Protein AF-0000000085094006 (afdb_homodimer)

InterPro domains:
  IPR029526 PiggyBac transposable element-derived protein [PF13843] (76-489)
  IPR032718 PiggyBac transposable element-derived protein 4, C-terminal zinc-finger domain [PF13842] (549-612)

Solvent-accessible surface area (backbone atoms only — not comparable to full-atom values): 69438 Å² total; per-residue (Å²): 134,83,81,78,77,84,68,84,74,77,77,80,78,77,74,79,72,78,76,68,81,87,69,84,68,73,72,72,79,58,68,68,73,46,31,51,38,53,55,52,52,70,72,44,59,55,32,68,71,47,83,68,84,45,57,88,60,54,80,78,46,70,62,46,78,52,67,67,84,86,56,50,73,87,37,49,49,57,48,34,38,62,45,60,33,72,67,54,35,37,46,31,25,42,20,16,38,40,37,40,52,33,53,47,68,71,51,76,53,87,83,57,76,81,85,68,82,62,40,42,39,40,50,36,18,51,51,13,50,39,48,46,49,16,49,46,39,58,87,44,81,67,51,49,59,42,58,76,71,58,93,63,43,62,58,50,41,44,64,50,59,82,43,48,48,68,68,57,52,52,49,48,63,71,33,59,33,65,36,78,50,90,60,64,45,89,84,72,71,72,82,53,84,69,76,69,78,59,88,86,58,77,78,71,57,47,71,69,53,35,66,69,38,93,56,47,62,53,38,68,61,51,50,46,38,37,52,33,34,49,62,36,40,44,69,33,11,55,26,12,47,44,79,44,77,41,64,43,88,59,92,56,75,37,42,42,79,37,75,90,41,96,65,31,37,14,38,42,29,41,32,38,12,40,78,26,31,60,37,40,71,46,74,44,27,62,73,73,36,66,74,85,56,85,74,61,92,81,48,51,74,60,31,44,52,52,54,54,58,57,65,70,52,81,59,86,94,50,40,38,36,39,22,37,47,46,86,53,51,47,66,58,43,52,33,55,34,46,75,73,56,31,32,35,36,29,35,39,61,87,49,90,82,50,59,64,75,61,50,56,44,58,81,34,38,89,58,50,60,77,63,42,58,41,55,51,76,51,80,86,27,39,37,34,37,35,28,58,78,53,54,44,38,32,41,29,30,55,55,61,64,41,50,76,83,26,42,42,78,40,83,41,70,60,74,53,80,84,41,94,41,22,72,71,54,42,65,75,40,63,90,41,60,61,45,74,42,76,39,51,39,67,57,55,52,44,72,70,41,47,49,6,45,55,47,31,49,50,64,35,62,73,45,39,50,77,66,96,68,97,48,79,61,51,50,55,52,42,49,51,53,39,48,42,49,46,37,30,51,46,52,34,45,54,51,22,58,75,69,71,46,87,59,73,51,72,68,54,39,51,26,30,25,18,37,57,27,30,67,42,24,57,82,70,71,72,77,67,65,82,65,78,80,74,80,74,75,83,68,80,71,68,69,70,62,62,62,71,74,50,90,49,67,83,38,84,35,70,38,91,53,90,52,70,34,60,10,55,44,37,37,66,75,31,40,68,82,72,75,80,53,70,49,51,70,16,45,26,17,26,68,41,67,67,45,34,24,38,49,66,85,80,73,40,60,30,48,61,52,41,67,69,80,133,86,79,82,77,83,68,84,74,79,78,81,80,76,73,79,71,78,74,68,84,86,69,84,68,73,73,73,79,59,67,68,73,46,31,51,38,53,54,50,53,72,73,43,59,54,33,69,69,47,84,69,84,44,56,89,59,53,80,78,46,71,61,45,78,51,66,67,83,84,57,50,73,88,37,49,48,58,49,34,36,62,44,59,32,72,66,54,35,36,47,31,25,41,19,16,38,40,36,40,52,32,51,47,70,71,52,77,53,87,82,56,76,82,84,70,82,63,41,42,39,41,50,36,18,53,50,13,49,38,49,46,48,16,48,46,39,58,86,44,80,65,51,49,59,41,58,70,69,60,94,63,41,62,56,49,41,45,64,50,59,81,43,46,49,68,68,56,51,52,49,47,65,71,33,59,32,66,37,77,51,90,61,64,44,90,84,72,71,73,83,53,84,69,77,69,78,58,89,86,56,78,79,72,56,48,73,68,53,35,66,69,39,92,56,46,62,50,39,68,61,51,51,45,38,38,52,33,33,48,62,36,41,44,71,33,12,56,26,12,48,43,80,44,76,40,65,46,88,62,93,55,75,38,43,44,81,39,76,91,40,96,66,32,36,14,38,41,29,40,31,38,12,39,76,26,30,64,36,38,71,46,75,42,28,63,74,72,37,65,74,86,58,86,75,60,91,84,46,52,75,59,30,44,50,53,53,53,60,58,66,71,51,81,61,85,92,51,40,34,36,38,23,37,46,46,88,53,51,46,67,58,44,50,33,55,35,47,76,73,56,30,32,37,36,31,35,39,62,87,49,90,82,50,60,63,73,60,49,56,43,60,82,33,40,88,60,49,62,78,62,42,58,40,52,49,76,51,82,85,26,40,36,34,38,34,28,58,79,51,52,42,40,30,41,30,29,55,54,60,63,39,50,77,82,27,41,41,78,40,82,41,67,59,74,55,81,84,42,93,41,23,70,70,52,42,66,77,40,60,90,41,58,62,46,76,42,74,38,51,39,66,57,55,53,44,70,70,40,46,49,7,46,56,47,31,50,50,64,35,61,73,46,40,50,77,67,96,68,97,47,81,62,51,50,56,52,41,50,51,51,40,49,42,48,46,36,29,51,45,52,33,43,53,51,22,58,75,71,69,46,86,59,73,51,71,68,54,39,51,26,29,26,19,37,57,27,32,66,41,25,58,81,69,71,73,77,66,66,80,64,77,80,75,76,72,75,80,67,82,72,66,66,70,62,63,63,70,75,50,90,48,67,84,38,84,35,70,36,91,53,91,53,70,34,58,10,55,44,38,37,67,76,30,40,65,82,72,73,80,53,71,49,52,72,16,45,25,17,27,68,41,66,69,45,34,24,38,49,66,85,79,74,39,61,30,49,59,51,42,66,68,79

Nearest PDB structures (foldseek):
  6x68-assembly1_C  TM=7.308E-01  e=1.660E-22  Trichoplusia ni
  4dm0-assembly1_A-2  TM=4.270E-01  e=2.468E-04  Escherichia coli
  1muh-assembl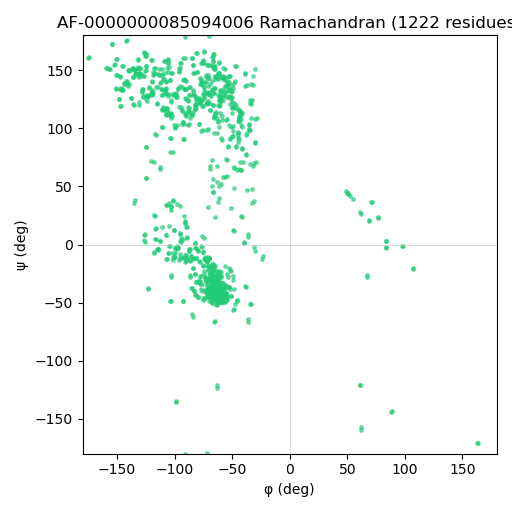y1_A-2  TM=4.757E-01  e=9.919E-04  Escherichia coli
  3ecp-assembly1_A-2  TM=4.090E-01  e=4.947E-04  Escherichia coli
  6x68-assembly1_C  TM=7.348E-01  e=2.768E-22  Trichoplusia ni

Organism: Talaromyces marneffei (strain ATCC 18224 / CBS 334.59 / QM 7333) (NCBI:txid441960)

Foldseek 3Di:
DPPDPPPPPPDDPCPPPPCPDPDDPPPPPLDDLLVVLVVLVVVFDAQQPDDADFFDADDWFAKDFDDDPVADLQFLQSLLCLLVPLLQLLLQLLQLQQQLCQVCVVPVPVPDPDDDRDDSLAVLLLVLVLLVCLQPPDPDLCLLVDDPPDPPDDGDHHCSVQQDNSVRSVSCVVSGFRDHDPDGPPPRDRPDDNPDQPPPDDDPPDVVRLVLPPLSRCVVSQVSNLVSLQNGMAAGQFKEKDKDFQADPADDQFKDACCVDPRRIGWIKIFIFHQQAGNHIDTAGPVCGGPPDPDDPPDDSLLVVVVVVVVSHDDDPHEHEYEYEQVRDDPVSQLVCVVSRHWYKYWHADDDQADPSQNSVQVSLLNDAAQRKGWDDDNSKIWIWGRHLGIITMITSHAGSNDPVQKDKDKDAQDDCPRPNRVNRCVVQPPHRIDIDIHGVSVVSNVVRHCRNVNNSVLCNSRQSDDDDNDRSRSVVSVSSSSSSSNSLVSSVSVCVVVVHDGDDSVRSSNSNSVVSSVSRDRPPPPPPPDPPPPPDLPDPPQPEQPPPDPPPQDKDFAPPQDWDFAPQQCSVCPPPDDVDDGDTARIAGPRRRGDHHDVVVVDCSSVVRNVD/DPPDPPPPPPDDPCPPPVPPDPPDPPPPPLPDLLVVLVVLVVVFDAQQPDDADFFDADDWFAKDFDDDPVADLQFLQSLLCLLVPLLQLLLQLQQLQQQVCQVCVVVVPVPDDDDDRDDSLAVLLLVLVLLVCLQPPDPDLCLLVDDPPDPPDDGDHHCSVQQDNSVVSVSCVVSGFRDHDPDGPPPRDRPDDNPDQPPPDDPPPPVVRLVLPPLSRCVVSQVSNLVSLQNGMAAGQFKEKDKDFQADPADDQFKDACCVDPRRIGWIKIFIFHQQAGNHIDTAGPVSGGPDDPDDDPDDSLLVVVVVVVVSHDDDPHEHEYEYEQVRDDPVSQLVCVVSSHWYKYWHQDDDQADPSQNSVQVSLLNDAAQRKGWDDGNSKIWIWGRHLGIITMITSHAGRNDPVQKDKDKDAQDDCPRPNRVNRCVVQPPHRIDIDIHGVSVVSNVVRHCRNVNNSVLCNNRQSDDDDNDRSSSVVSVSSSSSSSNSLVSSVSVCVVVVHDGDDSVRSSNSNSVVSSVSRDRPPPPPPPDPPPCPPLPDPPQPEQPPPDPDPQDKDFAPPQDWDFAPQQCSVCPCPDDVDDGDTARIAGPRRRGDHHDVVVVDCSSVVRHVD

pLDDT: mean 78.87, std 22.0, range [18.34, 98.56]

Sequence (1226 aa):
MPFRDISMALAPSNIVTEMYPPGSDPQPILTGKRAEAVAILKQIPEANEVRFEPIQTDKKRAPKLQIPPYIDIMEPYQIFSLFFTEDLFKVLADNTNMYAYAKLSKNMNPHHRNWRSTTPGELKAFVGAQIYMGFTKEPQLKDYWDEEKHNKSVHANHPLSNYITCFRFEQLKRFFHISEPSEVPGGFISTYYRPEPAEEEELQLSEEQLSGIWWHKVHTVFDILRKASKNLYIPSSNISIDEAMVCSHGRSSHTYKMPNKPISQGFKIFVLADHGYCYYFYPASRTKGVVEVGMAKELTKTGQMVYELVQTLPKDNKTYDLYLDNYFTSVNLFKALREIQVGACGTTRPHKEFPNLLKKLKDLGSYIPYHKVCAIPVNDVLCVAWQDNNIVLALTTIHTVDQTDDYIERTRRRPQKTSTNGPLVHKEFGEQAVKNMPIPRFIDDYNSHMGGVDIANQHRAVYDTHIKAFRSWWPLWNWCLDVGIVNAYKIHSVRCKELGIASLTHSQFRRQLSKSLLLFAPPMARYMQPTSTKKRKTEDLQPPKPQNNTSLPHLVVKSYLKVQKRCIWCLYKNPKRQTGQSPSFTTFICQACDVPLCRPETGRTCFRNFHMCMPFRDISMALAPSNIVTEMYPPGSDPQPILTGKRAEAVAILKQIPEANEVRFEPIQTDKKRAPKLQIPPYIDIMEPYQIFSLFFTEDLFKVLADNTNMYAYAKLSKNMNPHHRNWRSTTPGELKAFVGAQIYMGFTKEPQLKDYWDEEKHNKSVHANHPLSNYITCFRFEQLKRFFHISEPSEVPGGFISTYYRPEPAEEEELQLSEEQLSGIWWHKVHTVFDILRKASKNLYIPSSNISIDEAMVCSHGRSSHTYKMPNKPISQGFKIFVLADHGYCYYFYPASRTKGVVEVGMAKELTKTGQMVYELVQTLPKDNKTYDLYLDNYFTSVNLFKALREIQVGACGTTRPHKEFPNLLKKLKDLGSYIPYHKVCAIPVNDVLCVAWQDNNIVLALTTIHTVDQTDDYIERTRRRPQKTSTNGPLVHKEFGEQAVKNMPIPRFIDDYNSHMGGVDIANQHRAVYDTHIKAFRSWWPLWNWCLDVGIVNAYKIHSVRCKELGIASLTHSQFRRQLSKSLLLFAPPMARYMQPTSTKKRKTEDLQPPKPQNNTSLPHLVVKSYLKVQKRCIWCLYKNPKRQTGQSPSFTTFICQACDVPLCRPETGRTCFRNFHMC

Structure (mmCIF, N/CA/C/O backbone):
data_AF-0000000085094006-model_v1
#
loop_
_entity.id
_entity.type
_entity.pdbx_description
1 polymer 'PiggyBac transposable element-derived protein domain-containing protein'
#
loop_
_atom_site.group_PDB
_atom_site.id
_atom_site.type_symbol
_atom_site.label_atom_id
_atom_site.label_alt_id
_atom_site.label_comp_id
_atom_site.label_asym_id
_atom_site.label_entity_id
_atom_site.label_seq_id
_atom_site.pdbx_PDB_ins_code
_atom_site.Cartn_x
_atom_site.Cartn_y
_atom_site.Cartn_z
_atom_site.occupancy
_atom_site.B_iso_or_equiv
_atom_site.auth_seq_id
_atom_site.auth_comp_id
_atom_site.auth_asym_id
_atom_site.auth_atom_id
_atom_site.pdbx_PDB_model_num
ATOM 1 N N . MET A 1 1 ? -36.812 -37.094 10.359 1 18.34 1 MET A N 1
ATOM 2 C CA . MET A 1 1 ? -36.875 -37.781 11.648 1 18.34 1 MET A CA 1
ATOM 3 C C . MET A 1 1 ? -36 -37.031 12.68 1 18.34 1 MET A C 1
ATOM 5 O O . MET A 1 1 ? -35.031 -36.375 12.328 1 18.34 1 MET A O 1
ATOM 9 N N . PRO A 1 2 ? -36.594 -36.812 13.938 1 20.44 2 PRO A N 1
ATOM 10 C CA . PRO A 1 2 ? -36.406 -36.125 15.219 1 20.44 2 PRO A CA 1
ATOM 11 C C . PRO A 1 2 ? -35.188 -36.625 15.977 1 20.44 2 PRO A C 1
ATOM 13 O O . PRO A 1 2 ? -35.062 -37.812 16.266 1 20.44 2 PRO A O 1
ATOM 16 N N . PHE A 1 3 ? -34.031 -36.281 15.312 1 20.69 3 PHE A N 1
ATOM 17 C CA . PHE A 1 3 ? -32.812 -36.875 15.859 1 20.69 3 PHE A CA 1
ATOM 18 C C . PHE A 1 3 ? -32.75 -36.719 17.375 1 20.69 3 PHE A C 1
ATOM 20 O O . PHE A 1 3 ? -33.125 -35.656 17.891 1 20.69 3 PHE A O 1
ATOM 27 N N . ARG A 1 4 ? -32.75 -37.781 18.109 1 18.38 4 ARG A N 1
ATOM 28 C CA . ARG A 1 4 ? -32.781 -38.312 19.469 1 18.38 4 ARG A CA 1
ATOM 29 C C . ARG A 1 4 ? -31.719 -37.625 20.328 1 18.38 4 ARG A C 1
ATOM 31 O O . ARG A 1 4 ? -30.578 -37.438 19.875 1 18.38 4 ARG A O 1
ATOM 38 N N . ASP A 1 5 ? -32.062 -36.969 21.469 1 18.94 5 ASP A N 1
ATOM 39 C CA . ASP A 1 5 ? -31.734 -36.062 22.562 1 18.94 5 ASP A CA 1
ATOM 40 C C . ASP A 1 5 ? -30.734 -36.719 23.516 1 18.94 5 ASP A C 1
ATOM 42 O O . ASP A 1 5 ? -30.531 -36.219 24.641 1 18.94 5 ASP A O 1
ATOM 46 N N . ILE A 1 6 ? -29.781 -37.625 23.016 1 19.17 6 ILE A N 1
ATOM 47 C CA . ILE A 1 6 ? -29.266 -38.531 24.047 1 19.17 6 ILE A CA 1
ATOM 48 C C . ILE A 1 6 ? -28.531 -37.75 25.125 1 19.17 6 ILE A C 1
ATOM 50 O O . ILE A 1 6 ? -27.594 -37 24.828 1 19.17 6 ILE A O 1
ATOM 54 N N . SER A 1 7 ? -29.094 -37.625 26.375 1 18.89 7 SER A N 1
ATOM 55 C CA . SER A 1 7 ? -29.078 -37.031 27.703 1 18.89 7 SER A CA 1
ATOM 56 C C . SER A 1 7 ? -27.844 -37.469 28.5 1 18.89 7 SER A C 1
ATOM 58 O O . SER A 1 7 ? -27.781 -37.281 29.703 1 18.89 7 SER A O 1
ATOM 60 N N . MET A 1 8 ? -26.688 -37.906 27.922 1 19.45 8 MET A N 1
ATOM 61 C CA . MET A 1 8 ? -25.922 -38.719 28.875 1 19.45 8 MET A CA 1
ATOM 62 C C . MET A 1 8 ? -25.562 -37.906 30.109 1 19.45 8 MET A C 1
ATOM 64 O O . MET A 1 8 ? -25.047 -36.781 29.984 1 19.45 8 MET A O 1
ATOM 68 N N . ALA A 1 9 ? -26.078 -38.188 31.359 1 18.39 9 ALA A N 1
ATOM 69 C CA . ALA A 1 9 ? -26.188 -37.812 32.75 1 18.39 9 ALA A CA 1
ATOM 70 C C . ALA A 1 9 ? -24.828 -37.844 33.438 1 18.39 9 ALA A C 1
ATOM 72 O O . ALA A 1 9 ? -24.266 -38.938 33.688 1 18.39 9 ALA A O 1
ATOM 73 N N . LEU A 1 10 ? -23.797 -37.188 32.969 1 19.05 10 LEU A N 1
ATOM 74 C CA . LEU A 1 10 ? -22.531 -37.312 33.688 1 19.05 10 LEU A CA 1
ATOM 75 C C . LEU A 1 10 ? -22.719 -37.062 35.188 1 19.05 10 LEU A C 1
ATOM 77 O O . LEU A 1 10 ? -23.469 -36.156 35.562 1 19.05 10 LEU A O 1
ATOM 81 N N . ALA A 1 11 ? -22.547 -38.062 36.062 1 20.05 11 ALA A N 1
ATOM 82 C CA . ALA A 1 11 ? -22.719 -38.188 37.5 1 20.05 11 ALA A CA 1
ATOM 83 C C . ALA A 1 11 ? -22.062 -37.031 38.25 1 20.05 11 ALA A C 1
ATOM 85 O O . ALA A 1 11 ? -21.062 -36.5 37.812 1 20.05 11 ALA A O 1
ATOM 86 N N . PRO A 1 12 ? -22.781 -36.5 39.344 1 20.73 12 PRO A N 1
ATOM 87 C CA . PRO A 1 12 ? -22.672 -35.312 40.219 1 20.73 12 PRO A CA 1
ATOM 88 C C . PRO A 1 12 ? -21.453 -35.344 41.125 1 20.73 12 PRO A C 1
ATOM 90 O O . PRO A 1 12 ? -21.344 -36.219 42 1 20.73 12 PRO A O 1
ATOM 93 N N . SER A 1 13 ? -20.156 -35.594 40.625 1 21.69 13 SER A N 1
ATOM 94 C CA . SER A 1 13 ? -19.125 -35.781 41.656 1 21.69 13 SER A CA 1
ATOM 95 C C . SER A 1 13 ? -19.266 -34.75 42.75 1 21.69 13 SER A C 1
ATOM 97 O O . SER A 1 13 ? -19.469 -33.562 42.469 1 21.69 13 SER A O 1
ATOM 99 N N . ASN A 1 14 ? -19.75 -35.156 43.906 1 20.77 14 ASN A N 1
ATOM 100 C CA . ASN A 1 14 ? -20.016 -34.531 45.188 1 20.77 14 ASN A CA 1
ATOM 101 C C . ASN A 1 14 ? -18.828 -33.719 45.688 1 20.77 14 ASN A C 1
ATOM 103 O O . ASN A 1 14 ? -17.875 -34.281 46.25 1 20.77 14 ASN A O 1
ATOM 107 N N . ILE A 1 15 ? -18.203 -32.875 44.969 1 22.42 15 ILE A N 1
ATOM 108 C CA . ILE A 1 15 ? -17.109 -32.094 45.562 1 22.42 15 ILE A CA 1
ATOM 109 C C . ILE A 1 15 ? -17.594 -31.422 46.844 1 22.42 15 ILE A C 1
ATOM 111 O O . ILE A 1 15 ? -18.531 -30.625 46.812 1 22.42 15 ILE A O 1
ATOM 115 N N . VAL A 1 16 ? -17.406 -32.094 47.969 1 21.38 16 VAL A N 1
ATOM 116 C CA . VAL A 1 16 ? -17.641 -31.656 49.344 1 21.38 16 VAL A CA 1
ATOM 117 C C . VAL A 1 16 ? -17.094 -30.25 49.531 1 21.38 16 VAL A C 1
ATOM 119 O O . VAL A 1 16 ? -15.922 -29.984 49.281 1 21.38 16 VAL A O 1
ATOM 122 N N . THR A 1 17 ? -17.938 -29.266 49.406 1 23.5 17 THR A N 1
ATOM 123 C CA . THR A 1 17 ? -17.828 -27.844 49.656 1 23.5 17 THR A CA 1
ATOM 124 C C . THR A 1 17 ? -17.484 -27.578 51.125 1 23.5 17 THR A C 1
ATOM 126 O O . THR A 1 17 ? -18.359 -27.672 52 1 23.5 17 THR A O 1
ATOM 129 N N . GLU A 1 18 ? -16.391 -28.25 51.656 1 24.84 18 GLU A N 1
ATOM 130 C CA . GLU A 1 18 ? -16.203 -27.953 53.062 1 24.84 18 GLU A CA 1
ATOM 131 C C . GLU A 1 18 ? -16.344 -26.469 53.344 1 24.84 18 GLU A C 1
ATOM 133 O O . GLU A 1 18 ? -15.703 -25.641 52.688 1 24.84 18 GLU A O 1
ATOM 138 N N . MET A 1 19 ? -17.422 -26.047 53.938 1 26.33 19 MET A N 1
ATOM 139 C CA . MET A 1 19 ? -17.953 -24.781 54.438 1 26.33 19 MET A CA 1
ATOM 140 C C . MET A 1 19 ? -16.984 -24.156 55.438 1 26.33 19 MET A C 1
ATOM 142 O O . MET A 1 19 ? -16.891 -24.609 56.594 1 26.33 19 MET A O 1
ATOM 146 N N . TYR A 1 20 ? -15.719 -23.844 55.156 1 26.75 20 TYR A N 1
ATOM 147 C CA . TYR A 1 20 ? -14.953 -23.266 56.25 1 26.75 20 TYR A CA 1
ATOM 148 C C . TYR A 1 20 ? -15.68 -22.078 56.844 1 26.75 20 TYR A C 1
ATOM 150 O O . TYR A 1 20 ? -16.484 -21.422 56.156 1 26.75 20 TYR A O 1
ATOM 158 N N . PRO A 1 21 ? -15.68 -21.906 58.156 1 28.45 21 PRO A N 1
ATOM 159 C CA . PRO A 1 21 ? -16.453 -20.906 58.906 1 28.45 21 PRO A CA 1
ATOM 160 C C . PRO A 1 21 ? -16.344 -19.5 58.312 1 28.45 21 PRO A C 1
ATOM 162 O O . PRO A 1 21 ? -15.367 -19.203 57.594 1 28.45 21 PRO A O 1
ATOM 165 N N . PRO A 1 22 ? -17.391 -18.656 58.25 1 31.33 22 PRO A N 1
ATOM 166 C CA . PRO A 1 22 ? -17.688 -17.375 57.594 1 31.33 22 PRO A CA 1
ATOM 167 C C . PRO A 1 22 ? -16.594 -16.328 57.812 1 31.33 22 PRO A C 1
ATOM 169 O O . PRO A 1 22 ? -16.719 -15.203 57.312 1 31.33 22 PRO A O 1
ATOM 172 N N . GLY A 1 23 ? -15.906 -16.406 58.969 1 31.69 23 GLY A N 1
ATOM 173 C CA . GLY A 1 23 ? -15.344 -15.203 59.562 1 31.69 23 GLY A CA 1
ATOM 174 C C . GLY A 1 23 ? -14.289 -14.539 58.688 1 31.69 23 GLY A C 1
ATOM 175 O O . GLY A 1 23 ? -14.617 -13.727 57.844 1 31.69 23 GLY A O 1
ATOM 176 N N . SER A 1 24 ? -12.945 -14.359 59.344 1 31.94 24 SER A N 1
ATOM 177 C CA . SER A 1 24 ? -11.875 -13.445 58.969 1 31.94 24 SER A CA 1
ATOM 178 C C . SER A 1 24 ? -11.242 -13.844 57.656 1 31.94 24 SER A C 1
ATOM 180 O O . SER A 1 24 ? -10.555 -14.867 57.562 1 31.94 24 SER A O 1
ATOM 182 N N . ASP A 1 25 ? -11.859 -13.773 56.625 1 33.38 25 ASP A N 1
ATOM 183 C CA . ASP A 1 25 ? -11.406 -14.312 55.375 1 33.38 25 ASP A CA 1
ATOM 184 C C . ASP A 1 25 ? -9.938 -13.984 55.125 1 33.38 25 ASP A C 1
ATOM 186 O O . ASP A 1 25 ? -9.547 -12.812 55.156 1 33.38 25 ASP A O 1
ATOM 190 N N . PRO A 1 26 ? -9.016 -14.922 55.5 1 35.28 26 PRO A N 1
ATOM 191 C CA . PRO A 1 26 ? -7.625 -14.539 55.25 1 35.28 26 PRO A CA 1
ATOM 192 C C . PRO A 1 26 ? -7.414 -13.875 53.906 1 35.28 26 PRO A C 1
ATOM 194 O O . PRO A 1 26 ? -8.07 -14.25 52.906 1 35.28 26 PRO A O 1
ATOM 197 N N . GLN A 1 27 ? -7.156 -12.547 53.906 1 37.44 27 GLN A N 1
ATOM 198 C CA . GLN A 1 27 ? -6.746 -11.891 52.656 1 37.44 27 GLN A CA 1
ATOM 199 C C . GLN A 1 27 ? -5.84 -12.797 51.844 1 37.44 27 GLN A C 1
ATOM 201 O O . GLN A 1 27 ? -4.891 -13.383 52.375 1 37.44 27 GLN A O 1
ATOM 206 N N . PRO A 1 28 ? -6.348 -13.547 50.875 1 40.97 28 PRO A N 1
ATOM 207 C CA . PRO A 1 28 ? -5.469 -14.43 50.094 1 40.97 28 PRO A CA 1
ATOM 208 C C . PRO A 1 28 ? -4.047 -13.891 49.969 1 40.97 28 PRO A C 1
ATOM 210 O O . PRO A 1 28 ? -3.854 -12.672 49.875 1 40.97 28 PRO A O 1
ATOM 213 N N . ILE A 1 29 ? -3.127 -14.43 50.594 1 44 29 ILE A N 1
ATOM 214 C CA . ILE A 1 29 ? -1.706 -14.164 50.406 1 44 29 ILE A CA 1
ATOM 215 C C . ILE A 1 29 ? -1.418 -13.953 48.906 1 44 29 ILE A C 1
ATOM 217 O O . ILE A 1 29 ? -1.601 -14.867 48.094 1 44 29 ILE A O 1
ATOM 221 N N . LEU A 1 30 ? -1.715 -12.797 48.312 1 50.56 30 LEU A N 1
ATOM 222 C CA . LEU A 1 30 ? -1.334 -12.43 46.969 1 50.56 30 LEU A CA 1
ATOM 223 C C . LEU A 1 30 ? 0.1 -12.859 46.656 1 50.56 30 LEU A C 1
ATOM 225 O O . LEU A 1 30 ? 1.025 -12.477 47.375 1 50.56 30 LEU A O 1
ATOM 229 N N . THR A 1 31 ? 0.417 -14.055 46.281 1 58.69 31 THR A N 1
ATOM 230 C CA . THR A 1 31 ? 1.766 -14.492 45.938 1 58.69 31 THR A CA 1
ATOM 231 C C . THR A 1 31 ? 2.143 -14.023 44.531 1 58.69 31 THR A C 1
ATOM 233 O O . THR A 1 31 ? 1.271 -13.844 43.688 1 58.69 31 THR A O 1
ATOM 236 N N . GLY A 1 32 ? 3.426 -13.609 44.219 1 74.38 32 GLY A N 1
ATOM 237 C CA . GLY A 1 32 ? 4.086 -13.398 42.938 1 74.38 32 GLY A CA 1
ATOM 238 C C . GLY A 1 32 ? 3.871 -12 42.406 1 74.38 32 GLY A C 1
ATOM 239 O O . GLY A 1 32 ? 4.008 -11.016 43.125 1 74.38 32 GLY A O 1
ATOM 240 N N . LYS A 1 33 ? 3.734 -11.844 41.094 1 79.31 33 LYS A N 1
ATOM 241 C CA . LYS A 1 33 ? 3.559 -10.609 40.344 1 79.31 33 LYS A CA 1
ATOM 242 C C . LYS A 1 33 ? 2.312 -9.859 40.781 1 79.31 33 LYS A C 1
ATOM 244 O O . LYS A 1 33 ? 2.297 -8.625 40.812 1 79.31 33 LYS A O 1
ATOM 249 N N . ARG A 1 34 ? 1.273 -10.484 41.375 1 82.75 34 ARG A N 1
ATOM 250 C CA . ARG A 1 34 ? 0.054 -9.852 41.875 1 82.75 34 ARG A CA 1
ATOM 251 C C . ARG A 1 34 ? 0.306 -9.125 43.188 1 82.75 34 ARG A C 1
ATOM 253 O O . ARG A 1 34 ? -0.196 -8.023 43.406 1 82.75 34 ARG A O 1
ATOM 260 N N . ALA A 1 35 ? 0.995 -9.812 44.062 1 85.5 35 ALA A N 1
ATOM 261 C CA . ALA A 1 35 ? 1.349 -9.195 45.344 1 85.5 35 ALA A CA 1
ATOM 262 C C . ALA A 1 35 ? 2.174 -7.93 45.125 1 85.5 35 ALA A C 1
ATOM 264 O O . ALA A 1 35 ? 1.986 -6.934 45.844 1 85.5 35 ALA A O 1
ATOM 265 N N . GLU A 1 36 ? 3.043 -8.023 44.188 1 87.5 36 GLU A N 1
ATOM 266 C CA . GLU A 1 36 ? 3.861 -6.855 43.875 1 87.5 36 GLU A CA 1
ATOM 267 C C . GLU A 1 36 ? 3.002 -5.703 43.375 1 87.5 36 GLU A C 1
ATOM 269 O O . GLU A 1 36 ? 3.207 -4.551 43.75 1 87.5 36 GLU A O 1
ATOM 274 N N . ALA A 1 37 ? 2.092 -5.992 42.5 1 88.62 37 ALA A N 1
ATOM 275 C CA . ALA A 1 37 ? 1.199 -4.969 41.969 1 88.62 37 ALA A CA 1
ATOM 276 C C . ALA A 1 37 ? 0.403 -4.297 43.094 1 88.62 37 ALA A C 1
ATOM 278 O O . ALA A 1 37 ? 0.301 -3.066 43.125 1 88.62 37 ALA A O 1
ATOM 279 N N . VAL A 1 38 ? -0.149 -5.094 44 1 88.56 38 VAL A N 1
ATOM 280 C CA . VAL A 1 38 ? -0.938 -4.562 45.125 1 88.56 38 VAL A CA 1
ATOM 281 C C . VAL A 1 38 ? -0.053 -3.709 46.031 1 88.56 38 VAL A C 1
ATOM 283 O O . VAL A 1 38 ? -0.477 -2.654 46.5 1 88.56 38 VAL A O 1
ATOM 286 N N . ALA A 1 39 ? 1.146 -4.172 46.219 1 89.69 39 ALA A N 1
ATOM 287 C CA . ALA A 1 39 ? 2.082 -3.432 47.062 1 89.69 39 ALA A CA 1
ATOM 288 C C . ALA A 1 39 ? 2.404 -2.068 46.469 1 89.69 39 ALA A C 1
ATOM 290 O O . ALA A 1 39 ? 2.48 -1.066 47.188 1 89.69 39 ALA A O 1
ATOM 291 N N . ILE A 1 40 ? 2.607 -2.031 45.25 1 90.75 40 ILE A N 1
ATOM 292 C CA . ILE A 1 40 ? 2.938 -0.792 44.531 1 90.75 40 ILE A CA 1
ATOM 293 C C . ILE A 1 40 ? 1.731 0.145 44.562 1 90.75 40 ILE A C 1
ATOM 295 O O . ILE A 1 40 ? 1.873 1.347 44.781 1 90.75 40 ILE A O 1
ATOM 299 N N . LEU A 1 41 ? 0.583 -0.391 44.344 1 92.31 41 LEU A N 1
ATOM 300 C CA . LEU A 1 41 ? -0.636 0.41 44.344 1 92.31 41 LEU A CA 1
ATOM 301 C C . LEU A 1 41 ? -0.903 1.034 45.688 1 92.31 41 LEU A C 1
ATOM 303 O O . LEU A 1 41 ? -1.433 2.145 45.781 1 92.31 41 LEU A O 1
ATOM 307 N N . LYS A 1 42 ? -0.514 0.343 46.75 1 91.19 42 LYS A N 1
ATOM 308 C CA . LYS A 1 42 ? -0.716 0.854 48.094 1 91.19 42 LYS A CA 1
ATOM 309 C C . LYS A 1 42 ? 0.206 2.035 48.375 1 91.19 42 LYS A C 1
ATOM 311 O O . LYS A 1 42 ? -0.099 2.877 49.219 1 91.19 42 LYS A O 1
ATOM 316 N N . GLN A 1 43 ? 1.269 2.104 47.625 1 92.88 43 GLN A N 1
ATOM 317 C CA . GLN A 1 43 ? 2.236 3.176 47.844 1 92.88 43 GLN A CA 1
ATOM 318 C C . GLN A 1 43 ? 1.853 4.426 47.062 1 92.88 43 GLN A C 1
ATOM 320 O O . GLN A 1 43 ? 2.4 5.504 47.281 1 92.88 43 GLN A O 1
ATOM 325 N N . ILE A 1 44 ? 0.966 4.305 46.156 1 93.12 44 ILE A N 1
ATOM 326 C CA . ILE A 1 44 ? 0.514 5.426 45.344 1 93.12 44 ILE A CA 1
ATOM 327 C C . ILE A 1 44 ? -0.792 5.98 45.906 1 93.12 44 ILE A C 1
ATOM 329 O O . ILE A 1 44 ? -1.727 5.227 46.188 1 93.12 44 ILE A O 1
ATOM 333 N N . PRO A 1 45 ? -0.828 7.238 46.156 1 91.69 45 PRO A N 1
ATOM 334 C CA . PRO A 1 45 ? -2.086 7.816 46.625 1 91.69 45 PRO A CA 1
ATOM 335 C C . PRO A 1 45 ? -3.252 7.562 45.656 1 91.69 45 PRO A C 1
ATOM 337 O O . PRO A 1 45 ? -3.051 7.453 44.469 1 91.69 45 PRO A O 1
ATOM 340 N N . GLU A 1 46 ? -4.418 7.496 46.25 1 91.69 46 GLU A N 1
ATOM 341 C CA . GLU A 1 46 ? -5.613 7.367 45.406 1 91.69 46 GLU A CA 1
ATOM 342 C C . GLU A 1 46 ? -5.832 8.617 44.562 1 91.69 46 GLU A C 1
ATOM 344 O O . GLU A 1 46 ? -5.422 9.711 44.938 1 91.69 46 GLU A O 1
ATOM 349 N N . ALA A 1 47 ? -6.418 8.43 43.469 1 91.94 47 ALA A N 1
ATOM 350 C CA . ALA A 1 47 ? -6.609 9.508 42.5 1 91.94 47 ALA A CA 1
ATOM 351 C C . ALA A 1 47 ? -7.273 10.719 43.156 1 91.94 47 ALA A C 1
ATOM 353 O O . ALA A 1 47 ? -6.91 11.859 42.875 1 91.94 47 ALA A O 1
ATOM 354 N N . ASN A 1 48 ? -8.195 10.484 44.094 1 91.38 48 ASN A N 1
ATOM 355 C CA . ASN A 1 48 ? -8.945 11.562 44.75 1 91.38 48 ASN A CA 1
ATOM 356 C C . ASN A 1 48 ? -8.078 12.328 45.719 1 91.38 48 ASN A C 1
ATOM 358 O O . ASN A 1 48 ? -8.445 13.43 46.156 1 91.38 48 ASN A O 1
ATOM 362 N N . GLU A 1 49 ? -6.945 11.781 46.031 1 92.94 49 GLU A N 1
ATOM 363 C CA . GLU A 1 49 ? -6.059 12.398 47 1 92.94 49 GLU A CA 1
ATOM 364 C C . GLU A 1 49 ? -4.934 13.172 46.312 1 92.94 49 GLU A C 1
ATOM 366 O O . GLU A 1 49 ? -4.168 13.875 47 1 92.94 49 GLU A O 1
ATOM 371 N N . VAL A 1 50 ? -4.883 13.023 45.062 1 94.25 50 VAL A N 1
ATOM 372 C CA . VAL A 1 50 ? -3.805 13.672 44.312 1 94.25 50 VAL A CA 1
ATOM 373 C C . VAL A 1 50 ? -4.172 15.125 44.031 1 94.25 50 VAL A C 1
ATOM 375 O O . VAL A 1 50 ? -5.211 15.406 43.438 1 94.25 50 VAL A O 1
ATOM 378 N N . ARG A 1 51 ? -3.344 16.031 44.531 1 93.12 51 ARG A N 1
ATOM 379 C CA . ARG A 1 51 ? -3.557 17.453 44.281 1 93.12 51 ARG A CA 1
ATOM 380 C C . ARG A 1 51 ? -2.592 17.969 43.219 1 93.12 51 ARG A C 1
ATOM 382 O O . ARG A 1 51 ? -1.379 17.781 43.312 1 93.12 51 ARG A O 1
ATOM 389 N N . PHE A 1 52 ? -3.15 18.5 42.188 1 95.94 52 PHE A N 1
ATOM 390 C CA . PHE A 1 52 ? -2.377 19.062 41.094 1 95.94 52 PHE A CA 1
ATOM 391 C C . PHE A 1 52 ? -3.059 20.297 40.5 1 95.94 52 PHE A C 1
ATOM 393 O O . PHE A 1 52 ? -4.285 20.328 40.375 1 95.94 52 PHE A O 1
ATOM 400 N N . GLU A 1 53 ? -2.289 21.312 40.312 1 95.31 53 GLU A N 1
ATOM 401 C CA . GLU A 1 53 ? -2.816 22.547 39.719 1 95.31 53 GLU A CA 1
ATOM 402 C C . GLU A 1 53 ? -2.527 22.625 38.219 1 95.31 53 GLU A C 1
ATOM 404 O O . GLU A 1 53 ? -1.416 22.969 37.812 1 95.31 53 GLU A O 1
ATOM 409 N N . PRO A 1 54 ? -3.484 22.375 37.438 1 95.56 54 PRO A N 1
ATOM 410 C CA . PRO A 1 54 ? -3.273 22.453 36 1 95.56 54 PRO A CA 1
ATOM 411 C C . PRO A 1 54 ? -3.115 23.891 35.5 1 95.56 54 PRO A C 1
ATOM 413 O O . PRO A 1 54 ? -3.594 24.828 36.156 1 95.56 54 PRO A O 1
ATOM 416 N N . ILE A 1 55 ? -2.43 24.047 34.375 1 94.06 55 ILE A N 1
ATOM 417 C CA . ILE A 1 55 ? -2.334 25.375 33.781 1 94.06 55 ILE A CA 1
ATOM 418 C C . ILE A 1 55 ? -3.678 25.75 33.156 1 94.06 55 ILE A C 1
ATOM 420 O O . ILE A 1 55 ? -4.398 24.891 32.656 1 94.06 55 ILE A O 1
ATOM 424 N N . GLN A 1 56 ? -3.977 26.969 33.25 1 91 56 GLN A N 1
ATOM 425 C CA . GLN A 1 56 ? -5.238 27.453 32.688 1 91 56 GLN A CA 1
ATOM 426 C C . GLN A 1 56 ? -5.066 27.906 31.25 1 91 56 GLN A C 1
ATOM 428 O O . GLN A 1 56 ? -4.293 28.828 30.969 1 91 56 GLN A O 1
ATOM 433 N N . THR A 1 57 ? -5.656 27.219 30.375 1 90.69 57 THR A N 1
ATOM 434 C CA . THR A 1 57 ? -5.617 27.562 28.953 1 90.69 57 THR A CA 1
ATOM 435 C C . THR A 1 57 ? -7.031 27.688 28.391 1 90.69 57 THR A C 1
ATOM 437 O O . THR A 1 57 ? -7.992 27.203 29 1 90.69 57 THR A O 1
ATOM 440 N N . ASP A 1 58 ? -7.152 28.5 27.328 1 88 58 ASP A N 1
ATOM 441 C CA . ASP A 1 58 ? -8.406 28.531 26.578 1 88 58 ASP A CA 1
ATOM 442 C C . ASP A 1 58 ? -8.625 27.219 25.812 1 88 58 ASP A C 1
ATOM 444 O O . ASP A 1 58 ? -7.887 26.922 24.875 1 88 58 ASP A O 1
ATOM 448 N N . LYS A 1 59 ? -9.633 26.531 26.172 1 82.44 59 LYS A N 1
ATOM 449 C CA . LYS A 1 59 ? -9.766 25.172 25.672 1 82.44 59 LYS A CA 1
ATOM 450 C C . LYS A 1 59 ? -10.555 25.141 24.359 1 82.44 59 LYS A C 1
ATOM 452 O O . LYS A 1 59 ? -10.469 24.172 23.594 1 82.44 59 LYS A O 1
ATOM 457 N N . LYS A 1 60 ? -11.25 26.203 23.984 1 88.06 60 LYS A N 1
ATOM 458 C CA . LYS A 1 60 ? -12.164 26.062 22.859 1 88.06 60 LYS A CA 1
ATOM 459 C C . LYS A 1 60 ? -12.023 27.25 21.891 1 88.06 60 LYS A C 1
ATOM 461 O O . LYS A 1 60 ? -13.008 27.672 21.281 1 88.06 60 LYS A O 1
ATOM 466 N N . ARG A 1 61 ? -10.891 27.75 21.703 1 92.81 61 ARG A N 1
ATOM 467 C CA . ARG A 1 61 ? -10.727 28.812 20.719 1 92.81 61 ARG A CA 1
ATOM 468 C C . ARG A 1 61 ? -10.672 28.234 19.312 1 92.81 61 ARG A C 1
ATOM 470 O O . ARG A 1 61 ? -9.914 27.297 19.047 1 92.81 61 ARG A O 1
ATOM 477 N N . ALA A 1 62 ? -11.539 28.75 18.422 1 93.69 62 ALA A N 1
ATOM 478 C CA . ALA A 1 62 ? -11.555 28.328 17.016 1 93.69 62 ALA A CA 1
ATOM 479 C C . ALA A 1 62 ? -10.398 28.953 16.234 1 93.69 62 ALA A C 1
ATOM 481 O O . ALA A 1 62 ? -9.836 29.969 16.672 1 93.69 62 ALA A O 1
ATOM 482 N N . PRO A 1 63 ? -10.047 28.312 15.188 1 95.56 63 PRO A N 1
ATOM 483 C CA . PRO A 1 63 ? -9.016 28.922 14.352 1 95.56 63 PRO A CA 1
ATOM 484 C C . PRO A 1 63 ? -9.484 30.219 13.688 1 95.56 63 PRO A C 1
ATOM 486 O O . PRO A 1 63 ? -10.68 30.406 13.477 1 95.56 63 PRO A O 1
ATOM 489 N N . LYS A 1 64 ? -8.539 31.094 13.406 1 95.06 64 LYS A N 1
ATOM 490 C CA . LYS A 1 64 ? -8.828 32.344 12.719 1 95.06 64 LYS A CA 1
ATOM 491 C C . LYS A 1 64 ? -8.047 32.469 11.414 1 95.06 64 LYS A C 1
ATOM 493 O O . LYS A 1 64 ? -6.836 32.25 11.383 1 95.06 64 LYS A O 1
ATOM 498 N N . LEU A 1 65 ? -8.797 32.781 10.375 1 96.38 65 LEU A N 1
ATOM 499 C CA . LEU A 1 65 ? -8.172 32.875 9.062 1 96.38 65 LEU A CA 1
ATOM 500 C C . LEU A 1 65 ? -7.711 34.312 8.789 1 96.38 65 LEU A C 1
ATOM 502 O O . LEU A 1 65 ? -8.398 35.25 9.141 1 96.38 65 LEU A O 1
ATOM 506 N N . GLN A 1 66 ? -6.461 34.406 8.289 1 95.75 66 GLN A N 1
ATOM 507 C CA . GLN A 1 66 ? -5.902 35.688 7.859 1 95.75 66 GLN A CA 1
ATOM 508 C C . GLN A 1 66 ? -5.703 35.719 6.348 1 95.75 66 GLN A C 1
ATOM 510 O O . GLN A 1 66 ? -4.57 35.812 5.867 1 95.75 66 GLN A O 1
ATOM 515 N N . ILE A 1 67 ? -6.793 35.656 5.66 1 95.31 67 ILE A N 1
ATOM 516 C CA . ILE A 1 67 ? -6.73 35.656 4.203 1 95.31 67 ILE A CA 1
ATOM 517 C C . ILE A 1 67 ? -7.18 37 3.65 1 95.31 67 ILE A C 1
ATOM 519 O O . ILE A 1 67 ? -8.023 37.688 4.25 1 95.31 67 ILE A O 1
ATOM 523 N N . PRO A 1 68 ? -6.609 37.406 2.516 1 93.94 68 PRO A N 1
ATOM 524 C CA . PRO A 1 68 ? -7.059 38.656 1.891 1 93.94 68 PRO A CA 1
ATOM 525 C C . PRO A 1 68 ? -8.547 38.656 1.536 1 93.94 68 PRO A C 1
ATOM 527 O O . PRO A 1 68 ? -9.07 37.625 1.112 1 93.94 68 PRO A O 1
ATOM 530 N N . PRO A 1 69 ? -9.148 39.75 1.678 1 91.62 69 PRO A N 1
ATOM 531 C CA . PRO A 1 69 ? -10.594 39.812 1.467 1 91.62 69 PRO A CA 1
ATOM 532 C C . PRO A 1 69 ? -10.992 39.531 0.015 1 91.62 69 PRO A C 1
ATOM 534 O O . PRO A 1 69 ? -12.133 39.156 -0.258 1 91.62 69 PRO A O 1
ATOM 537 N N . TYR A 1 70 ? -10.055 39.719 -0.925 1 92 70 TYR A N 1
ATOM 538 C CA . TYR A 1 70 ? -10.406 39.594 -2.336 1 92 70 TYR A CA 1
ATOM 539 C C . TYR A 1 70 ? -10.461 38.125 -2.762 1 92 70 TYR A C 1
ATOM 541 O O . TYR A 1 70 ? -10.922 37.812 -3.859 1 92 70 TYR A O 1
ATOM 549 N N . ILE A 1 71 ? -10.125 37.281 -1.905 1 93.81 71 ILE A N 1
ATOM 550 C CA . ILE A 1 71 ? -10.07 35.844 -2.244 1 93.81 71 ILE A CA 1
ATOM 551 C C . ILE A 1 71 ? -11.477 35.281 -2.238 1 93.81 71 ILE A C 1
ATOM 553 O O . ILE A 1 71 ? -12.219 35.438 -1.265 1 93.81 71 ILE A O 1
ATOM 557 N N . ASP A 1 72 ? -11.844 34.656 -3.371 1 93.88 72 ASP A N 1
ATOM 558 C CA . ASP A 1 72 ? -13.07 33.875 -3.426 1 93.88 72 ASP A CA 1
ATOM 559 C C . ASP A 1 72 ? -12.859 32.469 -2.855 1 93.88 72 ASP A C 1
ATOM 561 O O . ASP A 1 72 ? -12.172 31.641 -3.465 1 93.88 72 ASP A O 1
ATOM 565 N N . ILE A 1 73 ? -13.562 32.188 -1.779 1 94.5 73 ILE A N 1
ATOM 566 C CA . ILE A 1 73 ? -13.352 30.953 -1.025 1 94.5 73 ILE A CA 1
ATOM 567 C C . ILE A 1 73 ? -13.898 29.766 -1.816 1 94.5 73 ILE A C 1
ATOM 569 O O . ILE A 1 73 ? -13.562 28.609 -1.529 1 94.5 73 ILE A O 1
ATOM 573 N N . MET A 1 74 ? -14.68 30.031 -2.812 1 94.69 74 MET A N 1
ATOM 574 C CA . MET A 1 74 ? -15.25 28.938 -3.611 1 94.69 74 MET A CA 1
ATOM 575 C C . MET A 1 74 ? -14.398 28.672 -4.844 1 94.69 74 MET A C 1
ATOM 577 O O . MET A 1 74 ? -14.703 27.766 -5.625 1 94.69 74 MET A O 1
ATOM 581 N N . GLU A 1 75 ? -13.281 29.406 -4.961 1 95.62 75 GLU A N 1
ATOM 582 C CA . GLU A 1 75 ? -12.336 29.203 -6.047 1 95.62 75 GLU A CA 1
ATOM 583 C C . GLU A 1 75 ? -11.023 28.609 -5.527 1 95.62 75 GLU A C 1
ATOM 585 O O . GLU A 1 75 ? -10.125 29.344 -5.121 1 95.62 75 GLU A O 1
ATOM 590 N N . PRO A 1 76 ? -10.852 27.328 -5.699 1 97.31 76 PRO A N 1
ATOM 591 C CA . PRO A 1 76 ? -9.695 26.641 -5.129 1 97.31 76 PRO A CA 1
ATOM 592 C C . PRO A 1 76 ? -8.367 27.25 -5.57 1 97.31 76 PRO A C 1
ATOM 594 O O . PRO A 1 76 ? -7.426 27.328 -4.777 1 97.31 76 PRO A O 1
ATOM 597 N N . TYR A 1 77 ? -8.289 27.688 -6.789 1 97.44 77 TYR A N 1
ATOM 598 C CA . TYR A 1 77 ? -7.027 28.234 -7.289 1 97.44 77 TYR A CA 1
ATOM 599 C C . TYR A 1 77 ? -6.645 29.5 -6.543 1 97.44 77 TYR A C 1
ATOM 601 O O . TYR A 1 77 ? -5.465 29.734 -6.27 1 97.44 77 TYR A O 1
ATOM 609 N N . GLN A 1 78 ? -7.586 30.344 -6.266 1 97.31 78 GLN A N 1
ATOM 610 C CA . GLN A 1 78 ? -7.285 31.594 -5.562 1 97.31 78 GLN A CA 1
ATOM 611 C C . GLN A 1 78 ? -6.703 31.312 -4.18 1 97.31 78 GLN A C 1
ATOM 613 O O . GLN A 1 78 ? -5.785 32 -3.736 1 97.31 78 GLN A O 1
ATOM 618 N N . ILE A 1 79 ? -7.238 30.328 -3.525 1 98.19 79 ILE A N 1
ATOM 619 C CA . ILE A 1 79 ? -6.711 29.984 -2.213 1 98.19 79 ILE A CA 1
ATOM 620 C C . ILE A 1 79 ? -5.336 29.328 -2.365 1 98.19 79 ILE A C 1
ATOM 622 O O . ILE A 1 79 ? -4.398 29.672 -1.642 1 98.19 79 ILE A O 1
ATOM 626 N N . PHE A 1 80 ? -5.242 28.422 -3.371 1 98.31 80 PHE A N 1
ATOM 627 C CA . PHE A 1 80 ? -3.99 27.719 -3.645 1 98.31 80 PHE A CA 1
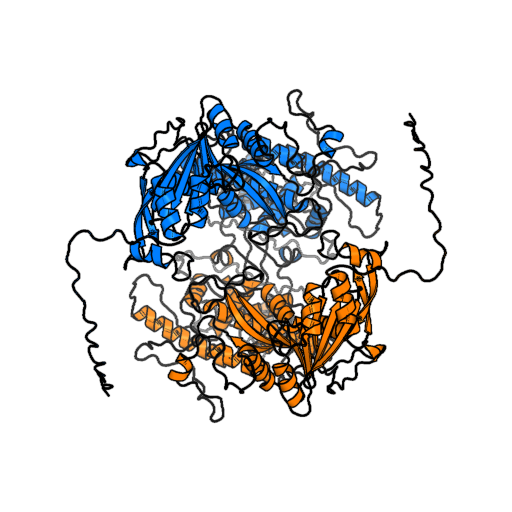ATOM 628 C C . PHE A 1 80 ? -2.879 28.719 -3.969 1 98.31 80 PHE A C 1
ATOM 630 O O . PHE A 1 80 ? -1.727 28.516 -3.58 1 98.31 80 PHE A O 1
ATOM 637 N N . SER A 1 81 ? -3.191 29.781 -4.578 1 97.5 81 SER A N 1
ATOM 638 C CA . SER A 1 81 ? -2.221 30.766 -5.039 1 97.5 81 SER A CA 1
ATOM 639 C C . SER A 1 81 ? -1.62 31.531 -3.873 1 97.5 81 SER A C 1
ATOM 641 O O . SER A 1 81 ? -0.616 32.25 -4.035 1 97.5 81 SER A O 1
ATOM 643 N N . LEU A 1 82 ? -2.234 31.422 -2.738 1 97.19 82 LEU A N 1
ATOM 644 C CA . LEU A 1 82 ? -1.661 32.031 -1.547 1 97.19 82 LEU A CA 1
ATOM 645 C C . LEU A 1 82 ? -0.437 31.266 -1.07 1 97.19 82 LEU A C 1
ATOM 647 O O . LEU A 1 82 ? 0.44 31.828 -0.409 1 97.19 82 LEU A O 1
ATOM 651 N N . PHE A 1 83 ? -0.388 29.984 -1.308 1 97.81 83 PHE A N 1
ATOM 652 C CA . PHE A 1 83 ? 0.724 29.125 -0.928 1 97.81 83 PHE A CA 1
ATOM 653 C C . PHE A 1 83 ? 1.735 29.016 -2.062 1 97.81 83 PHE A C 1
ATOM 655 O O . PHE A 1 83 ? 2.945 29.078 -1.832 1 97.81 83 PHE A O 1
ATOM 662 N N . PHE A 1 84 ? 1.225 28.75 -3.217 1 97.56 84 PHE A N 1
ATOM 663 C CA . PHE A 1 84 ? 2.037 28.719 -4.426 1 97.56 84 PHE A CA 1
ATOM 664 C C . PHE A 1 84 ? 1.826 29.984 -5.25 1 97.56 84 PHE A C 1
ATOM 666 O O . PHE A 1 84 ? 1.028 30 -6.191 1 97.56 84 PHE A O 1
ATOM 673 N N . THR A 1 85 ? 2.672 30.922 -4.965 1 94.75 85 THR A N 1
ATOM 674 C CA . THR A 1 85 ? 2.486 32.281 -5.473 1 94.75 85 THR A CA 1
ATOM 675 C C . THR A 1 85 ? 2.994 32.406 -6.906 1 94.75 85 THR A C 1
ATOM 677 O O . THR A 1 85 ? 3.738 31.531 -7.379 1 94.75 85 THR A O 1
ATOM 680 N N . GLU A 1 86 ? 2.578 33.469 -7.496 1 92.94 86 GLU A N 1
ATOM 681 C CA . GLU A 1 86 ? 3.068 33.75 -8.836 1 92.94 86 GLU A CA 1
ATOM 682 C C . GLU A 1 86 ? 4.586 33.906 -8.852 1 92.94 86 GLU A C 1
ATOM 684 O O . GLU A 1 86 ? 5.254 33.469 -9.789 1 92.94 86 GLU A O 1
ATOM 689 N N . ASP A 1 87 ? 5.07 34.5 -7.848 1 90.94 87 ASP A N 1
ATOM 690 C CA . ASP A 1 87 ? 6.512 34.719 -7.738 1 90.94 87 ASP A CA 1
ATOM 691 C C . ASP A 1 87 ? 7.25 33.375 -7.645 1 90.94 87 ASP A C 1
ATOM 693 O O . ASP A 1 87 ? 8.344 33.219 -8.188 1 90.94 87 ASP A O 1
ATOM 697 N N . LEU A 1 88 ? 6.684 32.5 -6.918 1 94.06 88 LEU A N 1
ATOM 698 C CA . LEU A 1 88 ? 7.301 31.188 -6.832 1 94.06 88 LEU A CA 1
ATOM 699 C C . LEU A 1 88 ? 7.391 30.531 -8.211 1 94.06 88 LEU A C 1
ATOM 701 O O . LEU A 1 88 ? 8.438 30 -8.578 1 94.06 88 LEU A O 1
ATOM 705 N N . PHE A 1 89 ? 6.328 30.609 -9.008 1 95.94 89 PHE A N 1
ATOM 706 C CA . PHE A 1 89 ? 6.324 29.984 -10.328 1 95.94 89 PHE A CA 1
ATOM 707 C C . PHE A 1 89 ? 7.332 30.672 -11.242 1 95.94 89 PHE A C 1
ATOM 709 O O . PHE A 1 89 ? 7.93 30.031 -12.109 1 95.94 89 PHE A O 1
ATOM 716 N N . LYS A 1 90 ? 7.531 31.953 -11.047 1 93.19 90 LYS A N 1
ATOM 717 C CA . LYS A 1 90 ? 8.562 32.656 -11.812 1 93.19 90 LYS A CA 1
ATOM 718 C C . LYS A 1 90 ? 9.953 32.125 -11.492 1 93.19 90 LYS A C 1
ATOM 720 O O . LYS A 1 90 ? 10.75 31.859 -12.391 1 93.19 90 LYS A O 1
ATOM 725 N N . VAL A 1 91 ? 10.148 31.922 -10.227 1 91.56 91 VAL A N 1
ATOM 726 C CA . VAL A 1 91 ? 11.438 31.391 -9.789 1 91.56 91 VAL A CA 1
ATOM 727 C C . VAL A 1 91 ? 11.625 29.984 -10.336 1 91.56 91 VAL A C 1
ATOM 729 O O . VAL A 1 91 ? 12.703 29.641 -10.828 1 91.56 91 VAL A O 1
ATOM 732 N N . LEU A 1 92 ? 10.633 29.188 -10.266 1 95.38 92 LEU A N 1
ATOM 733 C CA . LEU A 1 92 ? 10.695 27.812 -10.758 1 95.38 92 LEU A CA 1
ATOM 734 C C . LEU A 1 92 ? 10.969 27.781 -12.258 1 95.38 92 LEU A C 1
ATOM 736 O O . LEU A 1 92 ? 11.758 26.969 -12.734 1 95.38 92 LEU A O 1
ATOM 740 N N . ALA A 1 93 ? 10.281 28.672 -12.961 1 95 93 ALA A N 1
ATOM 741 C CA . ALA A 1 93 ? 10.477 28.734 -14.406 1 95 93 ALA A CA 1
ATOM 742 C C . ALA A 1 93 ? 11.922 29.109 -14.75 1 95 93 ALA A C 1
ATOM 744 O O . ALA A 1 93 ? 12.547 28.469 -15.594 1 95 93 ALA A O 1
ATOM 745 N N . ASP A 1 94 ? 12.414 30.062 -14.062 1 91.94 94 ASP A N 1
ATOM 746 C CA . ASP A 1 94 ? 13.781 30.516 -14.297 1 91.94 94 ASP A CA 1
ATOM 747 C C . ASP A 1 94 ? 14.789 29.422 -14 1 91.94 94 ASP A C 1
ATOM 749 O O . ASP A 1 94 ? 15.68 29.141 -14.812 1 91.94 94 ASP A O 1
ATOM 753 N N . ASN A 1 95 ? 14.688 28.828 -12.844 1 92.62 95 ASN A N 1
ATOM 754 C CA . ASN A 1 95 ? 15.609 27.781 -12.445 1 92.62 95 ASN A CA 1
ATOM 755 C C . ASN A 1 95 ? 15.523 26.578 -13.383 1 92.62 95 ASN A C 1
ATOM 757 O O . ASN A 1 95 ? 16.531 25.953 -13.695 1 92.62 95 ASN A O 1
ATOM 761 N N . THR A 1 96 ? 14.352 26.219 -13.836 1 94.19 96 THR A N 1
ATOM 762 C CA . THR A 1 96 ? 14.141 25.094 -14.75 1 94.19 96 THR A CA 1
ATOM 763 C C . THR A 1 96 ? 14.805 25.375 -16.094 1 94.19 96 THR A C 1
ATOM 765 O O . THR A 1 96 ? 15.469 24.516 -16.672 1 94.19 96 THR A O 1
ATOM 768 N N . ASN A 1 97 ? 14.57 26.594 -16.562 1 92 97 ASN A N 1
ATOM 769 C CA . ASN A 1 97 ? 15.203 26.984 -17.812 1 92 97 ASN A CA 1
ATOM 770 C C . ASN A 1 97 ? 16.719 26.984 -17.703 1 92 97 ASN A C 1
ATOM 772 O O . ASN A 1 97 ? 17.406 26.469 -18.578 1 92 97 ASN A O 1
ATOM 776 N N . MET A 1 98 ? 17.203 27.531 -16.641 1 89.31 98 MET A N 1
ATOM 777 C CA . MET A 1 98 ? 18.656 27.562 -16.422 1 89.31 98 MET A CA 1
ATOM 778 C C . MET A 1 98 ? 19.234 26.156 -16.406 1 89.31 98 MET A C 1
ATOM 780 O O . MET A 1 98 ? 20.25 25.891 -17.031 1 89.31 98 MET A O 1
ATOM 784 N N . TYR A 1 99 ? 18.625 25.344 -15.734 1 90.19 99 TYR A N 1
ATOM 785 C CA . TYR A 1 99 ? 19.078 23.953 -15.625 1 90.19 99 TYR A CA 1
ATOM 786 C C . TYR A 1 99 ? 19.031 23.25 -16.969 1 90.19 99 TYR A C 1
ATOM 788 O O . TYR A 1 99 ? 19.953 22.531 -17.344 1 90.19 99 TYR A O 1
ATOM 796 N N . ALA A 1 100 ? 17.891 23.391 -17.672 1 90.12 100 ALA A N 1
ATOM 797 C CA . ALA A 1 100 ? 17.734 22.781 -18.984 1 90.12 100 ALA A CA 1
ATOM 798 C C . ALA A 1 100 ? 18.859 23.219 -19.938 1 90.12 100 ALA A C 1
ATOM 800 O O . ALA A 1 100 ? 19.5 22.375 -20.578 1 90.12 100 ALA A O 1
ATOM 801 N N . TYR A 1 101 ? 19.094 24.453 -19.938 1 86 101 TYR A N 1
ATOM 802 C CA . TYR A 1 101 ? 20.125 24.984 -20.828 1 86 101 TYR A CA 1
ATOM 803 C C . TYR A 1 101 ? 21.516 24.516 -20.406 1 86 101 TYR A C 1
ATOM 805 O O . TYR A 1 101 ? 22.359 24.203 -21.25 1 86 101 TYR A O 1
ATOM 813 N N . ALA A 1 102 ? 21.75 24.469 -19.172 1 84.19 102 ALA A N 1
ATOM 814 C CA . ALA A 1 102 ? 23.031 23.984 -18.672 1 84.19 102 ALA A CA 1
ATOM 815 C C . ALA A 1 102 ? 23.266 22.531 -19.062 1 84.19 102 ALA A C 1
ATOM 817 O O . ALA A 1 102 ? 24.375 22.156 -19.469 1 84.19 102 ALA A O 1
ATOM 818 N N . LYS A 1 103 ? 22.297 21.688 -18.938 1 84.62 103 LYS A N 1
ATOM 819 C CA . LYS A 1 103 ? 22.422 20.266 -19.234 1 84.62 103 LYS A CA 1
ATOM 820 C C . LYS A 1 103 ? 22.516 20.031 -20.75 1 84.62 103 LYS A C 1
ATOM 822 O O . LYS A 1 103 ? 23.234 19.141 -21.188 1 84.62 103 LYS A O 1
ATOM 827 N N . LEU A 1 104 ? 21.734 20.734 -21.453 1 81.88 104 LEU A N 1
ATOM 828 C CA . LEU A 1 104 ? 21.688 20.531 -22.891 1 81.88 104 LEU A CA 1
ATOM 829 C C . LEU A 1 104 ? 22.953 21.062 -23.547 1 81.88 104 LEU A C 1
ATOM 831 O O . LEU A 1 104 ? 23.375 20.578 -24.609 1 81.88 104 LEU A O 1
ATOM 835 N N . SER A 1 105 ? 23.5 22.047 -23.016 1 75.38 105 SER A N 1
ATOM 836 C CA . SER A 1 105 ? 24.75 22.562 -23.547 1 75.38 105 SER A CA 1
ATOM 837 C C . SER A 1 105 ? 25.875 21.531 -23.422 1 75.38 105 SER A C 1
ATOM 839 O O . SER A 1 105 ? 26.766 21.484 -24.266 1 75.38 105 SER A O 1
ATOM 841 N N . LYS A 1 106 ? 25.781 20.734 -22.422 1 70.62 106 LYS A N 1
ATOM 842 C CA . LYS A 1 106 ? 26.812 19.734 -22.172 1 70.62 106 LYS A CA 1
ATOM 843 C C . LYS A 1 106 ? 26.594 18.5 -23.062 1 70.62 106 LYS A C 1
ATOM 845 O O . LYS A 1 106 ? 27.562 17.844 -23.453 1 70.62 106 LYS A O 1
ATOM 850 N N . ASN A 1 107 ? 25.344 18.094 -23.156 1 63.72 107 ASN A N 1
ATOM 851 C CA . ASN A 1 107 ? 25.047 16.875 -23.906 1 63.72 107 ASN A CA 1
ATOM 852 C C . ASN A 1 107 ? 24.438 17.172 -25.266 1 63.72 107 ASN A C 1
ATOM 854 O O . ASN A 1 107 ? 23.234 17.406 -25.359 1 63.72 107 ASN A O 1
ATOM 858 N N . MET A 1 108 ? 25.266 17.531 -26.25 1 56.16 108 MET A N 1
ATOM 859 C CA . MET A 1 108 ? 24.812 17.828 -27.609 1 56.16 108 MET A CA 1
ATOM 860 C C . MET A 1 108 ? 24.266 16.578 -28.281 1 56.16 108 MET A C 1
ATOM 862 O O . MET A 1 108 ? 25 15.867 -28.969 1 56.16 108 MET A O 1
ATOM 866 N N . ASN A 1 109 ? 23.453 15.852 -27.531 1 56.62 109 ASN A N 1
ATOM 867 C CA . ASN A 1 109 ? 22.859 14.797 -28.359 1 56.62 109 ASN A CA 1
ATOM 868 C C . ASN A 1 109 ? 21.953 15.375 -29.438 1 56.62 109 ASN A C 1
ATOM 870 O O . ASN A 1 109 ? 20.984 16.078 -29.141 1 56.62 109 ASN A O 1
ATOM 874 N N . PRO A 1 110 ? 22.359 15.289 -30.656 1 53.75 110 PRO A N 1
ATOM 875 C CA . PRO A 1 110 ? 21.641 15.867 -31.797 1 53.75 110 PRO A CA 1
ATOM 876 C C . PRO A 1 110 ? 20.156 15.453 -31.812 1 53.75 110 PRO A C 1
ATOM 878 O O . PRO A 1 110 ? 19.344 16.125 -32.438 1 53.75 110 PRO A O 1
ATOM 881 N N . HIS A 1 111 ? 19.797 14.328 -31.156 1 54.41 111 HIS A N 1
ATOM 882 C CA . HIS A 1 111 ? 18.438 13.805 -31.266 1 54.41 111 HIS A CA 1
ATOM 883 C C . HIS A 1 111 ? 17.547 14.344 -30.141 1 54.41 111 HIS A C 1
ATOM 885 O O . HIS A 1 111 ? 16.375 13.984 -30.062 1 54.41 111 HIS A O 1
ATOM 891 N N . HIS A 1 112 ? 18.141 15.211 -29.391 1 61.91 112 HIS A N 1
ATOM 892 C CA . HIS A 1 112 ? 17.297 15.742 -28.328 1 61.91 112 HIS A CA 1
ATOM 893 C C . HIS A 1 112 ? 16.328 16.797 -28.875 1 61.91 112 HIS A C 1
ATOM 895 O O . HIS A 1 112 ? 16.703 17.594 -29.734 1 61.91 112 HIS A O 1
ATOM 901 N N . ARG A 1 113 ? 15.133 16.516 -28.656 1 65.5 113 ARG A N 1
ATOM 902 C CA . ARG A 1 113 ? 14.164 17.547 -29.031 1 65.5 113 ARG A CA 1
ATOM 903 C C . ARG A 1 113 ? 14.484 18.875 -28.375 1 65.5 113 ARG A C 1
ATOM 905 O O . ARG A 1 113 ? 14.992 18.922 -27.25 1 65.5 113 ARG A O 1
ATOM 912 N N . ASN A 1 114 ? 14.297 19.875 -29.141 1 79 114 ASN A N 1
ATOM 913 C CA . ASN A 1 114 ? 14.664 21.25 -28.781 1 79 114 ASN A CA 1
ATOM 914 C C . ASN A 1 114 ? 13.906 21.734 -27.547 1 79 114 ASN A C 1
ATOM 916 O O . ASN A 1 114 ? 12.703 21.484 -27.422 1 79 114 ASN A O 1
ATOM 920 N N . TRP A 1 115 ? 14.656 22.219 -26.609 1 88.38 115 TRP A N 1
ATOM 921 C CA . TRP A 1 115 ? 14.07 22.844 -25.422 1 88.38 115 TRP A CA 1
ATOM 922 C C . TRP A 1 115 ? 13.547 24.234 -25.734 1 88.38 115 TRP A C 1
ATOM 924 O O . TRP A 1 115 ? 14.234 25.031 -26.359 1 88.38 115 TRP A O 1
ATOM 934 N N . ARG A 1 116 ? 12.281 24.406 -25.438 1 88.69 116 ARG A N 1
ATOM 935 C CA . ARG A 1 116 ? 11.672 25.734 -25.422 1 88.69 116 ARG A CA 1
ATOM 936 C C . ARG A 1 116 ? 11.531 26.234 -23.984 1 88.69 116 ARG A C 1
ATOM 938 O O . ARG A 1 116 ? 11.031 25.531 -23.109 1 88.69 116 ARG A O 1
ATOM 945 N N . SER A 1 117 ? 12.031 27.469 -23.797 1 91.19 117 SER A N 1
ATOM 946 C CA . SER A 1 117 ? 11.945 28.016 -22.438 1 91.19 117 SER A CA 1
ATOM 947 C C . SER A 1 117 ? 10.523 27.938 -21.891 1 91.19 117 SER A C 1
ATOM 949 O O . SER A 1 117 ? 9.562 28.234 -22.609 1 91.19 117 SER A O 1
ATOM 951 N N . THR A 1 118 ? 10.453 27.469 -20.703 1 94.56 118 THR A N 1
ATOM 952 C CA . THR A 1 118 ? 9.148 27.359 -20.062 1 94.56 118 THR A CA 1
ATOM 953 C C . THR A 1 118 ? 8.75 28.672 -19.406 1 94.56 118 THR A C 1
ATOM 955 O O . THR A 1 118 ? 9.578 29.562 -19.234 1 94.56 118 THR A O 1
ATOM 958 N N . THR A 1 119 ? 7.461 28.828 -19.156 1 94.81 119 THR A N 1
ATOM 959 C CA . THR A 1 119 ? 6.871 30 -18.516 1 94.81 119 THR A CA 1
ATOM 960 C C . THR A 1 119 ? 6.148 29.609 -17.234 1 94.81 119 THR A C 1
ATOM 962 O O . THR A 1 119 ? 5.879 28.438 -17 1 94.81 119 THR A O 1
ATOM 965 N N . PRO A 1 120 ? 5.965 30.609 -16.375 1 95.31 120 PRO A N 1
ATOM 966 C CA . PRO A 1 120 ? 5.172 30.312 -15.172 1 95.31 120 PRO A CA 1
ATOM 967 C C . PRO A 1 120 ? 3.82 29.672 -15.508 1 95.31 120 PRO A C 1
ATOM 969 O O . PRO A 1 120 ? 3.373 28.766 -14.805 1 95.31 120 PRO A O 1
ATOM 972 N N . GLY A 1 121 ? 3.229 30.156 -16.578 1 95.31 121 GLY A N 1
ATOM 973 C CA . GLY A 1 121 ? 1.956 29.578 -17 1 95.31 121 GLY A CA 1
ATOM 974 C C . GLY A 1 121 ? 2.051 28.125 -17.391 1 95.31 121 GLY A C 1
ATOM 975 O O . GLY A 1 121 ? 1.206 27.312 -16.984 1 95.31 121 GLY A O 1
ATOM 976 N N . GLU A 1 122 ? 3.033 27.797 -18.094 1 96 122 GLU A N 1
ATOM 977 C CA . GLU A 1 122 ? 3.229 26.406 -18.5 1 96 122 GLU A CA 1
ATOM 978 C C . GLU A 1 122 ? 3.521 25.516 -17.297 1 96 122 GLU A C 1
ATOM 980 O O . GLU A 1 122 ? 3.08 24.359 -17.266 1 96 122 GLU A O 1
ATOM 985 N N . LEU A 1 123 ? 4.281 26.016 -16.359 1 97.38 123 LEU A N 1
ATOM 986 C CA . LEU A 1 123 ? 4.582 25.234 -15.164 1 97.38 123 LEU A CA 1
ATOM 987 C C . LEU A 1 123 ? 3.33 25.031 -14.32 1 97.38 123 LEU A C 1
ATOM 989 O O . LEU A 1 123 ? 3.172 24 -13.672 1 97.38 123 LEU A O 1
ATOM 993 N N . LYS A 1 124 ? 2.484 26.062 -14.328 1 97.62 124 LYS A N 1
ATOM 994 C CA . LYS A 1 124 ? 1.194 25.875 -13.664 1 97.62 124 LYS A CA 1
ATOM 995 C C . LYS A 1 124 ? 0.408 24.734 -14.305 1 97.62 124 LYS A C 1
ATOM 997 O O . LYS A 1 124 ? -0.186 23.906 -13.609 1 97.62 124 LYS A O 1
ATOM 1002 N N . ALA A 1 125 ? 0.421 24.656 -15.562 1 97 125 ALA A N 1
ATOM 1003 C CA . ALA A 1 125 ? -0.241 23.562 -16.281 1 97 125 ALA A CA 1
ATOM 1004 C C . ALA A 1 125 ? 0.407 22.219 -15.953 1 97 125 ALA A C 1
ATOM 1006 O O . ALA A 1 125 ? -0.283 21.203 -15.805 1 97 125 ALA A O 1
ATOM 1007 N N . PHE A 1 126 ? 1.729 22.297 -15.898 1 97.12 126 PHE A N 1
ATOM 1008 C CA . PHE A 1 126 ? 2.473 21.094 -15.508 1 97.12 126 PHE A CA 1
ATOM 1009 C C . PHE A 1 126 ? 2.014 20.594 -14.148 1 97.12 126 PHE A C 1
ATOM 1011 O O . PHE A 1 126 ? 1.756 19.406 -13.969 1 97.12 126 PHE A O 1
ATOM 1018 N N . VAL A 1 127 ? 1.871 21.469 -13.188 1 97.75 127 VAL A N 1
ATOM 1019 C CA . VAL A 1 127 ? 1.414 21.156 -11.836 1 97.75 127 VAL A CA 1
ATOM 1020 C C . VAL A 1 127 ? -0.041 20.688 -11.883 1 97.75 127 VAL A C 1
ATOM 1022 O O . VAL A 1 127 ? -0.421 19.75 -11.18 1 97.75 127 VAL A O 1
ATOM 1025 N N . GLY A 1 128 ? -0.823 21.391 -12.68 1 97.12 128 GLY A N 1
ATOM 1026 C CA . GLY A 1 128 ? -2.203 20.969 -12.852 1 97.12 128 GLY A CA 1
ATOM 1027 C C . GLY A 1 128 ? -2.332 19.547 -13.336 1 97.12 128 GLY A C 1
ATOM 1028 O O . GLY A 1 128 ? -3.193 18.797 -12.867 1 97.12 128 GLY A O 1
ATOM 1029 N N . ALA A 1 129 ? -1.503 19.172 -14.289 1 96.38 129 ALA A N 1
ATOM 1030 C CA . ALA A 1 129 ? -1.479 17.797 -14.797 1 96.38 129 ALA A CA 1
ATOM 1031 C C . ALA A 1 129 ? -1.082 16.828 -13.695 1 96.38 129 ALA A C 1
ATOM 1033 O O . ALA A 1 129 ? -1.658 15.734 -13.586 1 96.38 129 ALA A O 1
ATOM 1034 N N . GLN A 1 130 ? -0.116 17.203 -12.93 1 96.12 130 GLN A N 1
ATOM 1035 C CA . GLN A 1 130 ? 0.327 16.359 -11.82 1 96.12 130 GLN A CA 1
ATOM 1036 C C . GLN A 1 130 ? -0.806 16.109 -10.828 1 96.12 130 GLN A C 1
ATOM 1038 O O . GLN A 1 130 ? -0.997 14.992 -10.367 1 96.12 130 GLN A O 1
ATOM 1043 N N . ILE A 1 131 ? -1.522 17.141 -10.484 1 96.62 131 ILE A N 1
ATOM 1044 C CA . ILE A 1 131 ? -2.656 17.016 -9.578 1 96.62 131 ILE A CA 1
ATOM 1045 C C . ILE A 1 131 ? -3.717 16.109 -10.188 1 96.62 131 ILE A C 1
ATOM 1047 O O . ILE A 1 131 ? -4.285 15.25 -9.5 1 96.62 131 ILE A O 1
ATOM 1051 N N . TYR A 1 132 ? -3.932 16.266 -11.508 1 94.62 132 TYR A N 1
ATOM 1052 C CA . TYR A 1 132 ? -4.887 15.422 -12.219 1 94.62 132 TYR A CA 1
ATOM 1053 C C . TYR A 1 132 ? -4.52 13.953 -12.102 1 94.62 132 TYR A C 1
ATOM 1055 O O . TYR A 1 132 ? -5.383 13.102 -11.852 1 94.62 132 TYR A O 1
ATOM 1063 N N . MET A 1 133 ? -3.314 13.68 -12.211 1 93.94 133 MET A N 1
ATOM 1064 C CA . MET A 1 133 ? -2.824 12.305 -12.172 1 93.94 133 MET A CA 1
ATOM 1065 C C . MET A 1 133 ? -2.943 11.719 -10.766 1 93.94 133 MET A C 1
ATOM 1067 O O . MET A 1 133 ? -2.816 10.508 -10.578 1 93.94 133 MET A O 1
ATOM 1071 N N . GLY A 1 134 ? -3.207 12.508 -9.797 1 91.5 134 GLY A N 1
ATOM 1072 C CA . GLY A 1 134 ? -3.375 12.055 -8.422 1 91.5 134 GLY A CA 1
ATOM 1073 C C . GLY A 1 134 ? -4.73 11.43 -8.156 1 91.5 134 GLY A C 1
ATOM 1074 O O . GLY A 1 134 ? -4.863 10.57 -7.281 1 91.5 134 GLY A O 1
ATOM 1075 N N . PHE A 1 135 ? -5.715 11.898 -8.836 1 88.25 135 PHE A N 1
ATOM 1076 C CA . PHE A 1 135 ? -7.027 11.336 -8.547 1 88.25 135 PHE A CA 1
ATOM 1077 C C . PHE A 1 135 ? -7.453 10.352 -9.633 1 88.25 135 PHE A C 1
ATOM 1079 O O . PHE A 1 135 ? -8.281 9.477 -9.398 1 88.25 135 PHE A O 1
ATOM 1086 N N . THR A 1 136 ? -6.988 10.453 -10.859 1 88.94 136 THR A N 1
ATOM 1087 C CA . THR A 1 136 ? -7.152 9.453 -11.906 1 88.94 136 THR A CA 1
ATOM 1088 C C . THR A 1 136 ? -5.828 8.766 -12.211 1 88.94 136 THR A C 1
ATOM 1090 O O . THR A 1 136 ? -4.918 9.375 -12.781 1 88.94 136 THR A O 1
ATOM 1093 N N . LYS A 1 137 ? -5.742 7.551 -11.977 1 90.25 137 LYS A N 1
ATOM 1094 C CA . LYS A 1 137 ? -4.438 6.898 -12.078 1 90.25 137 LYS A CA 1
ATOM 1095 C C . LYS A 1 137 ? -4.395 5.938 -13.258 1 90.25 137 LYS A C 1
ATOM 1097 O O . LYS A 1 137 ? -5.348 5.191 -13.492 1 90.25 137 LYS A O 1
ATOM 1102 N N . GLU A 1 138 ? -3.359 6.066 -13.945 1 89.81 138 GLU A N 1
ATOM 1103 C CA . GLU A 1 138 ? -3.029 5.164 -15.047 1 89.81 138 GLU A CA 1
ATOM 1104 C C . GLU A 1 138 ? -1.726 4.418 -14.781 1 89.81 138 GLU A C 1
ATOM 1106 O O . GLU A 1 138 ? -0.865 4.906 -14.039 1 89.81 138 GLU A O 1
ATOM 1111 N N . PRO A 1 139 ? -1.564 3.256 -15.312 1 86.12 139 PRO A N 1
ATOM 1112 C CA . PRO A 1 139 ? -0.346 2.48 -15.062 1 86.12 139 PRO A CA 1
ATOM 1113 C C . PRO A 1 139 ? 0.903 3.148 -15.633 1 86.12 139 PRO A C 1
ATOM 1115 O O . PRO A 1 139 ? 1.974 3.086 -15.023 1 86.12 139 PRO A O 1
ATOM 1118 N N . GLN A 1 140 ? 0.733 3.75 -16.766 1 87.69 140 GLN A N 1
ATOM 1119 C CA . GLN A 1 140 ? 1.86 4.418 -17.406 1 87.69 140 GLN A CA 1
ATOM 1120 C C . GLN A 1 140 ? 1.529 5.875 -17.719 1 87.69 140 GLN A C 1
ATOM 1122 O O . GLN A 1 140 ? 0.376 6.207 -18 1 87.69 140 GLN A O 1
ATOM 1127 N N . LEU A 1 141 ? 2.615 6.621 -17.672 1 89.56 141 LEU A N 1
ATOM 1128 C CA . LEU A 1 141 ? 2.451 8.047 -17.922 1 89.56 141 LEU A CA 1
ATOM 1129 C C . LEU A 1 141 ? 1.87 8.297 -19.312 1 89.56 141 LEU A C 1
ATOM 1131 O O . LEU A 1 141 ? 0.994 9.148 -19.484 1 89.56 141 LEU A O 1
ATOM 1135 N N . LYS A 1 142 ? 2.25 7.562 -20.328 1 88.44 142 LYS A N 1
ATOM 1136 C CA . LYS A 1 142 ? 1.834 7.77 -21.703 1 88.44 142 LYS A CA 1
ATOM 1137 C C . LYS A 1 142 ? 0.347 7.477 -21.891 1 88.44 142 LYS A C 1
ATOM 1139 O O . LYS A 1 142 ? -0.276 7.957 -22.844 1 88.44 142 LYS A O 1
ATOM 1144 N N . ASP A 1 143 ? -0.22 6.734 -20.969 1 88.88 143 ASP A N 1
ATOM 1145 C CA . ASP A 1 143 ? -1.621 6.336 -21.062 1 88.88 143 ASP A CA 1
ATOM 1146 C C . ASP A 1 143 ? -2.545 7.543 -20.906 1 88.88 143 ASP A C 1
ATOM 1148 O O . ASP A 1 143 ? -3.676 7.531 -21.406 1 88.88 143 ASP A O 1
ATOM 1152 N N . TYR A 1 144 ? -2.035 8.57 -20.281 1 91.31 144 TYR A N 1
ATOM 1153 C CA . TYR A 1 144 ? -2.84 9.773 -20.094 1 91.31 144 TYR A CA 1
ATOM 1154 C C . TYR A 1 144 ? -3.043 10.508 -21.406 1 91.31 144 TYR A C 1
ATOM 1156 O O . TYR A 1 144 ? -3.916 11.375 -21.516 1 91.31 144 TYR A O 1
ATOM 1164 N N . TRP A 1 145 ? -2.24 10.25 -22.406 1 90.06 145 TRP A N 1
ATOM 1165 C CA . TRP A 1 145 ? -2.318 10.938 -23.688 1 90.06 145 TRP A CA 1
ATOM 1166 C C . TRP A 1 145 ? -2.707 9.969 -24.797 1 90.06 145 TRP A C 1
ATOM 1168 O O . TRP A 1 145 ? -2.779 10.352 -25.969 1 90.06 145 TRP A O 1
ATOM 1178 N N . ASP A 1 146 ? -2.799 8.711 -24.297 1 77.62 146 ASP A N 1
ATOM 1179 C CA . ASP A 1 146 ? -3.154 7.715 -25.312 1 77.62 146 ASP A CA 1
ATOM 1180 C C . ASP A 1 146 ? -4.609 7.879 -25.75 1 77.62 146 ASP A C 1
ATOM 1182 O O . ASP A 1 146 ? -5.508 8 -24.922 1 77.62 146 ASP A O 1
ATOM 1186 N N . GLU A 1 147 ? -4.836 8.508 -26.859 1 61.53 147 GLU A N 1
ATOM 1187 C CA . GLU A 1 147 ? -6.188 8.625 -27.391 1 61.53 147 GLU A CA 1
ATOM 1188 C C . GLU A 1 147 ? -6.664 7.309 -28 1 61.53 147 GLU A C 1
ATOM 1190 O O . GLU A 1 147 ? -5.852 6.477 -28.406 1 61.53 147 GLU A O 1
ATOM 1195 N N . GLU A 1 148 ? -7.891 6.879 -27.672 1 56.25 148 GLU A N 1
ATOM 1196 C CA . GLU A 1 148 ? -8.516 5.648 -28.156 1 56.25 148 GLU A CA 1
ATOM 1197 C C . GLU A 1 148 ? -8.031 5.297 -29.562 1 56.25 148 GLU A C 1
ATOM 1199 O O . GLU A 1 148 ? -8.594 5.766 -30.562 1 56.25 148 GLU A O 1
ATOM 1204 N N . LYS A 1 149 ? -6.734 5.559 -29.797 1 49.59 149 LYS A N 1
ATOM 1205 C CA . LYS A 1 149 ? -6.477 5.34 -31.219 1 49.59 149 LYS A CA 1
ATOM 1206 C C . LYS A 1 149 ? -7.027 3.996 -31.672 1 49.59 149 LYS A C 1
ATOM 1208 O O . LYS A 1 149 ? -7.48 3.861 -32.812 1 49.59 149 LYS A O 1
ATOM 1213 N N . HIS A 1 150 ? -6.59 2.781 -30.984 1 49.91 150 HIS A N 1
ATOM 1214 C CA . HIS A 1 150 ? -6.773 1.521 -31.703 1 49.91 150 HIS A CA 1
ATOM 1215 C C . HIS A 1 150 ? -7.977 0.753 -31.156 1 49.91 150 HIS A C 1
ATOM 1217 O O . HIS A 1 150 ? -8.211 0.729 -29.953 1 49.91 150 HIS A O 1
ATOM 1223 N N . ASN A 1 151 ? -9.086 0.669 -31.906 1 57.41 151 ASN A N 1
ATOM 1224 C CA . ASN A 1 151 ? -10.391 0.017 -31.859 1 57.41 151 ASN A CA 1
ATOM 1225 C C . ASN A 1 151 ? -10.328 -1.306 -31.094 1 57.41 151 ASN A C 1
ATOM 1227 O O . ASN A 1 151 ? -11.359 -1.858 -30.719 1 57.41 151 ASN A O 1
ATOM 1231 N N . LYS A 1 152 ? -9.133 -1.742 -30.688 1 68.38 152 LYS A N 1
ATOM 1232 C CA . LYS A 1 152 ? -9.141 -3.09 -30.125 1 68.38 152 LYS A CA 1
ATOM 1233 C C . LYS A 1 152 ? -9.023 -3.051 -28.594 1 68.38 152 LYS A C 1
ATOM 1235 O O . LYS A 1 152 ? -9.227 -4.062 -27.922 1 68.38 152 LYS A O 1
ATOM 1240 N N . SER A 1 153 ? -8.766 -1.78 -28.031 1 78.44 153 SER A N 1
ATOM 1241 C CA . SER A 1 153 ? -8.57 -1.713 -26.594 1 78.44 153 SER A CA 1
ATOM 1242 C C . SER A 1 153 ? -9.383 -0.576 -25.969 1 78.44 153 SER A C 1
ATOM 1244 O O . SER A 1 153 ? -9.766 0.362 -26.672 1 78.44 153 SER A O 1
ATOM 1246 N N . VAL A 1 154 ? -9.828 -0.799 -24.781 1 79.12 154 VAL A N 1
ATOM 1247 C CA . VAL A 1 154 ? -10.578 0.226 -24.062 1 79.12 154 VAL A CA 1
ATOM 1248 C C . VAL A 1 154 ? -9.609 1.127 -23.297 1 79.12 154 VAL A C 1
ATOM 1250 O O . VAL A 1 154 ? -8.672 0.642 -22.672 1 79.12 154 VAL A O 1
ATOM 1253 N N . HIS A 1 155 ? -9.75 2.42 -23.484 1 82.25 155 HIS A N 1
ATOM 1254 C CA . HIS A 1 155 ? -8.945 3.404 -22.766 1 82.25 155 HIS A CA 1
ATOM 1255 C C . HIS A 1 155 ? -9.805 4.559 -22.266 1 82.25 155 HIS A C 1
ATOM 1257 O O . HIS A 1 155 ? -10.875 4.828 -22.812 1 82.25 155 HIS A O 1
ATOM 1263 N N . ALA A 1 156 ? -9.352 5.168 -21.172 1 86.06 156 ALA A N 1
ATOM 1264 C CA . ALA A 1 156 ? -9.961 6.414 -20.719 1 86.06 156 ALA A CA 1
ATOM 1265 C C . ALA A 1 156 ? -9.477 7.594 -21.562 1 86.06 156 ALA A C 1
ATOM 1267 O O . ALA A 1 156 ? -8.312 7.648 -21.953 1 86.06 156 ALA A O 1
ATOM 1268 N N . ASN A 1 157 ? -10.406 8.406 -21.859 1 85.56 157 ASN A N 1
ATOM 1269 C CA . ASN A 1 157 ? -10.023 9.656 -22.516 1 85.56 157 ASN A CA 1
ATOM 1270 C C . ASN A 1 157 ? -9.75 10.758 -21.5 1 85.56 157 ASN A C 1
ATOM 1272 O O . ASN A 1 157 ? -10.672 11.258 -20.859 1 85.56 157 ASN A O 1
ATOM 1276 N N . HIS A 1 158 ? -8.469 11.109 -21.438 1 89.81 158 HIS A N 1
ATOM 1277 C CA . HIS A 1 158 ? -8.055 12.148 -20.484 1 89.81 158 HIS A CA 1
ATOM 1278 C C . HIS A 1 158 ? -7.977 13.508 -21.172 1 89.81 158 HIS A C 1
ATOM 1280 O O . HIS A 1 158 ? -7.648 13.602 -22.359 1 89.81 158 HIS A O 1
ATOM 1286 N N . PRO A 1 159 ? -8.234 14.594 -20.453 1 88.44 159 PRO A N 1
ATOM 1287 C CA . PRO A 1 159 ? -8.242 15.938 -21.047 1 88.44 159 PRO A CA 1
ATOM 1288 C C . PRO A 1 159 ? -6.848 16.531 -21.172 1 88.44 159 PRO A C 1
ATOM 1290 O O . PRO A 1 159 ? -6.684 17.609 -21.766 1 88.44 159 PRO A O 1
ATOM 1293 N N . LEU A 1 160 ? -5.793 15.945 -20.75 1 91.56 160 LEU A N 1
ATOM 1294 C CA . LEU A 1 160 ? -4.465 16.531 -20.609 1 91.56 160 LEU A CA 1
ATOM 1295 C C . LEU A 1 160 ? -3.908 16.938 -21.969 1 91.56 160 LEU A C 1
ATOM 1297 O O . LEU A 1 160 ? -3.18 17.922 -22.078 1 91.56 160 LEU A O 1
ATOM 1301 N N . SER A 1 161 ? -4.281 16.203 -23.016 1 88.31 161 SER A N 1
ATOM 1302 C CA . SER A 1 161 ? -3.748 16.484 -24.344 1 88.31 161 SER A CA 1
ATOM 1303 C C . SER A 1 161 ? -4.164 17.875 -24.828 1 88.31 161 SER A C 1
ATOM 1305 O O . SER A 1 161 ? -3.502 18.453 -25.688 1 88.31 161 SER A O 1
ATOM 1307 N N . ASN A 1 162 ? -5.23 18.344 -24.281 1 87.88 162 ASN A N 1
ATOM 1308 C CA . ASN A 1 162 ? -5.734 19.656 -24.656 1 87.88 162 ASN A CA 1
ATOM 1309 C C . ASN A 1 162 ? -4.871 20.766 -24.078 1 87.88 162 ASN A C 1
ATOM 1311 O O . ASN A 1 162 ? -4.961 21.922 -24.5 1 87.88 162 ASN A O 1
ATOM 1315 N N . TYR A 1 163 ? -4.016 20.453 -23.172 1 91.75 163 TYR A N 1
ATOM 1316 C CA . TYR A 1 163 ? -3.314 21.5 -22.438 1 91.75 163 TYR A CA 1
ATOM 1317 C C . TYR A 1 163 ? -1.804 21.344 -22.562 1 91.75 163 TYR A C 1
ATOM 1319 O O . TYR A 1 163 ? -1.074 22.344 -22.641 1 91.75 163 TYR A O 1
ATOM 1327 N N . ILE A 1 164 ? -1.314 20.141 -22.562 1 93.19 164 ILE A N 1
ATOM 1328 C CA . ILE A 1 164 ? 0.115 19.859 -22.625 1 93.19 164 ILE A CA 1
ATOM 1329 C C . ILE A 1 164 ? 0.347 18.516 -23.312 1 93.19 164 ILE A C 1
ATOM 1331 O O . ILE A 1 164 ? -0.381 17.547 -23.062 1 93.19 164 ILE A O 1
ATOM 1335 N N . THR A 1 165 ? 1.273 18.516 -24.203 1 92.25 165 THR A N 1
ATOM 1336 C CA . THR A 1 165 ? 1.595 17.266 -24.875 1 92.25 165 THR A CA 1
ATOM 1337 C C . THR A 1 165 ? 2.385 16.344 -23.938 1 92.25 165 THR A C 1
ATOM 1339 O O . THR A 1 165 ? 3.02 16.812 -22.984 1 92.25 165 THR A O 1
ATOM 1342 N N . CYS A 1 166 ? 2.324 15.094 -24.203 1 92.69 166 CYS A N 1
ATOM 1343 C CA . CYS A 1 166 ? 3.059 14.109 -23.422 1 92.69 166 CYS A CA 1
ATOM 1344 C C . CYS A 1 166 ? 4.555 14.391 -23.453 1 92.69 166 CYS A C 1
ATOM 1346 O O . CYS A 1 166 ? 5.215 14.367 -22.406 1 92.69 166 CYS A O 1
ATOM 1348 N N . PHE A 1 167 ? 5.004 14.703 -24.609 1 91.69 167 PHE A N 1
ATOM 1349 C CA . PHE A 1 167 ? 6.422 14.977 -24.797 1 91.69 167 PHE A CA 1
ATOM 1350 C C . PHE A 1 167 ? 6.852 16.172 -23.953 1 91.69 167 PHE A C 1
ATOM 1352 O O . PHE A 1 167 ? 7.883 16.125 -23.266 1 91.69 167 PHE A O 1
ATOM 1359 N N . ARG A 1 168 ? 6.082 17.219 -24.047 1 93.06 168 ARG A N 1
ATOM 1360 C CA . ARG A 1 168 ? 6.426 18.422 -23.297 1 93.06 168 ARG A CA 1
ATOM 1361 C C . ARG A 1 168 ? 6.348 18.188 -21.797 1 93.06 168 ARG A C 1
ATOM 1363 O O . ARG A 1 168 ? 7.18 18.688 -21.031 1 93.06 168 ARG A O 1
ATOM 1370 N N . PHE A 1 169 ? 5.352 17.484 -21.359 1 95 169 PHE A N 1
ATOM 1371 C CA . PHE A 1 169 ? 5.238 17.141 -19.938 1 95 169 PHE A CA 1
ATOM 1372 C C . PHE A 1 169 ? 6.492 16.422 -19.453 1 95 169 PHE A C 1
ATOM 1374 O O . PHE A 1 169 ? 7.027 16.75 -18.391 1 95 169 PHE A O 1
ATOM 1381 N N . GLU A 1 170 ? 6.961 15.5 -20.234 1 93.88 170 GLU A N 1
ATOM 1382 C CA . GLU A 1 170 ? 8.148 14.734 -19.875 1 93.88 170 GLU A CA 1
ATOM 1383 C C . GLU A 1 170 ? 9.391 15.617 -19.859 1 93.88 170 GLU A C 1
ATOM 1385 O O . GLU A 1 170 ? 10.281 15.43 -19.031 1 93.88 170 GLU A O 1
ATOM 1390 N N . GLN A 1 171 ? 9.438 16.516 -20.75 1 93.31 171 GLN A N 1
ATOM 1391 C CA . GLN A 1 171 ? 10.547 17.453 -20.75 1 93.31 171 GLN A CA 1
ATOM 1392 C C . GLN A 1 171 ? 10.578 18.281 -19.484 1 93.31 171 GLN A C 1
ATOM 1394 O O . GLN A 1 171 ? 11.633 18.469 -18.875 1 93.31 171 GLN A O 1
ATOM 1399 N N . LEU A 1 172 ? 9.43 18.797 -19.156 1 95.25 172 LEU A N 1
ATOM 1400 C CA . LEU A 1 172 ? 9.344 19.625 -17.969 1 95.25 172 LEU A CA 1
ATOM 1401 C C . LEU A 1 172 ? 9.672 18.812 -16.719 1 95.25 172 LEU A C 1
ATOM 1403 O O . LEU A 1 172 ? 10.32 19.328 -15.805 1 95.25 172 LEU A O 1
ATOM 1407 N N . LYS A 1 173 ? 9.227 17.594 -16.688 1 94.75 173 LYS A N 1
ATOM 1408 C CA . LYS A 1 173 ? 9.539 16.719 -15.562 1 94.75 173 LYS A CA 1
ATOM 1409 C C . LYS A 1 173 ? 11.047 16.484 -15.445 1 94.75 173 LYS A C 1
ATOM 1411 O O . LYS A 1 173 ? 11.594 16.5 -14.344 1 94.75 173 LYS A O 1
ATOM 1416 N N . ARG A 1 174 ? 11.672 16.359 -16.5 1 92.75 174 ARG A N 1
ATOM 1417 C CA . ARG A 1 174 ? 13.102 16.078 -16.547 1 92.75 174 ARG A CA 1
ATOM 1418 C C . ARG A 1 174 ? 13.922 17.266 -16.078 1 92.75 174 ARG A C 1
ATOM 1420 O O . ARG A 1 174 ? 14.891 17.109 -15.336 1 92.75 174 ARG A O 1
ATOM 1427 N N . PHE A 1 175 ? 13.492 18.453 -16.484 1 92.94 175 PHE A N 1
ATOM 1428 C CA . PHE A 1 175 ? 14.352 19.609 -16.25 1 92.94 175 PHE A CA 1
ATOM 1429 C C . PHE A 1 175 ? 13.82 20.453 -15.094 1 92.94 175 PHE A C 1
ATOM 1431 O O . PHE A 1 175 ? 14.453 21.438 -14.703 1 92.94 175 PHE A O 1
ATOM 1438 N N . PHE A 1 176 ? 12.703 20.047 -14.531 1 95 176 PHE A N 1
ATOM 1439 C CA . PHE A 1 176 ? 12.117 20.781 -13.414 1 95 176 PHE A CA 1
ATOM 1440 C C . PHE A 1 176 ? 13.148 20.984 -12.305 1 95 176 PHE A C 1
ATOM 1442 O O . PHE A 1 176 ? 13.82 20.047 -11.891 1 95 176 PHE A O 1
ATOM 1449 N N . HIS A 1 177 ? 13.289 22.219 -11.898 1 93.69 177 HIS A N 1
ATOM 1450 C CA . HIS A 1 177 ? 14.297 22.562 -10.906 1 93.69 177 HIS A CA 1
ATOM 1451 C C . HIS A 1 177 ? 13.797 23.656 -9.969 1 93.69 177 HIS A C 1
ATOM 1453 O O . HIS A 1 177 ? 13.203 24.641 -10.414 1 93.69 177 HIS A O 1
ATOM 1459 N N . ILE A 1 178 ? 14.086 23.516 -8.695 1 92.88 178 ILE A N 1
ATOM 1460 C CA . ILE A 1 178 ? 13.531 24.422 -7.691 1 92.88 178 ILE A CA 1
ATOM 1461 C C . ILE A 1 178 ? 14.594 25.422 -7.254 1 92.88 178 ILE A C 1
ATOM 1463 O O . ILE A 1 178 ? 14.359 26.641 -7.277 1 92.88 178 ILE A O 1
ATOM 1467 N N . SER A 1 179 ? 15.766 24.938 -6.934 1 86.5 179 SER A N 1
ATOM 1468 C CA . SER A 1 179 ? 16.859 25.797 -6.496 1 86.5 179 SER A CA 1
ATOM 1469 C C . SER A 1 179 ? 17.734 26.219 -7.672 1 86.5 179 SER A C 1
ATOM 1471 O O . SER A 1 179 ? 17.672 25.625 -8.742 1 86.5 179 SER A O 1
ATOM 1473 N N . GLU A 1 180 ? 18.422 27.25 -7.391 1 80.88 180 GLU A N 1
ATOM 1474 C CA . GLU A 1 180 ? 19.344 27.703 -8.438 1 80.88 180 GLU A CA 1
ATOM 1475 C C . GLU A 1 180 ? 20.391 26.641 -8.75 1 80.88 180 GLU A C 1
ATOM 1477 O O . GLU A 1 180 ? 21.016 26.094 -7.84 1 80.88 180 GLU A O 1
ATOM 1482 N N . PRO A 1 181 ? 20.406 26.312 -10.047 1 78.88 181 PRO A N 1
ATOM 1483 C CA . PRO A 1 181 ? 21.391 25.281 -10.406 1 78.88 181 PRO A CA 1
ATOM 1484 C C . PRO A 1 181 ? 22.828 25.719 -10.133 1 78.88 181 PRO A C 1
ATOM 1486 O O . PRO A 1 181 ? 23.125 26.906 -10.156 1 78.88 181 PRO A O 1
ATOM 1489 N N . SER A 1 182 ? 23.609 24.797 -9.703 1 67.56 182 SER A N 1
ATOM 1490 C CA . SER A 1 182 ? 25 25.078 -9.398 1 67.56 182 SER A CA 1
ATOM 1491 C C . SER A 1 182 ? 25.75 25.594 -10.625 1 67.56 182 SER A C 1
ATOM 1493 O O . SER A 1 182 ? 26.609 26.469 -10.516 1 67.56 182 SER A O 1
ATOM 1495 N N . GLU A 1 183 ? 25.469 24.984 -11.742 1 63.34 183 GLU A N 1
ATOM 1496 C CA . GLU A 1 183 ? 26.094 25.422 -12.984 1 63.34 183 GLU A CA 1
ATOM 1497 C C . GLU A 1 183 ? 25.141 26.312 -13.789 1 63.34 183 GLU A C 1
ATOM 1499 O O . GLU A 1 183 ? 24.094 25.859 -14.234 1 63.34 183 GLU A O 1
ATOM 1504 N N . VAL A 1 184 ? 25.312 27.594 -13.734 1 57.94 184 VAL A N 1
ATOM 1505 C CA . VAL A 1 184 ? 24.531 28.516 -14.547 1 57.94 184 VAL A CA 1
ATOM 1506 C C . VAL A 1 184 ? 25.219 28.719 -15.898 1 57.94 184 VAL A C 1
ATOM 1508 O O . VAL A 1 184 ? 26.422 29 -15.953 1 57.94 184 VAL A O 1
ATOM 1511 N N . PRO A 1 185 ? 24.516 28.266 -16.969 1 51.88 185 PRO A N 1
ATOM 1512 C CA . PRO A 1 185 ? 25.172 28.5 -18.266 1 51.88 185 PRO A CA 1
ATOM 1513 C C . PRO A 1 185 ? 25.562 29.969 -18.453 1 51.88 185 PRO A C 1
ATOM 1515 O O . PRO A 1 185 ? 24.906 30.859 -17.938 1 51.88 185 PRO A O 1
ATOM 1518 N N . GLY A 1 186 ? 26.812 30.234 -18.906 1 49.66 186 GLY A N 1
ATOM 1519 C CA . GLY A 1 186 ? 27.266 31.578 -19.219 1 49.66 186 GLY A CA 1
ATOM 1520 C C . GLY A 1 186 ? 26.281 32.344 -20.094 1 49.66 186 GLY A C 1
ATOM 1521 O O . GLY A 1 186 ? 25.75 31.812 -21.062 1 49.66 186 GLY A O 1
ATOM 1522 N N . GLY A 1 187 ? 25.75 33.562 -19.625 1 51.12 187 GLY A N 1
ATOM 1523 C CA . GLY A 1 187 ? 24.906 34.469 -20.391 1 51.12 187 GLY A CA 1
ATOM 1524 C C . GLY A 1 187 ? 23.422 34.312 -20.125 1 51.12 187 GLY A C 1
ATOM 1525 O O . GLY A 1 187 ? 22.594 34.844 -20.844 1 51.12 187 GLY A O 1
ATOM 1526 N N . PHE A 1 188 ? 23.125 33.344 -19.234 1 51.22 188 PHE A N 1
ATOM 1527 C CA . PHE A 1 188 ? 21.703 33.188 -18.969 1 51.22 188 PHE A CA 1
ATOM 1528 C C . PHE A 1 188 ? 21.125 34.438 -18.312 1 51.22 188 PHE A C 1
ATOM 1530 O O . PHE A 1 188 ? 21.672 34.938 -17.344 1 51.22 188 PHE A O 1
ATOM 1537 N N . ILE A 1 189 ? 20.219 35.188 -18.969 1 44.53 189 ILE A N 1
ATOM 1538 C CA . ILE A 1 189 ? 19.469 36.344 -18.438 1 44.53 189 ILE A CA 1
ATOM 1539 C C . ILE A 1 189 ? 18.141 35.875 -17.859 1 44.53 189 ILE A C 1
ATOM 1541 O O . ILE A 1 189 ? 17.312 35.312 -18.578 1 44.53 189 ILE A O 1
ATOM 1545 N N . SER A 1 190 ? 18.078 35.812 -16.547 1 50.25 190 SER A N 1
ATOM 1546 C CA . SER A 1 190 ? 16.797 35.469 -15.914 1 50.25 190 SER A CA 1
ATOM 1547 C C . SER A 1 190 ? 15.672 36.344 -16.469 1 50.25 190 SER A C 1
ATOM 1549 O O . SER A 1 190 ? 15.844 37.562 -16.625 1 50.25 190 SER A O 1
ATOM 1551 N N . THR A 1 191 ? 14.688 35.781 -17.094 1 49.94 191 THR A N 1
ATOM 1552 C CA . THR A 1 191 ? 13.57 36.531 -17.656 1 49.94 191 THR A CA 1
ATOM 1553 C C . THR A 1 191 ? 12.68 37.094 -16.562 1 49.94 191 THR A C 1
ATOM 1555 O O . THR A 1 191 ? 11.945 38.062 -16.781 1 49.94 191 THR A O 1
ATOM 1558 N N . TYR A 1 192 ? 12.633 36.438 -15.477 1 44.81 192 TYR A N 1
ATOM 1559 C CA . TYR A 1 192 ? 11.703 36.938 -14.461 1 44.81 192 TYR A CA 1
ATOM 1560 C C . TYR A 1 192 ? 12.445 37.531 -13.273 1 44.81 192 TYR A C 1
ATOM 1562 O O . TYR A 1 192 ? 13.508 37.031 -12.891 1 44.81 192 TYR A O 1
ATOM 1570 N N . TYR A 1 193 ? 12.211 38.906 -13.031 1 38.84 193 TYR A N 1
ATOM 1571 C CA . TYR A 1 193 ? 12.828 39.625 -11.93 1 38.84 193 TYR A CA 1
ATOM 1572 C C . TYR A 1 193 ? 12.766 38.812 -10.641 1 38.84 193 TYR A C 1
ATOM 1574 O O . TYR A 1 193 ? 11.719 38.25 -10.297 1 38.84 193 TYR A O 1
ATOM 1582 N N . ARG A 1 194 ? 13.906 38.344 -10.188 1 44.97 194 ARG A N 1
ATOM 1583 C CA . ARG A 1 194 ? 13.969 37.781 -8.852 1 44.97 194 ARG A CA 1
ATOM 1584 C C . ARG A 1 194 ? 13.633 38.812 -7.793 1 44.97 194 ARG A C 1
ATOM 1586 O O . ARG A 1 194 ? 14.227 39.906 -7.777 1 44.97 194 ARG A O 1
ATOM 1593 N N . PRO A 1 195 ? 12.555 38.844 -7.168 1 39.38 195 PRO A N 1
ATOM 1594 C CA . PRO A 1 195 ? 12.375 39.875 -6.141 1 39.38 195 PRO A CA 1
ATOM 1595 C C . PRO A 1 195 ? 13.609 40.062 -5.266 1 39.38 195 PRO A C 1
ATOM 1597 O O . PRO A 1 195 ? 14.312 39.094 -4.969 1 39.38 195 PRO A O 1
ATOM 1600 N N . GLU A 1 196 ? 14.188 41.188 -5.352 1 36.38 196 GLU A N 1
ATOM 1601 C CA . GLU A 1 196 ? 15.195 41.531 -4.352 1 36.38 196 GLU A CA 1
ATOM 1602 C C . GLU A 1 196 ? 14.75 41.125 -2.955 1 36.38 196 GLU A C 1
ATOM 1604 O O . GLU A 1 196 ? 13.586 41.281 -2.594 1 36.38 196 GLU A O 1
ATOM 1609 N N . PRO A 1 197 ? 15.43 40.156 -2.307 1 37.22 197 PRO A N 1
ATOM 1610 C CA . PRO A 1 197 ? 15.008 39.875 -0.934 1 37.22 197 PRO A CA 1
ATOM 1611 C C . PRO A 1 197 ? 14.562 41.125 -0.191 1 37.22 197 PRO A C 1
ATOM 1613 O O . PRO A 1 197 ? 15.203 42.188 -0.304 1 37.22 197 PRO A O 1
ATOM 1616 N N . ALA A 1 198 ? 13.391 41.438 0.041 1 36.44 198 ALA A N 1
ATOM 1617 C CA . ALA A 1 198 ? 13.031 42.562 0.915 1 36.44 198 ALA A CA 1
ATOM 1618 C C . ALA A 1 198 ? 14.031 42.719 2.059 1 36.44 198 ALA A C 1
ATOM 1620 O O . ALA A 1 198 ? 14.68 41.719 2.453 1 36.44 198 ALA A O 1
ATOM 1621 N N . GLU A 1 199 ? 14.469 43.938 2.457 1 35.22 199 GLU A N 1
ATOM 1622 C CA . GLU A 1 199 ? 15.367 44.281 3.549 1 35.22 199 GLU A CA 1
ATOM 1623 C C . GLU A 1 199 ? 15.164 43.375 4.758 1 35.22 199 GLU A C 1
ATOM 1625 O O . GLU A 1 199 ? 16.125 43.031 5.434 1 35.22 199 GLU A O 1
ATOM 1630 N N . GLU A 1 200 ? 13.961 43.406 5.434 1 33.47 200 GLU A N 1
ATOM 1631 C CA . GLU A 1 200 ? 13.695 42.75 6.695 1 33.47 200 GLU A CA 1
ATOM 1632 C C . GLU A 1 200 ? 13.672 41.219 6.508 1 33.47 200 GLU A C 1
ATOM 1634 O O . GLU A 1 200 ? 13.383 40.469 7.445 1 33.47 200 GLU A O 1
ATOM 1639 N N . GLU A 1 201 ? 13.383 40.781 5.387 1 35.88 201 GLU A N 1
ATOM 1640 C CA . GLU A 1 201 ? 13.07 39.375 5.238 1 35.88 201 GLU A CA 1
ATOM 1641 C C . GLU A 1 201 ? 14.273 38.5 5.613 1 35.88 201 GLU A C 1
ATOM 1643 O O . GLU A 1 201 ? 15.414 38.875 5.355 1 35.88 201 GLU A O 1
ATOM 1648 N N . GLU A 1 202 ? 14 37.312 6.16 1 36.34 202 GLU A N 1
ATOM 1649 C CA . GLU A 1 202 ? 14.812 36.281 6.809 1 36.34 202 GLU A CA 1
ATOM 1650 C C . GLU A 1 202 ? 16.047 35.969 5.977 1 36.34 202 GLU A C 1
ATOM 1652 O O . GLU A 1 202 ? 16.047 36.094 4.75 1 36.34 202 GLU A O 1
ATOM 1657 N N . LEU A 1 203 ? 17.156 35.5 6.57 1 36.97 203 LEU A N 1
ATOM 1658 C CA . LEU A 1 203 ? 18.531 35.031 6.355 1 36.97 203 LEU A CA 1
ATOM 1659 C C . LEU A 1 203 ? 18.625 34.156 5.102 1 36.97 203 LEU A C 1
ATOM 1661 O O . LEU A 1 203 ? 18.109 33.062 5.074 1 36.97 203 LEU A O 1
ATOM 1665 N N . GLN A 1 204 ? 18.5 34.781 3.957 1 42.12 204 GLN A N 1
ATOM 1666 C CA . GLN A 1 204 ? 19.125 34 2.889 1 42.12 204 GLN A CA 1
ATOM 1667 C C . GLN A 1 204 ? 20.297 33.188 3.416 1 42.12 204 GLN A C 1
ATOM 1669 O O . GLN A 1 204 ? 21.281 33.75 3.893 1 42.12 204 GLN A O 1
ATOM 1674 N N . LEU A 1 205 ? 19.953 32.094 3.83 1 49.41 205 LEU A N 1
ATOM 1675 C CA . LEU A 1 205 ? 21.062 31.234 4.25 1 49.41 205 LEU A CA 1
ATOM 1676 C C . LEU A 1 205 ? 22.219 31.328 3.264 1 49.41 205 LEU A C 1
ATOM 1678 O O . LEU A 1 205 ? 22 31.359 2.049 1 49.41 205 LEU A O 1
ATOM 1682 N N . SER A 1 206 ? 23.328 31.938 3.736 1 50.59 206 SER A N 1
ATOM 1683 C CA . SER A 1 206 ? 24.547 31.859 2.938 1 50.59 206 SER A CA 1
ATOM 1684 C C . SER A 1 206 ? 24.703 30.484 2.293 1 50.59 206 SER A C 1
ATOM 1686 O O . SER A 1 206 ? 24.031 29.531 2.691 1 50.59 206 SER A O 1
ATOM 1688 N N . GLU A 1 207 ? 25.25 30.453 1.181 1 52.38 207 GLU A N 1
ATOM 1689 C CA . GLU A 1 207 ? 25.578 29.188 0.537 1 52.38 207 GLU A CA 1
ATOM 1690 C C . GLU A 1 207 ? 26.062 28.172 1.554 1 52.38 207 GLU A C 1
ATOM 1692 O O . GLU A 1 207 ? 25.75 26.984 1.451 1 52.38 207 GLU A O 1
ATOM 1697 N N . GLU A 1 208 ? 26.812 28.734 2.539 1 51.78 208 GLU A N 1
ATOM 1698 C CA . GLU A 1 208 ? 27.344 27.875 3.59 1 51.78 208 GLU A CA 1
ATOM 1699 C C . GLU A 1 208 ? 26.234 27.344 4.496 1 51.78 208 GLU A C 1
ATOM 1701 O O . GLU A 1 208 ? 26.25 26.172 4.887 1 51.78 208 GLU A O 1
ATOM 1706 N N . GLN A 1 209 ? 25.297 28.203 4.762 1 57.19 209 GLN A N 1
ATOM 1707 C CA . GLN A 1 209 ? 24.188 27.797 5.617 1 57.19 209 GLN A CA 1
ATOM 1708 C C . GLN A 1 209 ? 23.266 26.812 4.902 1 57.19 209 GLN A C 1
ATOM 1710 O O . GLN A 1 209 ? 22.781 25.859 5.508 1 57.19 209 GLN A O 1
ATOM 1715 N N . LEU A 1 210 ? 23.156 27.156 3.668 1 59.34 210 LEU A N 1
ATOM 1716 C CA . LEU A 1 210 ? 22.312 26.281 2.855 1 59.34 210 LEU A CA 1
ATOM 1717 C C . LEU A 1 210 ? 22.953 24.891 2.703 1 59.34 210 LEU A C 1
ATOM 1719 O O . LEU A 1 210 ? 22.25 23.891 2.686 1 59.34 210 LEU A O 1
ATOM 1723 N N . SER A 1 211 ? 24.266 24.984 2.646 1 58.97 211 SER A N 1
ATOM 1724 C CA . SER A 1 211 ? 24.969 23.719 2.498 1 58.97 211 SER A CA 1
ATOM 1725 C C . SER A 1 211 ? 24.781 22.828 3.721 1 58.97 211 SER A C 1
ATOM 1727 O O . SER A 1 211 ? 24.875 21.594 3.627 1 58.97 211 SER A O 1
ATOM 1729 N N . GLY A 1 212 ? 24.391 23.422 4.773 1 66.56 212 GLY A N 1
ATOM 1730 C CA . GLY A 1 212 ? 24.156 22.641 5.977 1 66.56 212 GLY A CA 1
ATOM 1731 C C . GLY A 1 212 ? 22.781 22 6.02 1 66.56 212 GLY A C 1
ATOM 1732 O O . GLY A 1 212 ? 22.547 21.078 6.793 1 66.56 212 GLY A O 1
ATOM 1733 N N . ILE A 1 213 ? 21.969 22.438 5.109 1 79.38 213 ILE A N 1
ATOM 1734 C CA . ILE A 1 213 ? 20.594 21.922 5.043 1 79.38 213 ILE A CA 1
ATOM 1735 C C . ILE A 1 213 ? 20.531 20.797 4.012 1 79.38 213 ILE A C 1
ATOM 1737 O O . ILE A 1 213 ? 20.781 21.016 2.826 1 79.38 213 ILE A O 1
ATOM 1741 N N . TRP A 1 214 ? 20.172 19.625 4.504 1 83.38 214 TRP A N 1
ATOM 1742 C CA . TRP A 1 214 ? 20.234 18.469 3.613 1 83.38 214 TRP A CA 1
ATOM 1743 C C . TRP A 1 214 ? 19.172 18.547 2.537 1 83.38 214 TRP A C 1
ATOM 1745 O O . TRP A 1 214 ? 19.266 17.891 1.495 1 83.38 214 TRP A O 1
ATOM 1755 N N . TRP A 1 215 ? 18.109 19.438 2.805 1 86.5 215 TRP A N 1
ATOM 1756 C CA . TRP A 1 215 ? 17.047 19.578 1.819 1 86.5 215 TRP A CA 1
ATOM 1757 C C . TRP A 1 215 ? 17.203 20.875 1.037 1 86.5 215 TRP A C 1
ATOM 1759 O O . TRP A 1 215 ? 16.219 21.516 0.668 1 86.5 215 TRP A O 1
ATOM 1769 N N . HIS A 1 216 ? 18.328 21.375 0.788 1 85.69 216 HIS A N 1
ATOM 1770 C CA . HIS A 1 216 ? 18.625 22.656 0.164 1 85.69 216 HIS A CA 1
ATOM 1771 C C . HIS A 1 216 ? 18.031 22.734 -1.235 1 85.69 216 HIS A C 1
ATOM 1773 O O . HIS A 1 216 ? 17.672 23.828 -1.702 1 85.69 216 HIS A O 1
ATOM 1779 N N . LYS A 1 217 ? 17.859 21.609 -1.88 1 86.69 217 LYS A N 1
ATOM 1780 C CA . LYS A 1 217 ? 17.328 21.609 -3.242 1 86.69 217 LYS A CA 1
ATOM 1781 C C . LYS A 1 217 ? 15.859 22.016 -3.264 1 86.69 217 LYS A C 1
ATOM 1783 O O . LYS A 1 217 ? 15.352 22.469 -4.293 1 86.69 217 LYS A O 1
ATOM 1788 N N . VAL A 1 218 ? 15.133 21.812 -2.137 1 90.62 218 VAL A N 1
ATOM 1789 C CA . VAL A 1 218 ? 13.719 22.156 -2.076 1 90.62 218 VAL A CA 1
ATOM 1790 C C . VAL A 1 218 ? 13.5 23.25 -1.034 1 90.62 218 VAL A C 1
ATOM 1792 O O . VAL A 1 218 ? 12.359 23.531 -0.657 1 90.62 218 VAL A O 1
ATOM 1795 N N . HIS A 1 219 ? 14.5 23.875 -0.59 1 89.12 219 HIS A N 1
ATOM 1796 C CA . HIS A 1 219 ? 14.445 24.844 0.499 1 89.12 219 HIS A CA 1
ATOM 1797 C C . HIS A 1 219 ? 13.531 26.016 0.151 1 89.12 219 HIS A C 1
ATOM 1799 O O . HIS A 1 219 ? 12.758 26.469 0.995 1 89.12 219 HIS A O 1
ATOM 1805 N N . THR A 1 220 ? 13.609 26.469 -1.077 1 89.25 220 THR A N 1
ATOM 1806 C CA . THR A 1 220 ? 12.836 27.625 -1.514 1 89.25 220 THR A CA 1
ATOM 1807 C C . THR A 1 220 ? 11.344 27.375 -1.339 1 89.25 220 THR A C 1
ATOM 1809 O O . THR A 1 220 ? 10.625 28.203 -0.769 1 89.25 220 THR A O 1
ATOM 1812 N N . VAL A 1 221 ? 10.883 26.266 -1.783 1 93.5 221 VAL A N 1
ATOM 1813 C CA . VAL A 1 221 ? 9.461 25.953 -1.701 1 93.5 221 VAL A CA 1
ATOM 1814 C C . VAL A 1 221 ? 9.07 25.703 -0.247 1 93.5 221 VAL A C 1
ATOM 1816 O O . VAL A 1 221 ? 7.992 26.125 0.192 1 93.5 221 VAL A O 1
ATOM 1819 N N . PHE A 1 222 ? 9.875 25.109 0.542 1 92.44 222 PHE A N 1
ATOM 1820 C CA . PHE A 1 222 ? 9.625 24.859 1.957 1 92.44 222 PHE A CA 1
ATOM 1821 C C . PHE A 1 222 ? 9.445 26.172 2.709 1 92.44 222 PHE A C 1
ATOM 1823 O O . PHE A 1 222 ? 8.5 26.328 3.49 1 92.44 222 PHE A O 1
ATOM 1830 N N . ASP A 1 223 ? 10.305 26.984 2.406 1 91.12 223 ASP A N 1
ATOM 1831 C CA . ASP A 1 223 ? 10.297 28.266 3.104 1 91.12 223 ASP A CA 1
ATOM 1832 C C . ASP A 1 223 ? 9.039 29.078 2.768 1 91.12 223 ASP A C 1
ATOM 1834 O O . ASP A 1 223 ? 8.406 29.641 3.658 1 91.12 223 ASP A O 1
ATOM 1838 N N . ILE A 1 224 ? 8.773 29.094 1.544 1 93.38 224 ILE A N 1
ATOM 1839 C CA . ILE A 1 224 ? 7.594 29.844 1.104 1 93.38 224 ILE A CA 1
ATOM 1840 C C . ILE A 1 224 ? 6.336 29.219 1.704 1 93.38 224 ILE A C 1
ATOM 1842 O O . ILE A 1 224 ? 5.461 29.922 2.203 1 93.38 224 ILE A O 1
ATOM 1846 N N . LEU A 1 225 ? 6.246 27.953 1.688 1 95.75 225 LEU A N 1
ATOM 1847 C CA . LEU A 1 225 ? 5.086 27.25 2.209 1 95.75 225 LEU A CA 1
ATOM 1848 C C . LEU A 1 225 ? 4.953 27.438 3.715 1 95.75 225 LEU A C 1
ATOM 1850 O O . LEU A 1 225 ? 3.85 27.656 4.227 1 95.75 225 LEU A O 1
ATOM 1854 N N . ARG A 1 226 ? 6.047 27.391 4.422 1 95.31 226 ARG A N 1
ATOM 1855 C CA . ARG A 1 226 ? 6.043 27.609 5.867 1 95.31 226 ARG A CA 1
ATOM 1856 C C . ARG A 1 226 ? 5.555 29.016 6.207 1 95.31 226 ARG A C 1
ATOM 1858 O O . ARG A 1 226 ? 4.707 29.188 7.086 1 95.31 226 ARG A O 1
ATOM 1865 N N . LYS A 1 227 ? 6.113 29.938 5.504 1 95.44 227 LYS A N 1
ATOM 1866 C CA . LYS A 1 227 ? 5.738 31.328 5.738 1 95.44 227 LYS A CA 1
ATOM 1867 C C . LYS A 1 227 ? 4.254 31.547 5.453 1 95.44 227 LYS A C 1
ATOM 1869 O O . LYS A 1 227 ? 3.553 32.188 6.25 1 95.44 227 LYS A O 1
ATOM 1874 N N . ALA A 1 228 ? 3.85 31.016 4.359 1 96.88 228 ALA A N 1
ATOM 1875 C CA . ALA A 1 228 ? 2.441 31.172 4 1 96.88 228 ALA A CA 1
ATOM 1876 C C . ALA A 1 228 ? 1.539 30.484 5.023 1 96.88 228 ALA A C 1
ATOM 1878 O O . ALA A 1 228 ? 0.544 31.062 5.465 1 96.88 228 ALA A O 1
ATOM 1879 N N . SER A 1 229 ? 1.836 29.266 5.418 1 97.75 229 SER A N 1
ATOM 1880 C CA . SER A 1 229 ? 1.032 28.5 6.363 1 97.75 229 SER A CA 1
ATOM 1881 C C . SER A 1 229 ? 0.919 29.234 7.703 1 97.75 229 SER A C 1
ATOM 1883 O O . SER A 1 229 ? -0.143 29.219 8.328 1 97.75 229 SER A O 1
ATOM 1885 N N . LYS A 1 230 ? 1.96 29.828 8.086 1 96.19 230 LYS A N 1
ATOM 1886 C CA . LYS A 1 230 ? 2.004 30.547 9.359 1 96.19 230 LYS A CA 1
ATOM 1887 C C . LYS A 1 230 ? 1.197 31.844 9.289 1 96.19 230 LYS A C 1
ATOM 1889 O O . LYS A 1 230 ? 0.477 32.188 10.227 1 96.19 230 LYS A O 1
ATOM 1894 N N . ASN A 1 231 ? 1.262 32.531 8.188 1 95.88 231 ASN A N 1
ATOM 1895 C CA . ASN A 1 231 ? 0.69 33.875 8.07 1 95.88 231 ASN A CA 1
ATOM 1896 C C . ASN A 1 231 ? -0.808 33.812 7.785 1 95.88 231 ASN A C 1
ATOM 1898 O O . ASN A 1 231 ? -1.55 34.719 8.172 1 95.88 231 ASN A O 1
ATOM 1902 N N . LEU A 1 232 ? -1.313 32.781 7.211 1 97.5 232 LEU A N 1
ATOM 1903 C CA . LEU A 1 232 ? -2.682 32.75 6.703 1 97.5 232 LEU A CA 1
ATOM 1904 C C . LEU A 1 232 ? -3.629 32.125 7.734 1 97.5 232 LEU A C 1
ATOM 1906 O O . LEU A 1 232 ? -4.852 32.25 7.602 1 97.5 232 LEU A O 1
ATOM 1910 N N . TYR A 1 233 ? -3.094 31.578 8.781 1 97 233 TYR A N 1
ATOM 1911 C CA . TYR A 1 233 ? -3.895 30.734 9.672 1 97 233 TYR A CA 1
ATOM 1912 C C . TYR A 1 233 ? -3.416 30.859 11.109 1 97 233 TYR A C 1
ATOM 1914 O O . TYR A 1 233 ? -2.238 30.641 11.406 1 97 233 TYR A O 1
ATOM 1922 N N . ILE A 1 234 ? -4.238 31.312 12.016 1 96.31 234 ILE A N 1
ATOM 1923 C CA . ILE A 1 234 ? -3.975 31.25 13.445 1 96.31 234 ILE A CA 1
ATOM 1924 C C . ILE A 1 234 ? -4.609 29.984 14.031 1 96.31 234 ILE A C 1
ATOM 1926 O O . ILE A 1 234 ? -5.832 29.844 14.047 1 96.31 234 ILE A O 1
ATOM 1930 N N . PRO A 1 235 ? -3.842 29.078 14.523 1 96.56 235 PRO A N 1
ATOM 1931 C CA . PRO A 1 235 ? -4.359 27.781 14.992 1 96.56 235 PRO A CA 1
ATOM 1932 C C . PRO A 1 235 ? -5.348 27.922 16.141 1 96.56 235 PRO A C 1
ATOM 1934 O O . PRO A 1 235 ? -5.348 28.938 16.844 1 96.56 235 PRO A O 1
ATOM 1937 N N . SER A 1 236 ? -6.184 26.938 16.297 1 96.25 236 SER A N 1
ATOM 1938 C CA . SER A 1 236 ? -7.07 26.812 17.453 1 96.25 236 SER A CA 1
ATOM 1939 C C . SER A 1 236 ? -6.293 26.484 18.719 1 96.25 236 SER A C 1
ATOM 1941 O O . SER A 1 236 ? -5.066 26.375 18.688 1 96.25 236 SER A O 1
ATOM 1943 N N . SER A 1 237 ? -7.039 26.375 19.797 1 95.69 237 SER A N 1
ATOM 1944 C CA . SER A 1 237 ? -6.402 26.125 21.094 1 95.69 237 SER A CA 1
ATOM 1945 C C . SER A 1 237 ? -5.758 24.75 21.156 1 95.69 237 SER A C 1
ATOM 1947 O O . SER A 1 237 ? -4.785 24.547 21.875 1 95.69 237 SER A O 1
ATOM 1949 N N . ASN A 1 238 ? -6.262 23.797 20.422 1 97.25 238 ASN A N 1
ATOM 1950 C CA . ASN A 1 238 ? -5.773 22.422 20.484 1 97.25 238 ASN A CA 1
ATOM 1951 C C . ASN A 1 238 ? -4.922 22.078 19.266 1 97.25 238 ASN A C 1
ATOM 1953 O O . ASN A 1 238 ? -5.426 22.016 18.141 1 97.25 238 ASN A O 1
ATOM 1957 N N . ILE A 1 239 ? -3.656 21.891 19.453 1 97.62 239 ILE A N 1
ATOM 1958 C CA . ILE A 1 239 ? -2.713 21.609 18.375 1 97.62 239 ILE A CA 1
ATOM 1959 C C . ILE A 1 239 ? -1.958 20.328 18.672 1 97.62 239 ILE A C 1
ATOM 1961 O O . ILE A 1 239 ? -2.002 19.812 19.781 1 97.62 239 ILE A O 1
ATOM 1965 N N . SER A 1 240 ? -1.344 19.75 17.672 1 98.31 240 SER A N 1
ATOM 1966 C CA . SER A 1 240 ? -0.587 18.516 17.844 1 98.31 240 SER A CA 1
ATOM 1967 C C . SER A 1 240 ? 0.706 18.547 17.031 1 98.31 240 SER A C 1
ATOM 1969 O O . SER A 1 240 ? 0.807 19.266 16.047 1 98.31 240 SER A O 1
ATOM 1971 N N . ILE A 1 241 ? 1.723 17.875 17.484 1 97.75 241 ILE A N 1
ATOM 1972 C CA . ILE A 1 241 ? 2.977 17.656 16.781 1 97.75 241 ILE A CA 1
ATOM 1973 C C . ILE A 1 241 ? 3.199 16.156 16.578 1 97.75 241 ILE A C 1
ATOM 1975 O O . ILE A 1 241 ? 2.984 15.367 17.484 1 97.75 241 ILE A O 1
ATOM 1979 N N . ASP A 1 242 ? 3.479 15.805 15.438 1 96.38 242 ASP A N 1
ATOM 1980 C CA . ASP A 1 242 ? 3.764 14.414 15.102 1 96.38 242 ASP A CA 1
ATOM 1981 C C . ASP A 1 242 ? 4.664 14.328 13.867 1 96.38 242 ASP A C 1
ATOM 1983 O O . ASP A 1 242 ? 5 15.352 13.266 1 96.38 242 ASP A O 1
ATOM 1987 N N . GLU A 1 243 ? 5.098 13.148 13.562 1 93.19 243 GLU A N 1
ATOM 1988 C CA . GLU A 1 243 ? 5.945 12.906 12.398 1 93.19 243 GLU A CA 1
ATOM 1989 C C . GLU A 1 243 ? 5.109 12.57 11.164 1 93.19 243 GLU A C 1
ATOM 1991 O O . GLU A 1 243 ? 4.105 11.867 11.266 1 93.19 243 GLU A O 1
ATOM 1996 N N . ALA A 1 244 ? 5.441 13.195 10.047 1 94.06 244 ALA A N 1
ATOM 1997 C CA . ALA A 1 244 ? 4.906 12.82 8.742 1 94.06 244 ALA A CA 1
ATOM 1998 C C . ALA A 1 244 ? 5.965 12.125 7.895 1 94.06 244 ALA A C 1
ATOM 2000 O O . ALA A 1 244 ? 7.09 12.625 7.77 1 94.06 244 ALA A O 1
ATOM 2001 N N . MET A 1 245 ? 5.621 10.984 7.336 1 92.56 245 MET A N 1
ATOM 2002 C CA . MET A 1 245 ? 6.559 10.242 6.496 1 92.56 245 MET A CA 1
ATOM 2003 C C . MET A 1 245 ? 6.32 10.539 5.02 1 92.56 245 MET A C 1
ATOM 2005 O O . MET A 1 245 ? 5.172 10.633 4.578 1 92.56 245 MET A O 1
ATOM 2009 N N . VAL A 1 246 ? 7.379 10.781 4.32 1 92.69 246 VAL A N 1
ATOM 2010 C CA . VAL A 1 246 ? 7.352 10.93 2.871 1 92.69 246 VAL A CA 1
ATOM 2011 C C . VAL A 1 246 ? 7.98 9.711 2.211 1 92.69 246 VAL A C 1
ATOM 2013 O O . VAL A 1 246 ? 9.188 9.492 2.318 1 92.69 246 VAL A O 1
ATOM 2016 N N . CYS A 1 247 ? 7.141 8.945 1.539 1 90 247 CYS A N 1
ATOM 2017 C CA . CYS A 1 247 ? 7.617 7.699 0.94 1 90 247 CYS A CA 1
ATOM 2018 C C . CYS A 1 247 ? 8.711 7.973 -0.084 1 90 247 CYS A C 1
ATOM 2020 O O . CYS A 1 247 ? 8.547 8.82 -0.963 1 90 247 CYS A O 1
ATOM 2022 N N . SER A 1 248 ? 9.883 7.387 0.07 1 88.25 248 SER A N 1
ATOM 2023 C CA . SER A 1 248 ? 11.008 7.453 -0.859 1 88.25 248 SER A CA 1
ATOM 2024 C C . SER A 1 248 ? 11.828 6.172 -0.824 1 88.25 248 SER A C 1
ATOM 2026 O O . SER A 1 248 ? 12.242 5.719 0.247 1 88.25 248 SER A O 1
ATOM 2028 N N . HIS A 1 249 ? 12 5.582 -1.978 1 80 249 HIS A N 1
ATOM 2029 C CA . HIS A 1 249 ? 12.781 4.355 -2.066 1 80 249 HIS A CA 1
ATOM 2030 C C . HIS A 1 249 ? 14.133 4.613 -2.729 1 80 249 HIS A C 1
ATOM 2032 O O . HIS A 1 249 ? 14.875 3.674 -3.027 1 80 249 HIS A O 1
ATOM 2038 N N . GLY A 1 250 ? 14.375 5.895 -2.92 1 76.12 250 GLY A N 1
ATOM 2039 C CA . GLY A 1 250 ? 15.656 6.227 -3.518 1 76.12 250 GLY A CA 1
ATOM 2040 C C . GLY A 1 250 ? 16.812 6.086 -2.553 1 76.12 250 GLY A C 1
ATOM 2041 O O . GLY A 1 250 ? 16.609 5.914 -1.349 1 76.12 250 GLY A O 1
ATOM 2042 N N . ARG A 1 251 ? 18 6.078 -3.09 1 76.5 251 ARG A N 1
ATOM 2043 C CA . ARG A 1 251 ? 19.203 5.98 -2.285 1 76.5 251 ARG A CA 1
ATOM 2044 C C . ARG A 1 251 ? 19.516 7.305 -1.594 1 76.5 251 ARG A C 1
ATOM 2046 O O . ARG A 1 251 ? 19.75 8.32 -2.256 1 76.5 251 ARG A O 1
ATOM 2053 N N . SER A 1 252 ? 19.172 7.465 -0.362 1 81.62 252 SER A N 1
ATOM 2054 C CA . SER A 1 252 ? 19.484 8.656 0.421 1 81.62 252 SER A CA 1
ATOM 2055 C C . SER A 1 252 ? 19.875 8.297 1.851 1 81.62 252 SER A C 1
ATOM 2057 O O . SER A 1 252 ? 19.281 7.395 2.451 1 81.62 252 SER A O 1
ATOM 2059 N N . SER A 1 253 ? 20.875 9.008 2.254 1 83.56 253 SER A N 1
ATOM 2060 C CA . SER A 1 253 ? 21.328 8.781 3.621 1 83.56 253 SER A CA 1
ATOM 2061 C C . SER A 1 253 ? 20.391 9.414 4.633 1 83.56 253 SER A C 1
ATOM 2063 O O . SER A 1 253 ? 20.516 9.188 5.84 1 83.56 253 SER A O 1
ATOM 2065 N N . HIS A 1 254 ? 19.453 10.133 4.16 1 87.38 254 HIS A N 1
ATOM 2066 C CA . HIS A 1 254 ? 18.594 10.898 5.051 1 87.38 254 HIS A CA 1
ATOM 2067 C C . HIS A 1 254 ? 17.266 10.172 5.281 1 87.38 254 HIS A C 1
ATOM 2069 O O . HIS A 1 254 ? 16.438 10.625 6.082 1 87.38 254 HIS A O 1
ATOM 2075 N N . THR A 1 255 ? 17.062 9.031 4.629 1 87.38 255 THR A N 1
ATOM 2076 C CA . THR A 1 255 ? 15.797 8.312 4.727 1 87.38 255 THR A CA 1
ATOM 2077 C C . THR A 1 255 ? 15.766 7.434 5.973 1 87.38 255 THR A C 1
ATOM 2079 O O . THR A 1 255 ? 16.812 7.039 6.484 1 87.38 255 THR A O 1
ATOM 2082 N N . TYR A 1 256 ? 14.586 7.285 6.512 1 87.5 256 TYR A N 1
ATOM 2083 C CA . TYR A 1 256 ? 14.328 6.445 7.676 1 87.5 256 TYR A CA 1
ATOM 2084 C C . TYR A 1 256 ? 13.656 5.137 7.27 1 87.5 256 TYR A C 1
ATOM 2086 O O . TYR A 1 256 ? 12.875 5.105 6.312 1 87.5 256 TYR A O 1
ATOM 2094 N N . LYS A 1 257 ? 13.992 4.027 7.879 1 82.5 257 LYS A N 1
ATOM 2095 C CA . LYS A 1 257 ? 13.289 2.756 7.734 1 82.5 257 LYS A CA 1
ATOM 2096 C C . LYS A 1 257 ? 12.406 2.477 8.945 1 82.5 257 LYS A C 1
ATOM 2098 O O . LYS A 1 257 ? 12.891 2.404 10.07 1 82.5 257 LYS A O 1
ATOM 2103 N N . MET A 1 258 ? 11.109 2.482 8.758 1 81.81 258 MET A N 1
ATOM 2104 C CA . MET A 1 258 ? 10.117 2.197 9.789 1 81.81 258 MET A CA 1
ATOM 2105 C C . MET A 1 258 ? 9.188 1.068 9.359 1 81.81 258 MET A C 1
ATOM 2107 O O . MET A 1 258 ? 8.07 1.318 8.914 1 81.81 258 MET A O 1
ATOM 2111 N N . PRO A 1 259 ? 9.547 -0.178 9.531 1 74 259 PRO A N 1
ATOM 2112 C CA . PRO A 1 259 ? 8.828 -1.324 8.969 1 74 259 PRO A CA 1
ATOM 2113 C C . PRO A 1 259 ? 7.406 -1.453 9.508 1 74 259 PRO A C 1
ATOM 2115 O O . PRO A 1 259 ? 6.531 -2.002 8.828 1 74 259 PRO A O 1
ATOM 2118 N N . ASN A 1 260 ? 7.117 -0.981 10.703 1 72.81 260 ASN A N 1
ATOM 2119 C CA . ASN A 1 260 ? 5.805 -1.163 11.312 1 72.81 260 ASN A CA 1
ATOM 2120 C C . ASN A 1 260 ? 4.84 -0.051 10.906 1 72.81 260 ASN A C 1
ATOM 2122 O O . ASN A 1 260 ? 3.664 -0.075 11.273 1 72.81 260 ASN A O 1
ATOM 2126 N N . LYS A 1 261 ? 5.348 0.94 10.188 1 75 261 LYS A N 1
ATOM 2127 C CA . LYS A 1 261 ? 4.488 2.025 9.719 1 75 261 LYS A CA 1
ATOM 2128 C C . LYS A 1 261 ? 4.016 1.777 8.289 1 75 261 LYS A C 1
ATOM 2130 O O . LYS A 1 261 ? 4.652 1.028 7.539 1 75 261 LYS A O 1
ATOM 2135 N N . PRO A 1 262 ? 2.883 2.291 7.957 1 74.75 262 PRO A N 1
ATOM 2136 C CA . PRO A 1 262 ? 2.396 2.115 6.586 1 74.75 262 PRO A CA 1
ATOM 2137 C C . PRO A 1 262 ? 3.434 2.506 5.539 1 74.75 262 PRO A C 1
ATOM 2139 O O . PRO A 1 262 ? 3.57 1.827 4.516 1 74.75 262 PRO A O 1
ATOM 2142 N N . ILE A 1 263 ? 4.094 3.629 5.746 1 82.81 263 ILE A N 1
ATOM 2143 C CA . ILE A 1 263 ? 5.258 3.984 4.938 1 82.81 263 ILE A CA 1
ATOM 2144 C C . ILE A 1 263 ? 6.531 3.496 5.625 1 82.81 263 ILE A C 1
ATOM 2146 O O . ILE A 1 263 ? 6.953 4.062 6.637 1 82.81 263 ILE A O 1
ATOM 2150 N N . SER A 1 264 ? 7.07 2.477 5.109 1 81.69 264 SER A N 1
ATOM 2151 C CA . SER A 1 264 ? 8.141 1.773 5.805 1 81.69 264 SER A CA 1
ATOM 2152 C C . SER A 1 264 ? 9.492 2.432 5.551 1 81.69 264 SER A C 1
ATOM 2154 O O . SER A 1 264 ? 10.453 2.197 6.289 1 81.69 264 SER A O 1
ATOM 2156 N N . GLN A 1 265 ? 9.555 3.217 4.457 1 87.44 265 GLN A N 1
ATOM 2157 C CA . GLN A 1 265 ? 10.828 3.867 4.148 1 87.44 265 GLN A CA 1
ATOM 2158 C C . GLN A 1 265 ? 10.602 5.234 3.51 1 87.44 265 GLN A C 1
ATOM 2160 O O . GLN A 1 265 ? 9.719 5.395 2.664 1 87.44 265 GLN A O 1
ATOM 2165 N N . GLY A 1 266 ? 11.336 6.227 4.02 1 92.44 266 GLY A N 1
ATOM 2166 C CA . GLY A 1 266 ? 11.211 7.555 3.434 1 92.44 266 GLY A CA 1
ATOM 2167 C C . GLY A 1 266 ? 11.766 8.656 4.32 1 92.44 266 GLY A C 1
ATOM 2168 O O . GLY A 1 266 ? 12.555 8.391 5.23 1 92.44 266 GLY A O 1
ATOM 2169 N N . PHE A 1 267 ? 11.477 9.867 3.891 1 92.75 267 PHE A N 1
ATOM 2170 C CA . PHE A 1 267 ? 11.883 11.031 4.656 1 92.75 267 PHE A CA 1
ATOM 2171 C C . PHE A 1 267 ? 10.922 11.297 5.805 1 92.75 267 PHE A C 1
ATOM 2173 O O . PHE A 1 267 ? 9.734 10.961 5.719 1 92.75 267 PHE A O 1
ATOM 2180 N N . LYS A 1 268 ? 11.484 11.82 6.832 1 92.56 268 LYS A N 1
ATOM 2181 C CA . LYS A 1 268 ? 10.688 12.172 8.008 1 92.56 268 LYS A CA 1
ATOM 2182 C C . LYS A 1 268 ? 10.594 13.688 8.18 1 92.56 268 LYS A C 1
ATOM 2184 O O . LYS A 1 268 ? 11.609 14.391 8.102 1 92.56 268 LYS A O 1
ATOM 2189 N N . ILE A 1 269 ? 9.328 14.188 8.336 1 94.81 269 ILE A N 1
ATOM 2190 C CA . ILE A 1 269 ? 9.086 15.609 8.57 1 94.81 269 ILE A CA 1
ATOM 2191 C C . ILE A 1 269 ? 8.297 15.797 9.867 1 94.81 269 ILE A C 1
ATOM 2193 O O . ILE A 1 269 ? 7.273 15.141 10.07 1 94.81 269 ILE A O 1
ATOM 2197 N N . PHE A 1 270 ? 8.781 16.641 10.781 1 94.88 270 PHE A N 1
ATOM 2198 C CA . PHE A 1 270 ? 8.023 17 11.969 1 94.88 270 PHE A CA 1
ATOM 2199 C C . PHE A 1 270 ? 7.043 18.125 11.664 1 94.88 270 PHE A C 1
ATOM 2201 O O . PHE A 1 270 ? 7.426 19.156 11.109 1 94.88 270 PHE A O 1
ATOM 2208 N N . VAL A 1 271 ? 5.816 17.875 12.047 1 97.44 271 VAL A N 1
ATOM 2209 C CA . VAL A 1 271 ? 4.773 18.812 11.633 1 97.44 271 VAL A CA 1
ATOM 2210 C C . VAL A 1 271 ? 3.98 19.266 12.859 1 97.44 271 VAL A C 1
ATOM 2212 O O . VAL A 1 271 ? 3.627 18.453 13.719 1 97.44 271 VAL A O 1
ATOM 2215 N N . LEU A 1 272 ? 3.855 20.531 13.047 1 98.19 272 LEU A N 1
ATOM 2216 C CA . LEU A 1 272 ? 2.871 21.141 13.93 1 98.19 272 LEU A CA 1
ATOM 2217 C C . LEU A 1 272 ? 1.558 21.391 13.203 1 98.19 272 LEU A C 1
ATOM 2219 O O . LEU A 1 272 ? 1.525 22.125 12.211 1 98.19 272 LEU A O 1
ATOM 2223 N N . ALA A 1 273 ? 0.481 20.75 13.648 1 98.38 273 ALA A N 1
ATOM 2224 C CA . ALA A 1 273 ? -0.766 20.797 12.891 1 98.38 273 ALA A CA 1
ATOM 2225 C C . ALA A 1 273 ? -1.941 21.172 13.789 1 98.38 273 ALA A C 1
ATOM 2227 O O . ALA A 1 273 ? -1.886 20.984 15.008 1 98.38 273 ALA A O 1
ATOM 2228 N N . ASP A 1 274 ? -2.914 21.781 13.242 1 97.88 274 ASP A N 1
ATOM 2229 C CA . ASP A 1 274 ? -4.223 22.062 13.828 1 97.88 274 ASP A CA 1
ATOM 2230 C C . ASP A 1 274 ? -5.332 21.344 13.055 1 97.88 274 ASP A C 1
ATOM 2232 O O . ASP A 1 274 ? -5.863 21.891 12.086 1 97.88 274 ASP A O 1
ATOM 2236 N N . HIS A 1 275 ? -5.734 20.188 13.477 1 96.06 275 HIS A N 1
ATOM 2237 C CA . HIS A 1 275 ? -6.832 19.406 12.898 1 96.06 275 HIS A CA 1
ATOM 2238 C C . HIS A 1 275 ? -6.684 19.297 11.383 1 96.06 275 HIS A C 1
ATOM 2240 O O . HIS A 1 275 ? -7.621 19.578 10.641 1 96.06 275 HIS A O 1
ATOM 2246 N N . GLY A 1 276 ? -5.527 19 10.93 1 97.19 276 GLY A N 1
ATOM 2247 C CA . GLY A 1 276 ? -5.316 18.734 9.523 1 97.19 276 GLY A CA 1
ATOM 2248 C C . GLY A 1 276 ? -4.59 19.844 8.797 1 97.19 276 GLY A C 1
ATOM 2249 O O . GLY A 1 276 ? -4.102 19.656 7.684 1 97.19 276 GLY A O 1
ATOM 2250 N N . TYR A 1 277 ? -4.598 21.078 9.336 1 98.44 277 TYR A N 1
ATOM 2251 C CA . TYR A 1 277 ? -3.826 22.172 8.773 1 98.44 277 TYR A CA 1
ATOM 2252 C C . TYR A 1 277 ? -2.373 22.109 9.227 1 98.44 277 TYR A C 1
ATOM 2254 O O . TYR A 1 277 ? -2.088 22.188 10.43 1 98.44 277 TYR A O 1
ATOM 2262 N N . CYS A 1 278 ? -1.489 21.953 8.32 1 98.5 278 CYS A N 1
ATOM 2263 C CA . CYS A 1 278 ? -0.067 21.953 8.641 1 98.5 278 CYS A CA 1
ATOM 2264 C C . CYS A 1 278 ? 0.448 23.375 8.836 1 98.5 278 CYS A C 1
ATOM 2266 O O . CYS A 1 278 ? 0.732 24.078 7.859 1 98.5 278 CYS A O 1
ATOM 2268 N N . TYR A 1 279 ? 0.642 23.75 10.039 1 98.31 279 TYR A N 1
ATOM 2269 C CA . TYR A 1 279 ? 0.992 25.125 10.383 1 98.31 279 TYR A CA 1
ATOM 2270 C C . TYR A 1 279 ? 2.477 25.391 10.156 1 98.31 279 TYR A C 1
ATOM 2272 O O . TYR A 1 279 ? 2.857 26.422 9.594 1 98.31 279 TYR A O 1
ATOM 2280 N N . TYR A 1 280 ? 3.258 24.469 10.609 1 96.88 280 TYR A N 1
ATOM 2281 C CA . TYR A 1 280 ? 4.707 24.547 10.461 1 96.88 280 TYR A CA 1
ATOM 2282 C C . TYR A 1 280 ? 5.336 23.156 10.414 1 96.88 280 TYR A C 1
ATOM 2284 O O . TYR A 1 280 ? 4.738 22.188 10.883 1 96.88 280 TYR A O 1
ATOM 2292 N N . PHE A 1 281 ? 6.523 23.078 9.789 1 95.12 281 PHE A N 1
ATOM 2293 C CA . PHE A 1 281 ? 7.125 21.75 9.648 1 95.12 281 PHE A CA 1
ATOM 2294 C C . PHE A 1 281 ? 8.625 21.859 9.406 1 95.12 281 PHE A C 1
ATOM 2296 O O . PHE A 1 281 ? 9.102 22.875 8.883 1 95.12 281 PHE A O 1
ATOM 2303 N N . TYR A 1 282 ? 9.305 20.797 9.844 1 89.19 282 TYR A N 1
ATOM 2304 C CA . TYR A 1 282 ? 10.75 20.703 9.734 1 89.19 282 TYR A CA 1
ATOM 2305 C C . TYR A 1 282 ? 11.18 19.312 9.289 1 89.19 282 TYR A C 1
ATOM 2307 O O . TYR A 1 282 ? 10.805 18.312 9.914 1 89.19 282 TYR A O 1
ATOM 2315 N N . PRO A 1 283 ? 12 19.234 8.18 1 90.25 283 PRO A N 1
ATOM 2316 C CA . PRO A 1 283 ? 12.516 17.922 7.777 1 90.25 283 PRO A CA 1
ATOM 2317 C C . PRO A 1 283 ? 13.602 17.406 8.711 1 90.25 283 PRO A C 1
ATOM 2319 O O . PRO A 1 283 ? 14.438 18.172 9.188 1 90.25 283 PRO A O 1
ATOM 2322 N N . ALA A 1 284 ? 13.547 16.156 8.977 1 88.31 284 ALA A N 1
ATOM 2323 C CA . ALA A 1 284 ? 14.562 15.5 9.781 1 88.31 284 ALA A CA 1
ATOM 2324 C C . ALA A 1 284 ? 15.477 14.641 8.914 1 88.31 284 ALA A C 1
ATOM 2326 O O . ALA A 1 284 ? 15.18 14.391 7.746 1 88.31 284 ALA A O 1
ATOM 2327 N N . SER A 1 285 ? 16.641 14.344 9.445 1 87.44 285 SER A N 1
ATOM 2328 C CA . SER A 1 285 ? 17.609 13.5 8.758 1 87.44 285 SER A CA 1
ATOM 2329 C C . SER A 1 285 ? 18.078 12.352 9.656 1 87.44 285 SER A C 1
ATOM 2331 O O . SER A 1 285 ? 18.328 12.555 10.844 1 87.44 285 SER A O 1
ATOM 2333 N N . ARG A 1 286 ? 18.094 11.258 9.117 1 81.94 286 ARG A N 1
ATOM 2334 C CA . ARG A 1 286 ? 18.609 10.117 9.859 1 81.94 286 ARG A CA 1
ATOM 2335 C C . ARG A 1 286 ? 20.078 10.336 10.234 1 81.94 286 ARG A C 1
ATOM 2337 O O . ARG A 1 286 ? 20.484 10.031 11.359 1 81.94 286 ARG A O 1
ATOM 2344 N N . THR A 1 287 ? 20.875 10.812 9.32 1 77.94 287 THR A N 1
ATOM 2345 C CA . THR A 1 287 ? 22.328 10.961 9.508 1 77.94 287 THR A CA 1
ATOM 2346 C C . THR A 1 287 ? 22.641 12.258 10.25 1 77.94 287 THR A C 1
ATOM 2348 O O . THR A 1 287 ? 23.516 12.281 11.117 1 77.94 287 THR A O 1
ATOM 2351 N N . LYS A 1 288 ? 21.969 13.312 9.961 1 72.75 288 LYS A N 1
ATOM 2352 C CA . LYS A 1 288 ? 22.281 14.625 10.523 1 72.75 288 LYS A CA 1
ATOM 2353 C C . LYS A 1 288 ? 21.391 14.938 11.719 1 72.75 288 LYS A C 1
ATOM 2355 O O . LYS A 1 288 ? 21.688 15.828 12.516 1 72.75 288 LYS A O 1
ATOM 2360 N N . GLY A 1 289 ? 20.547 14.008 11.961 1 67.62 289 GLY A N 1
ATOM 2361 C CA . GLY A 1 289 ? 19.609 14.266 13.047 1 67.62 289 GLY A CA 1
ATOM 2362 C C . GLY A 1 289 ? 18.719 15.477 12.789 1 67.62 289 GLY A C 1
ATOM 2363 O O . GLY A 1 289 ? 18.406 15.789 11.641 1 67.62 289 GLY A O 1
ATOM 2364 N N . VAL A 1 290 ? 18.219 16.031 13.93 1 60.47 290 VAL A N 1
ATOM 2365 C CA . VAL A 1 290 ? 17.391 17.234 13.859 1 60.47 290 VAL A CA 1
ATOM 2366 C C . VAL A 1 290 ? 18.297 18.469 13.891 1 60.47 290 VAL A C 1
ATOM 2368 O O . VAL A 1 290 ? 19.312 18.484 14.578 1 60.47 290 VAL A O 1
ATOM 2371 N N . VAL A 1 291 ? 18.359 19.234 12.875 1 54.25 291 VAL A N 1
ATOM 2372 C CA . VAL A 1 291 ? 19.203 20.422 12.758 1 54.25 291 VAL A CA 1
ATOM 2373 C C . VAL A 1 291 ? 19.312 21.109 14.109 1 54.25 291 VAL A C 1
ATOM 2375 O O . VAL A 1 291 ? 18.344 21.203 14.852 1 54.25 291 VAL A O 1
ATOM 2378 N N . GLU A 1 292 ? 20.609 21.25 14.578 1 49.44 292 GLU A N 1
ATOM 2379 C CA . GLU A 1 292 ? 21.109 21.766 15.844 1 49.44 292 GLU A CA 1
ATOM 2380 C C . GLU A 1 292 ? 20.453 23.094 16.188 1 49.44 292 GLU A C 1
ATOM 2382 O O . GLU A 1 292 ? 20.75 24.125 15.57 1 49.44 292 GLU A O 1
ATOM 2387 N N . VAL A 1 293 ? 19.188 23.031 16.438 1 49.38 293 VAL A N 1
ATOM 2388 C CA . VAL A 1 293 ? 18.734 24.281 17.047 1 49.38 293 VAL A CA 1
ATOM 2389 C C . VAL A 1 293 ? 19.391 24.469 18.406 1 49.38 293 VAL A C 1
ATOM 2391 O O . VAL A 1 293 ? 19.828 23.5 19.031 1 49.38 293 VAL A O 1
ATOM 2394 N N . GLY A 1 294 ? 19.688 25.594 18.781 1 48.38 294 GLY A N 1
ATOM 2395 C CA . GLY A 1 294 ? 20.266 26 20.047 1 48.38 294 GLY A CA 1
ATOM 2396 C C . GLY A 1 294 ? 19.781 25.188 21.219 1 48.38 294 GLY A C 1
ATOM 2397 O O . GLY A 1 294 ? 18.562 25 21.391 1 48.38 294 GLY A O 1
ATOM 2398 N N . MET A 1 295 ? 20.531 24.203 21.656 1 52.84 295 MET A N 1
ATOM 2399 C CA . MET A 1 295 ? 20.234 23.219 22.688 1 52.84 295 MET A CA 1
ATOM 2400 C C . MET A 1 295 ? 19.969 23.891 24.031 1 52.84 295 MET A C 1
ATOM 2402 O O . MET A 1 295 ? 20.797 24.656 24.531 1 52.84 295 MET A O 1
ATOM 2406 N N . ALA A 1 296 ? 18.719 24.188 24.297 1 55.88 296 ALA A N 1
ATOM 2407 C CA . ALA A 1 296 ? 18.484 24.453 25.719 1 55.88 296 ALA A CA 1
ATOM 2408 C C . ALA A 1 296 ? 18.938 23.281 26.578 1 55.88 296 ALA A C 1
ATOM 2410 O O . ALA A 1 296 ? 18.938 22.125 26.125 1 55.88 296 ALA A O 1
ATOM 2411 N N . LYS A 1 297 ? 19.734 23.359 27.703 1 59.88 297 LYS A N 1
ATOM 2412 C CA . LYS A 1 297 ? 20.547 22.5 28.531 1 59.88 297 LYS A CA 1
ATOM 2413 C C . LYS A 1 297 ? 19.797 21.219 28.922 1 59.88 297 LYS A C 1
ATOM 2415 O O . LYS A 1 297 ? 20.391 20.141 28.984 1 59.88 297 LYS A O 1
ATOM 2420 N N . GLU A 1 298 ? 18.328 21.188 29.266 1 76.44 298 GLU A N 1
ATOM 2421 C CA . GLU A 1 298 ? 17.781 20 29.906 1 76.44 298 GLU A CA 1
ATOM 2422 C C . GLU A 1 298 ? 16.844 19.234 28.984 1 76.44 298 GLU A C 1
ATOM 2424 O O . GLU A 1 298 ? 16.219 18.266 29.391 1 76.44 298 GLU A O 1
ATOM 2429 N N . LEU A 1 299 ? 16.906 19.562 27.719 1 87.12 299 LEU A N 1
ATOM 2430 C CA . LEU A 1 299 ? 15.953 18.891 26.844 1 87.12 299 LEU A CA 1
ATOM 2431 C C . LEU A 1 299 ? 16.672 17.922 25.906 1 87.12 299 LEU A C 1
ATOM 2433 O O . LEU A 1 299 ? 17.828 18.141 25.547 1 87.12 299 LEU A O 1
ATOM 2437 N N . THR A 1 300 ? 16 16.844 25.641 1 84.94 300 THR A N 1
ATOM 2438 C CA . THR A 1 300 ? 16.484 15.938 24.594 1 84.94 300 THR A CA 1
ATOM 2439 C C . THR A 1 300 ? 16.438 16.594 23.219 1 84.94 300 THR A C 1
ATOM 2441 O O . THR A 1 300 ? 15.805 17.656 23.062 1 84.94 300 THR A O 1
ATOM 2444 N N . LYS A 1 301 ? 17.109 16.062 22.25 1 83.19 301 LYS A N 1
ATOM 2445 C CA . LYS A 1 301 ? 17.094 16.594 20.891 1 83.19 301 LYS A CA 1
ATOM 2446 C C . LYS A 1 301 ? 15.664 16.688 20.344 1 83.19 301 LYS A C 1
ATOM 2448 O O . LYS A 1 301 ? 15.289 17.703 19.75 1 83.19 301 LYS A O 1
ATOM 2453 N N . THR A 1 302 ? 14.922 15.68 20.594 1 86.12 302 THR A N 1
ATOM 2454 C CA . THR A 1 302 ? 13.531 15.664 20.141 1 86.12 302 THR A CA 1
ATOM 2455 C C . THR A 1 302 ? 12.703 16.688 20.922 1 86.12 302 THR A C 1
ATOM 2457 O O . THR A 1 302 ? 11.836 17.359 20.344 1 86.12 302 THR A O 1
ATOM 2460 N N . GLY A 1 303 ? 12.961 16.734 22.219 1 89.94 303 GLY A N 1
ATOM 2461 C CA . GLY A 1 303 ? 12.281 17.734 23.031 1 89.94 303 GLY A CA 1
ATOM 2462 C C . GLY A 1 303 ? 12.57 19.156 22.594 1 89.94 303 GLY A C 1
ATOM 2463 O O . GLY A 1 303 ? 11.672 20 22.578 1 89.94 303 GLY A O 1
ATOM 2464 N N . GLN A 1 304 ? 13.766 19.391 22.219 1 89.31 304 GLN A N 1
ATOM 2465 C CA . GLN A 1 304 ? 14.156 20.719 21.734 1 89.31 304 GLN A CA 1
ATOM 2466 C C . GLN A 1 304 ? 13.438 21.062 20.438 1 89.31 304 GLN A C 1
ATOM 2468 O O . GLN A 1 304 ? 13.039 22.219 20.234 1 89.31 304 GLN A O 1
ATOM 2473 N N . MET A 1 305 ? 13.391 20.141 19.609 1 89.31 305 MET A N 1
ATOM 2474 C CA . MET A 1 305 ? 12.672 20.344 18.344 1 89.31 305 MET A CA 1
ATOM 2475 C C . MET A 1 305 ? 11.219 20.734 18.609 1 89.31 305 MET A C 1
ATOM 2477 O O . MET A 1 305 ? 10.703 21.656 17.984 1 89.31 305 MET A O 1
ATOM 2481 N N . VAL A 1 306 ? 10.562 20.031 19.531 1 94.19 306 VAL A N 1
ATOM 2482 C CA . VAL A 1 306 ? 9.18 20.344 19.891 1 94.19 306 VAL A CA 1
ATOM 2483 C C . VAL A 1 306 ? 9.102 21.781 20.422 1 94.19 306 VAL A C 1
ATOM 2485 O O . VAL A 1 306 ? 8.219 22.547 20.031 1 94.19 306 VAL A O 1
ATOM 2488 N N . TYR A 1 307 ? 10.023 22.047 21.266 1 93.12 307 TYR A N 1
ATOM 2489 C CA . TYR A 1 307 ? 10.062 23.375 21.875 1 93.12 307 TYR A CA 1
ATOM 2490 C C . TYR A 1 307 ? 10.195 24.453 20.812 1 93.12 307 TYR A C 1
ATOM 2492 O O . TYR A 1 307 ? 9.516 25.484 20.875 1 93.12 307 TYR A O 1
ATOM 2500 N N . GLU A 1 308 ? 10.969 24.234 19.812 1 89.75 308 GLU A N 1
ATOM 2501 C CA . GLU A 1 308 ? 11.18 25.188 18.734 1 89.75 308 GLU A CA 1
ATOM 2502 C C . GLU A 1 308 ? 9.93 25.344 17.891 1 89.75 308 GLU A C 1
ATOM 2504 O O . GLU A 1 308 ? 9.594 26.453 17.469 1 89.75 308 GLU A O 1
ATOM 2509 N N . LEU A 1 309 ? 9.32 24.297 17.594 1 93.62 309 LEU A N 1
ATOM 2510 C CA . LEU A 1 309 ? 8.094 24.344 16.812 1 93.62 309 LEU A CA 1
ATOM 2511 C C . LEU A 1 309 ? 7.023 25.156 17.516 1 93.62 309 LEU A C 1
ATOM 2513 O O . LEU A 1 309 ? 6.324 25.953 16.875 1 93.62 309 LEU A O 1
ATOM 2517 N N . VAL A 1 310 ? 6.953 25.047 18.812 1 94.56 310 VAL A N 1
ATOM 2518 C CA . VAL A 1 310 ? 5.949 25.75 19.594 1 94.56 310 VAL A CA 1
ATOM 2519 C C . VAL A 1 310 ? 6.262 27.25 19.609 1 94.56 310 VAL A C 1
ATOM 2521 O O . VAL A 1 310 ? 5.352 28.078 19.688 1 94.56 310 VAL A O 1
ATOM 2524 N N . GLN A 1 311 ? 7.527 27.562 19.516 1 91.88 311 GLN A N 1
ATOM 2525 C CA . GLN A 1 311 ? 7.941 28.953 19.547 1 91.88 311 GLN A CA 1
ATOM 2526 C C . GLN A 1 311 ? 7.457 29.703 18.297 1 91.88 311 GLN A C 1
ATOM 2528 O O . GLN A 1 311 ? 7.395 30.922 18.281 1 91.88 311 GLN A O 1
ATOM 2533 N N . THR A 1 312 ? 7.074 28.953 17.281 1 93.06 312 THR A N 1
ATOM 2534 C CA . THR A 1 312 ? 6.609 29.578 16.047 1 93.06 312 THR A CA 1
ATOM 2535 C C . THR A 1 312 ? 5.172 30.062 16.203 1 93.06 312 THR A C 1
ATOM 2537 O O . THR A 1 312 ? 4.688 30.859 15.391 1 93.06 312 THR A O 1
ATOM 2540 N N . LEU A 1 313 ? 4.461 29.641 17.234 1 95.12 313 LEU A N 1
ATOM 2541 C CA . LEU A 1 313 ? 3.059 29.984 17.438 1 95.12 313 LEU A CA 1
ATOM 2542 C C . LEU A 1 313 ? 2.916 31.453 17.859 1 95.12 313 LEU A C 1
ATOM 2544 O O . LEU A 1 313 ? 3.756 31.969 18.594 1 95.12 313 LEU A O 1
ATOM 2548 N N . PRO A 1 314 ? 1.822 32.062 17.406 1 91.81 314 PRO A N 1
ATOM 2549 C CA . PRO A 1 314 ? 1.568 33.438 17.891 1 91.81 314 PRO A CA 1
ATOM 2550 C C . PRO A 1 314 ? 1.267 33.469 19.391 1 91.81 314 PRO A C 1
ATOM 2552 O O . PRO A 1 314 ? 0.457 32.656 19.875 1 91.81 314 PRO A O 1
ATOM 2555 N N . LYS A 1 315 ? 1.897 34.281 20.109 1 80.81 315 LYS A N 1
ATOM 2556 C CA . LYS A 1 315 ? 1.785 34.312 21.562 1 80.81 315 LYS A CA 1
ATOM 2557 C C . LYS A 1 315 ? 0.875 35.438 22.031 1 80.81 315 LYS A C 1
ATOM 2559 O O . LYS A 1 315 ? 0.462 35.438 23.203 1 80.81 315 LYS A O 1
ATOM 2564 N N . ASP A 1 316 ? 0.494 36.281 21.328 1 80.5 316 ASP A N 1
ATOM 2565 C CA . ASP A 1 316 ? -0.25 37.438 21.812 1 80.5 316 ASP A CA 1
ATOM 2566 C C . ASP A 1 316 ? -1.607 37.031 22.375 1 80.5 316 ASP A C 1
ATOM 2568 O O . ASP A 1 316 ? -2.566 36.844 21.625 1 80.5 316 ASP A O 1
ATOM 2572 N N . ASN A 1 317 ? -1.725 36.844 23.703 1 79.44 317 ASN A N 1
ATOM 2573 C CA . ASN A 1 317 ? -2.92 36.562 24.5 1 79.44 317 ASN A CA 1
ATOM 2574 C C . ASN A 1 317 ? -3.574 35.25 24.078 1 79.44 317 ASN A C 1
ATOM 2576 O O . ASN A 1 317 ? -4.801 35.156 24.016 1 79.44 317 ASN A O 1
ATOM 2580 N N . LYS A 1 318 ? -2.803 34.406 23.594 1 86.12 318 LYS A N 1
ATOM 2581 C CA . LYS A 1 318 ? -3.32 33.094 23.188 1 86.12 318 LYS A CA 1
ATOM 2582 C C . LYS A 1 318 ? -2.6 31.984 23.922 1 86.12 318 LYS A C 1
ATOM 2584 O O . LYS A 1 318 ? -1.392 32.062 24.156 1 86.12 318 LYS A O 1
ATOM 2589 N N . THR A 1 319 ? -3.387 31.078 24.359 1 92.12 319 THR A N 1
ATOM 2590 C CA . THR A 1 319 ? -2.838 29.875 24.969 1 92.12 319 THR A CA 1
ATOM 2591 C C . THR A 1 319 ? -3.139 28.641 24.125 1 92.12 319 THR A C 1
ATOM 2593 O O . THR A 1 319 ? -4.082 28.656 23.328 1 92.12 319 THR A O 1
ATOM 2596 N N . TYR A 1 320 ? -2.305 27.719 24.203 1 96.19 320 TYR A N 1
ATOM 2597 C CA . TYR A 1 320 ? -2.436 26.516 23.391 1 96.19 320 TYR A CA 1
ATOM 2598 C C . TYR A 1 320 ? -2.312 25.266 24.25 1 96.19 320 TYR A C 1
ATOM 2600 O O . TYR A 1 320 ? -1.641 25.266 25.281 1 96.19 320 TYR A O 1
ATOM 2608 N N . ASP A 1 321 ? -3 24.266 23.906 1 97.56 321 ASP A N 1
ATOM 2609 C CA . ASP A 1 321 ? -2.832 22.906 24.422 1 97.56 321 ASP A CA 1
ATOM 2610 C C . ASP A 1 321 ? -2.186 22 23.391 1 97.56 321 ASP A C 1
ATOM 2612 O O . ASP A 1 321 ? -2.785 21.703 22.344 1 97.56 321 ASP A O 1
ATOM 2616 N N . LEU A 1 322 ? -1.019 21.547 23.703 1 98.06 322 LEU A N 1
ATOM 2617 C CA . LEU A 1 322 ? -0.237 20.734 22.781 1 98.06 322 LEU A CA 1
ATOM 2618 C C . LEU A 1 322 ? -0.39 19.25 23.094 1 98.06 322 LEU A C 1
ATOM 2620 O O . LEU A 1 322 ? -0.24 18.828 24.234 1 98.06 322 LEU A O 1
ATOM 2624 N N . TYR A 1 323 ? -0.725 18.5 22.156 1 98.38 323 TYR A N 1
ATOM 2625 C CA . TYR A 1 323 ? -0.837 17.047 22.297 1 98.38 323 TYR A CA 1
ATOM 2626 C C . TYR A 1 323 ? 0.306 16.344 21.578 1 98.38 323 TYR A C 1
ATOM 2628 O O . TYR A 1 323 ? 0.628 16.672 20.438 1 98.38 323 TYR A O 1
ATOM 2636 N N . LEU A 1 324 ? 0.961 15.328 22.25 1 97.94 324 LEU A N 1
ATOM 2637 C CA . LEU A 1 324 ? 2.164 14.664 21.766 1 97.94 324 LEU A CA 1
ATOM 2638 C C . LEU A 1 324 ? 2.062 13.156 21.953 1 97.94 324 LEU A C 1
ATOM 2640 O O . LEU A 1 324 ? 1.392 12.688 22.875 1 97.94 324 LEU A O 1
ATOM 2644 N N . ASP A 1 325 ? 2.711 12.43 21.109 1 94.94 325 ASP A N 1
ATOM 2645 C CA . ASP A 1 325 ? 2.797 10.984 21.312 1 94.94 325 ASP A CA 1
ATOM 2646 C C . ASP A 1 325 ? 4.039 10.625 22.125 1 94.94 325 ASP A C 1
ATOM 2648 O O . ASP A 1 325 ? 4.82 11.5 22.5 1 94.94 325 ASP A O 1
ATOM 2652 N N . ASN A 1 326 ? 4.293 9.367 22.438 1 93.69 326 ASN A N 1
ATOM 2653 C CA . ASN A 1 326 ? 5.309 8.898 23.375 1 93.69 326 ASN A CA 1
ATOM 2654 C C . ASN A 1 326 ? 6.719 9.109 22.828 1 93.69 326 ASN A C 1
ATOM 2656 O O . ASN A 1 326 ? 7.691 9.047 23.578 1 93.69 326 ASN A O 1
ATOM 2660 N N . TYR A 1 327 ? 6.812 9.438 21.562 1 90.19 327 TYR A N 1
ATOM 2661 C CA . TYR A 1 327 ? 8.109 9.719 20.953 1 90.19 327 TYR A CA 1
ATOM 2662 C C . TYR A 1 327 ? 8.648 11.062 21.422 1 90.19 327 TYR A C 1
ATOM 2664 O O . TYR A 1 327 ? 9.867 11.242 21.562 1 90.19 327 TYR A O 1
ATOM 2672 N N . PHE A 1 328 ? 7.77 11.922 21.734 1 93.69 328 PHE A N 1
ATOM 2673 C CA . PHE A 1 328 ? 8.156 13.312 21.953 1 93.69 328 PHE A CA 1
ATOM 2674 C C . PHE A 1 328 ? 8.125 13.656 23.438 1 93.69 328 PHE A C 1
ATOM 2676 O O . PHE A 1 328 ? 8.688 14.672 23.844 1 93.69 328 PHE A O 1
ATOM 2683 N N . THR A 1 329 ? 7.602 12.891 24.219 1 94.94 329 THR A N 1
ATOM 2684 C CA . THR A 1 329 ? 7.215 13.336 25.547 1 94.94 329 THR A CA 1
ATOM 2685 C C . THR A 1 329 ? 8.336 13.07 26.547 1 94.94 329 THR A C 1
ATOM 2687 O O . THR A 1 329 ? 9.031 12.055 26.469 1 94.94 329 THR A O 1
ATOM 2690 N N . SER A 1 330 ? 8.531 13.961 27.453 1 95.88 330 SER A N 1
ATOM 2691 C CA . SER A 1 330 ? 9.375 13.883 28.641 1 95.88 330 SER A CA 1
ATOM 2692 C C . SER A 1 330 ? 8.914 14.859 29.719 1 95.88 330 SER A C 1
ATOM 2694 O O . SER A 1 330 ? 8.297 15.883 29.406 1 95.88 330 SER A O 1
ATOM 2696 N N . VAL A 1 331 ? 9.172 14.492 30.938 1 96.75 331 VAL A N 1
ATOM 2697 C CA . VAL A 1 331 ? 8.773 15.367 32.062 1 96.75 331 VAL A CA 1
ATOM 2698 C C . VAL A 1 331 ? 9.445 16.734 31.891 1 96.75 331 VAL A C 1
ATOM 2700 O O . VAL A 1 331 ? 8.805 17.766 32.094 1 96.75 331 VAL A O 1
ATOM 2703 N N . ASN A 1 332 ? 10.648 16.75 31.469 1 95.5 332 ASN A N 1
ATOM 2704 C CA . ASN A 1 332 ? 11.391 17.984 31.312 1 95.5 332 ASN A CA 1
ATOM 2705 C C . ASN A 1 332 ? 10.789 18.875 30.219 1 95.5 332 ASN A C 1
ATOM 2707 O O . ASN A 1 332 ? 10.711 20.094 30.375 1 95.5 332 ASN A O 1
ATOM 2711 N N . LEU A 1 333 ? 10.414 18.266 29.156 1 96 333 LEU A N 1
ATOM 2712 C CA . LEU A 1 333 ? 9.781 19.016 28.094 1 96 333 LEU A CA 1
ATOM 2713 C C . LEU A 1 333 ? 8.477 19.641 28.562 1 96 333 LEU A C 1
ATOM 2715 O O . LEU A 1 333 ? 8.219 20.828 28.312 1 96 333 LEU A O 1
ATOM 2719 N N . PHE A 1 334 ? 7.695 18.906 29.281 1 97.62 334 PHE A N 1
ATOM 2720 C CA . PHE A 1 334 ? 6.398 19.391 29.75 1 97.62 334 PHE A CA 1
ATOM 2721 C C . PHE A 1 334 ? 6.57 20.547 30.734 1 97.62 334 PHE A C 1
ATOM 2723 O O . PHE A 1 334 ? 5.789 21.5 30.734 1 97.62 334 PHE A O 1
ATOM 2730 N N . LYS A 1 335 ? 7.539 20.375 31.547 1 96.56 335 LYS A N 1
ATOM 2731 C CA . LYS A 1 335 ? 7.859 21.469 32.469 1 96.56 335 LYS A CA 1
ATOM 2732 C C . LYS A 1 335 ? 8.227 22.734 31.719 1 96.56 335 LYS A C 1
ATOM 2734 O O . LYS A 1 335 ? 7.738 23.828 32.031 1 96.56 335 LYS A O 1
ATOM 2739 N N . ALA A 1 336 ? 9.086 22.562 30.719 1 94.94 336 ALA A N 1
ATOM 2740 C CA . ALA A 1 336 ? 9.516 23.688 29.922 1 94.94 336 ALA A CA 1
ATOM 2741 C C . ALA A 1 336 ? 8.336 24.359 29.219 1 94.94 336 ALA A C 1
ATOM 2743 O O . ALA A 1 336 ? 8.258 25.578 29.141 1 94.94 336 ALA A O 1
ATOM 2744 N N . LEU A 1 337 ? 7.441 23.594 28.688 1 96 337 LEU A N 1
ATOM 2745 C CA . LEU A 1 337 ? 6.258 24.109 28.016 1 96 337 LEU A CA 1
ATOM 2746 C C . LEU A 1 337 ? 5.355 24.875 28.984 1 96 337 LEU A C 1
ATOM 2748 O O . LEU A 1 337 ? 4.812 25.922 28.641 1 96 337 LEU A O 1
ATOM 2752 N N . ARG A 1 338 ? 5.207 24.312 30.141 1 95.38 338 ARG A N 1
ATOM 2753 C CA . ARG A 1 338 ? 4.41 24.969 31.188 1 95.38 338 ARG A CA 1
ATOM 2754 C C . ARG A 1 338 ? 4.977 26.344 31.516 1 95.38 338 ARG A C 1
ATOM 2756 O O . ARG A 1 338 ? 4.223 27.297 31.734 1 95.38 338 ARG A O 1
ATOM 2763 N N . GLU A 1 339 ? 6.211 26.484 31.547 1 92.94 339 GLU A N 1
ATOM 2764 C CA . GLU A 1 339 ? 6.883 27.734 31.875 1 92.94 339 GLU A CA 1
ATOM 2765 C C . GLU A 1 339 ? 6.555 28.812 30.859 1 92.94 339 GLU A C 1
ATOM 2767 O O . GLU A 1 339 ? 6.523 30 31.203 1 92.94 339 GLU A O 1
ATOM 2772 N N . ILE A 1 340 ? 6.312 28.391 29.641 1 92.12 340 ILE A N 1
ATOM 2773 C CA . ILE A 1 340 ? 5.984 29.375 28.625 1 92.12 340 ILE A CA 1
ATOM 2774 C C . ILE A 1 340 ? 4.473 29.406 28.406 1 92.12 340 ILE A C 1
ATOM 2776 O O . ILE A 1 340 ? 4 29.844 27.359 1 92.12 340 ILE A O 1
ATOM 2780 N N . GLN A 1 341 ? 3.732 28.781 29.297 1 92.75 341 GLN A N 1
ATOM 2781 C CA . GLN A 1 341 ? 2.275 28.828 29.359 1 92.75 341 GLN A CA 1
ATOM 2782 C C . GLN A 1 341 ? 1.65 28.078 28.203 1 92.75 341 GLN A C 1
ATOM 2784 O O . GLN A 1 341 ? 0.7 28.547 27.578 1 92.75 341 GLN A O 1
ATOM 2789 N N . VAL A 1 342 ? 2.215 27.047 27.828 1 95.5 342 VAL A N 1
ATOM 2790 C CA . VAL A 1 342 ? 1.65 26.125 26.859 1 95.5 342 VAL A CA 1
ATOM 2791 C C . VAL A 1 342 ? 1.274 24.812 27.547 1 95.5 342 VAL A C 1
ATOM 2793 O O . VAL A 1 342 ? 2.123 24.172 28.156 1 95.5 342 VAL A O 1
ATOM 2796 N N . GLY A 1 343 ? 0.013 24.547 27.547 1 96.88 343 GLY A N 1
ATOM 2797 C CA . GLY A 1 343 ? -0.431 23.266 28.078 1 96.88 343 GLY A CA 1
ATOM 2798 C C . GLY A 1 343 ? -0.006 22.094 27.234 1 96.88 343 GLY A C 1
ATOM 2799 O O . GLY A 1 343 ? 0.184 22.219 26.016 1 96.88 343 GLY A O 1
ATOM 2800 N N . ALA A 1 344 ? 0.129 20.906 27.859 1 97.88 344 ALA A N 1
ATOM 2801 C CA . ALA A 1 344 ? 0.576 19.734 27.109 1 97.88 344 ALA A CA 1
ATOM 2802 C C . ALA A 1 344 ? -0.055 18.469 27.672 1 97.88 344 ALA A C 1
ATOM 2804 O O . ALA A 1 344 ? -0.325 18.375 28.859 1 97.88 344 ALA A O 1
ATOM 2805 N N . CYS A 1 345 ? -0.332 17.609 26.844 1 98.25 345 CYS A N 1
ATOM 2806 C CA . CYS A 1 345 ? -0.862 16.281 27.156 1 98.25 345 CYS A CA 1
ATOM 2807 C C . CYS A 1 345 ? -0.363 15.25 26.156 1 98.25 345 CYS A C 1
ATOM 2809 O O . CYS A 1 345 ? -0.315 15.508 24.953 1 98.25 345 CYS A O 1
ATOM 2811 N N . GLY A 1 346 ? 0.08 14.078 26.609 1 98.06 346 GLY A N 1
ATOM 2812 C CA . GLY A 1 346 ? 0.547 13.047 25.703 1 98.06 346 GLY A CA 1
ATOM 2813 C C . GLY A 1 346 ? 0.896 11.742 26.391 1 98.06 346 GLY A C 1
ATOM 2814 O O . GLY A 1 346 ? 1.06 11.711 27.609 1 98.06 346 GLY A O 1
ATOM 2815 N N . THR A 1 347 ? 0.952 10.672 25.672 1 97 347 THR A N 1
ATOM 2816 C CA . THR A 1 347 ? 1.418 9.398 26.203 1 97 347 THR A CA 1
ATOM 2817 C C . THR A 1 347 ? 2.938 9.391 26.344 1 97 347 THR A C 1
ATOM 2819 O O . THR A 1 347 ? 3.623 10.242 25.766 1 97 347 THR A O 1
ATOM 2822 N N . THR A 1 348 ? 3.432 8.539 27.188 1 96.25 348 THR A N 1
ATOM 2823 C CA . THR A 1 348 ? 4.871 8.547 27.422 1 96.25 348 THR A CA 1
ATOM 2824 C C . THR A 1 348 ? 5.387 7.129 27.656 1 96.25 348 THR A C 1
ATOM 2826 O O . THR A 1 348 ? 4.613 6.227 27.984 1 96.25 348 THR A O 1
ATOM 2829 N N . ARG A 1 349 ? 6.621 6.93 27.359 1 94 349 ARG A N 1
ATOM 2830 C CA . ARG A 1 349 ? 7.363 5.738 27.766 1 94 349 ARG A CA 1
ATOM 2831 C C . ARG A 1 349 ? 8.133 5.977 29.062 1 94 349 ARG A C 1
ATOM 2833 O O . ARG A 1 349 ? 8.406 7.121 29.422 1 94 349 ARG A O 1
ATOM 2840 N N . PRO A 1 350 ? 8.375 4.859 29.688 1 93.94 350 PRO A N 1
ATOM 2841 C CA . PRO A 1 350 ? 9.203 5.051 30.875 1 93.94 350 PRO A CA 1
ATOM 2842 C C . PRO A 1 350 ? 10.539 5.723 30.562 1 93.94 350 PRO A C 1
ATOM 2844 O O . PRO A 1 350 ? 11.172 5.402 29.562 1 93.94 350 PRO A O 1
ATOM 2847 N N . HIS A 1 351 ? 10.852 6.758 31.281 1 92.75 351 HIS A N 1
ATOM 2848 C CA . HIS A 1 351 ? 12.117 7.473 31.141 1 92.75 351 HIS A CA 1
ATOM 2849 C C . HIS A 1 351 ? 12.641 7.918 32.5 1 92.75 351 HIS A C 1
ATOM 2851 O O . HIS A 1 351 ? 12.008 7.684 33.531 1 92.75 351 HIS A O 1
ATOM 2857 N N . LYS A 1 352 ? 13.773 8.477 32.562 1 89.88 352 LYS A N 1
ATOM 2858 C CA . LYS A 1 352 ? 14.523 8.727 33.781 1 89.88 352 LYS A CA 1
ATOM 2859 C C . LYS A 1 352 ? 13.711 9.578 34.75 1 89.88 352 LYS A C 1
ATOM 2861 O O . LYS A 1 352 ? 13.633 9.266 35.969 1 89.88 352 LYS A O 1
ATOM 2866 N N . GLU A 1 353 ? 13 10.625 34.344 1 92.5 353 GLU A N 1
ATOM 2867 C CA . GLU A 1 353 ? 12.312 11.57 35.219 1 92.5 353 GLU A CA 1
ATOM 2868 C C . GLU A 1 353 ? 10.922 11.055 35.594 1 92.5 353 GLU A C 1
ATOM 2870 O O . GLU A 1 353 ? 10.266 11.617 36.469 1 92.5 353 GLU A O 1
ATOM 2875 N N . PHE A 1 354 ? 10.477 9.984 34.938 1 95.06 354 PHE A N 1
ATOM 2876 C CA . PHE A 1 354 ? 9.172 9.406 35.219 1 95.06 354 PHE A CA 1
ATOM 2877 C C . PHE A 1 354 ? 9.188 8.633 36.531 1 95.06 354 PHE A C 1
ATOM 2879 O O . PHE A 1 354 ? 10.156 7.93 36.844 1 95.06 354 PHE A O 1
ATOM 2886 N N . PRO A 1 355 ? 8.18 8.773 37.406 1 95.62 355 PRO A N 1
ATOM 2887 C CA . PRO A 1 355 ? 8.188 8.125 38.719 1 95.62 355 PRO A CA 1
ATOM 2888 C C . PRO A 1 355 ? 8.383 6.613 38.625 1 95.62 355 PRO A C 1
ATOM 2890 O O . PRO A 1 355 ? 7.688 5.941 37.844 1 95.62 355 PRO A O 1
ATOM 2893 N N . ASN A 1 356 ? 9.188 6.094 39.438 1 94.25 356 ASN A N 1
ATOM 2894 C CA . ASN A 1 356 ? 9.547 4.684 39.438 1 94.25 356 ASN A CA 1
ATOM 2895 C C . ASN A 1 356 ? 8.352 3.793 39.75 1 94.25 356 ASN A C 1
ATOM 2897 O O . ASN A 1 356 ? 8.211 2.711 39.188 1 94.25 356 ASN A O 1
ATOM 2901 N N . LEU A 1 357 ? 7.539 4.262 40.656 1 93.19 357 LEU A N 1
ATOM 2902 C CA . LEU A 1 357 ? 6.371 3.48 41.062 1 93.19 357 LEU A CA 1
ATOM 2903 C C . LEU A 1 357 ? 5.457 3.238 39.875 1 93.19 357 LEU A C 1
ATOM 2905 O O . LEU A 1 357 ? 4.926 2.137 39.688 1 93.19 357 LEU A O 1
ATOM 2909 N N . LEU A 1 358 ? 5.328 4.211 39.031 1 94.38 358 LEU A N 1
ATOM 2910 C CA . LEU A 1 358 ? 4.465 4.094 37.875 1 94.38 358 LEU A CA 1
ATOM 2911 C C . LEU A 1 358 ? 5.133 3.26 36.781 1 94.38 358 LEU A C 1
ATOM 2913 O O . LEU A 1 358 ? 4.457 2.549 36.031 1 94.38 358 LEU A O 1
ATOM 2917 N N . LYS A 1 359 ? 6.465 3.348 36.656 1 93.44 359 LYS A N 1
ATOM 2918 C CA . LYS A 1 359 ? 7.215 2.541 35.719 1 93.44 359 LYS A CA 1
ATOM 2919 C C . LYS A 1 359 ? 7 1.051 35.969 1 93.44 359 LYS A C 1
ATOM 2921 O O . LYS A 1 359 ? 6.824 0.277 35.031 1 93.44 359 LYS A O 1
ATOM 2926 N N . LYS A 1 360 ? 6.996 0.738 37.156 1 90.75 360 LYS A N 1
ATOM 2927 C CA . LYS A 1 360 ? 6.871 -0.662 37.531 1 90.75 360 LYS A CA 1
ATOM 2928 C C . LYS A 1 360 ? 5.48 -1.202 37.219 1 90.75 360 LYS A C 1
ATOM 2930 O O . LYS A 1 360 ? 5.32 -2.393 36.938 1 90.75 360 LYS A O 1
ATOM 2935 N N . LEU A 1 361 ? 4.516 -0.361 37.219 1 90 361 LEU A N 1
ATOM 2936 C CA . LEU A 1 361 ? 3.146 -0.777 36.938 1 90 361 LEU A CA 1
ATOM 2937 C C . LEU A 1 361 ? 3.018 -1.228 35.469 1 90 361 LEU A C 1
ATOM 2939 O O . LEU A 1 361 ? 2.15 -2.041 35.156 1 90 361 LEU A O 1
ATOM 2943 N N . LYS A 1 362 ? 3.779 -0.638 34.625 1 87.19 362 LYS A N 1
ATOM 2944 C CA . LYS A 1 362 ? 3.713 -0.957 33.188 1 87.19 362 LYS A CA 1
ATOM 2945 C C . LYS A 1 362 ? 3.908 -2.451 32.969 1 87.19 362 LYS A C 1
ATOM 2947 O O . LYS A 1 362 ? 3.27 -3.035 32.094 1 87.19 362 LYS A O 1
ATOM 2952 N N . ASP A 1 363 ? 4.715 -3.053 33.719 1 83.19 363 ASP A N 1
ATOM 2953 C CA . ASP A 1 363 ? 5.02 -4.469 33.562 1 83.19 363 ASP A CA 1
ATOM 2954 C C . ASP A 1 363 ? 4.027 -5.34 34.344 1 83.19 363 ASP A C 1
ATOM 2956 O O . ASP A 1 363 ? 4.094 -6.57 34.281 1 83.19 363 ASP A O 1
ATOM 2960 N N . LEU A 1 364 ? 3.137 -4.738 35.062 1 84.06 364 LEU A N 1
ATOM 2961 C CA . LEU A 1 364 ? 2.199 -5.469 35.906 1 84.06 364 LEU A CA 1
ATOM 2962 C C . LEU A 1 364 ? 0.762 -5.23 35.438 1 84.06 364 LEU A C 1
ATOM 2964 O O . LEU A 1 364 ? -0.168 -5.305 36.25 1 84.06 364 LEU A O 1
ATOM 2968 N N . GLY A 1 365 ? 0.579 -4.902 34.25 1 78.25 365 GLY A N 1
ATOM 2969 C CA . GLY A 1 365 ? -0.706 -4.496 33.719 1 78.25 365 GLY A CA 1
ATOM 2970 C C . GLY A 1 365 ? -1.806 -5.512 33.938 1 78.25 365 GLY A C 1
ATOM 2971 O O . GLY A 1 365 ? -2.936 -5.145 34.281 1 78.25 365 GLY A O 1
ATOM 2972 N N . SER A 1 366 ? -1.522 -6.766 33.875 1 77.62 366 SER A N 1
ATOM 2973 C CA . SER A 1 366 ? -2.512 -7.832 34 1 77.62 366 SER A CA 1
ATOM 2974 C C . SER A 1 366 ? -3.049 -7.945 35.406 1 77.62 366 SER A C 1
ATOM 2976 O O . SER A 1 366 ? -4.078 -8.578 35.656 1 77.62 366 SER A O 1
ATOM 2978 N N . TYR A 1 367 ? -2.395 -7.242 36.406 1 83.25 367 TYR A N 1
ATOM 2979 C CA . TYR A 1 367 ? -2.762 -7.383 37.812 1 83.25 367 TYR A CA 1
ATOM 2980 C C . TYR A 1 367 ? -3.377 -6.094 38.344 1 83.25 367 TYR A C 1
ATOM 2982 O O . TYR A 1 367 ? -3.664 -5.988 39.531 1 83.25 367 TYR A O 1
ATOM 2990 N N . ILE A 1 368 ? -3.506 -5.172 37.469 1 87.56 368 ILE A N 1
ATOM 2991 C CA . ILE A 1 368 ? -4.105 -3.893 37.844 1 87.56 368 ILE A CA 1
ATOM 2992 C C . ILE A 1 368 ? -5.574 -3.875 37.438 1 87.56 368 ILE A C 1
ATOM 2994 O O . ILE A 1 368 ? -5.926 -4.301 36.312 1 87.56 368 ILE A O 1
ATOM 2998 N N . PRO A 1 369 ? -6.48 -3.5 38.375 1 86.44 369 PRO A N 1
ATOM 2999 C CA . PRO A 1 369 ? -7.898 -3.434 38.031 1 86.44 369 PRO A CA 1
ATOM 3000 C C . PRO A 1 369 ? -8.156 -2.562 36.812 1 86.44 369 PRO A C 1
ATOM 3002 O O . PRO A 1 369 ? -7.508 -1.525 36.625 1 86.44 369 PRO A O 1
ATOM 3005 N N . TYR A 1 370 ? -9.102 -2.957 36.031 1 88 370 TYR A N 1
ATOM 3006 C CA . TYR A 1 370 ? -9.477 -2.229 34.812 1 88 370 TYR A CA 1
ATOM 3007 C C . TYR A 1 370 ? -9.945 -0.818 35.156 1 88 370 TYR A C 1
ATOM 3009 O O . TYR A 1 370 ? -10.68 -0.616 36.125 1 88 370 TYR A O 1
ATOM 3017 N N . HIS A 1 371 ? -9.383 0.212 34.531 1 89.25 371 HIS A N 1
ATOM 3018 C CA . HIS A 1 371 ? -9.766 1.618 34.625 1 89.25 371 HIS A CA 1
ATOM 3019 C C . HIS A 1 371 ? -9.125 2.285 35.844 1 89.25 371 HIS A C 1
ATOM 3021 O O . HIS A 1 371 ? -9.461 3.424 36.156 1 89.25 371 HIS A O 1
ATOM 3027 N N . LYS A 1 372 ? -8.32 1.529 36.531 1 91.56 372 LYS A N 1
ATOM 3028 C CA . LYS A 1 372 ? -7.598 2.141 37.625 1 91.56 372 LYS A CA 1
ATOM 3029 C C . LYS A 1 372 ? -6.707 3.281 37.156 1 91.56 372 LYS A C 1
ATOM 3031 O O . LYS A 1 372 ? -6.023 3.152 36.125 1 91.56 372 LYS A O 1
ATOM 3036 N N . VAL A 1 373 ? -6.789 4.438 37.875 1 95.06 373 VAL A N 1
ATOM 3037 C CA . VAL A 1 373 ? -5.98 5.605 37.531 1 95.06 373 VAL A CA 1
ATOM 3038 C C . VAL A 1 373 ? -5.004 5.891 38.688 1 95.06 373 VAL A C 1
ATOM 3040 O O . VAL A 1 373 ? -5.41 5.984 39.844 1 95.06 373 VAL A O 1
ATOM 3043 N N . CYS A 1 374 ? -3.779 5.883 38.375 1 95.81 374 CYS A N 1
ATOM 3044 C CA . CYS A 1 374 ? -2.725 6.266 39.312 1 95.81 374 CYS A CA 1
ATOM 3045 C C . CYS A 1 374 ? -2.008 7.523 38.812 1 95.81 374 CYS A C 1
ATOM 3047 O O . CYS A 1 374 ? -1.725 7.668 37.625 1 95.81 374 CYS A O 1
ATOM 3049 N N . ALA A 1 375 ? -1.771 8.492 39.75 1 96.88 375 ALA A N 1
ATOM 3050 C CA . ALA A 1 375 ? -1.152 9.75 39.375 1 96.88 375 ALA A CA 1
ATOM 3051 C C . ALA A 1 375 ? -0.165 10.242 40.406 1 96.88 375 ALA A C 1
ATOM 3053 O O . ALA A 1 375 ? -0.411 10.102 41.625 1 96.88 375 ALA A O 1
ATOM 3054 N N . ILE A 1 376 ? 0.936 10.695 39.969 1 96.94 376 ILE A N 1
ATOM 3055 C CA . ILE A 1 376 ? 1.966 11.289 40.844 1 96.94 376 ILE A CA 1
ATOM 3056 C C . ILE A 1 376 ? 2.482 12.578 40.188 1 96.94 376 ILE A C 1
ATOM 3058 O O . ILE A 1 376 ? 3.014 12.555 39.094 1 96.94 376 ILE A O 1
ATOM 3062 N N . PRO A 1 377 ? 2.355 13.727 40.844 1 96.75 377 PRO A N 1
ATOM 3063 C CA . PRO A 1 377 ? 2.928 14.969 40.312 1 96.75 377 PRO A CA 1
ATOM 3064 C C . PRO A 1 377 ? 4.445 15.031 40.469 1 96.75 377 PRO A C 1
ATOM 3066 O O . PRO A 1 377 ? 4.98 14.664 41.531 1 96.75 377 PRO A O 1
ATOM 3069 N N . VAL A 1 378 ? 5.09 15.328 39.375 1 96.19 378 VAL A N 1
ATOM 3070 C CA . VAL A 1 378 ? 6.539 15.516 39.375 1 96.19 378 VAL A CA 1
ATOM 3071 C C . VAL A 1 378 ? 6.883 16.812 38.656 1 96.19 378 VAL A C 1
ATOM 3073 O O . VAL A 1 378 ? 6.586 16.984 37.469 1 96.19 378 VAL A O 1
ATOM 3076 N N . ASN A 1 379 ? 7.598 17.812 39.281 1 93.56 379 ASN A N 1
ATOM 3077 C CA . ASN A 1 379 ? 8.07 19.062 38.688 1 93.56 379 ASN A CA 1
ATOM 3078 C C . ASN A 1 379 ? 6.941 19.781 37.969 1 93.56 379 ASN A C 1
ATOM 3080 O O . ASN A 1 379 ? 7.078 20.141 36.781 1 93.56 379 ASN A O 1
ATOM 3084 N N . ASP A 1 380 ? 5.75 19.844 38.594 1 95.06 380 ASP A N 1
ATOM 3085 C CA . ASP A 1 380 ? 4.582 20.562 38.094 1 95.06 380 ASP A CA 1
ATOM 3086 C C . ASP A 1 380 ? 4.016 19.891 36.844 1 95.06 380 ASP A C 1
ATOM 3088 O O . ASP A 1 380 ? 3.449 20.547 35.969 1 95.06 380 ASP A O 1
ATOM 3092 N N . VAL A 1 381 ? 4.34 18.625 36.656 1 98 381 VAL A N 1
ATOM 3093 C CA . VAL A 1 381 ? 3.771 17.781 35.625 1 98 381 VAL A CA 1
ATOM 3094 C C . VAL A 1 381 ? 3.055 16.594 36.25 1 98 381 VAL A C 1
ATOM 3096 O O . VAL A 1 381 ? 3.582 15.961 37.156 1 98 381 VAL A O 1
ATOM 3099 N N . LEU A 1 382 ? 1.903 16.375 35.875 1 98.06 382 LEU A N 1
ATOM 3100 C CA . LEU A 1 382 ? 1.161 15.234 36.406 1 98.06 382 LEU A CA 1
ATOM 3101 C C . LEU A 1 382 ? 1.482 13.969 35.625 1 98.06 382 LEU A C 1
ATOM 3103 O O . LEU A 1 382 ? 1.173 13.883 34.438 1 98.06 382 LEU A O 1
ATOM 3107 N N . CYS A 1 383 ? 2.145 13 36.219 1 98.06 383 CYS A N 1
ATOM 3108 C CA . CYS A 1 383 ? 2.434 11.688 35.625 1 98.06 383 CYS A CA 1
ATOM 3109 C C . CYS A 1 383 ? 1.32 10.703 35.969 1 98.06 383 CYS A C 1
ATOM 3111 O O . CYS A 1 383 ? 0.981 10.492 37.125 1 98.06 383 CYS A O 1
ATOM 3113 N N . VAL A 1 384 ? 0.768 10.094 34.969 1 97 384 VAL A N 1
ATOM 3114 C CA . VAL A 1 384 ? -0.434 9.297 35.188 1 97 384 VAL A CA 1
ATOM 3115 C C . VAL A 1 384 ? -0.258 7.918 34.562 1 97 384 VAL A C 1
ATOM 3117 O O . VAL A 1 384 ? 0.463 7.762 33.594 1 97 384 VAL A O 1
ATOM 3120 N N . ALA A 1 385 ? -0.817 6.926 35.125 1 96.19 385 ALA A N 1
ATOM 3121 C CA . ALA A 1 385 ? -0.974 5.566 34.594 1 96.19 385 ALA A CA 1
ATOM 3122 C C . ALA A 1 385 ? -2.439 5.141 34.594 1 96.19 385 ALA A C 1
ATOM 3124 O O . ALA A 1 385 ? -3.127 5.297 35.625 1 96.19 385 ALA A O 1
ATOM 3125 N N . TRP A 1 386 ? -2.938 4.742 33.469 1 95.06 386 TRP A N 1
ATOM 3126 C CA . TRP A 1 386 ? -4.328 4.32 33.344 1 95.06 386 TRP A CA 1
ATOM 3127 C C . TRP A 1 386 ? -4.41 2.914 32.75 1 95.06 386 TRP A C 1
ATOM 3129 O O . TRP A 1 386 ? -3.811 2.629 31.703 1 95.06 386 TRP A O 1
ATOM 3139 N N . GLN A 1 387 ? -5.156 2.066 33.438 1 91.94 387 GLN A N 1
ATOM 3140 C CA . GLN A 1 387 ? -5.273 0.683 33 1 91.94 387 GLN A CA 1
ATOM 3141 C C . GLN A 1 387 ? -6.426 0.521 32 1 91.94 387 GLN A C 1
ATOM 3143 O O . GLN A 1 387 ? -7.594 0.575 32.375 1 91.94 387 GLN A O 1
ATOM 3148 N N . ASP A 1 388 ? -6.137 0.414 30.766 1 89.81 388 ASP A N 1
ATOM 3149 C CA . ASP A 1 388 ? -7.078 0.029 29.719 1 89.81 388 ASP A CA 1
ATOM 3150 C C . ASP A 1 388 ? -6.941 -1.452 29.375 1 89.81 388 ASP A C 1
ATOM 3152 O O . ASP A 1 388 ? -6.918 -2.305 30.266 1 89.81 388 ASP A O 1
ATOM 3156 N N . ASN A 1 389 ? -6.914 -1.831 28.078 1 83.62 389 ASN A N 1
ATOM 3157 C CA . ASN A 1 389 ? -6.508 -3.193 27.75 1 83.62 389 ASN A CA 1
ATOM 3158 C C . ASN A 1 389 ? -5.062 -3.461 28.156 1 83.62 389 ASN A C 1
ATOM 3160 O O . ASN A 1 389 ? -4.73 -4.566 28.578 1 83.62 389 ASN A O 1
ATOM 3164 N N . ASN A 1 390 ? -4.301 -2.416 28.031 1 86.94 390 ASN A N 1
ATOM 3165 C CA . ASN A 1 390 ? -2.941 -2.303 28.547 1 86.94 390 ASN A CA 1
ATOM 3166 C C . ASN A 1 390 ? -2.74 -0.999 29.312 1 86.94 390 ASN A C 1
ATOM 3168 O O . ASN A 1 390 ? -3.533 -0.066 29.172 1 86.94 390 ASN A O 1
ATOM 3172 N N . ILE A 1 391 ? -1.745 -0.999 30.141 1 91.31 391 ILE A N 1
ATOM 3173 C CA . ILE A 1 391 ? -1.482 0.205 30.906 1 91.31 391 ILE A CA 1
ATOM 3174 C C . ILE A 1 391 ? -0.996 1.321 30 1 91.31 391 ILE A C 1
ATOM 3176 O O . ILE A 1 391 ? -0.135 1.099 29.141 1 91.31 391 ILE A O 1
ATOM 3180 N N . VAL A 1 392 ? -1.609 2.418 30.078 1 94.62 392 VAL A N 1
ATOM 3181 C CA . VAL A 1 392 ? -1.212 3.598 29.312 1 94.62 392 VAL A CA 1
ATOM 3182 C C . VAL A 1 392 ? -0.562 4.617 30.25 1 94.62 392 VAL A C 1
ATOM 3184 O O . VAL A 1 392 ? -1.184 5.074 31.203 1 94.62 392 VAL A O 1
ATOM 3187 N N . LEU A 1 393 ? 0.656 4.922 30.031 1 96.94 393 LEU A N 1
ATOM 3188 C CA . LEU A 1 393 ? 1.339 5.996 30.75 1 96.94 393 LEU A CA 1
ATOM 3189 C C . LEU A 1 393 ? 1.182 7.324 30.016 1 96.94 393 LEU A C 1
ATOM 3191 O O . LEU A 1 393 ? 1.229 7.363 28.781 1 96.94 393 LEU A O 1
ATOM 3195 N N . ALA A 1 394 ? 0.996 8.352 30.75 1 97.75 394 ALA A N 1
ATOM 3196 C CA . ALA A 1 394 ? 0.768 9.648 30.109 1 97.75 394 ALA A CA 1
ATOM 3197 C C . ALA A 1 394 ? 1.28 10.789 30.984 1 97.75 394 ALA A C 1
ATOM 3199 O O . ALA A 1 394 ? 1.567 10.594 32.156 1 97.75 394 ALA A O 1
ATOM 3200 N N . LEU A 1 395 ? 1.524 11.922 30.406 1 98.31 395 LEU A N 1
ATOM 3201 C CA . LEU A 1 395 ? 1.857 13.195 31.031 1 98.31 395 LEU A CA 1
ATOM 3202 C C . LEU A 1 395 ? 0.82 14.258 30.688 1 98.31 395 LEU A C 1
ATOM 3204 O O . LEU A 1 395 ? 0.322 14.312 29.562 1 98.31 395 LEU A O 1
ATOM 3208 N N . THR A 1 396 ? 0.475 15.086 31.672 1 98.25 396 THR A N 1
ATOM 3209 C CA . THR A 1 396 ? -0.418 16.203 31.375 1 98.25 396 THR A CA 1
ATOM 3210 C C . THR A 1 396 ? -0.136 17.375 32.312 1 98.25 396 THR A C 1
ATOM 3212 O O . THR A 1 396 ? 0.313 17.188 33.438 1 98.25 396 THR A O 1
ATOM 3215 N N . THR A 1 397 ? -0.286 18.531 31.828 1 98.25 397 THR A N 1
ATOM 3216 C CA . THR A 1 397 ? -0.181 19.75 32.625 1 98.25 397 THR A CA 1
ATOM 3217 C C . THR A 1 397 ? -1.515 20.5 32.656 1 98.25 397 THR A C 1
ATOM 3219 O O . THR A 1 397 ? -1.616 21.578 33.25 1 98.25 397 THR A O 1
ATOM 3222 N N . ILE A 1 398 ? -2.57 19.906 32.062 1 97.25 398 ILE A N 1
ATOM 3223 C CA . ILE A 1 398 ? -3.799 20.672 31.906 1 97.25 398 ILE A CA 1
ATOM 3224 C C . ILE A 1 398 ? -4.969 19.906 32.5 1 97.25 398 ILE A C 1
ATOM 3226 O O . ILE A 1 398 ? -6.109 20.375 32.469 1 97.25 398 ILE A O 1
ATOM 3230 N N . HIS A 1 399 ? -4.746 18.797 33.094 1 96.94 399 HIS A N 1
ATOM 3231 C CA . HIS A 1 399 ? -5.816 17.969 33.625 1 96.94 399 HIS A CA 1
ATOM 3232 C C . HIS A 1 399 ? -5.578 17.672 35.125 1 96.94 399 HIS A C 1
ATOM 3234 O O . HIS A 1 399 ? -4.473 17.875 35.625 1 96.94 399 HIS A O 1
ATOM 3240 N N . THR A 1 400 ? -6.594 17.234 35.75 1 96.44 400 THR A N 1
ATOM 3241 C CA . THR A 1 400 ? -6.574 16.656 37.094 1 96.44 400 THR A CA 1
ATOM 3242 C C . THR A 1 400 ? -7.242 15.281 37.094 1 96.44 400 THR A C 1
ATOM 3244 O O . THR A 1 400 ? -7.801 14.859 36.094 1 96.44 400 THR A O 1
ATOM 3247 N N . VAL A 1 401 ? -7.016 14.57 38.156 1 95.31 401 VAL A N 1
ATOM 3248 C CA . VAL A 1 401 ? -7.609 13.242 38.219 1 95.31 401 VAL A CA 1
ATOM 3249 C C . VAL A 1 401 ? -8.406 13.086 39.5 1 95.31 401 VAL A C 1
ATOM 3251 O O . VAL A 1 401 ? -8.945 12.016 39.781 1 95.31 401 VAL A O 1
ATOM 3254 N N . ASP A 1 402 ? -8.633 14.117 40.312 1 93.06 402 ASP A N 1
ATOM 3255 C CA . ASP A 1 402 ? -9.164 14.016 41.656 1 93.06 402 ASP A CA 1
ATOM 3256 C C . ASP A 1 402 ? -10.656 14.336 41.688 1 93.06 402 ASP A C 1
ATOM 3258 O O . ASP A 1 402 ? -11.336 14.094 42.688 1 93.06 402 ASP A O 1
ATOM 3262 N N . GLN A 1 403 ? -11.141 14.828 40.656 1 90.94 403 GLN A N 1
ATOM 3263 C CA . GLN A 1 403 ? -12.539 15.242 40.625 1 90.94 403 GLN A CA 1
ATOM 3264 C C . GLN A 1 403 ? -13.375 14.312 39.781 1 90.94 403 GLN A C 1
ATOM 3266 O O . GLN A 1 403 ? -12.844 13.609 38.906 1 90.94 403 GLN A O 1
ATOM 3271 N N . THR A 1 404 ? -14.625 14.352 40.062 1 85.62 404 THR A N 1
ATOM 3272 C CA . THR A 1 404 ? -15.57 13.539 39.281 1 85.62 404 THR A CA 1
ATOM 3273 C C . THR A 1 404 ? -15.617 13.992 37.844 1 85.62 404 THR A C 1
ATOM 3275 O O . THR A 1 404 ? -15.734 13.172 36.906 1 85.62 404 THR A O 1
ATOM 3278 N N . ASP A 1 405 ? -15.461 15.234 37.656 1 88.75 405 ASP A N 1
ATOM 3279 C CA . ASP A 1 405 ? -15.562 15.805 36.312 1 88.75 405 ASP A CA 1
ATOM 3280 C C . ASP A 1 405 ? -14.305 15.523 35.5 1 88.75 405 ASP A C 1
ATOM 3282 O O . ASP A 1 405 ? -14.25 15.82 34.312 1 88.75 405 ASP A O 1
ATOM 3286 N N . ASP A 1 406 ? -13.398 14.875 36.156 1 94 406 ASP A N 1
ATOM 3287 C CA . ASP A 1 406 ? -12.172 14.5 35.469 1 94 406 ASP A CA 1
ATOM 3288 C C . ASP A 1 406 ? -12.359 13.211 34.656 1 94 406 ASP A C 1
ATOM 3290 O O . ASP A 1 406 ? -11.445 12.758 33.969 1 94 406 ASP A O 1
ATOM 3294 N N . TYR A 1 407 ? -13.547 12.727 34.719 1 95.06 407 TYR A N 1
ATOM 3295 C CA . TYR A 1 407 ? -13.898 11.516 34 1 95.06 407 TYR A CA 1
ATOM 3296 C C . TYR A 1 407 ? -15.125 11.742 33.125 1 95.06 407 TYR A C 1
ATOM 3298 O O . TYR A 1 407 ? -15.977 12.578 33.438 1 95.06 407 TYR A O 1
ATOM 3306 N N . ILE A 1 408 ? -15.109 11.086 31.984 1 95.12 408 ILE A N 1
ATOM 3307 C CA . ILE A 1 408 ? -16.219 11.227 31.047 1 95.12 408 ILE A CA 1
ATOM 3308 C C . ILE A 1 408 ? -16.672 9.844 30.578 1 95.12 408 ILE A C 1
ATOM 3310 O O . ILE A 1 408 ? -15.844 8.961 30.359 1 95.12 408 ILE A O 1
ATOM 3314 N N . GLU A 1 409 ? -17.953 9.672 30.359 1 94 409 GLU A N 1
ATOM 3315 C CA . GLU A 1 409 ? -18.5 8.406 29.891 1 94 409 GLU A CA 1
ATOM 3316 C C . GLU A 1 409 ? -18.344 8.258 28.375 1 94 409 GLU A C 1
ATOM 3318 O O . GLU A 1 409 ? -18.688 9.172 27.625 1 94 409 GLU A O 1
ATOM 3323 N N . ARG A 1 410 ? -17.75 7.203 27.984 1 93.38 410 ARG A N 1
ATOM 3324 C CA . ARG A 1 410 ? -17.594 6.895 26.578 1 93.38 410 ARG A CA 1
ATOM 3325 C C . ARG A 1 410 ? -17.953 5.441 26.281 1 93.38 410 ARG A C 1
ATOM 3327 O O . ARG A 1 410 ? -17.75 4.57 27.141 1 93.38 410 ARG A O 1
ATOM 3334 N N . THR A 1 411 ? -18.5 5.281 25.062 1 91.81 411 THR A N 1
ATOM 3335 C CA . THR A 1 411 ? -18.812 3.928 24.609 1 91.81 411 THR A CA 1
ATOM 3336 C C . THR A 1 411 ? -17.547 3.148 24.297 1 91.81 411 THR A C 1
ATOM 3338 O O . THR A 1 411 ? -16.703 3.6 23.5 1 91.81 411 THR A O 1
ATOM 3341 N N . ARG A 1 412 ? -17.391 2.023 24.984 1 89 412 ARG A N 1
ATOM 3342 C CA . ARG A 1 412 ? -16.234 1.165 24.781 1 89 412 ARG A CA 1
ATOM 3343 C C . ARG A 1 412 ? -16.641 -0.186 24.203 1 89 412 ARG A C 1
ATOM 3345 O O . ARG A 1 412 ? -17.719 -0.697 24.516 1 89 412 ARG A O 1
ATOM 3352 N N . ARG A 1 413 ? -15.812 -0.732 23.406 1 85 413 ARG A N 1
ATOM 3353 C CA . ARG A 1 413 ? -16.047 -2.043 22.812 1 85 413 ARG A CA 1
ATOM 3354 C C . ARG A 1 413 ? -15.211 -3.115 23.5 1 85 413 ARG A C 1
ATOM 3356 O O . ARG A 1 413 ? -14.047 -2.881 23.844 1 85 413 ARG A O 1
ATOM 3363 N N . ARG A 1 414 ? -15.75 -4.238 23.547 1 83.94 414 ARG A N 1
ATOM 3364 C CA . ARG A 1 414 ? -15.047 -5.383 24.125 1 83.94 414 ARG A CA 1
ATOM 3365 C C . ARG A 1 414 ? -13.898 -5.832 23.219 1 83.94 414 ARG A C 1
ATOM 3367 O O . ARG A 1 414 ? -14.078 -5.977 22 1 83.94 414 ARG A O 1
ATOM 3374 N N . PRO A 1 415 ? -12.711 -6.008 23.75 1 77.81 415 PRO A N 1
ATOM 3375 C CA . PRO A 1 415 ? -11.586 -6.461 22.922 1 77.81 415 PRO A CA 1
ATOM 3376 C C . PRO A 1 415 ? -11.773 -7.891 22.422 1 77.81 415 PRO A C 1
ATOM 3378 O O . PRO A 1 415 ? -12.594 -8.641 22.953 1 77.81 415 PRO A O 1
ATOM 3381 N N . GLN A 1 416 ? -11.031 -8.18 21.422 1 70.44 416 GLN A N 1
ATOM 3382 C CA . GLN A 1 416 ? -11.055 -9.531 20.875 1 70.44 416 GLN A CA 1
ATOM 3383 C C . GLN A 1 416 ? -10.508 -10.539 21.875 1 70.44 416 GLN A C 1
ATOM 3385 O O . GLN A 1 416 ? -9.719 -10.188 22.766 1 70.44 416 GLN A O 1
ATOM 3390 N N . LYS A 1 417 ? -10.898 -11.695 21.781 1 65.62 417 LYS A N 1
ATOM 3391 C CA . LYS A 1 417 ? -10.492 -12.758 22.703 1 65.62 417 LYS A CA 1
ATOM 3392 C C . LYS A 1 417 ? -8.984 -12.984 22.656 1 65.62 417 LYS A C 1
ATOM 3394 O O . LYS A 1 417 ? -8.383 -13.383 23.656 1 65.62 417 LYS A O 1
ATOM 3399 N N . THR A 1 418 ? -8.383 -12.586 21.516 1 63.09 418 THR A N 1
ATOM 3400 C CA . THR A 1 418 ? -6.961 -12.867 21.328 1 63.09 418 THR A CA 1
ATOM 3401 C C . THR A 1 418 ? -6.109 -11.727 21.875 1 63.09 418 THR A C 1
ATOM 3403 O O . THR A 1 418 ? -4.879 -11.805 21.859 1 63.09 418 THR A O 1
ATOM 3406 N N . SER A 1 419 ? -6.766 -10.812 22.484 1 69.38 419 SER A N 1
ATOM 3407 C CA . SER A 1 419 ? -6.004 -9.688 23.016 1 69.38 419 SER A CA 1
ATOM 3408 C C . SER A 1 419 ? -5.258 -10.078 24.297 1 69.38 419 SER A C 1
ATOM 3410 O O . SER A 1 419 ? -5.734 -10.906 25.062 1 69.38 419 SER A O 1
ATOM 3412 N N . THR A 1 420 ? -4.039 -9.695 24.594 1 64.62 420 THR A N 1
ATOM 3413 C CA . THR A 1 420 ? -3.15 -10.039 25.703 1 64.62 420 THR A CA 1
ATOM 3414 C C . THR A 1 420 ? -3.891 -9.977 27.031 1 64.62 420 THR A C 1
ATOM 3416 O O . THR A 1 420 ? -3.77 -10.883 27.859 1 64.62 420 THR A O 1
ATOM 3419 N N . ASN A 1 421 ? -4.691 -8.914 27.375 1 67.94 421 ASN A N 1
ATOM 3420 C CA . ASN A 1 421 ? -5.41 -8.797 28.641 1 67.94 421 ASN A CA 1
ATOM 3421 C C . ASN A 1 421 ? -6.91 -9 28.453 1 67.94 421 ASN A C 1
ATOM 3423 O O . ASN A 1 421 ? -7.711 -8.453 29.219 1 67.94 421 ASN A O 1
ATOM 3427 N N . GLY A 1 422 ? -7.262 -9.844 27.531 1 70.88 422 GLY A N 1
ATOM 3428 C CA . GLY A 1 422 ? -8.641 -10.094 27.141 1 70.88 422 GLY A CA 1
ATOM 3429 C C . GLY A 1 422 ? -9.5 -10.594 28.281 1 70.88 422 GLY A C 1
ATOM 3430 O O . GLY A 1 422 ? -10.555 -10.023 28.562 1 70.88 422 GLY A O 1
ATOM 3431 N N . PRO A 1 423 ? -9.062 -11.516 28.984 1 71.38 423 PRO A N 1
ATOM 3432 C CA . PRO A 1 423 ? -9.906 -12.102 30.031 1 71.38 423 PRO A CA 1
ATOM 3433 C C . PRO A 1 423 ? -10.266 -11.109 31.125 1 71.38 423 PRO A C 1
ATOM 3435 O O . PRO A 1 423 ? -11.398 -11.102 31.609 1 71.38 423 PRO A O 1
ATOM 3438 N N . LEU A 1 424 ? -9.312 -10.297 31.547 1 74.19 424 LEU A N 1
ATOM 3439 C CA . LEU A 1 424 ? -9.57 -9.32 32.594 1 74.19 424 LEU A CA 1
ATOM 3440 C C . LEU A 1 424 ? -10.594 -8.289 32.125 1 74.19 424 LEU A C 1
ATOM 3442 O O . LEU A 1 424 ? -11.484 -7.914 32.906 1 74.19 424 LEU A O 1
ATOM 3446 N N . VAL A 1 425 ? -10.5 -7.91 30.922 1 80.06 425 VAL A N 1
ATOM 3447 C CA . VAL A 1 425 ? -11.352 -6.855 30.391 1 80.06 425 VAL A CA 1
ATOM 3448 C C . VAL A 1 425 ? -12.734 -7.418 30.078 1 80.06 425 VAL A C 1
ATOM 3450 O O . VAL A 1 425 ? -13.742 -6.723 30.234 1 80.06 425 VAL A O 1
ATOM 3453 N N . HIS A 1 426 ? -12.773 -8.68 29.719 1 81.94 426 HIS A N 1
ATOM 3454 C CA . HIS A 1 426 ? -14.039 -9.305 29.375 1 81.94 426 HIS A CA 1
ATOM 3455 C C . HIS A 1 426 ? -14.969 -9.375 30.578 1 81.94 426 HIS A C 1
ATOM 3457 O O . HIS A 1 426 ? -16.188 -9.273 30.438 1 81.94 426 HIS A O 1
ATOM 3463 N N . LYS A 1 427 ? -14.359 -9.531 31.734 1 81.06 427 LYS A N 1
ATOM 3464 C CA . LYS A 1 427 ? -15.156 -9.602 32.969 1 81.06 427 LYS A CA 1
ATOM 3465 C C . LYS A 1 427 ? -15.922 -8.305 33.188 1 81.06 427 LYS A C 1
ATOM 3467 O O . LYS A 1 427 ? -17.062 -8.328 33.656 1 81.06 427 LYS A O 1
ATOM 3472 N N . GLU A 1 428 ? -15.312 -7.254 32.781 1 83.56 428 GLU A N 1
ATOM 3473 C CA . GLU A 1 428 ? -15.938 -5.945 33 1 83.56 428 GLU A CA 1
ATOM 3474 C C . GLU A 1 428 ? -17.047 -5.699 31.984 1 83.56 428 GLU A C 1
ATOM 3476 O O . GLU A 1 428 ? -18.016 -4.992 32.281 1 83.56 428 GLU A O 1
ATOM 3481 N N . PHE A 1 429 ? -16.938 -6.293 30.875 1 86.56 429 PHE A N 1
ATOM 3482 C CA . PHE A 1 429 ? -17.922 -6.109 29.828 1 86.56 429 PHE A CA 1
ATOM 3483 C C . PHE A 1 429 ? -19.078 -7.082 30 1 86.56 429 PHE A C 1
ATOM 3485 O O . PHE A 1 429 ? -20.188 -6.82 29.531 1 86.56 429 PHE A O 1
ATOM 3492 N N . GLY A 1 430 ? -18.859 -8.203 30.609 1 78.81 430 GLY A N 1
ATOM 3493 C CA . GLY A 1 430 ? -19.891 -9.219 30.734 1 78.81 430 GLY A CA 1
ATOM 3494 C C . GLY A 1 430 ? -20.375 -9.742 29.391 1 78.81 430 GLY A C 1
ATOM 3495 O O . GLY A 1 430 ? -19.562 -10.164 28.547 1 78.81 430 GLY A O 1
ATOM 3496 N N . GLU A 1 431 ? -21.625 -9.602 29.141 1 80.5 431 GLU A N 1
ATOM 3497 C CA . GLU A 1 431 ? -22.234 -10.094 27.906 1 80.5 431 GLU A CA 1
ATOM 3498 C C . GLU A 1 431 ? -22.375 -8.977 26.875 1 80.5 431 GLU A C 1
ATOM 3500 O O . GLU A 1 431 ? -22.766 -9.234 25.734 1 80.5 431 GLU A O 1
ATOM 3505 N N . GLN A 1 432 ? -22 -7.82 27.359 1 86.25 432 GLN A N 1
ATOM 3506 C CA . GLN A 1 432 ? -22.172 -6.688 26.469 1 86.25 432 GLN A CA 1
ATOM 3507 C C . GLN A 1 432 ? -20.938 -6.492 25.578 1 86.25 432 GLN A C 1
ATOM 3509 O O . GLN A 1 432 ? -19.812 -6.383 26.094 1 86.25 432 GLN A O 1
ATOM 3514 N N . ALA A 1 433 ? -21.172 -6.484 24.328 1 84.56 433 ALA A N 1
ATOM 3515 C CA . ALA A 1 433 ? -20.078 -6.234 23.406 1 84.56 433 ALA A CA 1
ATOM 3516 C C . ALA A 1 433 ? -19.656 -4.77 23.438 1 84.56 433 ALA A C 1
ATOM 3518 O O . ALA A 1 433 ? -18.5 -4.445 23.172 1 84.56 433 ALA A O 1
ATOM 3519 N N . VAL A 1 434 ? -20.641 -3.871 23.734 1 90.25 434 VAL A N 1
ATOM 3520 C CA . VAL A 1 434 ? -20.406 -2.438 23.859 1 90.25 434 VAL A CA 1
ATOM 3521 C C . VAL A 1 434 ? -20.969 -1.932 25.188 1 90.25 434 VAL A C 1
ATOM 3523 O O . VAL A 1 434 ? -22.062 -2.34 25.609 1 90.25 434 VAL A O 1
ATOM 3526 N N . LYS A 1 435 ? -20.156 -1.189 25.906 1 89.38 435 LYS A N 1
ATOM 3527 C CA . LYS A 1 435 ? -20.578 -0.679 27.203 1 89.38 435 LYS A CA 1
ATOM 3528 C C . LYS A 1 435 ? -20.078 0.747 27.422 1 89.38 435 LYS A C 1
ATOM 3530 O O . LYS A 1 435 ? -18.984 1.1 26.984 1 89.38 435 LYS A O 1
ATOM 3535 N N . ASN A 1 436 ? -20.891 1.586 28.016 1 91.31 436 ASN A N 1
ATOM 3536 C CA . ASN A 1 436 ? -20.453 2.914 28.438 1 91.31 436 ASN A CA 1
ATOM 3537 C C . ASN A 1 436 ? -19.641 2.859 29.719 1 91.31 436 ASN A C 1
ATOM 3539 O O . ASN A 1 436 ? -20.109 2.324 30.734 1 91.31 436 ASN A O 1
ATOM 3543 N N . MET A 1 437 ? -18.516 3.303 29.672 1 91 437 MET A N 1
ATOM 3544 C CA . MET A 1 437 ? -17.641 3.297 30.828 1 91 437 MET A CA 1
ATOM 3545 C C . MET A 1 437 ? -16.953 4.645 31 1 91 437 MET A C 1
ATOM 3547 O O . MET A 1 437 ? -16.719 5.352 30.016 1 91 437 MET A O 1
ATOM 3551 N N . PRO A 1 438 ? -16.656 4.98 32.219 1 91.31 438 PRO A N 1
ATOM 3552 C CA . PRO A 1 438 ? -15.945 6.238 32.469 1 91.31 438 PRO A CA 1
ATOM 3553 C C . PRO A 1 438 ? -14.469 6.164 32.094 1 91.31 438 PRO A C 1
ATOM 3555 O O . PRO A 1 438 ? -13.773 5.215 32.469 1 91.31 438 PRO A O 1
ATOM 3558 N N . ILE A 1 439 ? -14.023 7.09 31.266 1 94.44 439 ILE A N 1
ATOM 3559 C CA . ILE A 1 439 ? -12.602 7.203 30.938 1 94.44 439 ILE A CA 1
ATOM 3560 C C . ILE A 1 439 ? -12.078 8.562 31.406 1 94.44 439 ILE A C 1
ATOM 3562 O O . ILE A 1 439 ? -12.828 9.531 31.484 1 94.44 439 ILE A O 1
ATOM 3566 N N . PRO A 1 440 ? -10.828 8.594 31.812 1 95.75 440 PRO A N 1
ATOM 3567 C CA . PRO A 1 440 ? -10.266 9.891 32.219 1 95.75 440 PRO A CA 1
ATOM 3568 C C . PRO A 1 440 ? -10.336 10.93 31.094 1 95.75 440 PRO A C 1
ATOM 3570 O O . PRO A 1 440 ? -10.117 10.602 29.922 1 95.75 440 PRO A O 1
ATOM 3573 N N . ARG A 1 441 ? -10.555 12.141 31.406 1 95.62 441 ARG A N 1
ATOM 3574 C CA . ARG A 1 441 ? -10.688 13.227 30.438 1 95.62 441 ARG A CA 1
ATOM 3575 C C . ARG A 1 441 ? -9.398 13.43 29.656 1 95.62 441 ARG A C 1
ATOM 3577 O O . ARG A 1 441 ? -9.43 13.781 28.469 1 95.62 441 ARG A O 1
ATOM 3584 N N . PHE A 1 442 ? -8.266 13.242 30.375 1 95.75 442 PHE A N 1
ATOM 3585 C CA . PHE A 1 442 ? -7.012 13.469 29.672 1 95.75 442 PHE A CA 1
ATOM 3586 C C . PHE A 1 442 ? -6.852 12.477 28.516 1 95.75 442 PHE A C 1
ATOM 3588 O O . PHE A 1 442 ? -6.227 12.789 27.5 1 95.75 442 PHE A O 1
ATOM 3595 N N . ILE A 1 443 ? -7.398 11.281 28.609 1 96.19 443 ILE A N 1
ATOM 3596 C CA . ILE A 1 443 ? -7.371 10.297 27.547 1 96.19 443 ILE A CA 1
ATOM 3597 C C . ILE A 1 443 ? -8.336 10.703 26.438 1 96.19 443 ILE A C 1
ATOM 3599 O O . ILE A 1 443 ? -8.023 10.578 25.25 1 96.19 443 ILE A O 1
ATOM 3603 N N . ASP A 1 444 ? -9.5 11.086 26.797 1 95.88 444 ASP A N 1
ATOM 3604 C CA . ASP A 1 444 ? -10.5 11.531 25.828 1 95.88 444 ASP A CA 1
ATOM 3605 C C . ASP A 1 444 ? -9.969 12.695 24.984 1 95.88 444 ASP A C 1
ATOM 3607 O O . ASP A 1 444 ? -10.102 12.695 23.766 1 95.88 444 ASP A O 1
ATOM 3611 N N . ASP A 1 445 ? -9.406 13.703 25.688 1 95.94 445 ASP A N 1
ATOM 3612 C CA . ASP A 1 445 ? -8.836 14.852 25 1 95.94 445 ASP A CA 1
ATOM 3613 C C . ASP A 1 445 ? -7.68 14.438 24.094 1 95.94 445 ASP A C 1
ATOM 3615 O O . ASP A 1 445 ? -7.582 14.891 22.953 1 95.94 445 ASP A O 1
ATOM 3619 N N . TYR A 1 446 ? -6.883 13.594 24.625 1 97 446 TYR A N 1
ATOM 3620 C CA . TYR A 1 446 ? -5.758 13.102 23.828 1 97 446 TYR A CA 1
ATOM 3621 C C . TYR A 1 446 ? -6.242 12.438 22.547 1 97 446 TYR A C 1
ATOM 3623 O O . TYR A 1 446 ? -5.742 12.742 21.469 1 97 446 TYR A O 1
ATOM 3631 N N . ASN A 1 447 ? -7.195 11.539 22.625 1 94.38 447 ASN A N 1
ATOM 3632 C CA . ASN A 1 447 ? -7.727 10.812 21.484 1 94.38 447 ASN A CA 1
ATOM 3633 C C . ASN A 1 447 ? -8.375 11.758 20.469 1 94.38 447 ASN A C 1
ATOM 3635 O O . ASN A 1 447 ? -8.336 11.516 19.266 1 94.38 447 ASN A O 1
ATOM 3639 N N . SER A 1 448 ? -8.891 12.797 20.922 1 94.56 448 SER A N 1
ATOM 3640 C CA . SER A 1 448 ? -9.633 13.727 20.078 1 94.56 448 SER A CA 1
ATOM 3641 C C . SER A 1 448 ? -8.695 14.672 19.328 1 94.56 448 SER A C 1
ATOM 3643 O O . SER A 1 448 ? -9.008 15.117 18.219 1 94.56 448 SER A O 1
ATOM 3645 N N . HIS A 1 449 ? -7.539 15.023 19.953 1 95.88 449 HIS A N 1
ATOM 3646 C CA . HIS A 1 449 ? -6.801 16.156 19.422 1 95.88 449 HIS A CA 1
ATOM 3647 C C . HIS A 1 449 ? -5.418 15.742 18.938 1 95.88 449 HIS A C 1
ATOM 3649 O O . HIS A 1 449 ? -4.734 16.516 18.25 1 95.88 449 HIS A O 1
ATOM 3655 N N . MET A 1 450 ? -5.008 14.492 19.172 1 96.5 450 MET A N 1
ATOM 3656 C CA . MET A 1 450 ? -3.678 14.039 18.781 1 96.5 450 MET A CA 1
ATOM 3657 C C . MET A 1 450 ? -3.607 13.797 17.281 1 96.5 450 MET A C 1
ATOM 3659 O O . MET A 1 450 ? -2.525 13.836 16.688 1 96.5 450 MET A O 1
ATOM 3663 N N . GLY A 1 451 ? -4.629 13.648 16.578 1 95.06 451 GLY A N 1
ATOM 3664 C CA . GLY A 1 451 ? -4.66 13.156 15.203 1 95.06 451 GLY A CA 1
ATOM 3665 C C . GLY A 1 451 ? -4.527 14.258 14.172 1 95.06 451 GLY A C 1
ATOM 3666 O O . GLY A 1 451 ? -4.863 14.062 13 1 95.06 451 GLY A O 1
ATOM 3667 N N . GLY A 1 452 ? -4.102 15.453 14.531 1 95.56 452 GLY A N 1
ATOM 3668 C CA . GLY A 1 452 ? -4.035 16.547 13.578 1 95.56 452 GLY A CA 1
ATOM 3669 C C . GLY A 1 452 ? -3.156 16.25 12.383 1 95.56 452 GLY A C 1
ATOM 3670 O O . GLY A 1 452 ? -3.559 16.484 11.234 1 95.56 452 GLY A O 1
ATOM 3671 N N . VAL A 1 453 ? -1.947 15.766 12.617 1 96.88 453 VAL A N 1
ATOM 3672 C CA . VAL A 1 453 ? -1.013 15.445 11.547 1 96.88 453 VAL A CA 1
ATOM 3673 C C . VAL A 1 453 ? -1.538 14.25 10.742 1 96.88 453 VAL A C 1
ATOM 3675 O O . VAL A 1 453 ? -1.426 14.227 9.516 1 96.88 453 VAL A O 1
ATOM 3678 N N . ASP A 1 454 ? -2.135 13.312 11.422 1 94.5 454 ASP A N 1
ATOM 3679 C CA . ASP A 1 454 ? -2.699 12.141 10.766 1 94.5 454 ASP A CA 1
ATOM 3680 C C . ASP A 1 454 ? -3.805 12.539 9.789 1 94.5 454 ASP A C 1
ATOM 3682 O O . ASP A 1 454 ? -3.92 11.961 8.703 1 94.5 454 ASP A O 1
ATOM 3686 N N . ILE A 1 455 ? -4.613 13.445 10.188 1 95.88 455 ILE A N 1
ATOM 3687 C CA . ILE A 1 455 ? -5.676 13.938 9.32 1 95.88 455 ILE A CA 1
ATOM 3688 C C . ILE A 1 455 ? -5.07 14.555 8.062 1 95.88 455 ILE A C 1
ATOM 3690 O O . ILE A 1 455 ? -5.527 14.289 6.945 1 95.88 455 ILE A O 1
ATOM 3694 N N . ALA A 1 456 ? -4.09 15.391 8.242 1 96.44 456 ALA A N 1
ATOM 3695 C CA . ALA A 1 456 ? -3.398 15.992 7.105 1 96.44 456 ALA A CA 1
ATOM 3696 C C . ALA A 1 456 ? -2.805 14.922 6.191 1 96.44 456 ALA A C 1
ATOM 3698 O O . ALA A 1 456 ? -2.92 15.008 4.969 1 96.44 456 ALA A O 1
ATOM 3699 N N . ASN A 1 457 ? -2.174 13.953 6.77 1 94.5 457 ASN A N 1
ATOM 3700 C CA . ASN A 1 457 ? -1.58 12.859 6.008 1 94.5 457 ASN A CA 1
ATOM 3701 C C . ASN A 1 457 ? -2.637 12.07 5.234 1 94.5 457 ASN A C 1
ATOM 3703 O O . ASN A 1 457 ? -2.393 11.641 4.105 1 94.5 457 ASN A O 1
ATOM 3707 N N . GLN A 1 458 ? -3.734 11.852 5.875 1 93.19 458 GLN A N 1
ATOM 3708 C CA . GLN A 1 458 ? -4.824 11.148 5.203 1 93.19 458 GLN A CA 1
ATOM 3709 C C . GLN A 1 458 ? -5.301 11.914 3.977 1 93.19 458 GLN A C 1
ATOM 3711 O O . GLN A 1 458 ? -5.535 11.328 2.918 1 93.19 458 GLN A O 1
ATOM 3716 N N . HIS A 1 459 ? -5.477 13.203 4.156 1 93.31 459 HIS A N 1
ATOM 3717 C CA . HIS A 1 459 ? -5.91 14.031 3.039 1 93.31 459 HIS A CA 1
ATOM 3718 C C . HIS A 1 459 ? -4.895 14 1.901 1 93.31 459 HIS A C 1
ATOM 3720 O O . HIS A 1 459 ? -5.27 14.055 0.728 1 93.31 459 HIS A O 1
ATOM 3726 N N . ARG A 1 460 ? -3.676 13.938 2.258 1 92.69 460 ARG A N 1
ATOM 3727 C CA . ARG A 1 460 ? -2.623 13.875 1.248 1 92.69 460 ARG A CA 1
ATOM 3728 C C . ARG A 1 460 ? -2.625 12.531 0.537 1 92.69 460 ARG A C 1
ATOM 3730 O O . ARG A 1 460 ? -2.486 12.469 -0.687 1 92.69 460 ARG A O 1
ATOM 3737 N N . ALA A 1 461 ? -2.771 11.5 1.274 1 89.12 461 ALA A N 1
ATOM 3738 C CA . ALA A 1 461 ? -2.609 10.133 0.786 1 89.12 461 ALA A CA 1
ATOM 3739 C C . ALA A 1 461 ? -3.729 9.766 -0.184 1 89.12 461 ALA A C 1
ATOM 3741 O O . ALA A 1 461 ? -3.516 8.984 -1.119 1 89.12 461 ALA A O 1
ATOM 3742 N N . VAL A 1 462 ? -4.875 10.297 -0.002 1 87.38 462 VAL A N 1
ATOM 3743 C CA . VAL A 1 462 ? -6.043 9.906 -0.783 1 87.38 462 VAL A CA 1
ATOM 3744 C C . VAL A 1 462 ? -5.84 10.289 -2.246 1 87.38 462 VAL A C 1
ATOM 3746 O O . VAL A 1 462 ? -6.191 9.523 -3.15 1 87.38 462 VAL A O 1
ATOM 3749 N N . TYR A 1 463 ? -5.305 11.43 -2.531 1 89.44 463 TYR A N 1
ATOM 3750 C CA . TYR A 1 463 ? -5.074 11.922 -3.885 1 89.44 463 TYR A CA 1
ATOM 3751 C C . TYR A 1 463 ? -3.613 12.297 -4.09 1 89.44 463 TYR A C 1
ATOM 3753 O O . TYR A 1 463 ? -3.307 13.391 -4.559 1 89.44 463 TYR A O 1
ATOM 3761 N N . ASP A 1 464 ? -2.824 11.352 -3.863 1 84.88 464 ASP A N 1
ATOM 3762 C CA . ASP A 1 464 ? -1.39 11.617 -3.861 1 84.88 464 ASP A CA 1
ATOM 3763 C C . ASP A 1 464 ? -0.895 11.977 -5.262 1 84.88 464 ASP A C 1
ATOM 3765 O O . ASP A 1 464 ? -1.247 11.305 -6.238 1 84.88 464 ASP A O 1
ATOM 3769 N N . THR A 1 465 ? -0.123 13.016 -5.367 1 84.62 465 THR A N 1
ATOM 3770 C CA . THR A 1 465 ? 0.371 13.57 -6.625 1 84.62 465 THR A CA 1
ATOM 3771 C C . THR A 1 465 ? 1.714 12.945 -6.996 1 84.62 465 THR A C 1
ATOM 3773 O O . THR A 1 465 ? 2.426 13.461 -7.859 1 84.62 465 THR A O 1
ATOM 3776 N N . HIS A 1 466 ? 2.033 11.898 -6.477 1 82 466 HIS A N 1
ATOM 3777 C CA . HIS A 1 466 ? 3.344 11.297 -6.688 1 82 466 HIS A CA 1
ATOM 3778 C C . HIS A 1 466 ? 3.475 10.734 -8.102 1 82 466 HIS A C 1
ATOM 3780 O O . HIS A 1 466 ? 2.615 9.977 -8.555 1 82 466 HIS A O 1
ATOM 3786 N N . ILE A 1 467 ? 4.422 11.211 -8.758 1 83.56 467 ILE A N 1
ATOM 3787 C CA . ILE A 1 467 ? 4.84 10.656 -10.047 1 83.56 467 ILE A CA 1
ATOM 3788 C C . ILE A 1 467 ? 6.223 10.023 -9.906 1 83.56 467 ILE A C 1
ATOM 3790 O O . ILE A 1 467 ? 7.086 10.547 -9.203 1 83.56 467 ILE A O 1
ATOM 3794 N N . LYS A 1 468 ? 6.402 8.922 -10.516 1 79.88 468 LYS A N 1
ATOM 3795 C CA . LYS A 1 468 ? 7.691 8.234 -10.438 1 79.88 468 LYS A CA 1
ATOM 3796 C C . LYS A 1 468 ? 8.805 9.094 -11.031 1 79.88 468 LYS A C 1
ATOM 3798 O O . LYS A 1 468 ? 8.68 9.617 -12.141 1 79.88 468 LYS A O 1
ATOM 3803 N N . ALA A 1 469 ? 9.766 9.391 -10.188 1 79.75 469 ALA A N 1
ATOM 3804 C CA . ALA A 1 469 ? 10.945 10.133 -10.625 1 79.75 469 ALA A CA 1
ATOM 3805 C C . ALA A 1 469 ? 12.211 9.578 -9.984 1 79.75 469 ALA A C 1
ATOM 3807 O O . ALA A 1 469 ? 12.164 8.992 -8.898 1 79.75 469 ALA A O 1
ATOM 3808 N N . PHE A 1 470 ? 13.273 9.695 -10.65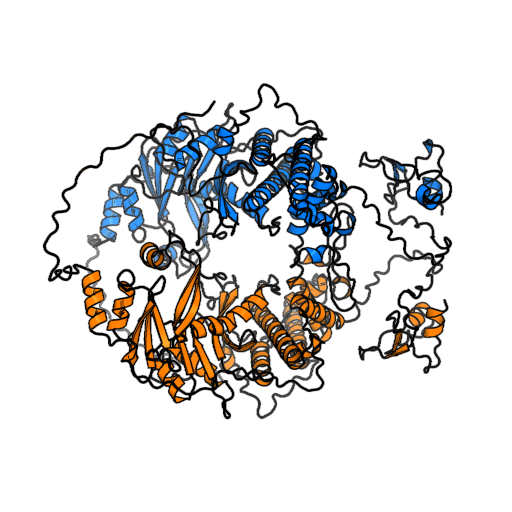6 1 80.38 470 PHE A N 1
ATOM 3809 C CA . PHE A 1 470 ? 14.539 9.156 -10.172 1 80.38 470 PHE A CA 1
ATOM 3810 C C . PHE A 1 470 ? 15.414 10.266 -9.594 1 80.38 470 PHE A C 1
ATOM 3812 O O . PHE A 1 470 ? 16.594 10.375 -9.945 1 80.38 470 PHE A O 1
ATOM 3819 N N . ARG A 1 471 ? 14.828 11.164 -8.961 1 86 471 ARG A N 1
ATOM 3820 C CA . ARG A 1 471 ? 15.508 12.211 -8.211 1 86 471 ARG A CA 1
ATOM 3821 C C . ARG A 1 471 ? 15.141 12.156 -6.734 1 86 471 ARG A C 1
ATOM 3823 O O . ARG A 1 471 ? 13.969 12.078 -6.379 1 86 471 ARG A O 1
ATOM 3830 N N . SER A 1 472 ? 16.125 12.227 -5.914 1 85 472 SER A N 1
ATOM 3831 C CA . SER A 1 472 ? 15.953 11.984 -4.488 1 85 472 SER A CA 1
ATOM 3832 C C . SER A 1 472 ? 15.094 13.07 -3.846 1 85 472 SER A C 1
ATOM 3834 O O . SER A 1 472 ? 14.477 12.844 -2.801 1 85 472 SER A O 1
ATOM 3836 N N . TRP A 1 473 ? 15.078 14.297 -4.41 1 89.75 473 TRP A N 1
ATOM 3837 C CA . TRP A 1 473 ? 14.359 15.398 -3.771 1 89.75 473 TRP A CA 1
ATOM 3838 C C . TRP A 1 473 ? 12.914 15.469 -4.266 1 89.75 473 TRP A C 1
ATOM 3840 O O . TRP A 1 473 ? 12.109 16.234 -3.734 1 89.75 473 TRP A O 1
ATOM 3850 N N . TRP A 1 474 ? 12.547 14.695 -5.297 1 92.38 474 TRP A N 1
ATOM 3851 C CA . TRP A 1 474 ? 11.234 14.758 -5.938 1 92.38 474 TRP A CA 1
ATOM 3852 C C . TRP A 1 474 ? 10.133 14.43 -4.941 1 92.38 474 TRP A C 1
ATOM 3854 O O . TRP A 1 474 ? 9.086 15.078 -4.93 1 92.38 474 TRP A O 1
ATOM 3864 N N . PRO A 1 475 ? 10.32 13.43 -4.078 1 92.31 475 PRO A N 1
ATOM 3865 C CA . PRO A 1 475 ? 9.273 13.148 -3.09 1 92.31 475 PRO A CA 1
ATOM 3866 C C . PRO A 1 475 ? 9 14.344 -2.17 1 92.31 475 PRO A C 1
ATOM 3868 O O . PRO A 1 475 ? 7.871 14.539 -1.722 1 92.31 475 PRO A O 1
ATOM 3871 N N . LEU A 1 476 ? 10 15.117 -1.879 1 93.69 476 LEU A N 1
ATOM 3872 C CA . LEU A 1 476 ? 9.836 16.297 -1.035 1 93.69 476 LEU A CA 1
ATOM 3873 C C . LEU A 1 476 ? 9.031 17.375 -1.757 1 93.69 476 LEU A C 1
ATOM 3875 O O . LEU A 1 476 ? 8.227 18.062 -1.14 1 93.69 476 LEU A O 1
ATOM 3879 N N . TRP A 1 477 ? 9.273 17.516 -3.049 1 94.75 477 TRP A N 1
ATOM 3880 C CA . TRP A 1 477 ? 8.453 18.422 -3.855 1 94.75 477 TRP A CA 1
ATOM 3881 C C . TRP A 1 477 ? 6.988 18.016 -3.812 1 94.75 477 TRP A C 1
ATOM 3883 O O . TRP A 1 477 ? 6.109 18.844 -3.594 1 94.75 477 TRP A O 1
ATOM 3893 N N . ASN A 1 478 ? 6.773 16.75 -4.039 1 95 478 ASN A N 1
ATOM 3894 C CA . ASN A 1 478 ? 5.406 16.25 -4.004 1 95 478 ASN A CA 1
ATOM 3895 C C . ASN A 1 478 ? 4.742 16.5 -2.654 1 95 478 ASN A C 1
ATOM 3897 O O . ASN A 1 478 ? 3.562 16.859 -2.594 1 95 478 ASN A O 1
ATOM 3901 N N . TRP A 1 479 ? 5.488 16.297 -1.612 1 96 479 TRP A N 1
ATOM 3902 C CA . TRP A 1 479 ? 4.953 16.531 -0.276 1 96 479 TRP A CA 1
ATOM 3903 C C . TRP A 1 479 ? 4.562 18 -0.102 1 96 479 TRP A C 1
ATOM 3905 O O . TRP A 1 479 ? 3.486 18.297 0.423 1 96 479 TRP A O 1
ATOM 3915 N N . CYS A 1 480 ? 5.438 18.906 -0.529 1 96.56 480 CYS A N 1
ATOM 3916 C CA . CYS A 1 480 ? 5.152 20.328 -0.439 1 96.56 480 CYS A CA 1
ATOM 3917 C C . CYS A 1 480 ? 3.893 20.688 -1.216 1 96.56 480 CYS A C 1
ATOM 3919 O O . CYS A 1 480 ? 3.051 21.438 -0.729 1 96.56 480 CYS A O 1
ATOM 3921 N N . LEU A 1 481 ? 3.807 20.141 -2.408 1 96.94 481 LEU A N 1
ATOM 3922 C CA . LEU A 1 481 ? 2.635 20.406 -3.24 1 96.94 481 LEU A CA 1
ATOM 3923 C C . LEU A 1 481 ? 1.363 19.922 -2.549 1 96.94 481 LEU A C 1
ATOM 3925 O O . LEU A 1 481 ? 0.377 20.656 -2.471 1 96.94 481 LEU A O 1
ATOM 3929 N N . ASP A 1 482 ? 1.371 18.766 -2.031 1 96.94 482 ASP A N 1
ATOM 3930 C CA . ASP A 1 482 ? 0.211 18.188 -1.366 1 96.94 482 ASP A CA 1
ATOM 3931 C C . ASP A 1 482 ? -0.161 18.984 -0.115 1 96.94 482 ASP A C 1
ATOM 3933 O O . ASP A 1 482 ? -1.343 19.188 0.16 1 96.94 482 ASP A O 1
ATOM 3937 N N . VAL A 1 483 ? 0.848 19.344 0.65 1 97.44 483 VAL A N 1
ATOM 3938 C CA . VAL A 1 483 ? 0.582 20.109 1.856 1 97.44 483 VAL A CA 1
ATOM 3939 C C . VAL A 1 483 ? -0.055 21.453 1.4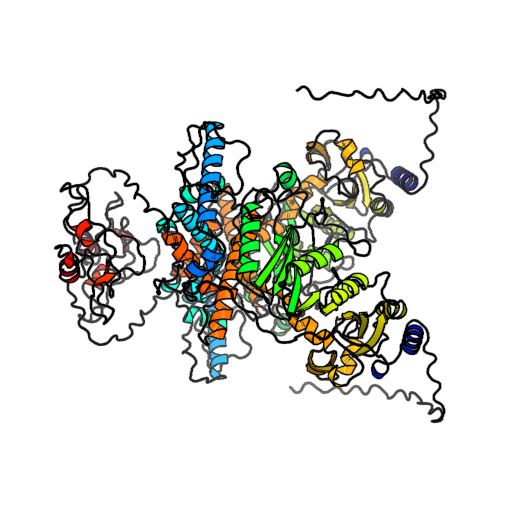81 1 97.44 483 VAL A C 1
ATOM 3941 O O . VAL A 1 483 ? -0.995 21.906 2.141 1 97.44 483 VAL A O 1
ATOM 3944 N N . GLY A 1 484 ? 0.525 22.078 0.423 1 97.94 484 GLY A N 1
ATOM 3945 C CA . GLY A 1 484 ? -0.091 23.312 -0.055 1 97.94 484 GLY A CA 1
ATOM 3946 C C . GLY A 1 484 ? -1.555 23.141 -0.417 1 97.94 484 GLY A C 1
ATOM 3947 O O . GLY A 1 484 ? -2.387 23.984 -0.07 1 97.94 484 GLY A O 1
ATOM 3948 N N . ILE A 1 485 ? -1.872 22.047 -1.055 1 98 485 ILE A N 1
ATOM 3949 C CA . ILE A 1 485 ? -3.242 21.766 -1.47 1 98 485 ILE A CA 1
ATOM 3950 C C . ILE A 1 485 ? -4.105 21.484 -0.242 1 98 485 ILE A C 1
ATOM 3952 O O . ILE A 1 485 ? -5.219 22 -0.13 1 98 485 ILE A O 1
ATOM 3956 N N . VAL A 1 486 ? -3.641 20.703 0.678 1 97.94 486 VAL A N 1
ATOM 3957 C CA . VAL A 1 486 ? -4.387 20.328 1.876 1 97.94 486 VAL A CA 1
ATOM 3958 C C . VAL A 1 486 ? -4.648 21.562 2.727 1 97.94 486 VAL A C 1
ATOM 3960 O O . VAL A 1 486 ? -5.762 21.766 3.217 1 97.94 486 VAL A O 1
ATOM 3963 N N . ASN A 1 487 ? -3.613 22.391 2.928 1 98.56 487 ASN A N 1
ATOM 3964 C CA . ASN A 1 487 ? -3.795 23.625 3.682 1 98.56 487 ASN A CA 1
ATOM 3965 C C . ASN A 1 487 ? -4.809 24.547 3.008 1 98.56 487 ASN A C 1
ATOM 3967 O O . ASN A 1 487 ? -5.637 25.172 3.68 1 98.56 487 ASN A O 1
ATOM 3971 N N . ALA A 1 488 ? -4.738 24.609 1.673 1 98.5 488 ALA A N 1
ATOM 3972 C CA . ALA A 1 488 ? -5.715 25.422 0.938 1 98.5 488 ALA A CA 1
ATOM 3973 C C . ALA A 1 488 ? -7.129 24.875 1.14 1 98.5 488 ALA A C 1
ATOM 3975 O O . ALA A 1 488 ? -8.062 25.641 1.369 1 98.5 488 ALA A O 1
ATOM 3976 N N . TYR A 1 489 ? -7.34 23.641 1.041 1 98.06 489 TYR A N 1
ATOM 3977 C CA . TYR A 1 489 ? -8.633 23 1.249 1 98.06 489 TYR A CA 1
ATOM 3978 C C . TYR A 1 489 ? -9.156 23.266 2.656 1 98.06 489 TYR A C 1
ATOM 3980 O O . TYR A 1 489 ? -10.352 23.5 2.852 1 98.06 489 TYR A O 1
ATOM 3988 N N . LYS A 1 490 ? -8.195 23.172 3.668 1 98.19 490 LYS A N 1
ATOM 3989 C CA . LYS A 1 490 ? -8.578 23.406 5.055 1 98.19 490 LYS A CA 1
ATOM 3990 C C . LYS A 1 490 ? -9.062 24.844 5.242 1 98.19 490 LYS A C 1
ATOM 3992 O O . LYS A 1 490 ? -10.031 25.094 5.957 1 98.19 490 LYS A O 1
ATOM 3997 N N . ILE A 1 491 ? -8.375 25.766 4.613 1 98.19 491 ILE A N 1
ATOM 3998 C CA . ILE A 1 491 ? -8.805 27.156 4.66 1 98.19 491 ILE A CA 1
ATOM 3999 C C . ILE A 1 491 ? -10.203 27.297 4.066 1 98.19 491 ILE A C 1
ATOM 4001 O O . ILE A 1 491 ? -11.078 27.938 4.652 1 98.19 491 ILE A O 1
ATOM 4005 N N . HIS A 1 492 ? -10.422 26.641 2.924 1 98.06 492 HIS A N 1
ATOM 4006 C CA . HIS A 1 492 ? -11.734 26.609 2.283 1 98.06 492 HIS A CA 1
ATOM 4007 C C . HIS A 1 492 ? -12.797 26.062 3.227 1 98.06 492 HIS A C 1
ATOM 4009 O O . HIS A 1 492 ? -13.852 26.672 3.408 1 98.06 492 HIS A O 1
ATOM 4015 N N . SER A 1 493 ? -12.531 24.984 3.863 1 97.19 493 SER A N 1
ATOM 4016 C CA . SER A 1 493 ? -13.477 24.297 4.727 1 97.19 493 SER A CA 1
ATOM 4017 C C . SER A 1 493 ? -13.82 25.125 5.957 1 97.19 493 SER A C 1
ATOM 4019 O O . SER A 1 493 ? -14.984 25.25 6.336 1 97.19 493 SER A O 1
ATOM 4021 N N . VAL A 1 494 ? -12.828 25.734 6.59 1 96.75 494 VAL A N 1
ATOM 4022 C CA . VAL A 1 494 ? -13.023 26.531 7.789 1 96.75 494 VAL A CA 1
ATOM 4023 C C . VAL A 1 494 ? -13.867 27.766 7.461 1 96.75 494 VAL A C 1
ATOM 4025 O O . VAL A 1 494 ? -14.797 28.094 8.195 1 96.75 494 VAL A O 1
ATOM 4028 N N . ARG A 1 495 ? -13.555 28.438 6.363 1 96.38 495 ARG A N 1
ATOM 4029 C CA . ARG A 1 495 ? -14.297 29.625 5.98 1 96.38 495 ARG A CA 1
ATOM 4030 C C . ARG A 1 495 ? -15.742 29.297 5.641 1 96.38 495 ARG A C 1
ATOM 4032 O O . ARG A 1 495 ? -16.656 30.047 6.004 1 96.38 495 ARG A O 1
ATOM 4039 N N . CYS A 1 496 ? -15.945 28.219 4.922 1 96.62 496 CYS A N 1
ATOM 4040 C CA . CYS A 1 496 ? -17.297 27.797 4.59 1 96.62 496 CYS A CA 1
ATOM 4041 C C . CYS A 1 496 ? -18.109 27.516 5.848 1 96.62 496 CYS A C 1
ATOM 4043 O O . CYS A 1 496 ? -19.281 27.891 5.934 1 96.62 496 CYS A O 1
ATOM 4045 N N . LYS A 1 497 ? -17.469 26.906 6.758 1 94.81 497 LYS A N 1
ATOM 4046 C CA . LYS A 1 497 ? -18.141 26.641 8.023 1 94.81 497 LYS A CA 1
ATOM 4047 C C . LYS A 1 497 ? -18.5 27.922 8.742 1 94.81 497 LYS A C 1
ATOM 4049 O O . LYS A 1 497 ? -19.594 28.047 9.297 1 94.81 497 LYS A O 1
ATOM 4054 N N . GLU A 1 498 ? -17.609 28.891 8.766 1 94.06 498 GLU A N 1
ATOM 4055 C CA . GLU A 1 498 ? -17.844 30.188 9.375 1 94.06 498 GLU A CA 1
ATOM 4056 C C . GLU A 1 498 ? -19.031 30.906 8.727 1 94.06 498 GLU A C 1
ATOM 4058 O O . GLU A 1 498 ? -19.828 31.547 9.406 1 94.06 498 GLU A O 1
ATOM 4063 N N . LEU A 1 499 ? -19.141 30.719 7.406 1 94.19 499 LEU A N 1
ATOM 4064 C CA . LEU A 1 499 ? -20.172 31.422 6.645 1 94.19 499 LEU A CA 1
ATOM 4065 C C . LEU A 1 499 ? -21.469 30.609 6.609 1 94.19 499 LEU A C 1
ATOM 4067 O O . LEU A 1 499 ? -22.5 31.109 6.168 1 94.19 499 LEU A O 1
ATOM 4071 N N . GLY A 1 500 ? -21.406 29.359 7.008 1 94.06 500 GLY A N 1
ATOM 4072 C CA . GLY A 1 500 ? -22.578 28.516 6.996 1 94.06 500 GLY A CA 1
ATOM 4073 C C . GLY A 1 500 ? -22.953 28.016 5.609 1 94.06 500 GLY A C 1
ATOM 4074 O O . GLY A 1 500 ? -24.141 27.859 5.297 1 94.06 500 GLY A O 1
ATOM 4075 N N . ILE A 1 501 ? -21.984 27.984 4.73 1 94.56 501 ILE A N 1
ATOM 4076 C CA . ILE A 1 501 ? -22.219 27.484 3.377 1 94.56 501 ILE A CA 1
ATOM 4077 C C . ILE A 1 501 ? -21.609 26.109 3.213 1 94.56 501 ILE A C 1
ATOM 4079 O O . ILE A 1 501 ? -20.703 25.719 3.963 1 94.56 501 ILE A O 1
ATOM 4083 N N . ALA A 1 502 ? -22.125 25.359 2.27 1 94.5 502 ALA A N 1
ATOM 4084 C CA . ALA A 1 502 ? -21.594 24.016 2.012 1 94.5 502 ALA A CA 1
ATOM 4085 C C . ALA A 1 502 ? -20.219 24.078 1.363 1 94.5 502 ALA A C 1
ATOM 4087 O O . ALA A 1 502 ? -20 24.859 0.431 1 94.5 502 ALA A O 1
ATOM 4088 N N . SER A 1 503 ? -19.328 23.344 1.894 1 95.5 503 SER A N 1
ATOM 4089 C CA . SER A 1 503 ? -17.969 23.281 1.353 1 95.5 503 SER A CA 1
ATOM 4090 C C . SER A 1 503 ? -17.875 22.281 0.208 1 95.5 503 SER A C 1
ATOM 4092 O O . SER A 1 503 ? -18.719 21.391 0.079 1 95.5 503 SER A O 1
ATOM 4094 N N . LEU A 1 504 ? -16.906 22.5 -0.686 1 94.25 504 LEU A N 1
ATOM 4095 C CA . LEU A 1 504 ? -16.547 21.484 -1.671 1 94.25 504 LEU A CA 1
ATOM 4096 C C . LEU A 1 504 ? -15.961 20.25 -0.991 1 94.25 504 LEU A C 1
ATOM 4098 O O . LEU A 1 504 ? -15.32 20.359 0.056 1 94.25 504 LEU A O 1
ATOM 4102 N N . THR A 1 505 ? -16.297 19.094 -1.594 1 93 505 THR A N 1
ATOM 4103 C CA . THR A 1 505 ? -15.539 17.922 -1.151 1 93 505 THR A CA 1
ATOM 4104 C C . THR A 1 505 ? -14.078 18.031 -1.557 1 93 505 THR A C 1
ATOM 4106 O O . THR A 1 505 ? -13.727 18.828 -2.436 1 93 505 THR A O 1
ATOM 4109 N N . HIS A 1 506 ? -13.242 17.328 -0.878 1 94 506 HIS A N 1
ATOM 4110 C CA . HIS A 1 506 ? -11.82 17.359 -1.199 1 94 506 HIS A CA 1
ATOM 4111 C C . HIS A 1 506 ? -11.578 17 -2.66 1 94 506 HIS A C 1
ATOM 4113 O O . HIS A 1 506 ? -10.742 17.609 -3.328 1 94 506 HIS A O 1
ATOM 4119 N N . SER A 1 507 ? -12.273 16 -3.152 1 91 507 SER A N 1
ATOM 4120 C CA . SER A 1 507 ? -12.172 15.602 -4.551 1 91 507 SER A CA 1
ATOM 4121 C C . SER A 1 507 ? -12.555 16.75 -5.488 1 91 507 SER A C 1
ATOM 4123 O O . SER A 1 507 ? -11.828 17.047 -6.438 1 91 507 SER A O 1
ATOM 4125 N N . GLN A 1 508 ? -13.664 17.406 -5.195 1 91.38 508 GLN A N 1
ATOM 4126 C CA . GLN A 1 508 ? -14.125 18.516 -6.012 1 91.38 508 GLN A CA 1
ATOM 4127 C C . GLN A 1 508 ? -13.117 19.672 -5.984 1 91.38 508 GLN A C 1
ATOM 4129 O O . GLN A 1 508 ? -12.852 20.281 -7.016 1 91.38 508 GLN A O 1
ATOM 4134 N N . PHE A 1 509 ? -12.68 19.953 -4.789 1 95.69 509 PHE A N 1
ATOM 4135 C CA . PHE A 1 509 ? -11.703 21.016 -4.613 1 95.69 509 PHE A CA 1
ATOM 4136 C C . PHE A 1 509 ? -10.484 20.797 -5.492 1 95.69 509 PHE A C 1
ATOM 4138 O O . PHE A 1 509 ? -10.055 21.688 -6.219 1 95.69 509 PHE A O 1
ATOM 4145 N N . ARG A 1 510 ? -9.891 19.594 -5.516 1 94.69 510 ARG A N 1
ATOM 4146 C CA . ARG A 1 510 ? -8.695 19.25 -6.281 1 94.69 510 ARG A CA 1
ATOM 4147 C C . ARG A 1 510 ? -8.992 19.266 -7.781 1 94.69 510 ARG A C 1
ATOM 4149 O O . ARG A 1 510 ? -8.156 19.688 -8.578 1 94.69 510 ARG A O 1
ATOM 4156 N N . ARG A 1 511 ? -10.117 18.75 -8.18 1 92.75 511 ARG A N 1
ATOM 4157 C CA . ARG A 1 511 ? -10.477 18.703 -9.594 1 92.75 511 ARG A CA 1
ATOM 4158 C C . ARG A 1 511 ? -10.617 20.109 -10.156 1 92.75 511 ARG A C 1
ATOM 4160 O O . ARG A 1 511 ? -10.172 20.391 -11.273 1 92.75 511 ARG A O 1
ATOM 4167 N N . GLN A 1 512 ? -11.266 20.953 -9.398 1 94.75 512 GLN A N 1
ATOM 4168 C CA . GLN A 1 512 ? -11.414 22.344 -9.828 1 94.75 512 GLN A CA 1
ATOM 4169 C C . GLN A 1 512 ? -10.062 23.062 -9.867 1 94.75 512 GLN A C 1
ATOM 4171 O O . GLN A 1 512 ? -9.797 23.844 -10.773 1 94.75 512 GLN A O 1
ATOM 4176 N N . LEU A 1 513 ? -9.266 22.766 -8.875 1 97.06 513 LEU A N 1
ATOM 4177 C CA . LEU A 1 513 ? -7.93 23.344 -8.844 1 97.06 513 LEU A CA 1
ATOM 4178 C C . LEU A 1 513 ? -7.121 22.906 -10.062 1 97.06 513 LEU A C 1
ATOM 4180 O O . LEU A 1 513 ? -6.492 23.734 -10.719 1 97.06 513 LEU A O 1
ATOM 4184 N N . SER A 1 514 ? -7.117 21.609 -10.312 1 95.88 514 SER A N 1
ATOM 4185 C CA . SER A 1 514 ? -6.402 21.078 -11.469 1 95.88 514 SER A CA 1
ATOM 4186 C C . SER A 1 514 ? -6.859 21.766 -12.758 1 95.88 514 SER A C 1
ATOM 4188 O O . SER A 1 514 ? -6.035 22.188 -13.57 1 95.88 514 SER A O 1
ATOM 4190 N N . LYS A 1 515 ? -8.109 21.906 -12.906 1 94.06 515 LYS A N 1
ATOM 4191 C CA . LYS A 1 515 ? -8.664 22.547 -14.102 1 94.06 515 LYS A CA 1
ATOM 4192 C C . LYS A 1 515 ? -8.172 23.984 -14.242 1 94.06 515 LYS A C 1
ATOM 4194 O O . LYS A 1 515 ? -7.711 24.391 -15.312 1 94.06 515 LYS A O 1
ATOM 4199 N N . SER A 1 516 ? -8.273 24.719 -13.18 1 95.5 516 SER A N 1
ATOM 4200 C CA . SER A 1 516 ? -7.836 26.109 -13.195 1 95.5 516 SER A CA 1
ATOM 4201 C C . SER A 1 516 ? -6.363 26.219 -13.578 1 95.5 516 SER A C 1
ATOM 4203 O O . SER A 1 516 ? -5.984 27.094 -14.359 1 95.5 516 SER A O 1
ATOM 4205 N N . LEU A 1 517 ? -5.555 25.375 -13.023 1 96.94 517 LEU A N 1
ATOM 4206 C CA . LEU A 1 517 ? -4.125 25.391 -13.305 1 96.94 517 LEU A CA 1
ATOM 4207 C C . LEU A 1 517 ? -3.85 25.016 -14.758 1 96.94 517 LEU A C 1
ATOM 4209 O O . LEU A 1 517 ? -2.986 25.609 -15.406 1 96.94 517 LEU A O 1
ATOM 4213 N N . LEU A 1 518 ? -4.574 24.016 -15.266 1 94.88 518 LEU A N 1
ATOM 4214 C CA . LEU A 1 518 ? -4.398 23.562 -16.641 1 94.88 518 LEU A CA 1
ATOM 4215 C C . LEU A 1 518 ? -4.727 24.672 -17.625 1 94.88 518 LEU A C 1
ATOM 4217 O O . LEU A 1 518 ? -4.129 24.75 -18.703 1 94.88 518 LEU A O 1
ATOM 4221 N N . LEU A 1 519 ? -5.566 25.547 -17.25 1 92.44 519 LEU A N 1
ATOM 4222 C CA . LEU A 1 519 ? -6.035 26.609 -18.125 1 92.44 519 LEU A CA 1
ATOM 4223 C C . LEU A 1 519 ? -4.953 27.656 -18.328 1 92.44 519 LEU A C 1
ATOM 4225 O O . LEU A 1 519 ? -5.047 28.484 -19.25 1 92.44 519 LEU A O 1
ATOM 4229 N N . PHE A 1 520 ? -3.877 27.625 -17.578 1 93.31 520 PHE A N 1
ATOM 4230 C CA . PHE A 1 520 ? -2.771 28.562 -17.734 1 93.31 520 PHE A CA 1
ATOM 4231 C C . PHE A 1 520 ? -1.851 28.125 -18.875 1 93.31 520 PHE A C 1
ATOM 4233 O O . PHE A 1 520 ? -0.938 28.859 -19.266 1 93.31 520 PHE A O 1
ATOM 4240 N N . ALA A 1 521 ? -2.068 26.875 -19.359 1 91.06 521 ALA A N 1
ATOM 4241 C CA . ALA A 1 521 ? -1.231 26.359 -20.438 1 91.06 521 ALA A CA 1
ATOM 4242 C C . ALA A 1 521 ? -1.237 27.328 -21.625 1 91.06 521 ALA A C 1
ATOM 4244 O O . ALA A 1 521 ? -2.277 27.891 -21.969 1 91.06 521 ALA A O 1
ATOM 4245 N N . PRO A 1 522 ? 0.006 27.5 -22.188 1 84.69 522 PRO A N 1
ATOM 4246 C CA . PRO A 1 522 ? 0.014 28.297 -23.406 1 84.69 522 PRO A CA 1
ATOM 4247 C C . PRO A 1 522 ? -0.799 27.656 -24.531 1 84.69 522 PRO A C 1
ATOM 4249 O O . PRO A 1 522 ? -0.977 26.438 -24.562 1 84.69 522 PRO A O 1
ATOM 4252 N N . PRO A 1 523 ? -1.352 28.438 -25.266 1 69.69 523 PRO A N 1
ATOM 4253 C CA . PRO A 1 523 ? -2.123 27.859 -26.375 1 69.69 523 PRO A CA 1
ATOM 4254 C C . PRO A 1 523 ? -1.3 26.922 -27.234 1 69.69 523 PRO A C 1
ATOM 4256 O O . PRO A 1 523 ? -0.13 27.188 -27.516 1 69.69 523 PRO A O 1
ATOM 4259 N N . MET A 1 524 ? -1.469 25.625 -27.219 1 57.75 524 MET A N 1
ATOM 4260 C CA . MET A 1 524 ? -0.759 24.625 -28 1 57.75 524 MET A CA 1
ATOM 4261 C C . MET A 1 524 ? -0.766 24.969 -29.484 1 57.75 524 MET A C 1
ATOM 4263 O O . MET A 1 524 ? -1.812 25.312 -30.047 1 57.75 524 MET A O 1
ATOM 4267 N N . ALA A 1 525 ? 0.275 25.5 -30.016 1 41.31 525 ALA A N 1
ATOM 4268 C CA . ALA A 1 525 ? 0.321 25.594 -31.469 1 41.31 525 ALA A CA 1
ATOM 4269 C C . ALA A 1 525 ? -0.158 24.297 -32.125 1 41.31 525 ALA A C 1
ATOM 4271 O O . ALA A 1 525 ? 0.278 23.203 -31.75 1 41.31 525 ALA A O 1
ATOM 4272 N N . ARG A 1 526 ? -1.243 24.062 -32.438 1 35.28 526 ARG A N 1
ATOM 4273 C CA . ARG A 1 526 ? -1.524 22.922 -33.312 1 35.28 526 ARG A CA 1
ATOM 4274 C C . ARG A 1 526 ? -0.353 22.625 -34.25 1 35.28 526 ARG A C 1
ATOM 4276 O O . ARG A 1 526 ? -0.005 23.469 -35.094 1 35.28 526 ARG A O 1
ATOM 4283 N N . TYR A 1 527 ? 0.679 22.156 -33.812 1 33.12 527 TYR A N 1
ATOM 4284 C CA . TYR A 1 527 ? 1.586 21.656 -34.844 1 33.12 527 TYR A CA 1
ATOM 4285 C C . TYR A 1 527 ? 0.81 21.062 -36 1 33.12 527 TYR A C 1
ATOM 4287 O O . TYR A 1 527 ? 0.184 20.016 -35.875 1 33.12 527 TYR A O 1
ATOM 4295 N N . MET A 1 528 ? 0.11 21.844 -36.781 1 31.34 528 MET A N 1
ATOM 4296 C CA . MET A 1 528 ? -0.337 21.484 -38.125 1 31.34 528 MET A CA 1
ATOM 4297 C C . MET A 1 528 ? 0.767 20.766 -38.906 1 31.34 528 MET A C 1
ATOM 4299 O O . MET A 1 528 ? 1.79 21.375 -39.219 1 31.34 528 MET A O 1
ATOM 4303 N N . GLN A 1 529 ? 1.134 19.703 -38.5 1 28.72 529 GLN A N 1
ATOM 4304 C CA . GLN A 1 529 ? 1.833 19.078 -39.625 1 28.72 529 GLN A CA 1
ATOM 4305 C C . GLN A 1 529 ? 1.182 19.469 -40.969 1 28.72 529 GLN A C 1
ATOM 4307 O O . GLN A 1 529 ? -0.045 19.531 -41.062 1 28.72 529 GLN A O 1
ATOM 4312 N N . PRO A 1 530 ? 1.929 20.094 -41.906 1 29.69 530 PRO A N 1
ATOM 4313 C CA . PRO A 1 530 ? 1.459 20.219 -43.281 1 29.69 530 PRO A CA 1
ATOM 4314 C C . PRO A 1 530 ? 0.855 18.906 -43.812 1 29.69 530 PRO A C 1
ATOM 4316 O O . PRO A 1 530 ? 1.542 17.891 -43.875 1 29.69 530 PRO A O 1
ATOM 4319 N N . THR A 1 531 ? -0.18 18.344 -43.375 1 28.67 531 THR A N 1
ATOM 4320 C CA . THR A 1 531 ? -0.709 17.328 -44.281 1 28.67 531 THR A CA 1
ATOM 4321 C C . THR A 1 531 ? -0.583 17.766 -45.719 1 28.67 531 THR A C 1
ATOM 4323 O O . THR A 1 531 ? -0.53 18.969 -46.031 1 28.67 531 THR A O 1
ATOM 4326 N N . SER A 1 532 ? -0.171 16.891 -46.594 1 28.58 532 SER A N 1
ATOM 4327 C CA . SER A 1 532 ? -0.336 17.094 -48.031 1 28.58 532 SER A CA 1
ATOM 4328 C C . SER A 1 532 ? -1.599 17.891 -48.344 1 28.58 532 SER A C 1
ATOM 4330 O O . SER A 1 532 ? -2.533 17.922 -47.531 1 28.58 532 SER A O 1
ATOM 4332 N N . THR A 1 533 ? -1.679 18.766 -49.344 1 28.73 533 THR A N 1
ATOM 4333 C CA . THR A 1 533 ? -2.619 19.484 -50.188 1 28.73 533 THR A CA 1
ATOM 4334 C C . THR A 1 533 ? -3.84 18.609 -50.5 1 28.73 533 THR A C 1
ATOM 4336 O O . THR A 1 533 ? -4.434 18.734 -51.562 1 28.73 533 THR A O 1
ATOM 4339 N N . LYS A 1 534 ? -4.277 17.547 -50.125 1 26.89 534 LYS A N 1
ATOM 4340 C CA . LYS A 1 534 ? -5.637 17.359 -50.594 1 26.89 534 LYS A CA 1
ATOM 4341 C C . LYS A 1 534 ? -6.559 18.484 -50.125 1 26.89 534 LYS A C 1
ATOM 4343 O O . LYS A 1 534 ? -6.496 18.906 -48.969 1 26.89 534 LYS A O 1
ATOM 4348 N N . LYS A 1 535 ? -7.293 19.234 -51.031 1 28.52 535 LYS A N 1
ATOM 4349 C CA . LYS A 1 535 ? -8.375 20.203 -51.125 1 28.52 535 LYS A CA 1
ATOM 4350 C C . LYS A 1 535 ? -9.469 19.922 -50.125 1 28.52 535 LYS A C 1
ATOM 4352 O O . LYS A 1 535 ? -10.273 19.016 -50.281 1 28.52 535 LYS A O 1
ATOM 4357 N N . ARG A 1 536 ? -9.266 19.672 -48.938 1 26.17 536 ARG A N 1
ATOM 4358 C CA . ARG A 1 536 ? -10.523 19.734 -48.188 1 26.17 536 ARG A CA 1
ATOM 4359 C C . ARG A 1 536 ? -11.25 21.047 -48.438 1 26.17 536 ARG A C 1
ATOM 4361 O O . ARG A 1 536 ? -10.695 22.125 -48.188 1 26.17 536 ARG A O 1
ATOM 4368 N N . LYS A 1 537 ? -12.125 21.141 -49.406 1 26.95 537 LYS A N 1
ATOM 4369 C CA . LYS A 1 537 ? -13.125 22.172 -49.656 1 26.95 537 LYS A CA 1
ATOM 4370 C C . LYS A 1 537 ? -13.672 22.75 -48.375 1 26.95 537 LYS A C 1
ATOM 4372 O O . LYS A 1 537 ? -14 22 -47.438 1 26.95 537 LYS A O 1
ATOM 4377 N N . THR A 1 538 ? -13.391 24 -47.938 1 28.86 538 THR A N 1
ATOM 4378 C CA . THR A 1 538 ? -13.906 25.062 -47.062 1 28.86 538 THR A CA 1
ATOM 4379 C C . THR A 1 538 ? -15.414 24.922 -46.875 1 28.86 538 THR A C 1
ATOM 4381 O O . THR A 1 538 ? -16.047 25.734 -46.219 1 28.86 538 THR A O 1
ATOM 4384 N N . GLU A 1 539 ? -16.094 24.078 -47.688 1 28 539 GLU A N 1
ATOM 4385 C CA . GLU A 1 539 ? -17.531 24.312 -47.719 1 28 539 GLU A CA 1
ATOM 4386 C C . GLU A 1 539 ? -18.156 24.031 -46.344 1 28 539 GLU A C 1
ATOM 4388 O O . GLU A 1 539 ? -19.047 24.766 -45.906 1 28 539 GLU A O 1
ATOM 4393 N N . ASP A 1 540 ? -18.156 22.797 -45.844 1 27.88 540 ASP A N 1
ATOM 4394 C CA . ASP A 1 540 ? -19.312 22.5 -45 1 27.88 540 ASP A CA 1
ATOM 4395 C C . ASP A 1 540 ? -19.031 22.828 -43.531 1 27.88 540 ASP A C 1
ATOM 4397 O O . ASP A 1 540 ? -18.953 21.922 -42.719 1 27.88 540 ASP A O 1
ATOM 4401 N N . LEU A 1 541 ? -18.109 23.625 -43.188 1 30.06 541 LEU A N 1
ATOM 4402 C CA . LEU A 1 541 ? -18.031 24.094 -41.812 1 30.06 541 LEU A CA 1
ATOM 4403 C C . LEU A 1 541 ? -19.344 24.734 -41.375 1 30.06 541 LEU A C 1
ATOM 4405 O O . LEU A 1 541 ? -19.688 25.828 -41.812 1 30.06 541 LEU A O 1
ATOM 4409 N N . GLN A 1 542 ? -20.328 23.891 -41.156 1 31.73 542 GLN A N 1
ATOM 4410 C CA . GLN A 1 542 ? -21.547 24.5 -40.625 1 31.73 542 GLN A CA 1
ATOM 4411 C C . GLN A 1 542 ? -21.266 25.281 -39.344 1 31.73 542 GLN A C 1
ATOM 4413 O O . GLN A 1 542 ? -20.344 24.953 -38.594 1 31.73 542 GLN A O 1
ATOM 4418 N N . PRO A 1 543 ? -21.719 26.5 -39.188 1 31.3 543 PRO A N 1
ATOM 4419 C CA . PRO A 1 543 ? -21.578 27.328 -37.969 1 31.3 543 PRO A CA 1
ATOM 4420 C C . PRO A 1 543 ? -21.875 26.547 -36.688 1 31.3 543 PRO A C 1
ATOM 4422 O O . PRO A 1 543 ? -22.703 25.641 -36.688 1 31.3 543 PRO A O 1
ATOM 4425 N N . PRO A 1 544 ? -20.938 26.406 -35.938 1 33.88 544 PRO A N 1
ATOM 4426 C CA . PRO A 1 544 ? -21.266 25.75 -34.656 1 33.88 544 PRO A CA 1
ATOM 4427 C C . PRO A 1 544 ? -22.578 26.25 -34.062 1 33.88 544 PRO A C 1
ATOM 4429 O O . PRO A 1 544 ? -22.828 27.453 -34.031 1 33.88 544 PRO A O 1
ATOM 4432 N N . LYS A 1 545 ? -23.641 25.531 -34.188 1 36.66 545 LYS A N 1
ATOM 4433 C CA . LYS A 1 545 ? -24.953 25.922 -33.688 1 36.66 545 LYS A CA 1
ATOM 4434 C C . LYS A 1 545 ? -24.938 26.188 -32.188 1 36.66 545 LYS A C 1
ATOM 4436 O O . LYS A 1 545 ? -24.25 25.484 -31.438 1 36.66 545 LYS A O 1
ATOM 4441 N N . PRO A 1 546 ? -25.438 27.375 -31.781 1 39 546 PRO A N 1
ATOM 4442 C CA . PRO A 1 546 ? -25.578 27.719 -30.359 1 39 546 PRO A CA 1
ATOM 4443 C C . PRO A 1 546 ? -26.266 26.609 -29.562 1 39 546 PRO A C 1
ATOM 4445 O O . PRO A 1 546 ? -27.266 26.047 -30.016 1 39 546 PRO A O 1
ATOM 4448 N N . GLN A 1 547 ? -25.656 25.797 -29.016 1 34.53 547 GLN A N 1
ATOM 4449 C CA . GLN A 1 547 ? -26.391 24.859 -28.188 1 34.53 547 GLN A CA 1
ATOM 4450 C C . GLN A 1 547 ? -27.391 25.578 -27.281 1 34.53 547 GLN A C 1
ATOM 4452 O O . GLN A 1 547 ? -27.016 26.422 -26.484 1 34.53 547 GLN A O 1
ATOM 4457 N N . ASN A 1 548 ? -28.562 25.891 -27.719 1 35.53 548 ASN A N 1
ATOM 4458 C CA . ASN A 1 548 ? -29.703 26.531 -27.094 1 35.53 548 ASN A CA 1
ATOM 4459 C C . ASN A 1 548 ? -30.047 25.891 -25.75 1 35.53 548 ASN A C 1
ATOM 4461 O O . ASN A 1 548 ? -31.172 26 -25.281 1 35.53 548 ASN A O 1
ATOM 4465 N N . ASN A 1 549 ? -29.266 25.125 -25.234 1 36.34 549 ASN A N 1
ATOM 4466 C CA . ASN A 1 549 ? -29.953 24.438 -24.141 1 36.34 549 ASN A CA 1
ATOM 4467 C C . ASN A 1 549 ? -30.391 25.422 -23.062 1 36.34 549 ASN A C 1
ATOM 4469 O O . ASN A 1 549 ? -31.141 25.062 -22.156 1 36.34 549 ASN A O 1
ATOM 4473 N N . THR A 1 550 ? -29.438 26.344 -22.625 1 39.75 550 THR A N 1
ATOM 4474 C CA . THR A 1 550 ? -29.875 27 -21.406 1 39.75 550 THR A CA 1
ATOM 4475 C C . THR A 1 550 ? -30.844 28.141 -21.719 1 39.75 550 THR A C 1
ATOM 4477 O O . THR A 1 550 ? -30.719 28.797 -22.75 1 39.75 550 THR A O 1
ATOM 4480 N N . SER A 1 551 ? -32.031 28.094 -21.188 1 45.84 551 SER A N 1
ATOM 4481 C CA . SER A 1 551 ? -33.031 29.172 -21.141 1 45.84 551 SER A CA 1
ATOM 4482 C C . SER A 1 551 ? -32.375 30.516 -20.875 1 45.84 551 SER A C 1
ATOM 4484 O O . SER A 1 551 ? -33.062 31.531 -20.719 1 45.84 551 SER A O 1
ATOM 4486 N N . LEU A 1 552 ? -31.172 30.625 -20.75 1 47.16 552 LEU A N 1
ATOM 4487 C CA . LEU A 1 552 ? -30.609 31.938 -20.469 1 47.16 552 LEU A CA 1
ATOM 4488 C C . LEU A 1 552 ? -30.422 32.719 -21.766 1 47.16 552 LEU A C 1
ATOM 4490 O O . LEU A 1 552 ? -30.141 32.156 -22.812 1 47.16 552 LEU A O 1
ATOM 4494 N N . PRO A 1 553 ? -30.812 33.906 -21.828 1 55.31 553 PRO A N 1
ATOM 4495 C CA . PRO A 1 553 ? -30.609 34.75 -23 1 55.31 553 PRO A CA 1
ATOM 4496 C C . PRO A 1 553 ? -29.156 34.812 -23.438 1 55.31 553 PRO A C 1
ATOM 4498 O O . PRO A 1 553 ? -28.25 34.75 -22.594 1 55.31 553 PRO A O 1
ATOM 4501 N N . HIS A 1 554 ? -28.875 34.531 -24.703 1 62.44 554 HIS A N 1
ATOM 4502 C CA . HIS A 1 554 ? -27.547 34.781 -25.266 1 62.44 554 HIS A CA 1
ATOM 4503 C C . HIS A 1 554 ? -27.094 36.219 -25.062 1 62.44 554 HIS A C 1
ATOM 4505 O O . HIS A 1 554 ? -27.469 37.094 -25.844 1 62.44 554 HIS A O 1
ATOM 4511 N N . LEU A 1 555 ? -26.5 36.5 -23.797 1 65.25 555 LEU A N 1
ATOM 4512 C CA . LEU A 1 555 ? -26.016 37.844 -23.469 1 65.25 555 LEU A CA 1
ATOM 4513 C C . LEU A 1 555 ? -24.5 37.875 -23.453 1 65.25 555 LEU A C 1
ATOM 4515 O O . LEU A 1 555 ? -23.859 36.906 -23.047 1 65.25 555 LEU A O 1
ATOM 4519 N N . VAL A 1 556 ? -23.969 38.844 -24.094 1 66.25 556 VAL A N 1
ATOM 4520 C CA . VAL A 1 556 ? -22.531 39.094 -24.078 1 66.25 556 VAL A CA 1
ATOM 4521 C C . VAL A 1 556 ? -22.094 39.5 -22.672 1 66.25 556 VAL A C 1
ATOM 4523 O O . VAL A 1 556 ? -22.594 40.469 -22.109 1 66.25 556 VAL A O 1
ATOM 4526 N N . VAL A 1 557 ? -21.391 38.656 -21.984 1 68.19 557 VAL A N 1
ATOM 4527 C CA . VAL A 1 557 ? -20.859 39 -20.672 1 68.19 557 VAL A CA 1
ATOM 4528 C C . VAL A 1 557 ? -19.328 38.969 -20.703 1 68.19 557 VAL A C 1
ATOM 4530 O O . VAL A 1 557 ? -18.734 38.281 -21.547 1 68.19 557 VAL A O 1
ATOM 4533 N N . LYS A 1 558 ? -18.625 39.812 -19.922 1 65.62 558 LYS A N 1
ATOM 4534 C CA . LYS A 1 558 ? -17.172 39.75 -19.75 1 65.62 558 LYS A CA 1
ATOM 4535 C C . LYS A 1 558 ? -16.734 38.406 -19.156 1 65.62 558 LYS A C 1
ATOM 4537 O O . LYS A 1 558 ? -17.375 37.906 -18.234 1 65.62 558 LYS A O 1
ATOM 4542 N N . SER A 1 559 ? -15.883 37.844 -19.875 1 57.81 559 SER A N 1
ATOM 4543 C CA . SER A 1 559 ? -15.383 36.562 -19.375 1 57.81 559 SER A CA 1
ATOM 4544 C C . SER A 1 559 ? -14.914 36.688 -17.938 1 57.81 559 SER A C 1
ATOM 4546 O O . SER A 1 559 ? -14.336 37.688 -17.547 1 57.81 559 SER A O 1
ATOM 4548 N N . TYR A 1 560 ? -15.367 35.938 -17.062 1 52.78 560 TYR A N 1
ATOM 4549 C CA . TYR A 1 560 ? -14.883 35.906 -15.688 1 52.78 560 TYR A CA 1
ATOM 4550 C C . TYR A 1 560 ? -13.375 35.719 -15.641 1 52.78 560 TYR A C 1
ATOM 4552 O O . TYR A 1 560 ? -12.727 36.094 -14.656 1 52.78 560 TYR A O 1
ATOM 4560 N N . LEU A 1 561 ? -12.758 35.219 -16.719 1 49.31 561 LEU A N 1
ATOM 4561 C CA . LEU A 1 561 ? -11.312 35.125 -16.875 1 49.31 561 LEU A CA 1
ATOM 4562 C C . LEU A 1 561 ? -10.742 36.344 -17.578 1 49.31 561 LEU A C 1
ATOM 4564 O O . LEU A 1 561 ? -11.289 36.812 -18.578 1 49.31 561 LEU A O 1
ATOM 4568 N N . LYS A 1 562 ? -10.359 37.312 -17.016 1 52.88 562 LYS A N 1
ATOM 4569 C CA . LYS A 1 562 ? -9.75 38.531 -17.516 1 52.88 562 LYS A CA 1
ATOM 4570 C C . LYS A 1 562 ? -8.734 38.219 -18.625 1 52.88 562 LYS A C 1
ATOM 4572 O O . LYS A 1 562 ? -7.805 39 -18.844 1 52.88 562 LYS A O 1
ATOM 4577 N N . VAL A 1 563 ? -8.852 37.125 -19.297 1 55.94 563 VAL A N 1
ATOM 4578 C CA . VAL A 1 563 ? -7.934 36.844 -20.391 1 55.94 563 VAL A CA 1
ATOM 4579 C C . VAL A 1 563 ? -8.656 37 -21.719 1 55.94 563 VAL A C 1
ATOM 4581 O O . VAL A 1 563 ? -9.82 36.594 -21.859 1 55.94 563 VAL A O 1
ATOM 4584 N N . GLN A 1 564 ? -8 37.531 -22.609 1 66.56 564 GLN A N 1
ATOM 4585 C CA . GLN A 1 564 ? -8.484 37.688 -23.969 1 66.56 564 GLN A CA 1
ATOM 4586 C C . GLN A 1 564 ? -8.453 36.375 -24.75 1 66.56 564 GLN A C 1
ATOM 4588 O O . GLN A 1 564 ? -7.492 35.625 -24.641 1 66.56 564 GLN A O 1
ATOM 4593 N N . LYS A 1 565 ? -9.688 35.938 -25.203 1 67.31 565 LYS A N 1
ATOM 4594 C CA . LYS A 1 565 ? -9.812 34.812 -26.094 1 67.31 565 LYS A CA 1
ATOM 4595 C C . LYS A 1 565 ? -10.133 35.25 -27.531 1 67.31 565 LYS A C 1
ATOM 4597 O O . LYS A 1 565 ? -10.609 36.344 -27.75 1 67.31 565 LYS A O 1
ATOM 4602 N N . ARG A 1 566 ? -9.742 34.438 -28.5 1 68.06 566 ARG A N 1
ATOM 4603 C CA . ARG A 1 566 ? -10.078 34.75 -29.891 1 68.06 566 ARG A CA 1
ATOM 4604 C C . ARG A 1 566 ? -11.562 34.562 -30.156 1 68.06 566 ARG A C 1
ATOM 4606 O O . ARG A 1 566 ? -12.164 33.594 -29.703 1 68.06 566 ARG A O 1
ATOM 4613 N N . CYS A 1 567 ? -12.078 35.438 -30.812 1 68.94 567 CYS A N 1
ATOM 4614 C CA . CYS A 1 567 ? -13.477 35.375 -31.203 1 68.94 567 CYS A CA 1
ATOM 4615 C C . CYS A 1 567 ? -13.719 34.219 -32.188 1 68.94 567 CYS A C 1
ATOM 4617 O O . CYS A 1 567 ? -13.102 34.156 -33.25 1 68.94 567 CYS A O 1
ATOM 4619 N N . ILE A 1 568 ? -14.523 33.312 -31.859 1 71.19 568 ILE A N 1
ATOM 4620 C CA . ILE A 1 568 ? -14.758 32.125 -32.656 1 71.19 568 ILE A CA 1
ATOM 4621 C C . ILE A 1 568 ? -15.359 32.5 -34 1 71.19 568 ILE A C 1
ATOM 4623 O O . ILE A 1 568 ? -15.07 31.859 -35.031 1 71.19 568 ILE A O 1
ATOM 4627 N N . TRP A 1 569 ? -16.094 33.5 -34.094 1 71.06 569 TRP A N 1
ATOM 4628 C CA . TRP A 1 569 ? -16.734 33.938 -35.312 1 71.06 569 TRP A CA 1
ATOM 4629 C C . TRP A 1 569 ? -15.727 34.625 -36.25 1 71.06 569 TRP A C 1
ATOM 4631 O O . TRP A 1 569 ? -15.711 34.406 -37.438 1 71.06 569 TRP A O 1
ATOM 4641 N N . CYS A 1 570 ? -14.906 35.375 -35.625 1 67.56 570 CYS A N 1
ATOM 4642 C CA . CYS A 1 570 ? -13.852 36 -36.406 1 67.56 570 CYS A CA 1
ATOM 4643 C C . CYS A 1 570 ? -12.898 34.969 -36.969 1 67.56 570 CYS A C 1
ATOM 4645 O O . CYS A 1 570 ? -12.453 35.094 -38.125 1 67.56 570 CYS A O 1
ATOM 4647 N N . LEU A 1 571 ? -12.664 34 -36.281 1 68.19 571 LEU A N 1
ATOM 4648 C CA . LEU A 1 571 ? -11.797 32.906 -36.688 1 68.19 571 LEU A CA 1
ATOM 4649 C C . LEU A 1 571 ? -12.422 32.125 -37.844 1 68.19 571 LEU A C 1
ATOM 4651 O O . LEU A 1 571 ? -11.734 31.719 -38.781 1 68.19 571 LEU A O 1
ATOM 4655 N N . TYR A 1 572 ? -13.648 31.938 -37.781 1 65.38 572 TYR A N 1
ATOM 4656 C CA . TYR A 1 572 ? -14.406 31.25 -38.812 1 65.38 572 TYR A CA 1
ATOM 4657 C C . TYR A 1 572 ? -14.43 32.062 -40.094 1 65.38 572 TYR A C 1
ATOM 4659 O O . TYR A 1 572 ? -14.25 31.5 -41.188 1 65.38 572 TYR A O 1
ATOM 4667 N N . LYS A 1 573 ? -14.742 33.281 -40.031 1 64.56 573 LYS A N 1
ATOM 4668 C CA . LYS A 1 573 ? -14.867 34.125 -41.219 1 64.56 573 LYS A CA 1
ATOM 4669 C C . LYS A 1 573 ? -13.5 34.375 -41.844 1 64.56 573 LYS A C 1
ATOM 4671 O O . LYS A 1 573 ? -13.391 34.469 -43.062 1 64.56 573 LYS A O 1
ATOM 4676 N N . ASN A 1 574 ? -12.555 34.688 -41.031 1 57.66 574 ASN A N 1
ATOM 4677 C CA . ASN A 1 574 ? -11.234 35 -41.562 1 57.66 574 ASN A CA 1
ATOM 4678 C C . ASN A 1 574 ? -10.172 34.062 -41 1 57.66 574 ASN A C 1
ATOM 4680 O O . ASN A 1 574 ? -9.492 34.406 -40.031 1 57.66 574 ASN A O 1
ATOM 4684 N N . PRO A 1 575 ? -10.234 32.938 -41.438 1 47.56 575 PRO A N 1
ATOM 4685 C CA . PRO A 1 575 ? -9.188 32.031 -40.938 1 47.56 575 PRO A CA 1
ATOM 4686 C C . PRO A 1 575 ? -7.781 32.562 -41.219 1 47.56 575 PRO A C 1
ATOM 4688 O O . PRO A 1 575 ? -7.594 33.344 -42.156 1 47.56 575 PRO A O 1
ATOM 4691 N N . LYS A 1 576 ? -6.855 32.469 -40.562 1 46.62 576 LYS A N 1
ATOM 4692 C CA . LYS A 1 576 ? -5.566 33.125 -40.75 1 46.62 576 LYS A CA 1
ATOM 4693 C C . LYS A 1 576 ? -5.219 33.281 -42.219 1 46.62 576 LYS A C 1
ATOM 4695 O O . LYS A 1 576 ? -4.523 34.219 -42.625 1 46.62 576 LYS A O 1
ATOM 4700 N N . ARG A 1 577 ? -5.301 32.25 -42.906 1 41.66 577 ARG A N 1
ATOM 4701 C CA . ARG A 1 577 ? -4.535 32.312 -44.156 1 41.66 577 ARG A CA 1
ATOM 4702 C C . ARG A 1 577 ? -5.051 33.406 -45.062 1 41.66 577 ARG A C 1
ATOM 4704 O O . ARG A 1 577 ? -4.332 33.906 -45.938 1 41.66 577 ARG A O 1
ATOM 4711 N N . GLN A 1 578 ? -6.34 33.562 -45.094 1 38.28 578 GLN A N 1
ATOM 4712 C CA . GLN A 1 578 ? -6.73 34.188 -46.344 1 38.28 578 GLN A CA 1
ATOM 4713 C C . GLN A 1 578 ? -6.602 35.719 -46.25 1 38.28 578 GLN A C 1
ATOM 4715 O O . GLN A 1 578 ? -6.176 36.344 -47.188 1 38.28 578 GLN A O 1
ATOM 4720 N N . THR A 1 579 ? -7.328 36.469 -45.375 1 43.41 579 THR A N 1
ATOM 4721 C CA . THR A 1 579 ? -7.504 37.875 -45.75 1 43.41 579 THR A CA 1
ATOM 4722 C C . THR A 1 579 ? -6.598 38.75 -44.875 1 43.41 579 THR A C 1
ATOM 4724 O O . THR A 1 579 ? -6.66 40 -44.969 1 43.41 579 THR A O 1
ATOM 4727 N N . GLY A 1 580 ? -5.312 38.438 -44.406 1 44.75 580 GLY A N 1
ATOM 4728 C CA . GLY A 1 580 ? -4.34 39.281 -43.719 1 44.75 580 GLY A CA 1
ATOM 4729 C C . GLY A 1 580 ? -4.789 39.688 -42.344 1 44.75 580 GLY A C 1
ATOM 4730 O O . GLY A 1 580 ? -4.035 40.344 -41.594 1 44.75 580 GLY A O 1
ATOM 4731 N N . GLN A 1 581 ? -6.086 39.781 -42.062 1 45.62 581 GLN A N 1
ATOM 4732 C CA . GLN A 1 581 ? -6.539 40.312 -40.781 1 45.62 581 GLN A CA 1
ATOM 4733 C C . GLN A 1 581 ? -6.617 39.219 -39.719 1 45.62 581 GLN A C 1
ATOM 4735 O O . GLN A 1 581 ? -7.23 38.188 -39.969 1 45.62 581 GLN A O 1
ATOM 4740 N N . SER A 1 582 ? -5.785 39.156 -38.75 1 53.03 582 SER A N 1
ATOM 4741 C CA . SER A 1 582 ? -5.711 38.188 -37.656 1 53.03 582 SER A CA 1
ATOM 4742 C C . SER A 1 582 ? -7.008 38.188 -36.844 1 53.03 582 SER A C 1
ATOM 4744 O O . SER A 1 582 ? -7.672 39.219 -36.688 1 53.03 582 SER A O 1
ATOM 4746 N N . PRO A 1 583 ? -7.664 37.062 -36.531 1 58.53 583 PRO A N 1
ATOM 4747 C CA . PRO A 1 583 ? -8.891 37.031 -35.719 1 58.53 583 PRO A CA 1
ATOM 4748 C C . PRO A 1 583 ? -8.766 37.812 -34.438 1 58.53 583 PRO A C 1
ATOM 4750 O O . PRO A 1 583 ? -7.684 37.906 -33.844 1 58.53 583 PRO A O 1
ATOM 4753 N N . SER A 1 584 ? -9.758 38.688 -34.094 1 65.19 584 SER A N 1
ATOM 4754 C CA . SER A 1 584 ? -9.742 39.594 -32.938 1 65.19 584 SER A CA 1
ATOM 4755 C C . SER A 1 584 ? -9.805 38.844 -31.625 1 65.19 584 SER A C 1
ATOM 4757 O O . SER A 1 584 ? -10.406 37.75 -31.547 1 65.19 584 SER A O 1
ATOM 4759 N N . PHE A 1 585 ? -9.047 39.344 -30.656 1 71 585 PHE A N 1
ATOM 4760 C CA . PHE A 1 585 ? -9.125 38.844 -29.297 1 71 585 PHE A CA 1
ATOM 4761 C C . PHE A 1 585 ? -10.219 39.562 -28.516 1 71 585 PHE A C 1
ATOM 4763 O O . PHE A 1 585 ? -10.43 40.781 -28.703 1 71 585 PHE A O 1
ATOM 4770 N N . THR A 1 586 ? -11.031 38.719 -27.734 1 71.56 586 THR A N 1
ATOM 4771 C CA . THR A 1 586 ? -12.086 39.312 -26.938 1 71.56 586 THR A CA 1
ATOM 4772 C C . THR A 1 586 ? -12.039 38.781 -25.5 1 71.56 586 THR A C 1
ATOM 4774 O O . THR A 1 586 ? -11.531 37.688 -25.25 1 71.56 586 THR A O 1
ATOM 4777 N N . THR A 1 587 ? -12.414 39.688 -24.578 1 70.31 587 THR A N 1
ATOM 4778 C CA . THR A 1 587 ? -12.594 39.281 -23.188 1 70.31 587 THR A CA 1
ATOM 4779 C C . THR A 1 587 ? -14.062 38.969 -22.906 1 70.31 587 THR A C 1
ATOM 4781 O O . THR A 1 587 ? -14.438 38.719 -21.75 1 70.31 587 THR A O 1
ATOM 4784 N N . PHE A 1 588 ? -14.859 38.906 -23.953 1 72.69 588 PHE A N 1
ATOM 4785 C CA . PHE A 1 588 ? -16.297 38.719 -23.781 1 72.69 588 PHE A CA 1
ATOM 4786 C C . PHE A 1 588 ? -16.719 37.312 -24.234 1 72.69 588 PHE A C 1
ATOM 4788 O O . PHE A 1 588 ? -16.141 36.781 -25.172 1 72.69 588 PHE A O 1
ATOM 4795 N N . ILE A 1 589 ? -17.656 36.719 -23.516 1 73.38 589 ILE A N 1
ATOM 4796 C CA . ILE A 1 589 ? -18.219 35.406 -23.844 1 73.38 589 ILE A CA 1
ATOM 4797 C C . ILE A 1 589 ? -19.734 35.469 -23.797 1 73.38 589 ILE A C 1
ATOM 4799 O O . ILE A 1 589 ? -20.312 36.344 -23.156 1 73.38 589 ILE A O 1
ATOM 4803 N N . CYS A 1 590 ? -20.391 34.625 -24.562 1 67.81 590 CYS A N 1
ATOM 4804 C CA . CYS A 1 590 ? -21.828 34.438 -24.422 1 67.81 590 CYS A CA 1
ATOM 4805 C C . CYS A 1 590 ? -22.188 33.719 -23.141 1 67.81 590 CYS A C 1
ATOM 4807 O O . CYS A 1 590 ? -21.625 32.656 -22.859 1 67.81 590 CYS A O 1
ATOM 4809 N N . GLN A 1 591 ? -22.938 34.25 -22.312 1 67.25 591 GLN A N 1
ATOM 4810 C CA . GLN A 1 591 ? -23.328 33.688 -21.016 1 67.25 591 GLN A CA 1
ATOM 4811 C C . GLN A 1 591 ? -23.969 32.312 -21.156 1 67.25 591 GLN A C 1
ATOM 4813 O O . GLN A 1 591 ? -23.766 31.453 -20.312 1 67.25 591 GLN A O 1
ATOM 4818 N N . ALA A 1 592 ? -24.719 32.094 -22.234 1 64.81 592 ALA A N 1
ATOM 4819 C CA . ALA A 1 592 ? -25.5 30.875 -22.406 1 64.81 592 ALA A CA 1
ATOM 4820 C C . ALA A 1 592 ? -24.641 29.766 -23.016 1 64.81 592 ALA A C 1
ATOM 4822 O O . ALA A 1 592 ? -24.75 28.609 -22.609 1 64.81 592 ALA A O 1
ATOM 4823 N N . CYS A 1 593 ? -23.766 30.156 -23.922 1 64.5 593 CYS A N 1
ATOM 4824 C CA . CYS A 1 593 ? -23.078 29.109 -24.672 1 64.5 593 CYS A CA 1
ATOM 4825 C C . CYS A 1 593 ? -21.578 29.109 -24.344 1 64.5 593 CYS A C 1
ATOM 4827 O O . CYS A 1 593 ? -20.844 28.266 -24.844 1 64.5 593 CYS A O 1
ATOM 4829 N N . ASP A 1 594 ? -21.062 30.078 -23.516 1 67.31 594 ASP A N 1
ATOM 4830 C CA . ASP A 1 594 ? -19.703 30.281 -23.031 1 67.31 594 ASP A CA 1
ATOM 4831 C C . ASP A 1 594 ? -18.703 30.312 -24.188 1 67.31 594 ASP A C 1
ATOM 4833 O O . ASP A 1 594 ? -17.578 29.828 -24.047 1 67.31 594 ASP A O 1
ATOM 4837 N N . VAL A 1 595 ? -18.984 30.922 -25.25 1 73.19 595 VAL A N 1
ATOM 4838 C CA . VAL A 1 595 ? -18.172 31.062 -26.453 1 73.19 595 VAL A CA 1
ATOM 4839 C C . VAL A 1 595 ? -17.609 32.469 -26.547 1 73.19 595 VAL A C 1
ATOM 4841 O O . VAL A 1 595 ? -18.359 33.438 -26.375 1 73.19 595 VAL A O 1
ATOM 4844 N N . PRO A 1 596 ? -16.297 32.656 -26.734 1 74.88 596 PRO A N 1
ATOM 4845 C CA . PRO A 1 596 ? -15.758 34.031 -26.891 1 74.88 596 PRO A CA 1
ATOM 4846 C C . PRO A 1 596 ? -16.141 34.656 -28.219 1 74.88 596 PRO A C 1
ATOM 4848 O O . PRO A 1 596 ? -15.914 34.062 -29.281 1 74.88 596 PRO A O 1
ATOM 4851 N N . LEU A 1 597 ? -16.75 35.75 -28.203 1 75.75 597 LEU A N 1
ATOM 4852 C CA . LEU A 1 597 ? -17.203 36.5 -29.375 1 75.75 597 LEU A CA 1
ATOM 4853 C C . LEU A 1 597 ? -16.891 38 -29.219 1 75.75 597 LEU A C 1
ATOM 4855 O O . LEU A 1 597 ? -16.891 38.531 -28.109 1 75.75 597 LEU A O 1
ATOM 4859 N N . CYS A 1 598 ? -16.562 38.656 -30.266 1 70.56 598 CYS A N 1
ATOM 4860 C CA . CYS A 1 598 ? -16.25 40.094 -30.234 1 70.56 598 CYS A CA 1
ATOM 4861 C C . CYS A 1 598 ? -17.453 40.906 -29.719 1 70.56 598 CYS A C 1
ATOM 4863 O O . CYS A 1 598 ? -18.594 40.5 -29.922 1 70.56 598 CYS A O 1
ATOM 4865 N N . ARG A 1 599 ? -17.234 41.938 -29 1 64.12 599 ARG A N 1
ATOM 4866 C CA . ARG A 1 599 ? -18.25 42.844 -28.438 1 64.12 599 ARG A CA 1
ATOM 4867 C C . ARG A 1 599 ? -19 43.562 -29.547 1 64.12 599 ARG A C 1
ATOM 4869 O O . ARG A 1 599 ? -18.391 44 -30.531 1 64.12 599 ARG A O 1
ATOM 4876 N N . PRO A 1 600 ? -20.25 43.562 -29.359 1 58.66 600 PRO A N 1
ATOM 4877 C CA . PRO A 1 600 ? -21 44.406 -30.312 1 58.66 600 PRO A CA 1
ATOM 4878 C C . PRO A 1 600 ? -20.5 45.844 -30.359 1 58.66 600 PRO A C 1
ATOM 4880 O O . PRO A 1 600 ? -20.609 46.5 -31.406 1 58.66 600 PRO A O 1
ATOM 4883 N N . GLU A 1 601 ? -19.875 46.312 -29.234 1 57.31 601 GLU A N 1
ATOM 4884 C CA . GLU A 1 601 ? -19.516 47.719 -29.203 1 57.31 601 GLU A CA 1
ATOM 4885 C C . GLU A 1 601 ? -18.312 48 -30.094 1 57.31 601 GLU A C 1
ATOM 4887 O O . GLU A 1 601 ? -18.031 49.156 -30.438 1 57.31 601 GLU A O 1
ATOM 4892 N N . THR A 1 602 ? -17.453 47.031 -30.359 1 58.38 602 THR A N 1
ATOM 4893 C CA . THR A 1 602 ? -16.297 47.25 -31.203 1 58.38 602 THR A CA 1
ATOM 4894 C C . THR A 1 602 ? -16.703 47.344 -32.656 1 58.38 602 THR A C 1
ATOM 4896 O O . THR A 1 602 ? -15.852 47.438 -33.562 1 58.38 602 THR A O 1
ATOM 4899 N N . GLY A 1 603 ? -17.984 47.344 -33.031 1 60.94 603 GLY A N 1
ATOM 4900 C CA . GLY A 1 603 ? -18.516 47.406 -34.406 1 60.94 603 GLY A CA 1
ATOM 4901 C C . GLY A 1 603 ? -18.578 46.062 -35.094 1 60.94 603 GLY A C 1
ATOM 4902 O O . GLY A 1 603 ? -19.078 45.969 -36.219 1 60.94 603 GLY A O 1
ATOM 4903 N N . ARG A 1 604 ? -18.062 45 -34.344 1 63.94 604 ARG A N 1
ATOM 4904 C CA . ARG A 1 604 ? -18.094 43.688 -34.969 1 63.94 604 ARG A CA 1
ATOM 4905 C C . ARG A 1 604 ? -19.359 42.938 -34.562 1 63.94 604 ARG A C 1
ATOM 4907 O O . ARG A 1 604 ? -19.859 43.094 -33.438 1 63.94 604 ARG A O 1
ATOM 4914 N N . THR A 1 605 ? -20.062 42.281 -35.531 1 68.12 605 THR A N 1
ATOM 4915 C CA . THR A 1 605 ? -21.344 41.594 -35.375 1 68.12 605 THR A CA 1
ATOM 4916 C C . THR A 1 605 ? -21.141 40.125 -35.125 1 68.12 605 THR A C 1
ATOM 4918 O O . THR A 1 605 ? -22 39.312 -35.5 1 68.12 605 THR A O 1
ATOM 4921 N N . CYS A 1 606 ? -20.062 39.719 -34.438 1 71.69 606 CYS A N 1
ATOM 4922 C CA . CYS A 1 606 ? -19.703 38.312 -34.312 1 71.69 606 CYS A CA 1
ATOM 4923 C C . CYS A 1 606 ? -20.703 37.562 -33.438 1 71.69 606 CYS A C 1
ATOM 4925 O O . CYS A 1 606 ? -21.094 36.438 -33.75 1 71.69 606 CYS A O 1
ATOM 4927 N N . PHE A 1 607 ? -21.172 38.281 -32.406 1 71 607 PHE A N 1
ATOM 4928 C CA . PHE A 1 607 ? -22.125 37.688 -31.484 1 71 607 PHE A CA 1
ATOM 4929 C C . PHE A 1 607 ? -23.453 37.375 -32.188 1 71 607 PHE A C 1
ATOM 4931 O O . PHE A 1 607 ? -23.984 36.281 -32.062 1 71 607 PHE A O 1
ATOM 4938 N N . ARG A 1 608 ? -23.969 38.406 -32.875 1 69.31 608 ARG A N 1
ATOM 4939 C CA . ARG A 1 608 ? -25.219 38.25 -33.625 1 69.31 608 ARG A CA 1
ATOM 4940 C C . ARG A 1 608 ? -25.062 37.219 -34.719 1 69.31 608 ARG A C 1
ATOM 4942 O O . ARG A 1 608 ? -25.922 36.344 -34.906 1 69.31 608 ARG A O 1
ATOM 4949 N N . ASN A 1 609 ? -23.953 37.219 -35.406 1 70.25 609 ASN A N 1
ATOM 4950 C CA . ASN A 1 609 ? -23.766 36.344 -36.562 1 70.25 609 ASN A CA 1
ATOM 4951 C C . ASN A 1 609 ? -23.594 34.875 -36.125 1 70.25 609 ASN A C 1
ATOM 4953 O O . ASN A 1 609 ? -24.078 33.969 -36.812 1 70.25 609 ASN A O 1
ATOM 4957 N N . PHE A 1 610 ? -22.984 34.719 -35 1 70.25 610 PHE A N 1
ATOM 4958 C CA . PHE A 1 610 ? -22.766 33.375 -34.5 1 70.25 610 PHE A CA 1
ATOM 4959 C C . PHE A 1 610 ? -24.062 32.719 -34.031 1 70.25 610 PHE A C 1
ATOM 4961 O O . PHE A 1 610 ? -24.297 31.531 -34.281 1 70.25 610 PHE A O 1
ATOM 4968 N N . HIS A 1 611 ? -24.906 33.5 -33.406 1 68.12 611 HIS A N 1
ATOM 4969 C CA . HIS A 1 611 ? -26.125 32.938 -32.812 1 68.12 611 HIS A CA 1
ATOM 4970 C C . HIS A 1 611 ? -27.297 33.031 -33.812 1 68.12 611 HIS A C 1
ATOM 4972 O O . HIS A 1 611 ? -28.359 32.438 -33.562 1 68.12 611 HIS A O 1
ATOM 4978 N N . MET A 1 612 ? -27.109 33.781 -34.906 1 60.88 612 MET A N 1
ATOM 4979 C CA . MET A 1 612 ? -28.141 33.844 -35.938 1 60.88 612 MET A CA 1
ATOM 4980 C C . MET A 1 612 ? -27.891 32.844 -37.062 1 60.88 612 MET A C 1
ATOM 4982 O O . MET A 1 612 ? -28.75 32.625 -37.906 1 60.88 612 MET A O 1
ATOM 4986 N N . CYS A 1 613 ? -26.75 32.312 -37.031 1 49.84 613 CYS A N 1
ATOM 4987 C CA . CYS A 1 613 ? -26.516 31.312 -38.094 1 49.84 613 CYS A CA 1
ATOM 4988 C C . CYS A 1 613 ? -26.969 29.922 -37.656 1 49.84 613 CYS A C 1
ATOM 4990 O O . CYS A 1 613 ? -26.828 29.578 -36.469 1 49.84 613 CYS A O 1
ATOM 4992 N N . MET B 1 1 ? 43.938 33.531 -3.328 1 18.97 1 MET B N 1
ATOM 4993 C CA . MET B 1 1 ? 45.125 33.219 -2.539 1 18.97 1 MET B CA 1
ATOM 4994 C C . MET B 1 1 ? 45.094 31.797 -2.037 1 18.97 1 MET B C 1
ATOM 4996 O O . MET B 1 1 ? 44.031 31.266 -1.734 1 18.97 1 MET B O 1
ATOM 5000 N N . PRO B 1 2 ? 46.219 31 -2.326 1 20.72 2 PRO B N 1
ATOM 5001 C CA . PRO B 1 2 ? 46.625 29.594 -2.307 1 20.72 2 PRO B CA 1
ATOM 5002 C C . PRO B 1 2 ? 46.719 29.016 -0.895 1 20.72 2 PRO B C 1
ATOM 5004 O O . PRO B 1 2 ? 47.406 29.562 -0.031 1 20.72 2 PRO B O 1
ATOM 5007 N N . PHE B 1 3 ? 45.438 28.828 -0.35 1 21.05 3 PHE B N 1
ATOM 5008 C CA . PHE B 1 3 ? 45.281 28.469 1.054 1 21.05 3 PHE B CA 1
ATOM 5009 C C . PHE B 1 3 ? 46.188 27.328 1.427 1 21.05 3 PHE B C 1
ATOM 5011 O O . PHE B 1 3 ? 46.375 26.391 0.644 1 21.05 3 PHE B O 1
ATOM 5018 N N . ARG B 1 4 ? 47.125 27.531 2.359 1 18.86 4 ARG B N 1
ATOM 5019 C CA . ARG B 1 4 ? 48.344 27.016 2.986 1 18.86 4 ARG B CA 1
ATOM 5020 C C . ARG B 1 4 ? 48.094 25.641 3.572 1 18.86 4 ARG B C 1
ATOM 5022 O O . ARG B 1 4 ? 47.125 25.422 4.312 1 18.86 4 ARG B O 1
ATOM 5029 N N . ASP B 1 5 ? 48.625 24.547 2.957 1 18.97 5 ASP B N 1
ATOM 5030 C CA . ASP B 1 5 ? 48.719 23.094 2.918 1 18.97 5 ASP B CA 1
ATOM 5031 C C . ASP B 1 5 ? 49.344 22.547 4.199 1 18.97 5 ASP B C 1
ATOM 5033 O O . ASP B 1 5 ? 50.344 21.844 4.156 1 18.97 5 ASP B O 1
ATOM 5037 N N . ILE B 1 6 ? 49.031 23.188 5.434 1 19.25 6 ILE B N 1
ATOM 5038 C CA . ILE B 1 6 ? 49.969 22.906 6.52 1 19.25 6 ILE B CA 1
ATOM 5039 C C . ILE B 1 6 ? 49.969 21.406 6.828 1 19.25 6 ILE B C 1
ATOM 5041 O O . ILE B 1 6 ? 48.938 20.844 7.172 1 19.25 6 ILE B O 1
ATOM 5045 N N . SER B 1 7 ? 50.969 20.625 6.344 1 19 7 SER B N 1
ATOM 5046 C CA . SER B 1 7 ? 51.5 19.266 6.27 1 19 7 SER B CA 1
ATOM 5047 C C . SER B 1 7 ? 51.844 18.734 7.652 1 19 7 SER B C 1
ATOM 5049 O O . SER B 1 7 ? 52.812 18.016 7.824 1 19 7 SER B O 1
ATOM 5051 N N . MET B 1 8 ? 51.062 18.953 8.75 1 18.78 8 MET B N 1
ATOM 5052 C CA . MET B 1 8 ? 51.75 18.625 10.008 1 18.78 8 MET B CA 1
ATOM 5053 C C . MET B 1 8 ? 52.188 17.172 10.031 1 18.78 8 MET B C 1
ATOM 5055 O O . MET B 1 8 ? 51.406 16.266 9.766 1 18.78 8 MET B O 1
ATOM 5059 N N . ALA B 1 9 ? 53.562 16.828 9.969 1 18.72 9 ALA B N 1
ATOM 5060 C CA . ALA B 1 9 ? 54.469 15.703 9.945 1 18.72 9 ALA B CA 1
ATOM 5061 C C . ALA B 1 9 ? 54.344 14.859 11.219 1 18.72 9 ALA B C 1
ATOM 5063 O O . ALA B 1 9 ? 54.812 15.266 12.289 1 18.72 9 ALA B O 1
ATOM 5064 N N . LEU B 1 10 ? 53.188 14.445 11.664 1 19.31 10 LEU B N 1
ATOM 5065 C CA . LEU B 1 10 ? 53.219 13.773 12.961 1 19.31 10 LEU B CA 1
ATOM 5066 C C . LEU B 1 10 ? 54.25 12.656 12.969 1 19.31 10 LEU B C 1
ATOM 5068 O O . LEU B 1 10 ? 54.438 11.961 11.961 1 19.31 10 LEU B O 1
ATOM 5072 N N . ALA B 1 11 ? 55.281 12.633 13.852 1 19.84 11 ALA B N 1
ATOM 5073 C CA . ALA B 1 11 ? 56.5 11.875 14.18 1 19.84 11 ALA B CA 1
ATOM 5074 C C . ALA B 1 11 ? 56.188 10.383 14.258 1 19.84 11 ALA B C 1
ATOM 5076 O O . ALA B 1 11 ? 55.094 9.977 14.664 1 19.84 11 ALA B O 1
ATOM 5077 N N . PRO B 1 12 ? 57.125 9.5 13.648 1 20.52 12 PRO B N 1
ATOM 5078 C CA . PRO B 1 12 ? 57.156 8.062 13.367 1 20.52 12 PRO B CA 1
ATOM 5079 C C . PRO B 1 12 ? 57.219 7.207 14.625 1 20.52 12 PRO B C 1
ATOM 5081 O O . PRO B 1 12 ? 58.188 7.316 15.391 1 20.52 12 PRO B O 1
ATOM 5084 N N . SER B 1 13 ? 56.281 7.289 15.641 1 21.09 13 SER B N 1
ATOM 5085 C CA . SER B 1 13 ? 56.562 6.516 16.844 1 21.09 13 SER B CA 1
ATOM 5086 C C . SER B 1 13 ? 57.062 5.121 16.5 1 21.09 13 SER B C 1
ATOM 5088 O O . SER B 1 13 ? 56.531 4.465 15.602 1 21.09 13 SER B O 1
ATOM 5090 N N . ASN B 1 14 ? 58.344 4.848 16.703 1 21.19 14 ASN B N 1
ATOM 5091 C CA . ASN B 1 14 ? 59.219 3.695 16.547 1 21.19 14 ASN B CA 1
ATOM 5092 C C . ASN B 1 14 ? 58.656 2.449 17.203 1 21.19 14 ASN B C 1
ATOM 5094 O O . ASN B 1 14 ? 58.875 2.199 18.391 1 21.19 14 ASN B O 1
ATOM 5098 N N . ILE B 1 15 ? 57.406 2.205 17.297 1 22.78 15 ILE B N 1
ATOM 5099 C CA . ILE B 1 15 ? 57.031 1.032 18.094 1 22.78 15 ILE B CA 1
ATOM 5100 C C . ILE B 1 15 ? 57.812 -0.185 17.578 1 22.78 15 ILE B C 1
ATOM 5102 O O . ILE B 1 15 ? 57.75 -0.509 16.391 1 22.78 15 ILE B O 1
ATOM 5106 N N . VAL B 1 16 ? 58.844 -0.572 18.297 1 20.91 16 VAL B N 1
ATOM 5107 C CA . VAL B 1 16 ? 59.75 -1.714 18.203 1 20.91 16 VAL B CA 1
ATOM 5108 C C . VAL B 1 16 ? 58.969 -2.99 17.953 1 20.91 16 VAL B C 1
ATOM 5110 O O . VAL B 1 16 ? 58.094 -3.355 18.766 1 20.91 16 VAL B O 1
ATOM 5113 N N . THR B 1 17 ? 58.719 -3.314 16.719 1 22.83 17 THR B N 1
ATOM 5114 C CA . THR B 1 17 ? 58.156 -4.547 16.188 1 22.83 17 THR B CA 1
ATOM 5115 C C . THR B 1 17 ? 59 -5.754 16.578 1 22.83 17 THR B C 1
ATOM 5117 O O . THR B 1 17 ? 60.094 -5.961 16.047 1 22.83 17 THR B O 1
ATOM 5120 N N . GLU B 1 18 ? 59.156 -5.941 17.969 1 24.62 18 GLU B N 1
ATOM 5121 C CA . GLU B 1 18 ? 60 -7.117 18.234 1 24.62 18 GLU B CA 1
ATOM 5122 C C . GLU B 1 18 ? 59.594 -8.281 17.328 1 24.62 18 GLU B C 1
ATOM 5124 O O . GLU B 1 18 ? 58.438 -8.625 17.219 1 24.62 18 GLU B O 1
ATOM 5129 N N . MET B 1 19 ? 60.406 -8.57 16.328 1 25.97 19 MET B N 1
ATOM 5130 C CA . MET B 1 19 ? 60.5 -9.609 15.32 1 25.97 19 MET B CA 1
ATOM 5131 C C . MET B 1 19 ? 60.5 -10.992 15.961 1 25.97 19 MET B C 1
ATOM 5133 O O . MET B 1 19 ? 61.469 -11.406 16.578 1 25.97 19 MET B O 1
ATOM 5137 N N . TYR B 1 20 ? 59.469 -11.422 16.75 1 26.8 20 TYR B N 1
ATOM 5138 C CA . TYR B 1 20 ? 59.688 -12.758 17.281 1 26.8 20 TYR B CA 1
ATOM 5139 C C . TYR B 1 20 ? 60.031 -13.75 16.188 1 26.8 20 TYR B C 1
ATOM 5141 O O . TYR B 1 20 ? 59.656 -13.547 15.023 1 26.8 20 TYR B O 1
ATOM 5149 N N . PRO B 1 21 ? 60.906 -14.758 16.438 1 28.53 21 PRO B N 1
ATOM 5150 C CA . PRO B 1 21 ? 61.438 -15.695 15.438 1 28.53 21 PRO B CA 1
ATOM 5151 C C . PRO B 1 21 ? 60.344 -16.312 14.562 1 28.53 21 PRO B C 1
ATOM 5153 O O . PRO B 1 21 ? 59.188 -16.391 14.969 1 28.53 21 PRO B O 1
ATOM 5156 N N . PRO B 1 22 ? 60.469 -16.406 13.203 1 31.48 22 PRO B N 1
ATOM 5157 C CA . PRO B 1 22 ? 59.594 -16.719 12.062 1 31.48 22 PRO B CA 1
ATOM 5158 C C . PRO B 1 22 ? 58.781 -18 12.258 1 31.48 22 PRO B C 1
ATOM 5160 O O . PRO B 1 22 ? 58.062 -18.422 11.352 1 31.48 22 PRO B O 1
ATOM 5163 N N . GLY B 1 23 ? 59.312 -18.938 13.078 1 31.75 23 GLY B N 1
ATOM 5164 C CA . GLY B 1 23 ? 58.969 -20.344 12.906 1 31.75 23 GLY B CA 1
ATOM 5165 C C . GLY B 1 23 ? 57.5 -20.625 13.133 1 31.75 23 GLY B C 1
ATOM 5166 O O . GLY B 1 23 ? 56.719 -20.562 12.195 1 31.75 23 GLY B O 1
ATOM 5167 N N . SER B 1 24 ? 57.219 -21.609 14.234 1 31.53 24 SER B N 1
ATOM 5168 C CA . SER B 1 24 ? 56 -22.406 14.453 1 31.53 24 SER B CA 1
ATOM 5169 C C . SER B 1 24 ? 54.844 -21.531 14.867 1 31.53 24 SER B C 1
ATOM 5171 O O . SER B 1 24 ? 54.812 -21.016 15.984 1 31.53 24 SER B O 1
ATOM 5173 N N . ASP B 1 25 ? 54.375 -20.703 14.133 1 33.44 25 ASP B N 1
ATOM 5174 C CA . ASP B 1 25 ? 53.406 -19.688 14.523 1 33.44 25 ASP B CA 1
ATOM 5175 C C . ASP B 1 25 ? 52.312 -20.297 15.375 1 33.44 25 ASP B C 1
ATOM 5177 O O . ASP B 1 25 ? 51.656 -21.266 14.961 1 33.44 25 ASP B O 1
ATOM 5181 N N . PRO B 1 26 ? 52.438 -20.188 16.719 1 34.91 26 PRO B N 1
ATOM 5182 C CA . PRO B 1 26 ? 51.375 -20.812 17.5 1 34.91 26 PRO B CA 1
ATOM 5183 C C . PRO B 1 26 ? 49.969 -20.516 16.922 1 34.91 26 PRO B C 1
ATOM 5185 O O . PRO B 1 26 ? 49.75 -19.422 16.422 1 34.91 26 PRO B O 1
ATOM 5188 N N . GLN B 1 27 ? 49.344 -21.547 16.344 1 37.16 27 GLN B N 1
ATOM 5189 C CA . GLN B 1 27 ? 47.938 -21.406 15.945 1 37.16 27 GLN B CA 1
ATOM 5190 C C . GLN B 1 27 ? 47.156 -20.578 16.969 1 37.16 27 GLN B C 1
ATOM 5192 O O . GLN B 1 27 ? 47.25 -20.828 18.172 1 37.16 27 GLN B O 1
ATOM 5197 N N . PRO B 1 28 ? 47 -19.25 16.781 1 40.75 28 PRO B N 1
ATOM 5198 C CA . PRO B 1 28 ? 46.25 -18.469 17.781 1 40.75 28 PRO B CA 1
ATOM 5199 C C . PRO B 1 28 ? 45.188 -19.297 18.5 1 40.75 28 PRO B C 1
ATOM 5201 O O . PRO B 1 28 ? 44.562 -20.172 17.891 1 40.75 28 PRO B O 1
ATOM 5204 N N . ILE B 1 29 ? 45.344 -19.609 19.688 1 43.38 29 ILE B N 1
ATOM 5205 C CA . ILE B 1 29 ? 44.312 -20.188 20.547 1 43.38 29 ILE B CA 1
ATOM 5206 C C . ILE B 1 29 ? 42.969 -19.547 20.25 1 43.38 29 ILE B C 1
ATOM 5208 O O . ILE B 1 29 ? 42.781 -18.344 20.453 1 43.38 29 ILE B O 1
ATOM 5212 N N . LEU B 1 30 ? 42.25 -19.875 19.156 1 49.84 30 LEU B N 1
ATOM 5213 C CA . LEU B 1 30 ? 40.875 -19.438 18.875 1 49.84 30 LEU B CA 1
ATOM 5214 C C . LEU B 1 30 ? 40.031 -19.484 20.125 1 49.84 30 LEU B C 1
ATOM 5216 O O . LEU B 1 30 ? 39.906 -20.516 20.781 1 49.84 30 LEU B O 1
ATOM 5220 N N . THR B 1 31 ? 40 -18.531 21.016 1 58.44 31 THR B N 1
ATOM 5221 C CA . THR B 1 31 ? 39.125 -18.484 22.188 1 58.44 31 THR B CA 1
ATOM 5222 C C . THR B 1 31 ? 37.719 -18.094 21.812 1 58.44 31 THR B C 1
ATOM 5224 O O . THR B 1 31 ? 37.5 -17.391 20.812 1 58.44 31 THR B O 1
ATOM 5227 N N . GLY B 1 32 ? 36.594 -18.641 22.422 1 74 32 GLY B N 1
ATOM 5228 C CA . GLY B 1 32 ? 35.219 -18.234 22.438 1 74 32 GLY B CA 1
ATOM 5229 C C . GLY B 1 32 ? 34.406 -18.812 21.281 1 74 32 GLY B C 1
ATOM 5230 O O . GLY B 1 32 ? 34.531 -20 20.953 1 74 32 GLY B O 1
ATOM 5231 N N . LYS B 1 33 ? 33.469 -18.062 20.719 1 78.81 33 LYS B N 1
ATOM 5232 C CA . LYS B 1 33 ? 32.531 -18.422 19.641 1 78.81 33 LYS B CA 1
ATOM 5233 C C . LYS B 1 33 ? 33.312 -18.781 18.375 1 78.81 33 LYS B C 1
ATOM 5235 O O . LYS B 1 33 ? 32.906 -19.672 17.609 1 78.81 33 LYS B O 1
ATOM 5240 N N . ARG B 1 34 ? 34.562 -18.328 18.141 1 82.5 34 ARG B N 1
ATOM 5241 C CA . ARG B 1 34 ? 35.406 -18.641 16.969 1 82.5 34 ARG B CA 1
ATOM 5242 C C . ARG B 1 34 ? 35.969 -20.047 17.078 1 82.5 34 ARG B C 1
ATOM 5244 O O . ARG B 1 34 ? 36.031 -20.797 16.094 1 82.5 34 ARG B O 1
ATOM 5251 N N . ALA B 1 35 ? 36.5 -20.344 18.234 1 85.5 35 ALA B N 1
ATOM 5252 C CA . ALA B 1 35 ? 37.031 -21.688 18.469 1 85.5 35 ALA B CA 1
ATOM 5253 C C . ALA B 1 35 ? 35.938 -22.734 18.266 1 85.5 35 ALA B C 1
ATOM 5255 O O . ALA B 1 35 ? 36.219 -23.812 17.703 1 85.5 35 ALA B O 1
ATOM 5256 N N . GLU B 1 36 ? 34.781 -22.422 18.719 1 87.56 36 GLU B N 1
ATOM 5257 C CA . GLU B 1 36 ? 33.656 -23.328 18.531 1 87.56 36 GLU B CA 1
ATOM 5258 C C . GLU B 1 36 ? 33.344 -23.531 17.062 1 87.56 36 GLU B C 1
ATOM 5260 O O . GLU B 1 36 ? 33.125 -24.656 16.625 1 87.56 36 GLU B O 1
ATOM 5265 N N . ALA B 1 37 ? 33.344 -22.5 16.328 1 88.88 37 ALA B N 1
ATOM 5266 C CA . ALA B 1 37 ? 33.062 -22.578 14.891 1 88.88 37 ALA B CA 1
ATOM 5267 C C . ALA B 1 37 ? 34.094 -23.453 14.188 1 88.88 37 ALA B C 1
ATOM 5269 O O . ALA B 1 37 ? 33.75 -24.312 13.375 1 88.88 37 ALA B O 1
ATOM 5270 N N . VAL B 1 38 ? 35.375 -23.25 14.508 1 88.75 38 VAL B N 1
ATOM 5271 C CA . VAL B 1 38 ? 36.469 -24.016 13.898 1 88.75 38 VAL B CA 1
ATOM 5272 C C . VAL B 1 38 ? 36.344 -25.484 14.281 1 88.75 38 VAL B C 1
ATOM 5274 O O . VAL B 1 38 ? 36.531 -26.375 13.453 1 88.75 38 VAL B O 1
ATOM 5277 N N . ALA B 1 39 ? 36 -25.703 15.516 1 89.69 39 ALA B N 1
ATOM 5278 C CA . ALA B 1 39 ? 35.812 -27.078 16 1 89.69 39 ALA B CA 1
ATOM 5279 C C . ALA B 1 39 ? 34.719 -27.797 15.242 1 89.69 39 ALA B C 1
ATOM 5281 O O . ALA B 1 39 ? 34.844 -28.969 14.891 1 89.69 39 ALA B O 1
ATOM 5282 N N . ILE B 1 40 ? 33.656 -27.156 15.039 1 90.88 40 ILE B N 1
ATOM 5283 C CA . ILE B 1 40 ? 32.5 -27.719 14.344 1 90.88 40 ILE B CA 1
ATOM 5284 C C . ILE B 1 40 ? 32.875 -27.969 12.875 1 90.88 40 ILE B C 1
ATOM 5286 O O . ILE B 1 40 ? 32.531 -29.016 12.32 1 90.88 40 ILE B O 1
ATOM 5290 N N . LEU B 1 41 ? 33.531 -27.047 12.297 1 92.31 41 LEU B N 1
ATOM 5291 C CA . LEU B 1 41 ? 33.938 -27.172 10.891 1 92.31 41 LEU B CA 1
ATOM 5292 C C . LEU B 1 41 ? 34.875 -28.344 10.688 1 92.31 41 LEU B C 1
ATOM 5294 O O . LEU B 1 41 ? 34.844 -29 9.641 1 92.31 41 LEU B O 1
ATOM 5298 N N . LYS B 1 42 ? 35.688 -28.625 11.68 1 91.19 42 LYS B N 1
ATOM 5299 C CA . LYS B 1 42 ? 36.625 -29.75 11.586 1 91.19 42 LYS B CA 1
ATOM 5300 C C . LYS B 1 42 ? 35.906 -31.078 11.633 1 91.19 42 LYS B C 1
ATOM 5302 O O . LYS B 1 42 ? 36.406 -32.094 11.125 1 91.19 42 LYS B O 1
ATOM 5307 N N . GLN B 1 43 ? 34.719 -31.062 12.188 1 92.88 43 GLN B N 1
ATOM 5308 C CA . GLN B 1 43 ? 33.938 -32.312 12.312 1 92.88 43 GLN B CA 1
ATOM 5309 C C . GLN B 1 43 ? 33.125 -32.562 11.055 1 92.88 43 GLN B C 1
ATOM 5311 O O . GLN B 1 43 ? 32.594 -33.656 10.875 1 92.88 43 GLN B O 1
ATOM 5316 N N . ILE B 1 44 ? 33 -31.625 10.227 1 93.06 44 ILE B N 1
ATOM 5317 C CA . ILE B 1 44 ? 32.25 -31.766 8.984 1 93.06 44 ILE B CA 1
ATOM 5318 C C . ILE B 1 44 ? 33.219 -32.031 7.824 1 93.06 44 ILE B C 1
ATOM 5320 O O . ILE B 1 44 ? 34.219 -31.328 7.66 1 93.06 44 ILE B O 1
ATOM 5324 N N . PRO B 1 45 ? 32.938 -33.062 7.102 1 91.62 45 PRO B N 1
ATOM 5325 C CA . PRO B 1 45 ? 33.812 -33.312 5.938 1 91.62 45 PRO B CA 1
ATOM 5326 C C . PRO B 1 45 ? 33.844 -32.125 4.965 1 91.62 45 PRO B C 1
ATOM 5328 O O . PRO B 1 45 ? 32.844 -31.391 4.855 1 91.62 45 PRO B O 1
ATOM 5331 N N . GLU B 1 46 ? 34.938 -32 4.285 1 91.62 46 GLU B N 1
ATOM 5332 C CA . GLU B 1 46 ? 35.031 -31 3.246 1 91.62 46 GLU B CA 1
ATOM 5333 C C . GLU B 1 46 ? 34.062 -31.281 2.096 1 91.62 46 GLU B C 1
ATOM 5335 O O . GLU B 1 46 ? 33.75 -32.438 1.841 1 91.62 46 GLU B O 1
ATOM 5340 N N . ALA B 1 47 ? 33.656 -30.281 1.476 1 91.94 47 ALA B N 1
ATOM 5341 C CA . ALA B 1 47 ? 32.656 -30.391 0.418 1 91.94 47 ALA B CA 1
ATOM 5342 C C . ALA B 1 47 ? 33.094 -31.406 -0.638 1 91.94 47 ALA B C 1
ATOM 5344 O O . ALA B 1 47 ? 32.25 -32.156 -1.136 1 91.94 47 ALA B O 1
ATOM 5345 N N . ASN B 1 48 ? 34.375 -31.469 -0.942 1 91.44 48 ASN B N 1
ATOM 5346 C CA . ASN B 1 48 ? 34.906 -32.344 -1.984 1 91.44 48 ASN B CA 1
ATOM 5347 C C . ASN B 1 48 ? 34.875 -33.812 -1.538 1 91.44 48 ASN B C 1
ATOM 5349 O O . ASN B 1 48 ? 35 -34.719 -2.361 1 91.44 48 ASN B O 1
ATOM 5353 N N . GLU B 1 49 ? 34.656 -34.031 -0.275 1 93 49 GLU B N 1
ATOM 5354 C CA . GLU B 1 49 ? 34.688 -35.375 0.277 1 93 49 GLU B CA 1
ATOM 5355 C C . GLU B 1 49 ? 33.25 -35.906 0.467 1 93 49 GLU B C 1
ATOM 5357 O O . GLU B 1 49 ? 33.062 -37.094 0.794 1 93 49 GLU B O 1
ATOM 5362 N N . VAL B 1 50 ? 32.344 -35.062 0.257 1 94.25 50 VAL B N 1
ATOM 5363 C CA . VAL B 1 50 ? 30.953 -35.438 0.472 1 94.25 50 VAL B CA 1
ATOM 5364 C C . VAL B 1 50 ? 30.422 -36.188 -0.759 1 94.25 50 VAL B C 1
ATOM 5366 O O . VAL B 1 50 ? 30.469 -35.656 -1.872 1 94.25 50 VAL B O 1
ATOM 5369 N N . ARG B 1 51 ? 30 -37.406 -0.555 1 93.12 51 ARG B N 1
ATOM 5370 C CA . ARG B 1 51 ? 29.422 -38.188 -1.642 1 93.12 51 ARG B CA 1
ATOM 5371 C C . ARG B 1 51 ? 27.906 -38.25 -1.526 1 93.12 51 ARG B C 1
ATOM 5373 O O . ARG B 1 51 ? 27.375 -38.625 -0.478 1 93.12 51 ARG B O 1
ATOM 5380 N N . PHE B 1 52 ? 27.266 -37.844 -2.543 1 95.88 52 PHE B N 1
ATOM 5381 C CA . PHE B 1 52 ? 25.812 -37.812 -2.602 1 95.88 52 PHE B CA 1
ATOM 5382 C C . PHE B 1 52 ? 25.328 -38.125 -4.02 1 95.88 52 PHE B C 1
ATOM 5384 O O . PHE B 1 52 ? 25.891 -37.625 -4.988 1 95.88 52 PHE B O 1
ATOM 5391 N N . GLU B 1 53 ? 24.375 -38.969 -4.121 1 95.31 53 GLU B N 1
ATOM 5392 C CA . GLU B 1 53 ? 23.797 -39.312 -5.418 1 95.31 53 GLU B CA 1
ATOM 5393 C C . GLU B 1 53 ? 22.484 -38.562 -5.645 1 95.31 53 GLU B C 1
ATOM 5395 O O . GLU B 1 53 ? 21.438 -38.938 -5.113 1 95.31 53 GLU B O 1
ATOM 5400 N N . PRO B 1 54 ? 22.516 -37.562 -6.418 1 95.56 54 PRO B N 1
ATOM 5401 C CA . PRO B 1 54 ? 21.281 -36.812 -6.699 1 95.56 54 PRO B CA 1
ATOM 5402 C C . PRO B 1 54 ? 20.312 -37.594 -7.582 1 95.56 54 PRO B C 1
ATOM 5404 O O . PRO B 1 54 ? 20.734 -38.469 -8.328 1 95.56 54 PRO B O 1
ATOM 5407 N N . ILE B 1 55 ? 19.062 -37.281 -7.461 1 94.06 55 ILE B N 1
ATOM 5408 C CA . ILE B 1 55 ? 18.078 -37.875 -8.352 1 94.06 55 ILE B CA 1
ATOM 5409 C C . ILE B 1 55 ? 18.219 -37.312 -9.758 1 94.06 55 ILE B C 1
ATOM 5411 O O . ILE B 1 55 ? 18.547 -36.125 -9.914 1 94.06 55 ILE B O 1
ATOM 5415 N N . GLN B 1 56 ? 18.016 -38.125 -10.695 1 90.94 56 GLN B N 1
ATOM 5416 C CA . GLN B 1 56 ? 18.141 -37.688 -12.078 1 90.94 56 GLN B CA 1
ATOM 5417 C C . GLN B 1 56 ? 16.797 -37.188 -12.625 1 90.94 56 GLN B C 1
ATOM 5419 O O . GLN B 1 56 ? 15.836 -37.969 -12.68 1 90.94 56 GLN B O 1
ATOM 5424 N N . THR B 1 57 ? 16.734 -35.969 -12.875 1 90.69 57 THR B N 1
ATOM 5425 C CA . THR B 1 57 ? 15.531 -35.344 -13.43 1 90.69 57 THR B CA 1
ATOM 5426 C C . THR B 1 57 ? 15.859 -34.594 -14.719 1 90.69 57 THR B C 1
ATOM 5428 O O . THR B 1 57 ? 17.016 -34.281 -14.977 1 90.69 57 THR B O 1
ATOM 5431 N N . ASP B 1 58 ? 14.836 -34.469 -15.594 1 87.81 58 ASP B N 1
ATOM 5432 C CA . ASP B 1 58 ? 14.961 -33.594 -16.75 1 87.81 58 ASP B CA 1
ATOM 5433 C C . ASP B 1 58 ? 14.984 -32.125 -16.328 1 87.81 58 ASP B C 1
ATOM 5435 O O . ASP B 1 58 ? 13.984 -31.609 -15.844 1 87.81 58 ASP B O 1
ATOM 5439 N N . LYS B 1 59 ? 16.062 -31.5 -16.578 1 81.94 59 LYS B N 1
ATOM 5440 C CA . LYS B 1 59 ? 16.25 -30.172 -15.992 1 81.94 59 LYS B CA 1
ATOM 5441 C C . LYS B 1 59 ? 15.734 -29.078 -16.922 1 81.94 59 LYS B C 1
ATOM 5443 O O . LYS B 1 59 ? 15.461 -27.953 -16.484 1 81.94 59 LYS B O 1
ATOM 5448 N N . LYS B 1 60 ? 15.477 -29.359 -18.188 1 87.69 60 LYS B N 1
ATOM 5449 C CA . LYS B 1 60 ? 15.188 -28.25 -19.094 1 87.69 60 LYS B CA 1
ATOM 5450 C C . LYS B 1 60 ? 13.977 -28.562 -19.969 1 87.69 60 LYS B C 1
ATOM 5452 O O . LYS B 1 60 ? 13.93 -28.172 -21.141 1 87.69 60 LYS B O 1
ATOM 5457 N N . ARG B 1 61 ? 13.008 -29.188 -19.453 1 92.75 61 ARG B N 1
ATOM 5458 C CA . ARG B 1 61 ? 11.805 -29.406 -20.25 1 92.75 61 ARG B CA 1
ATOM 5459 C C . ARG B 1 61 ? 10.914 -28.156 -20.234 1 92.75 61 ARG B C 1
ATOM 5461 O O . ARG B 1 61 ? 10.625 -27.609 -19.188 1 92.75 61 ARG B O 1
ATOM 5468 N N . ALA B 1 62 ? 10.547 -27.672 -21.453 1 93.56 62 ALA B N 1
ATOM 5469 C CA . ALA B 1 62 ? 9.664 -26.516 -21.578 1 93.56 62 ALA B CA 1
ATOM 5470 C C . ALA B 1 62 ? 8.211 -26.906 -21.312 1 93.56 62 ALA B C 1
ATOM 5472 O O . ALA B 1 62 ? 7.852 -28.094 -21.391 1 93.56 62 ALA B O 1
ATOM 5473 N N . PRO B 1 63 ? 7.465 -25.938 -20.938 1 95.56 63 PRO B N 1
ATOM 5474 C CA . PRO B 1 63 ? 6.043 -26.234 -20.766 1 95.56 63 PRO B CA 1
ATOM 5475 C C . PRO B 1 63 ? 5.348 -26.594 -22.078 1 95.56 63 PRO B C 1
ATOM 5477 O O . PRO B 1 63 ? 5.797 -26.172 -23.156 1 95.56 63 PRO B O 1
ATOM 5480 N N . LYS B 1 64 ? 4.297 -27.391 -21.969 1 95 64 LYS B N 1
ATOM 5481 C CA . LYS B 1 64 ? 3.5 -27.766 -23.141 1 95 64 LYS B CA 1
ATOM 5482 C C . LYS B 1 64 ? 2.049 -27.312 -22.984 1 95 64 LYS B C 1
ATOM 5484 O O . LYS B 1 64 ? 1.421 -27.578 -21.953 1 95 64 LYS B O 1
ATOM 5489 N N . LEU B 1 65 ? 1.586 -26.641 -24.016 1 96.38 65 LEU B N 1
ATOM 5490 C CA . LEU B 1 65 ? 0.218 -26.141 -23.969 1 96.38 65 LEU B CA 1
ATOM 5491 C C . LEU B 1 65 ? -0.755 -27.156 -24.562 1 96.38 65 LEU B C 1
ATOM 5493 O O . LEU B 1 65 ? -0.446 -27.812 -25.562 1 96.38 65 LEU B O 1
ATOM 5497 N N . GLN B 1 66 ? -1.86 -27.359 -23.812 1 95.81 66 GLN B N 1
ATOM 5498 C CA . GLN B 1 66 ? -2.949 -28.219 -24.281 1 95.81 66 GLN B CA 1
ATOM 5499 C C . GLN B 1 66 ? -4.207 -27.391 -24.562 1 95.81 66 GLN B C 1
ATOM 5501 O O . GLN B 1 66 ? -5.223 -27.562 -23.891 1 95.81 66 GLN B O 1
ATOM 5506 N N . ILE B 1 67 ? -4.105 -26.562 -25.547 1 95.31 67 ILE B N 1
ATOM 5507 C CA . ILE B 1 67 ? -5.227 -25.688 -25.875 1 95.31 67 ILE B CA 1
ATOM 5508 C C . ILE B 1 67 ? -5.867 -26.156 -27.188 1 95.31 67 ILE B C 1
ATOM 5510 O O . ILE B 1 67 ? -5.188 -26.703 -28.062 1 95.31 67 ILE B O 1
ATOM 5514 N N . PRO B 1 68 ? -7.18 -25.984 -27.312 1 94 68 PRO B N 1
ATOM 5515 C CA . PRO B 1 68 ? -7.836 -26.328 -28.578 1 94 68 PRO B CA 1
ATOM 5516 C C . PRO B 1 68 ? -7.262 -25.562 -29.781 1 94 68 PRO B C 1
ATOM 5518 O O . PRO B 1 68 ? -6.91 -24.391 -29.656 1 94 68 PRO B O 1
ATOM 5521 N N . PRO B 1 69 ? -7.203 -26.219 -30.844 1 91.69 69 PRO B N 1
ATOM 5522 C CA . PRO B 1 69 ? -6.57 -25.609 -32.031 1 91.69 69 PRO B CA 1
ATOM 5523 C C . PRO B 1 69 ? -7.34 -24.406 -32.562 1 91.69 69 PRO B C 1
ATOM 5525 O O . PRO B 1 69 ? -6.766 -23.562 -33.25 1 91.69 69 PRO B O 1
ATOM 5528 N N . TYR B 1 70 ? -8.617 -24.297 -32.219 1 92 70 TYR B N 1
ATOM 5529 C CA . TYR B 1 70 ? -9.43 -23.219 -32.781 1 92 70 TYR B CA 1
ATOM 5530 C C . TYR B 1 70 ? -9.195 -21.906 -32.062 1 92 70 TYR B C 1
ATOM 5532 O O . TYR B 1 70 ? -9.641 -20.844 -32.5 1 92 70 TYR B O 1
ATOM 5540 N N . ILE B 1 71 ? -8.453 -21.938 -31.062 1 93.81 71 ILE B N 1
ATOM 5541 C CA . ILE B 1 71 ? -8.227 -20.75 -30.25 1 93.81 71 ILE B CA 1
ATOM 5542 C C . ILE B 1 71 ? -7.223 -19.828 -30.953 1 93.81 71 ILE B C 1
ATOM 5544 O O . ILE B 1 71 ? -6.137 -20.266 -31.328 1 93.81 71 ILE B O 1
ATOM 5548 N N . ASP B 1 72 ? -7.648 -18.578 -31.156 1 93.88 72 ASP B N 1
ATOM 5549 C CA . ASP B 1 72 ? -6.719 -17.547 -31.625 1 93.88 72 ASP B CA 1
ATOM 5550 C C . ASP B 1 72 ? -5.914 -16.969 -30.453 1 93.88 72 ASP B C 1
ATOM 5552 O O . ASP B 1 72 ? -6.461 -16.266 -29.609 1 93.88 72 ASP B O 1
ATOM 5556 N N . ILE B 1 73 ? -4.609 -17.172 -30.516 1 94.5 73 ILE B N 1
ATOM 5557 C CA . ILE B 1 73 ? -3.723 -16.828 -29.422 1 94.5 73 ILE B CA 1
ATOM 5558 C C . ILE B 1 73 ? -3.59 -15.305 -29.312 1 94.5 73 ILE B C 1
ATOM 5560 O O . ILE B 1 73 ? -3.154 -14.781 -28.297 1 94.5 73 ILE B O 1
ATOM 5564 N N . MET B 1 74 ? -3.992 -14.609 -30.328 1 94.62 74 MET B N 1
ATOM 5565 C CA . MET B 1 74 ? -3.885 -13.148 -30.312 1 94.62 74 MET B CA 1
ATOM 5566 C C . MET B 1 74 ? -5.188 -12.516 -29.844 1 94.62 74 MET B C 1
ATOM 5568 O O . MET B 1 74 ? -5.285 -11.289 -29.75 1 94.62 74 MET B O 1
ATOM 5572 N N . GLU B 1 75 ? -6.168 -13.367 -29.484 1 95.62 75 GLU B N 1
ATOM 5573 C CA . GLU B 1 75 ? -7.438 -12.898 -28.953 1 95.62 75 GLU B CA 1
ATOM 5574 C C . GLU B 1 75 ? -7.57 -13.258 -27.469 1 95.62 75 GLU B C 1
ATOM 5576 O O . GLU B 1 75 ? -8.031 -14.352 -27.125 1 95.62 75 GLU B O 1
ATOM 5581 N N . PRO B 1 76 ? -7.332 -12.305 -26.625 1 97.31 76 PRO B N 1
ATOM 5582 C CA . PRO B 1 76 ? -7.309 -12.57 -25.172 1 97.31 76 PRO B CA 1
ATOM 5583 C C . PRO B 1 76 ? -8.602 -13.211 -24.672 1 97.31 76 PRO B C 1
ATOM 5585 O O . PRO B 1 76 ? -8.57 -14.094 -23.812 1 97.31 76 PRO B O 1
ATOM 5588 N N . TYR B 1 77 ? -9.719 -12.812 -25.203 1 97.44 77 TYR B N 1
ATOM 5589 C CA . TYR B 1 77 ? -10.992 -13.344 -24.734 1 97.44 77 TYR B CA 1
ATOM 5590 C C . TYR B 1 77 ? -11.094 -14.836 -25 1 97.44 77 TYR B C 1
ATOM 5592 O O . TYR B 1 77 ? -11.633 -15.594 -24.188 1 97.44 77 TYR B O 1
ATOM 5600 N N . GLN B 1 78 ? -10.672 -15.273 -26.156 1 97.31 78 GLN B N 1
ATOM 5601 C CA . GLN B 1 78 ? -10.758 -16.688 -26.484 1 97.31 78 GLN B CA 1
ATOM 5602 C C . GLN B 1 78 ? -9.953 -17.531 -25.516 1 97.31 78 GLN B C 1
ATOM 5604 O O . GLN B 1 78 ? -10.383 -18.625 -25.125 1 97.31 78 GLN B O 1
ATOM 5609 N N . ILE B 1 79 ? -8.812 -17.062 -25.141 1 98.19 79 ILE B N 1
ATOM 5610 C CA . ILE B 1 79 ? -8 -17.781 -24.172 1 98.19 79 ILE B CA 1
ATOM 5611 C C . ILE B 1 79 ? -8.656 -17.719 -22.797 1 98.19 79 ILE B C 1
ATOM 5613 O O . ILE B 1 79 ? -8.758 -18.734 -22.094 1 98.19 79 ILE B O 1
ATOM 5617 N N . PHE B 1 80 ? -9.125 -16.484 -22.438 1 98.31 80 PHE B N 1
ATOM 5618 C CA . PHE B 1 80 ? -9.781 -16.266 -21.156 1 98.31 80 PHE B CA 1
ATOM 5619 C C . PHE B 1 80 ? -11 -17.172 -21 1 98.31 80 PHE B C 1
ATOM 5621 O O . PHE B 1 80 ? -11.281 -17.672 -19.922 1 98.31 80 PHE B O 1
ATOM 5628 N N . SER B 1 81 ? -11.664 -17.453 -22.062 1 97.56 81 SER B N 1
ATOM 5629 C CA . SER B 1 81 ? -12.906 -18.219 -22.062 1 97.56 81 SER B CA 1
ATOM 5630 C C . SER B 1 81 ? -12.648 -19.688 -21.766 1 97.56 81 SER B C 1
ATOM 5632 O O . SER B 1 81 ? -13.578 -20.438 -21.469 1 97.56 81 SER B O 1
ATOM 5634 N N . LEU B 1 82 ? -11.414 -20.078 -21.844 1 97.19 82 LEU B N 1
ATOM 5635 C CA . LEU B 1 82 ? -11.07 -21.438 -21.469 1 97.19 82 LEU B CA 1
ATOM 5636 C C . LEU B 1 82 ? -11.117 -21.609 -19.953 1 97.19 82 LEU B C 1
ATOM 5638 O O . LEU B 1 82 ? -11.32 -22.719 -19.453 1 97.19 82 LEU B O 1
ATOM 5642 N N . PHE B 1 83 ? -10.875 -20.578 -19.219 1 97.81 83 PHE B N 1
ATOM 5643 C CA . PHE B 1 83 ? -10.906 -20.594 -17.75 1 97.81 83 PHE B CA 1
ATOM 5644 C C . PHE B 1 83 ? -12.289 -20.188 -17.234 1 97.81 83 PHE B C 1
ATOM 5646 O O . PHE B 1 83 ? -12.812 -20.797 -16.312 1 97.81 83 PHE B O 1
ATOM 5653 N N . PHE B 1 84 ? -12.766 -19.125 -17.766 1 97.56 84 PHE B N 1
ATOM 5654 C CA . PHE B 1 84 ? -14.117 -18.656 -17.469 1 97.56 84 PHE B CA 1
ATOM 5655 C C . PHE B 1 84 ? -15.062 -18.969 -18.625 1 97.56 84 PHE B C 1
ATOM 5657 O O . PHE B 1 84 ? -15.32 -18.125 -19.484 1 97.56 84 PHE B O 1
ATOM 5664 N N . THR B 1 85 ? -15.656 -20.125 -18.484 1 94.88 85 THR B N 1
ATOM 5665 C CA . THR B 1 85 ? -16.422 -20.719 -19.578 1 94.88 85 THR B CA 1
ATOM 5666 C C . THR B 1 85 ? -17.812 -20.109 -19.656 1 94.88 85 THR B C 1
ATOM 5668 O O . THR B 1 85 ? -18.281 -19.469 -18.703 1 94.88 85 THR B O 1
ATOM 5671 N N . GLU B 1 86 ? -18.406 -20.359 -20.766 1 93.06 86 GLU B N 1
ATOM 5672 C CA . GLU B 1 86 ? -19.781 -19.938 -20.953 1 93.06 86 GLU B CA 1
ATOM 5673 C C . GLU B 1 86 ? -20.703 -20.578 -19.922 1 93.06 86 GLU B C 1
ATOM 5675 O O . GLU B 1 86 ? -21.625 -19.938 -19.406 1 93.06 86 GLU B O 1
ATOM 5680 N N . ASP B 1 87 ? -20.438 -21.781 -19.641 1 91.12 87 ASP B N 1
ATOM 5681 C CA . ASP B 1 87 ? -21.234 -22.5 -18.656 1 91.12 87 ASP B CA 1
ATOM 5682 C C . ASP B 1 87 ? -21.094 -21.875 -17.266 1 91.12 87 ASP B C 1
ATOM 5684 O O . ASP B 1 87 ? -22.078 -21.828 -16.516 1 91.12 87 ASP B O 1
ATOM 5688 N N . LEU B 1 88 ? -19.922 -21.5 -16.969 1 94.19 88 LEU B N 1
ATOM 5689 C CA . LEU B 1 88 ? -19.734 -20.828 -15.68 1 94.19 88 LEU B CA 1
ATOM 5690 C C . LEU B 1 88 ? -20.594 -19.562 -15.594 1 94.19 88 LEU B C 1
ATOM 5692 O O . LEU B 1 88 ? -21.266 -19.328 -14.586 1 94.19 88 LEU B O 1
ATOM 5696 N N . PHE B 1 89 ? -20.609 -18.75 -16.656 1 96 89 PHE B N 1
ATOM 5697 C CA . PHE B 1 89 ? -21.375 -17.516 -16.641 1 96 89 PHE B CA 1
ATOM 5698 C C . PHE B 1 89 ? -22.875 -17.797 -16.547 1 96 89 PHE B C 1
ATOM 5700 O O . PHE B 1 89 ? -23.625 -17.031 -15.945 1 96 89 PHE B O 1
ATOM 5707 N N . LYS B 1 90 ? -23.297 -18.891 -17.125 1 93.31 90 LYS B N 1
ATOM 5708 C CA . LYS B 1 90 ? -24.688 -19.297 -16.984 1 93.31 90 LYS B CA 1
ATOM 5709 C C . LYS B 1 90 ? -25.031 -19.594 -15.531 1 93.31 90 LYS B C 1
ATOM 5711 O O . LYS B 1 90 ? -26.078 -19.156 -15.023 1 93.31 90 LYS B O 1
ATOM 5716 N N . VAL B 1 91 ? -24.141 -20.312 -14.914 1 91.69 91 VAL B N 1
ATOM 5717 C CA . VAL B 1 91 ? -24.328 -20.656 -13.508 1 91.69 91 VAL B CA 1
ATOM 5718 C C . VAL B 1 91 ? -24.344 -19.391 -12.664 1 91.69 91 VAL B C 1
ATOM 5720 O O . VAL B 1 91 ? -25.203 -19.219 -11.781 1 91.69 91 VAL B O 1
ATOM 5723 N N . LEU B 1 92 ? -23.469 -18.5 -12.914 1 95.44 92 LEU B N 1
ATOM 5724 C CA . LEU B 1 92 ? -23.375 -17.25 -12.172 1 95.44 92 LEU B CA 1
ATOM 5725 C C . LEU B 1 92 ? -24.641 -16.422 -12.359 1 95.44 92 LEU B C 1
ATOM 5727 O O . LEU B 1 92 ? -25.141 -15.828 -11.398 1 95.44 92 LEU B O 1
ATOM 5731 N N . ALA B 1 93 ? -25.094 -16.375 -13.602 1 95 93 ALA B N 1
ATOM 5732 C CA . ALA B 1 93 ? -26.312 -15.617 -13.883 1 95 93 ALA B CA 1
ATOM 5733 C C . ALA B 1 93 ? -27.5 -16.188 -13.117 1 95 93 ALA B C 1
ATOM 5735 O O . ALA B 1 93 ? -28.266 -15.438 -12.492 1 95 93 ALA B O 1
ATOM 5736 N N . ASP B 1 94 ? -27.609 -17.469 -13.141 1 91.94 94 ASP B N 1
ATOM 5737 C CA . ASP B 1 94 ? -28.719 -18.125 -12.461 1 91.94 94 ASP B CA 1
ATOM 5738 C C . ASP B 1 94 ? -28.656 -17.875 -10.953 1 91.94 94 ASP B C 1
ATOM 5740 O O . ASP B 1 94 ? -29.656 -17.5 -10.344 1 91.94 94 ASP B O 1
ATOM 5744 N N . ASN B 1 95 ? -27.531 -18.141 -10.367 1 92.62 95 ASN B N 1
ATOM 5745 C CA . ASN B 1 95 ? -27.375 -17.953 -8.93 1 92.62 95 ASN B CA 1
ATOM 5746 C C . ASN B 1 95 ? -27.594 -16.5 -8.523 1 92.62 95 ASN B C 1
ATOM 5748 O O . ASN B 1 95 ? -28.172 -16.219 -7.473 1 92.62 95 ASN B O 1
ATOM 5752 N N . THR B 1 96 ? -27.141 -15.547 -9.305 1 94.12 96 THR B N 1
ATOM 5753 C CA . THR B 1 96 ? -27.312 -14.125 -9.031 1 94.12 96 THR B CA 1
ATOM 5754 C C . THR B 1 96 ? -28.797 -13.742 -9.07 1 94.12 96 THR B C 1
ATOM 5756 O O . THR B 1 96 ? -29.281 -13.016 -8.203 1 94.12 96 THR B O 1
ATOM 5759 N N . ASN B 1 97 ? -29.438 -14.25 -10.102 1 91.94 97 ASN B N 1
ATOM 5760 C CA . ASN B 1 97 ? -30.875 -13.992 -10.203 1 91.94 97 ASN B CA 1
ATOM 5761 C C . ASN B 1 97 ? -31.641 -14.594 -9.031 1 91.94 97 ASN B C 1
ATOM 5763 O O . ASN B 1 97 ? -32.5 -13.938 -8.445 1 91.94 97 ASN B O 1
ATOM 5767 N N . MET B 1 98 ? -31.312 -15.805 -8.719 1 89.25 98 MET B N 1
ATOM 5768 C CA . MET B 1 98 ? -31.969 -16.484 -7.602 1 89.25 98 MET B CA 1
ATOM 5769 C C . MET B 1 98 ? -31.781 -15.695 -6.309 1 89.25 98 MET B C 1
ATOM 5771 O O . MET B 1 98 ? -32.719 -15.484 -5.551 1 89.25 98 MET B O 1
ATOM 5775 N N . TYR B 1 99 ? -30.641 -15.289 -6.086 1 90 99 TYR B N 1
ATOM 5776 C CA . TYR B 1 99 ? -30.328 -14.539 -4.879 1 90 99 TYR B CA 1
ATOM 5777 C C . TYR B 1 99 ? -31.062 -13.203 -4.859 1 90 99 TYR B C 1
ATOM 5779 O O . TYR B 1 99 ? -31.594 -12.789 -3.828 1 90 99 TYR B O 1
ATOM 5787 N N . ALA B 1 100 ? -31 -12.477 -5.98 1 90.06 100 ALA B N 1
ATOM 5788 C CA . ALA B 1 100 ? -31.672 -11.188 -6.078 1 90.06 100 ALA B CA 1
ATOM 5789 C C . ALA B 1 100 ? -33.156 -11.32 -5.762 1 90.06 100 ALA B C 1
ATOM 5791 O O . ALA B 1 100 ? -33.719 -10.562 -4.953 1 90.06 100 ALA B O 1
ATOM 5792 N N . TYR B 1 101 ? -33.75 -12.289 -6.34 1 85.81 101 TYR B N 1
ATOM 5793 C CA . TYR B 1 101 ? -35.188 -12.477 -6.133 1 85.81 101 TYR B CA 1
ATOM 5794 C C . TYR B 1 101 ? -35.469 -12.898 -4.695 1 85.81 101 TYR B C 1
ATOM 5796 O O . TYR B 1 101 ? -36.469 -12.477 -4.113 1 85.81 101 TYR B O 1
ATOM 5804 N N . ALA B 1 102 ? -34.656 -13.711 -4.16 1 84 102 ALA B N 1
ATOM 5805 C CA . ALA B 1 102 ? -34.844 -14.133 -2.771 1 84 102 ALA B CA 1
ATOM 5806 C C . ALA B 1 102 ? -34.75 -12.945 -1.821 1 84 102 ALA B C 1
ATOM 5808 O O . ALA B 1 102 ? -35.531 -12.828 -0.886 1 84 102 ALA B O 1
ATOM 5809 N N . LYS B 1 103 ? -33.812 -12.062 -2.004 1 84.31 103 LYS B N 1
ATOM 5810 C CA . LYS B 1 103 ? -33.594 -10.914 -1.131 1 84.31 103 LYS B CA 1
ATOM 5811 C C . LYS B 1 103 ? -34.688 -9.867 -1.323 1 84.31 103 LYS B C 1
ATOM 5813 O O . LYS B 1 103 ? -35.125 -9.227 -0.362 1 84.31 103 LYS B O 1
ATOM 5818 N N . LEU B 1 104 ? -35.031 -9.664 -2.529 1 81.62 104 LEU B N 1
ATOM 5819 C CA . LEU B 1 104 ? -36 -8.625 -2.826 1 81.62 104 LEU B CA 1
ATOM 5820 C C . LEU B 1 104 ? -37.406 -9.055 -2.377 1 81.62 104 LEU B C 1
ATOM 5822 O O . LEU B 1 104 ? -38.25 -8.211 -2.053 1 81.62 104 LEU B O 1
ATOM 5826 N N . SER B 1 105 ? -37.656 -10.281 -2.424 1 75.25 105 SER B N 1
ATOM 5827 C CA . SER B 1 105 ? -38.938 -10.773 -1.937 1 75.25 105 SER B CA 1
ATOM 5828 C C . SER B 1 105 ? -39.094 -10.516 -0.442 1 75.25 105 SER B C 1
ATOM 5830 O O . SER B 1 105 ? -40.219 -10.281 0.038 1 75.25 105 SER B O 1
ATOM 5832 N N . LYS B 1 106 ? -38 -10.516 0.257 1 70.62 106 LYS B N 1
ATOM 5833 C CA . LYS B 1 106 ? -38.062 -10.312 1.702 1 70.62 106 LYS B CA 1
ATOM 5834 C C . LYS B 1 106 ? -38.156 -8.828 2.047 1 70.62 106 LYS B C 1
ATOM 5836 O O . LYS B 1 106 ? -38.719 -8.461 3.064 1 70.62 106 LYS B O 1
ATOM 5841 N N . ASN B 1 107 ? -37.344 -8.031 1.344 1 63.78 107 ASN B N 1
ATOM 5842 C CA . ASN B 1 107 ? -37.281 -6.605 1.662 1 63.78 107 ASN B CA 1
ATOM 5843 C C . ASN B 1 107 ? -38.094 -5.781 0.657 1 63.78 107 ASN B C 1
ATOM 5845 O O . ASN B 1 107 ? -37.594 -5.438 -0.413 1 63.78 107 ASN B O 1
ATOM 5849 N N . MET B 1 108 ? -39.438 -5.734 0.812 1 56.41 108 MET B N 1
ATOM 5850 C CA . MET B 1 108 ? -40.312 -4.961 -0.064 1 56.41 108 MET B CA 1
ATOM 5851 C C . MET B 1 108 ? -40.062 -3.467 0.097 1 56.41 108 MET B C 1
ATOM 5853 O O . MET B 1 108 ? -40.719 -2.805 0.9 1 56.41 108 MET B O 1
ATOM 5857 N N . ASN B 1 109 ? -38.75 -3.111 0.126 1 56.72 109 ASN B N 1
ATOM 5858 C CA . ASN B 1 109 ? -38.656 -1.655 0.103 1 56.72 109 ASN B CA 1
ATOM 5859 C C . ASN B 1 109 ? -39.188 -1.08 -1.214 1 56.72 109 ASN B C 1
ATOM 5861 O O . ASN B 1 109 ? -38.656 -1.419 -2.285 1 56.72 109 ASN B O 1
ATOM 5865 N N . PRO B 1 110 ? -40.281 -0.401 -1.186 1 54.34 110 PRO B N 1
ATOM 5866 C CA . PRO B 1 110 ? -40.938 0.144 -2.381 1 54.34 110 PRO B CA 1
ATOM 5867 C C . PRO B 1 110 ? -39.969 0.969 -3.244 1 54.34 110 PRO B C 1
ATOM 5869 O O . PRO B 1 110 ? -40.219 1.17 -4.434 1 54.34 110 PRO B O 1
ATOM 5872 N N . HIS B 1 111 ? -38.844 1.49 -2.672 1 54.59 111 HIS B N 1
ATOM 5873 C CA . HIS B 1 111 ? -38 2.408 -3.402 1 54.59 111 HIS B CA 1
ATOM 5874 C C . HIS B 1 111 ? -36.844 1.66 -4.102 1 54.59 111 HIS B C 1
ATOM 5876 O O . HIS B 1 111 ? -36 2.275 -4.742 1 54.59 111 HIS B O 1
ATOM 5882 N N . HIS B 1 112 ? -36.938 0.373 -3.988 1 62.34 112 HIS B N 1
ATOM 5883 C CA . HIS B 1 112 ? -35.875 -0.356 -4.66 1 62.34 112 HIS B CA 1
ATOM 5884 C C . HIS B 1 112 ? -36.125 -0.421 -6.164 1 62.34 112 HIS B C 1
ATOM 5886 O O . HIS B 1 112 ? -37.25 -0.582 -6.609 1 62.34 112 HIS B O 1
ATOM 5892 N N . ARG B 1 113 ? -35.188 0.072 -6.836 1 65.81 113 ARG B N 1
ATOM 5893 C CA . ARG B 1 113 ? -35.281 -0.069 -8.289 1 65.81 113 ARG B CA 1
ATOM 5894 C C . ARG B 1 113 ? -35.469 -1.532 -8.68 1 65.81 113 ARG B C 1
ATOM 5896 O O . ARG B 1 113 ? -34.906 -2.426 -8.023 1 65.81 113 ARG B O 1
ATOM 5903 N N . ASN B 1 114 ? -36.281 -1.723 -9.641 1 79.38 114 ASN B N 1
ATOM 5904 C CA . ASN B 1 114 ? -36.719 -3.039 -10.102 1 79.38 114 ASN B CA 1
ATOM 5905 C C . ASN B 1 114 ? -35.531 -3.861 -10.625 1 79.38 114 ASN B C 1
ATOM 5907 O O . ASN B 1 114 ? -34.656 -3.342 -11.336 1 79.38 114 ASN B O 1
ATOM 5911 N N . TRP B 1 115 ? -35.438 -5.062 -10.109 1 88.38 115 TRP B N 1
ATOM 5912 C CA . TRP B 1 115 ? -34.438 -6.012 -10.594 1 88.38 115 TRP B CA 1
ATOM 5913 C C . TRP B 1 115 ? -34.875 -6.625 -11.922 1 88.38 115 TRP B C 1
ATOM 5915 O O . TRP B 1 115 ? -36 -7.059 -12.062 1 88.38 115 TRP B O 1
ATOM 5925 N N . ARG B 1 116 ? -34 -6.473 -12.891 1 88.69 116 ARG B N 1
ATOM 5926 C CA . ARG B 1 116 ? -34.125 -7.215 -14.141 1 88.69 116 ARG B CA 1
ATOM 5927 C C . ARG B 1 116 ? -33.156 -8.391 -14.164 1 88.69 116 ARG B C 1
ATOM 5929 O O . ARG B 1 116 ? -31.953 -8.234 -13.883 1 88.69 116 ARG B O 1
ATOM 5936 N N . SER B 1 117 ? -33.719 -9.562 -14.477 1 91.25 117 SER B N 1
ATOM 5937 C CA . SER B 1 117 ? -32.875 -10.742 -14.5 1 91.25 117 SER B CA 1
ATOM 5938 C C . SER B 1 117 ? -31.641 -10.508 -15.375 1 91.25 117 SER B C 1
ATOM 5940 O O . SER B 1 117 ? -31.734 -9.953 -16.469 1 91.25 117 SER B O 1
ATOM 5942 N N . THR B 1 118 ? -30.531 -10.883 -14.828 1 94.5 118 THR B N 1
ATOM 5943 C CA . THR B 1 118 ? -29.281 -10.727 -15.57 1 94.5 118 THR B CA 1
ATOM 5944 C C . THR B 1 118 ? -29.047 -11.922 -16.484 1 94.5 118 THR B C 1
ATOM 5946 O O . THR B 1 118 ? -29.703 -12.961 -16.344 1 94.5 118 THR B O 1
ATOM 5949 N N . THR B 1 119 ? -28.203 -11.719 -17.469 1 94.88 119 THR B N 1
ATOM 5950 C CA . THR B 1 119 ? -27.812 -12.734 -18.453 1 94.88 119 THR B CA 1
ATOM 5951 C C . THR B 1 119 ? -26.312 -12.977 -18.406 1 94.88 119 THR B C 1
ATOM 5953 O O . THR B 1 119 ? -25.562 -12.188 -17.844 1 94.88 119 THR B O 1
ATOM 5956 N N . PRO B 1 120 ? -25.922 -14.156 -18.922 1 95.44 120 PRO B N 1
ATOM 5957 C CA . PRO B 1 120 ? -24.469 -14.383 -19 1 95.44 120 PRO B CA 1
ATOM 5958 C C . PRO B 1 120 ? -23.734 -13.25 -19.719 1 95.44 120 PRO B C 1
ATOM 5960 O O . PRO B 1 120 ? -22.641 -12.867 -19.312 1 95.44 120 PRO B O 1
ATOM 5963 N N . GLY B 1 121 ? -24.375 -12.711 -20.734 1 95.38 121 GLY B N 1
ATOM 5964 C CA . GLY B 1 121 ? -23.766 -11.609 -21.469 1 95.38 121 GLY B CA 1
ATOM 5965 C C . GLY B 1 121 ? -23.594 -10.367 -20.609 1 95.38 121 GLY B C 1
ATOM 5966 O O . GLY B 1 121 ? -22.531 -9.734 -20.656 1 95.38 121 GLY B O 1
ATOM 5967 N N . GLU B 1 122 ? -24.547 -10.062 -19.875 1 96 122 GLU B N 1
ATOM 5968 C CA . GLU B 1 122 ? -24.469 -8.898 -19 1 96 122 GLU B CA 1
ATOM 5969 C C . GLU B 1 122 ? -23.422 -9.086 -17.906 1 96 122 GLU B C 1
ATOM 5971 O O . GLU B 1 122 ? -22.719 -8.141 -17.531 1 96 122 GLU B O 1
ATOM 5976 N N . LEU B 1 123 ? -23.328 -10.297 -17.391 1 97.38 123 LEU B N 1
ATOM 5977 C CA . LEU B 1 123 ? -22.312 -10.57 -16.359 1 97.38 123 LEU B CA 1
ATOM 5978 C C . LEU B 1 123 ? -20.906 -10.5 -16.953 1 97.38 123 LEU B C 1
ATOM 5980 O O . LEU B 1 123 ? -19.969 -10.094 -16.266 1 97.38 123 LEU B O 1
ATOM 5984 N N . LYS B 1 124 ? -20.812 -10.914 -18.219 1 97.62 124 LYS B N 1
ATOM 5985 C CA . LYS B 1 124 ? -19.531 -10.719 -18.891 1 97.62 124 LYS B CA 1
ATOM 5986 C C . LYS B 1 124 ? -19.156 -9.242 -18.969 1 97.62 124 LYS B C 1
ATOM 5988 O O . LYS B 1 124 ? -18 -8.875 -18.719 1 97.62 124 LYS B O 1
ATOM 5993 N N . ALA B 1 125 ? -20.078 -8.422 -19.25 1 97 125 ALA B N 1
ATOM 5994 C CA . ALA B 1 125 ? -19.859 -6.98 -19.281 1 97 125 ALA B CA 1
ATOM 5995 C C . ALA B 1 125 ? -19.484 -6.453 -17.891 1 97 125 ALA B C 1
ATOM 5997 O O . ALA B 1 125 ? -18.625 -5.578 -17.75 1 97 125 ALA B O 1
ATOM 5998 N N . PHE B 1 126 ? -20.203 -7.008 -16.922 1 97.12 126 PHE B N 1
ATOM 5999 C CA . PHE B 1 126 ? -19.906 -6.66 -15.539 1 97.12 126 PHE B CA 1
ATOM 6000 C C . PHE B 1 126 ? -18.453 -6.965 -15.211 1 97.12 126 PHE B C 1
ATOM 6002 O O . PHE B 1 126 ? -17.75 -6.129 -14.633 1 97.12 126 PHE B O 1
ATOM 6009 N N . VAL B 1 127 ? -17.969 -8.125 -15.594 1 97.75 127 VAL B N 1
ATOM 6010 C CA . VAL B 1 127 ? -16.594 -8.555 -15.375 1 97.75 127 VAL B CA 1
ATOM 6011 C C . VAL B 1 127 ? -15.641 -7.684 -16.188 1 97.75 127 VAL B C 1
ATOM 6013 O O . VAL B 1 127 ? -14.57 -7.301 -15.719 1 97.75 127 VAL B O 1
ATOM 6016 N N . GLY B 1 128 ? -16.062 -7.414 -17.438 1 97.12 128 GLY B N 1
ATOM 6017 C CA . GLY B 1 128 ? -15.266 -6.516 -18.25 1 97.12 128 GLY B CA 1
ATOM 6018 C C . GLY B 1 128 ? -15.039 -5.16 -17.609 1 97.12 128 GLY B C 1
ATOM 6019 O O . GLY B 1 128 ? -13.945 -4.605 -17.688 1 97.12 128 GLY B O 1
ATOM 6020 N N . ALA B 1 129 ? -16.078 -4.617 -17.031 1 96.38 129 ALA B N 1
ATOM 6021 C CA . ALA B 1 129 ? -15.984 -3.346 -16.312 1 96.38 129 ALA B CA 1
ATOM 6022 C C . ALA B 1 129 ? -15.039 -3.453 -15.125 1 96.38 129 ALA B C 1
ATOM 6024 O O . ALA B 1 129 ? -14.25 -2.543 -14.867 1 96.38 129 ALA B O 1
ATOM 6025 N N . GLN B 1 130 ? -15.141 -4.531 -14.422 1 96.12 130 GLN B N 1
ATOM 6026 C CA . GLN B 1 130 ? -14.258 -4.762 -13.281 1 96.12 130 GLN B CA 1
ATOM 6027 C C . GLN B 1 130 ? -12.797 -4.785 -13.711 1 96.12 130 GLN B C 1
ATOM 6029 O O . GLN B 1 130 ? -11.938 -4.203 -13.047 1 96.12 130 GLN B O 1
ATOM 6034 N N . ILE B 1 131 ? -12.492 -5.465 -14.766 1 96.62 131 ILE B N 1
ATOM 6035 C CA . ILE B 1 131 ? -11.141 -5.527 -15.297 1 96.62 131 ILE B CA 1
ATOM 6036 C C . ILE B 1 131 ? -10.672 -4.133 -15.703 1 96.62 131 ILE B C 1
ATOM 6038 O O . ILE B 1 131 ? -9.539 -3.744 -15.43 1 96.62 131 ILE B O 1
ATOM 6042 N N . TYR B 1 132 ? -11.602 -3.371 -16.328 1 94.62 132 TYR B N 1
ATOM 6043 C CA . TYR B 1 132 ? -11.305 -2 -16.719 1 94.62 132 TYR B CA 1
ATOM 6044 C C . TYR B 1 132 ? -10.898 -1.157 -15.523 1 94.62 132 TYR B C 1
ATOM 6046 O O . TYR B 1 132 ? -9.93 -0.398 -15.586 1 94.62 132 TYR B O 1
ATOM 6054 N N . MET B 1 133 ? -11.562 -1.325 -14.492 1 93.94 133 MET B N 1
ATOM 6055 C CA . MET B 1 133 ? -11.32 -0.546 -13.273 1 93.94 133 MET B CA 1
ATOM 6056 C C . MET B 1 133 ? -10 -0.94 -12.633 1 93.94 133 MET B C 1
ATOM 6058 O O . MET B 1 133 ? -9.492 -0.231 -11.758 1 93.94 133 MET B O 1
ATOM 6062 N N . GLY B 1 134 ? -9.406 -2 -13.031 1 91.5 134 GLY B N 1
ATOM 6063 C CA . GLY B 1 134 ? -8.125 -2.451 -12.508 1 91.5 134 GLY B CA 1
ATOM 6064 C C . GLY B 1 134 ? -6.945 -1.685 -13.078 1 91.5 134 GLY B C 1
ATOM 6065 O O . GLY B 1 134 ? -5.91 -1.557 -12.422 1 91.5 134 GLY B O 1
ATOM 6066 N N . PHE B 1 135 ? -7.066 -1.25 -14.273 1 88.19 135 PHE B N 1
ATOM 6067 C CA . PHE B 1 135 ? -5.914 -0.566 -14.844 1 88.19 135 PHE B CA 1
ATOM 6068 C C . PHE B 1 135 ? -6.129 0.943 -14.852 1 88.19 135 PHE B C 1
ATOM 6070 O O . PHE B 1 135 ? -5.164 1.713 -14.852 1 88.19 135 PHE B O 1
ATOM 6077 N N . THR B 1 136 ? -7.344 1.453 -14.922 1 88.94 136 THR B N 1
ATOM 6078 C CA . THR B 1 136 ? -7.672 2.861 -14.727 1 88.94 136 THR B CA 1
ATOM 6079 C C . THR B 1 136 ? -8.398 3.068 -13.398 1 88.94 136 THR B C 1
ATOM 6081 O O . THR B 1 136 ? -9.555 2.658 -13.25 1 88.94 136 THR B O 1
ATOM 6084 N N . LYS B 1 137 ? -7.828 3.752 -12.547 1 90.25 137 LYS B N 1
ATOM 6085 C CA . LYS B 1 137 ? -8.398 3.814 -11.203 1 90.25 137 LYS B CA 1
ATOM 6086 C C . LYS B 1 137 ? -8.969 5.203 -10.914 1 90.25 137 LYS B C 1
ATOM 6088 O O . LYS B 1 137 ? -8.344 6.215 -11.234 1 90.25 137 LYS B O 1
ATOM 6093 N N . GLU B 1 138 ? -10.117 5.176 -10.398 1 89.81 138 GLU B N 1
ATOM 6094 C CA . GLU B 1 138 ? -10.805 6.363 -9.898 1 89.81 138 GLU B CA 1
ATOM 6095 C C . GLU B 1 138 ? -11.062 6.27 -8.398 1 89.81 138 GLU B C 1
ATOM 6097 O O . GLU B 1 138 ? -11.164 5.168 -7.852 1 89.81 138 GLU B O 1
ATOM 6102 N N . PRO B 1 139 ? -11.133 7.352 -7.73 1 86.19 139 PRO B N 1
ATOM 6103 C CA . PRO B 1 139 ? -11.352 7.32 -6.281 1 86.19 139 PRO B CA 1
ATOM 6104 C C . PRO B 1 139 ? -12.711 6.746 -5.902 1 86.19 139 PRO B C 1
ATOM 6106 O O . PRO B 1 139 ? -12.828 6.031 -4.902 1 86.19 139 PRO B O 1
ATOM 6109 N N . GLN B 1 140 ? -13.688 7.074 -6.695 1 87.81 140 GLN B N 1
ATOM 6110 C CA . GLN B 1 140 ? -15.039 6.582 -6.426 1 87.81 140 GLN B CA 1
ATOM 6111 C C . GLN B 1 140 ? -15.602 5.852 -7.641 1 87.81 140 GLN B C 1
ATOM 6113 O O . GLN B 1 140 ? -15.289 6.191 -8.781 1 87.81 140 GLN B O 1
ATOM 6118 N N . LEU B 1 141 ? -16.453 4.906 -7.262 1 89.75 141 LEU B N 1
ATOM 6119 C CA . LEU B 1 141 ? -17.062 4.098 -8.32 1 89.75 141 LEU B CA 1
ATOM 6120 C C . LEU B 1 141 ? -17.859 4.969 -9.281 1 89.75 141 LEU B C 1
ATOM 6122 O O . LEU B 1 141 ? -17.797 4.781 -10.5 1 89.75 141 LEU B O 1
ATOM 6126 N N . LYS B 1 142 ? -18.547 5.977 -8.828 1 88.56 142 LYS B N 1
ATOM 6127 C CA . LYS B 1 142 ? -19.422 6.816 -9.641 1 88.56 142 LYS B CA 1
ATOM 6128 C C . LYS B 1 142 ? -18.625 7.66 -10.625 1 88.56 142 LYS B C 1
ATOM 6130 O O . LYS B 1 142 ? -19.156 8.109 -11.641 1 88.56 142 LYS B O 1
ATOM 6135 N N . ASP B 1 143 ? -17.359 7.832 -10.352 1 88.94 143 ASP B N 1
ATOM 6136 C CA . ASP B 1 143 ? -16.5 8.672 -11.18 1 88.94 143 ASP B CA 1
ATOM 6137 C C . ASP B 1 143 ? -16.297 8.047 -12.562 1 88.94 143 ASP B C 1
ATOM 6139 O O . ASP B 1 143 ? -16.031 8.758 -13.539 1 88.94 143 ASP B O 1
ATOM 6143 N N . TYR B 1 144 ? -16.484 6.758 -12.641 1 91.44 144 TYR B N 1
ATOM 6144 C CA . TYR B 1 144 ? -16.312 6.07 -13.914 1 91.44 144 TYR B CA 1
ATOM 6145 C C . TYR B 1 144 ? -17.453 6.414 -14.875 1 91.44 144 TYR B C 1
ATOM 6147 O O . TYR B 1 144 ? -17.344 6.176 -16.078 1 91.44 144 TYR B O 1
ATOM 6155 N N . TRP B 1 145 ? -18.547 6.918 -14.375 1 90.06 145 TRP B N 1
ATOM 6156 C CA . TRP B 1 145 ? -19.703 7.234 -15.203 1 90.06 145 TRP B CA 1
ATOM 6157 C C . TRP B 1 145 ? -19.969 8.734 -15.219 1 90.06 145 TRP B C 1
ATOM 6159 O O . TRP B 1 145 ? -20.938 9.195 -15.82 1 90.06 145 TRP B O 1
ATOM 6169 N N . ASP B 1 146 ? -19.094 9.383 -14.383 1 77.81 146 ASP B N 1
ATOM 6170 C CA . ASP B 1 146 ? -19.281 10.828 -14.32 1 77.81 146 ASP B CA 1
ATOM 6171 C C . ASP B 1 146 ? -18.828 11.492 -15.617 1 77.81 146 ASP B C 1
ATOM 6173 O O . ASP B 1 146 ? -17.734 11.227 -16.109 1 77.81 146 ASP B O 1
ATOM 6177 N N . GLU B 1 147 ? -19.719 11.781 -16.484 1 61.97 147 GLU B N 1
ATOM 6178 C CA . GLU B 1 147 ? -19.375 12.484 -17.719 1 61.97 147 GLU B CA 1
ATOM 6179 C C . GLU B 1 147 ? -19.078 13.961 -17.438 1 61.97 147 GLU B C 1
ATOM 6181 O O . GLU B 1 147 ? -19.578 14.523 -16.469 1 61.97 147 GLU B O 1
ATOM 6186 N N . GLU B 1 148 ? -17.969 14.469 -17.953 1 57.03 148 GLU B N 1
ATOM 6187 C CA . GLU B 1 148 ? -17.547 15.859 -17.797 1 57.03 148 GLU B CA 1
ATOM 6188 C C . GLU B 1 148 ? -18.75 16.797 -17.719 1 57.03 148 GLU B C 1
ATOM 6190 O O . GLU B 1 148 ? -19.281 17.234 -18.75 1 57.03 148 GLU B O 1
ATOM 6195 N N . LYS B 1 149 ? -19.812 16.281 -17.062 1 49.19 149 LYS B N 1
ATOM 6196 C CA . LYS B 1 149 ? -20.953 17.188 -17.219 1 49.19 149 LYS B CA 1
ATOM 6197 C C . LYS B 1 149 ? -20.578 18.625 -16.922 1 49.19 149 LYS B C 1
ATOM 6199 O O . LYS B 1 149 ? -21.094 19.547 -17.547 1 49.19 149 LYS B O 1
ATOM 6204 N N . HIS B 1 150 ? -19.969 18.922 -15.609 1 49.66 150 HIS B N 1
ATOM 6205 C CA . HIS B 1 150 ? -19.984 20.328 -15.203 1 49.66 150 HIS B CA 1
ATOM 6206 C C . HIS B 1 150 ? -18.625 20.984 -15.398 1 49.66 150 HIS B C 1
ATOM 6208 O O . HIS B 1 150 ? -17.578 20.328 -15.211 1 49.66 150 HIS B O 1
ATOM 6214 N N . ASN B 1 151 ? -18.469 21.922 -16.375 1 57.5 151 ASN B N 1
ATOM 6215 C CA . ASN B 1 151 ? -17.469 22.812 -16.922 1 57.5 151 ASN B CA 1
ATOM 6216 C C . ASN B 1 151 ? -16.484 23.281 -15.844 1 57.5 151 ASN B C 1
ATOM 6218 O O . ASN B 1 151 ? -15.438 23.844 -16.156 1 57.5 151 ASN B O 1
ATOM 6222 N N . LYS B 1 152 ? -16.688 22.875 -14.578 1 68.25 152 LYS B N 1
ATOM 6223 C CA . LYS B 1 152 ? -15.789 23.516 -13.609 1 68.25 152 LYS B CA 1
ATOM 6224 C C . LYS B 1 152 ? -14.711 22.531 -13.133 1 68.25 152 LYS B C 1
ATOM 6226 O O . LYS B 1 152 ? -13.734 22.953 -12.5 1 68.25 152 LYS B O 1
ATOM 6231 N N . SER B 1 153 ? -14.852 21.188 -13.555 1 78.69 153 SER B N 1
ATOM 6232 C CA . SER B 1 153 ? -13.883 20.219 -13.055 1 78.69 153 SER B CA 1
ATOM 6233 C C . SER B 1 153 ? -13.375 19.312 -14.18 1 78.69 153 SER B C 1
ATOM 6235 O O . SER B 1 153 ? -14.023 19.188 -15.219 1 78.69 153 SER B O 1
ATOM 6237 N N . VAL B 1 154 ? -12.164 18.938 -14.047 1 79.31 154 VAL B N 1
ATOM 6238 C CA . VAL B 1 154 ? -11.57 18.016 -15.023 1 79.31 154 VAL B CA 1
ATOM 6239 C C . VAL B 1 154 ? -11.867 16.578 -14.633 1 79.31 154 VAL B C 1
ATOM 6241 O O . VAL B 1 154 ? -11.758 16.219 -13.453 1 79.31 154 VAL B O 1
ATOM 6244 N N . HIS B 1 155 ? -12.391 15.82 -15.586 1 82.56 155 HIS B N 1
ATOM 6245 C CA . HIS B 1 155 ? -12.656 14.398 -15.375 1 82.56 155 HIS B CA 1
ATOM 6246 C C . HIS B 1 155 ? -12.203 13.57 -16.578 1 82.56 155 HIS B C 1
ATOM 6248 O O . HIS B 1 155 ? -12.109 14.086 -17.688 1 82.56 155 HIS B O 1
ATOM 6254 N N . ALA B 1 156 ? -11.844 12.32 -16.297 1 86.31 156 ALA B N 1
ATOM 6255 C CA . ALA B 1 156 ? -11.609 11.375 -17.391 1 86.31 156 ALA B CA 1
ATOM 6256 C C . ALA B 1 156 ? -12.922 10.867 -17.969 1 86.31 156 ALA B C 1
ATOM 6258 O O . ALA B 1 156 ? -13.891 10.648 -17.234 1 86.31 156 ALA B O 1
ATOM 6259 N N . ASN B 1 157 ? -12.922 10.797 -19.234 1 85.75 157 ASN B N 1
ATOM 6260 C CA . ASN B 1 157 ? -14.062 10.164 -19.891 1 85.75 157 ASN B CA 1
ATOM 6261 C C . ASN B 1 157 ? -13.852 8.664 -20.078 1 85.75 157 ASN B C 1
ATOM 6263 O O . ASN B 1 157 ? -13.031 8.25 -20.891 1 85.75 157 ASN B O 1
ATOM 6267 N N . HIS B 1 158 ? -14.648 7.922 -19.312 1 89.88 158 HIS B N 1
ATOM 6268 C CA . HIS B 1 158 ? -14.539 6.469 -19.359 1 89.88 158 HIS B CA 1
ATOM 6269 C C . HIS B 1 158 ? -15.578 5.875 -20.312 1 89.88 158 HIS B C 1
ATOM 6271 O O . HIS B 1 158 ? -16.688 6.406 -20.438 1 89.88 158 HIS B O 1
ATOM 6277 N N . PRO B 1 159 ? -15.281 4.766 -20.969 1 88.56 159 PRO B N 1
ATOM 6278 C CA . PRO B 1 159 ? -16.203 4.18 -21.938 1 88.56 159 PRO B CA 1
ATOM 6279 C C . PRO B 1 159 ? -17.297 3.34 -21.297 1 88.56 159 PRO B C 1
ATOM 6281 O O . PRO B 1 159 ? -18.219 2.875 -21.984 1 88.56 159 PRO B O 1
ATOM 6284 N N . LEU B 1 160 ? -17.359 3.117 -20.047 1 91.69 160 LEU B N 1
ATOM 6285 C CA . LEU B 1 160 ? -18.203 2.145 -19.359 1 91.69 160 LEU B CA 1
ATOM 6286 C C . LEU B 1 160 ? -19.688 2.48 -19.562 1 91.69 160 LEU B C 1
ATOM 6288 O O . LEU B 1 160 ? -20.531 1.58 -19.641 1 91.69 160 LEU B O 1
ATOM 6292 N N . SER B 1 161 ? -20 3.764 -19.688 1 88.5 161 SER B N 1
ATOM 6293 C CA . SER B 1 161 ? -21.391 4.184 -19.812 1 88.5 161 SER B CA 1
ATOM 6294 C C . SER B 1 161 ? -22.016 3.645 -21.094 1 88.5 161 SER B C 1
ATOM 6296 O O . SER B 1 161 ? -23.234 3.514 -21.188 1 88.5 161 SER B O 1
ATOM 6298 N N . ASN B 1 162 ? -21.188 3.35 -22.031 1 88 162 ASN B N 1
ATOM 6299 C CA . ASN B 1 162 ? -21.656 2.818 -23.297 1 88 162 ASN B CA 1
ATOM 6300 C C . ASN B 1 162 ? -22.094 1.364 -23.172 1 88 162 ASN B C 1
ATOM 6302 O O . ASN B 1 162 ? -22.781 0.838 -24.047 1 88 162 ASN B O 1
ATOM 6306 N N . TYR B 1 163 ? -21.781 0.74 -22.094 1 91.88 163 TYR B N 1
ATOM 6307 C CA . TYR B 1 163 ? -22 -0.699 -22 1 91.88 163 TYR B CA 1
ATOM 6308 C C . TYR B 1 163 ? -22.891 -1.041 -20.812 1 91.88 163 TYR B C 1
ATOM 6310 O O . TYR B 1 163 ? -23.719 -1.964 -20.891 1 91.88 163 TYR B O 1
ATOM 6318 N N . ILE B 1 164 ? -22.734 -0.366 -19.719 1 93.25 164 ILE B N 1
ATOM 6319 C CA . ILE B 1 164 ? -23.484 -0.635 -18.5 1 93.25 164 ILE B CA 1
ATOM 6320 C C . ILE B 1 164 ? -23.641 0.658 -17.703 1 93.25 164 ILE B C 1
ATOM 6322 O O . ILE B 1 164 ? -22.703 1.454 -17.594 1 93.25 164 ILE B O 1
ATOM 6326 N N . THR B 1 165 ? -24.828 0.875 -17.234 1 92.31 165 THR B N 1
ATOM 6327 C CA . THR B 1 165 ? -25.047 2.061 -16.422 1 92.31 165 THR B CA 1
ATOM 6328 C C . THR B 1 165 ? -24.469 1.873 -15.023 1 92.31 165 THR B C 1
ATOM 6330 O O . THR B 1 165 ? -24.281 0.742 -14.57 1 92.31 165 THR B O 1
ATOM 6333 N N . CYS B 1 166 ? -24.188 2.941 -14.383 1 92.62 166 CYS B N 1
ATOM 6334 C CA . CYS B 1 166 ? -23.656 2.904 -13.023 1 92.62 166 CYS B CA 1
ATOM 6335 C C . CYS B 1 166 ? -24.625 2.184 -12.086 1 92.62 166 CYS B C 1
ATOM 6337 O O . CYS B 1 166 ? -24.203 1.334 -11.297 1 92.62 166 CYS B O 1
ATOM 6339 N N . PHE B 1 167 ? -25.844 2.512 -12.25 1 91.75 167 PHE B N 1
ATOM 6340 C CA . PHE B 1 167 ? -26.875 1.916 -11.406 1 91.75 167 PHE B CA 1
ATOM 6341 C C . PHE B 1 167 ? -26.906 0.402 -11.578 1 91.75 167 PHE B C 1
ATOM 6343 O O . PHE B 1 167 ? -26.969 -0.338 -10.594 1 91.75 167 PHE B O 1
ATOM 6350 N N . ARG B 1 168 ? -26.938 -0.011 -12.805 1 93.06 168 ARG B N 1
ATOM 6351 C CA . ARG B 1 168 ? -27 -1.443 -13.07 1 93.06 168 ARG B CA 1
ATOM 6352 C C . ARG B 1 168 ? -25.75 -2.154 -12.578 1 93.06 168 ARG B C 1
ATOM 6354 O O . ARG B 1 168 ? -25.828 -3.268 -12.055 1 93.06 168 ARG B O 1
ATOM 6361 N N . PHE B 1 169 ? -24.609 -1.576 -12.789 1 95 169 PHE B N 1
ATOM 6362 C CA . PHE B 1 169 ? -23.359 -2.145 -12.281 1 95 169 PHE B CA 1
ATOM 6363 C C . PHE B 1 169 ? -23.438 -2.375 -10.773 1 95 169 PHE B C 1
ATOM 6365 O O . PHE B 1 169 ? -23.078 -3.445 -10.289 1 95 169 PHE B O 1
ATOM 6372 N N . GLU B 1 170 ? -23.969 -1.4 -10.078 1 93.88 170 GLU B N 1
ATOM 6373 C CA . GLU B 1 170 ? -24.094 -1.496 -8.625 1 93.88 170 GLU B CA 1
ATOM 6374 C C . GLU B 1 170 ? -25.094 -2.582 -8.227 1 93.88 170 GLU B C 1
ATOM 6376 O O . GLU B 1 170 ? -24.891 -3.268 -7.219 1 93.88 170 GLU B O 1
ATOM 6381 N N . GLN B 1 171 ? -26.094 -2.689 -8.969 1 93.31 171 GLN B N 1
ATOM 6382 C CA . GLN B 1 171 ? -27.062 -3.752 -8.719 1 93.31 171 GLN B CA 1
ATOM 6383 C C . GLN B 1 171 ? -26.422 -5.129 -8.852 1 93.31 171 GLN B C 1
ATOM 6385 O O . GLN B 1 171 ? -26.625 -6 -8 1 93.31 171 GLN B O 1
ATOM 6390 N N . LEU B 1 172 ? -25.719 -5.277 -9.922 1 95.19 172 LEU B N 1
ATOM 6391 C CA . LEU B 1 172 ? -25.078 -6.562 -10.172 1 95.19 172 LEU B CA 1
ATOM 6392 C C . LEU B 1 172 ? -24.047 -6.863 -9.102 1 95.19 172 LEU B C 1
ATOM 6394 O O . LEU B 1 172 ? -23.906 -8.008 -8.672 1 95.19 172 LEU B O 1
ATOM 6398 N N . LYS B 1 173 ? -23.328 -5.871 -8.68 1 94.69 173 LYS B N 1
ATOM 6399 C CA . LYS B 1 173 ? -22.344 -6.035 -7.609 1 94.69 173 LYS B CA 1
ATOM 6400 C C . LYS B 1 173 ? -23.016 -6.477 -6.312 1 94.69 173 LYS B C 1
ATOM 6402 O O . LYS B 1 173 ? -22.5 -7.348 -5.609 1 94.69 173 LYS B O 1
ATOM 6407 N N . ARG B 1 174 ? -24.125 -5.973 -6.066 1 92.56 174 ARG B N 1
ATOM 6408 C CA . ARG B 1 174 ? -24.859 -6.246 -4.836 1 92.56 174 ARG B CA 1
ATOM 6409 C C . ARG B 1 174 ? -25.391 -7.676 -4.82 1 92.56 174 ARG B C 1
ATOM 6411 O O . ARG B 1 174 ? -25.312 -8.359 -3.797 1 92.56 174 ARG B O 1
ATOM 6418 N N . PHE B 1 175 ? -25.875 -8.117 -5.957 1 92.81 175 PHE B N 1
ATOM 6419 C CA . PHE B 1 175 ? -26.594 -9.391 -5.957 1 92.81 175 PHE B CA 1
ATOM 6420 C C . PHE B 1 175 ? -25.734 -10.5 -6.551 1 92.81 175 PHE B C 1
ATOM 6422 O O . PHE B 1 175 ? -26.141 -11.664 -6.57 1 92.81 175 PHE B O 1
ATOM 6429 N N . PHE B 1 176 ? -24.531 -10.156 -6.992 1 94.94 176 PHE B N 1
ATOM 6430 C CA . PHE B 1 176 ? -23.625 -11.148 -7.566 1 94.94 176 PHE B CA 1
ATOM 6431 C C . PHE B 1 176 ? -23.453 -12.336 -6.629 1 94.94 176 PHE B C 1
ATOM 6433 O O . PHE B 1 176 ? -23.188 -12.156 -5.441 1 94.94 176 PHE B O 1
ATOM 6440 N N . HIS B 1 177 ? -23.672 -13.5 -7.156 1 93.56 177 HIS B N 1
ATOM 6441 C CA . HIS B 1 177 ? -23.625 -14.711 -6.34 1 93.56 177 HIS B CA 1
ATOM 6442 C C . HIS B 1 177 ? -23.031 -15.875 -7.121 1 93.56 177 HIS B C 1
ATOM 6444 O O . HIS B 1 177 ? -23.391 -1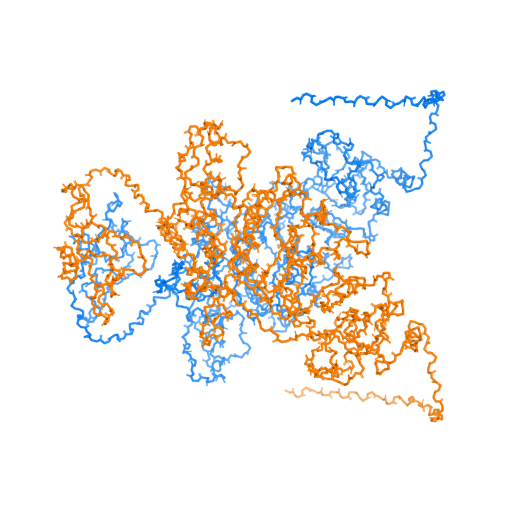6.094 -8.281 1 93.56 177 HIS B O 1
ATOM 6450 N N . ILE B 1 178 ? -22.188 -16.656 -6.473 1 92.75 178 ILE B N 1
ATOM 6451 C CA . ILE B 1 178 ? -21.453 -17.703 -7.164 1 92.75 178 ILE B CA 1
ATOM 6452 C C . ILE B 1 178 ? -22.078 -19.062 -6.855 1 92.75 178 ILE B C 1
ATOM 6454 O O . ILE B 1 178 ? -22.406 -19.828 -7.77 1 92.75 178 ILE B O 1
ATOM 6458 N N . SER B 1 179 ? -22.312 -19.328 -5.59 1 86.56 179 SER B N 1
ATOM 6459 C CA . SER B 1 179 ? -22.906 -20.594 -5.172 1 86.56 179 SER B CA 1
ATOM 6460 C C . SER B 1 179 ? -24.438 -20.5 -5.105 1 86.56 179 SER B C 1
ATOM 6462 O O . SER B 1 179 ? -24.984 -19.391 -5.074 1 86.56 179 SER B O 1
ATOM 6464 N N . GLU B 1 180 ? -24.984 -21.641 -5.137 1 81 180 GLU B N 1
ATOM 6465 C CA . GLU B 1 180 ? -26.438 -21.656 -5.008 1 81 180 GLU B CA 1
ATOM 6466 C C . GLU B 1 180 ? -26.875 -21.078 -3.664 1 81 180 GLU B C 1
ATOM 6468 O O . GLU B 1 180 ? -26.344 -21.469 -2.617 1 81 180 GLU B O 1
ATOM 6473 N N . PRO B 1 181 ? -27.734 -20.078 -3.791 1 79 181 PRO B N 1
ATOM 6474 C CA . PRO B 1 181 ? -28.188 -19.469 -2.531 1 79 181 PRO B CA 1
ATOM 6475 C C . PRO B 1 181 ? -28.953 -20.469 -1.647 1 79 181 PRO B C 1
ATOM 6477 O O . PRO B 1 181 ? -29.562 -21.406 -2.154 1 79 181 PRO B O 1
ATOM 6480 N N . SER B 1 182 ? -28.734 -20.359 -0.391 1 67.25 182 SER B N 1
ATOM 6481 C CA . SER B 1 182 ? -29.391 -21.25 0.562 1 67.25 182 SER B CA 1
ATOM 6482 C C . SER B 1 182 ? -30.906 -21.125 0.472 1 67.25 182 SER B C 1
ATOM 6484 O O . SER B 1 182 ? -31.625 -22.125 0.62 1 67.25 182 SER B O 1
ATOM 6486 N N . GLU B 1 183 ? -31.359 -19.906 0.344 1 62.69 183 GLU B N 1
ATOM 6487 C CA . GLU B 1 183 ? -32.812 -19.703 0.208 1 62.69 183 GLU B CA 1
ATOM 6488 C C . GLU B 1 183 ? -33.188 -19.5 -1.253 1 62.69 183 GLU B C 1
ATOM 6490 O O . GLU B 1 183 ? -32.781 -18.516 -1.882 1 62.69 183 GLU B O 1
ATOM 6495 N N . VAL B 1 184 ? -33.688 -20.5 -1.903 1 57.25 184 VAL B N 1
ATOM 6496 C CA . VAL B 1 184 ? -34.188 -20.391 -3.27 1 57.25 184 VAL B CA 1
ATOM 6497 C C . VAL B 1 184 ? -35.656 -19.969 -3.248 1 57.25 184 VAL B C 1
ATOM 6499 O O . VAL B 1 184 ? -36.469 -20.547 -2.531 1 57.25 184 VAL B O 1
ATOM 6502 N N . PRO B 1 185 ? -35.906 -18.719 -3.771 1 51.06 185 PRO B N 1
ATOM 6503 C CA . PRO B 1 185 ? -37.312 -18.344 -3.783 1 51.06 185 PRO B CA 1
ATOM 6504 C C . PRO B 1 185 ? -38.219 -19.406 -4.414 1 51.06 185 PRO B C 1
ATOM 6506 O O . PRO B 1 185 ? -37.781 -20.125 -5.32 1 51.06 185 PRO B O 1
ATOM 6509 N N . GLY B 1 186 ? -39.312 -19.766 -3.766 1 48.94 186 GLY B N 1
ATOM 6510 C CA . GLY B 1 186 ? -40.312 -20.688 -4.32 1 48.94 186 GLY B CA 1
ATOM 6511 C C . GLY B 1 186 ? -40.688 -20.344 -5.75 1 48.94 186 GLY B C 1
ATOM 6512 O O . GLY B 1 186 ? -40.938 -19.172 -6.078 1 48.94 186 GLY B O 1
ATOM 6513 N N . GLY B 1 187 ? -40.469 -21.312 -6.789 1 50.81 187 GLY B N 1
ATOM 6514 C CA . GLY B 1 187 ? -40.906 -21.172 -8.172 1 50.81 187 GLY B CA 1
ATOM 6515 C C . GLY B 1 187 ? -39.812 -20.688 -9.102 1 50.81 187 GLY B C 1
ATOM 6516 O O . GLY B 1 187 ? -40.062 -20.344 -10.25 1 50.81 187 GLY B O 1
ATOM 6517 N N . PHE B 1 188 ? -38.656 -20.453 -8.508 1 50.31 188 PHE B N 1
ATOM 6518 C CA . PHE B 1 188 ? -37.594 -19.984 -9.398 1 50.31 188 PHE B CA 1
ATOM 6519 C C . PHE B 1 188 ? -37.219 -21.062 -10.422 1 50.31 188 PHE B C 1
ATOM 6521 O O . PHE B 1 188 ? -37 -22.219 -10.062 1 50.31 188 PHE B O 1
ATOM 6528 N N . ILE B 1 189 ? -37.469 -20.875 -11.734 1 43.81 189 ILE B N 1
ATOM 6529 C CA . ILE B 1 189 ? -37.094 -21.75 -12.836 1 43.81 189 ILE B CA 1
ATOM 6530 C C . ILE B 1 189 ? -35.75 -21.281 -13.406 1 43.81 189 ILE B C 1
ATOM 6532 O O . ILE B 1 189 ? -35.625 -20.156 -13.867 1 43.81 189 ILE B O 1
ATOM 6536 N N . SER B 1 190 ? -34.719 -22.031 -13.055 1 49.69 190 SER B N 1
ATOM 6537 C CA . SER B 1 190 ? -33.406 -21.719 -13.656 1 49.69 190 SER B CA 1
ATOM 6538 C C . SER B 1 190 ? -33.5 -21.609 -15.172 1 49.69 190 SER B C 1
ATOM 6540 O O . SER B 1 190 ? -34.156 -22.438 -15.82 1 49.69 190 SER B O 1
ATOM 6542 N N . THR B 1 191 ? -33.219 -20.484 -15.75 1 48.97 191 THR B N 1
ATOM 6543 C CA . THR B 1 191 ? -33.281 -20.266 -17.188 1 48.97 191 THR B CA 1
ATOM 6544 C C . THR B 1 191 ? -32.188 -21.016 -17.906 1 48.97 191 THR B C 1
ATOM 6546 O O . THR B 1 191 ? -32.281 -21.297 -19.109 1 48.97 191 THR B O 1
ATOM 6549 N N . TYR B 1 192 ? -31.109 -21.203 -17.25 1 44.06 192 TYR B N 1
ATOM 6550 C CA . TYR B 1 192 ? -30 -21.828 -17.969 1 44.06 192 TYR B CA 1
ATOM 6551 C C . TYR B 1 192 ? -29.75 -23.234 -17.469 1 44.06 192 TYR B C 1
ATOM 6553 O O . TYR B 1 192 ? -29.891 -23.516 -16.266 1 44.06 192 TYR B O 1
ATOM 6561 N N . TYR B 1 193 ? -29.938 -24.266 -18.391 1 38.75 193 TYR B N 1
ATOM 6562 C CA . TYR B 1 193 ? -29.719 -25.672 -18.078 1 38.75 193 TYR B CA 1
ATOM 6563 C C . TYR B 1 193 ? -28.422 -25.875 -17.281 1 38.75 193 TYR B C 1
ATOM 6565 O O . TYR B 1 193 ? -27.391 -25.312 -17.641 1 38.75 193 TYR B O 1
ATOM 6573 N N . ARG B 1 194 ? -28.562 -26.203 -16.031 1 44.56 194 ARG B N 1
ATOM 6574 C CA . ARG B 1 194 ? -27.391 -26.641 -15.281 1 44.56 194 ARG B CA 1
ATOM 6575 C C . ARG B 1 194 ? -26.797 -27.906 -15.875 1 44.56 194 ARG B C 1
ATOM 6577 O O . ARG B 1 194 ? -27.516 -28.906 -16.078 1 44.56 194 ARG B O 1
ATOM 6584 N N . PRO B 1 195 ? -25.734 -27.953 -16.531 1 39 195 PRO B N 1
ATOM 6585 C CA . PRO B 1 195 ? -25.25 -29.25 -17 1 39 195 PRO B CA 1
ATOM 6586 C C . PRO B 1 195 ? -25.344 -30.328 -15.945 1 39 195 PRO B C 1
ATOM 6588 O O . PRO B 1 195 ? -25.172 -30.062 -14.758 1 39 195 PRO B O 1
ATOM 6591 N N . GLU B 1 196 ? -26.141 -31.312 -16.203 1 35.78 196 GLU B N 1
ATOM 6592 C CA . GLU B 1 196 ? -26.062 -32.5 -15.383 1 35.78 196 GLU B CA 1
ATOM 6593 C C . GLU B 1 196 ? -24.609 -32.875 -15.078 1 35.78 196 GLU B C 1
ATOM 6595 O O . GLU B 1 196 ? -23.75 -32.812 -15.953 1 35.78 196 GLU B O 1
ATOM 6600 N N . PRO B 1 197 ? -24.156 -32.781 -13.805 1 36.78 197 PRO B N 1
ATOM 6601 C CA . PRO B 1 197 ? -22.781 -33.25 -13.586 1 36.78 197 PRO B CA 1
ATOM 6602 C C . PRO B 1 197 ? -22.406 -34.469 -14.469 1 36.78 197 PRO B C 1
ATOM 6604 O O . PRO B 1 197 ? -23.219 -35.375 -14.641 1 36.78 197 PRO B O 1
ATOM 6607 N N . ALA B 1 198 ? -21.719 -34.406 -15.477 1 36.62 198 ALA B N 1
ATOM 6608 C CA . ALA B 1 198 ? -21.25 -35.594 -16.172 1 36.62 198 ALA B CA 1
ATOM 6609 C C . ALA B 1 198 ? -21 -36.75 -15.203 1 36.62 198 ALA B C 1
ATOM 6611 O O . ALA B 1 198 ? -20.719 -36.531 -14.023 1 36.62 198 ALA B O 1
ATOM 6612 N N . GLU B 1 199 ? -21.375 -38.031 -15.484 1 35.09 199 GLU B N 1
ATOM 6613 C CA . GLU B 1 199 ? -21.188 -39.25 -14.734 1 35.09 199 GLU B CA 1
ATOM 6614 C C . GLU B 1 199 ? -19.844 -39.25 -14.016 1 35.09 199 GLU B C 1
ATOM 6616 O O . GLU B 1 199 ? -19.734 -39.75 -12.883 1 35.09 199 GLU B O 1
ATOM 6621 N N . GLU B 1 200 ? -18.688 -39.281 -14.742 1 33.34 200 GLU B N 1
ATOM 6622 C CA . GLU B 1 200 ? -17.344 -39.438 -14.195 1 33.34 200 GLU B CA 1
ATOM 6623 C C . GLU B 1 200 ? -16.938 -38.219 -13.359 1 33.34 200 GLU B C 1
ATOM 6625 O O . GLU B 1 200 ? -15.789 -38.156 -12.898 1 33.34 200 GLU B O 1
ATOM 6630 N N . GLU B 1 201 ? -17.469 -37.156 -13.609 1 35.94 201 GLU B N 1
ATOM 6631 C CA . GLU B 1 201 ? -16.906 -35.938 -13.031 1 35.94 201 GLU B CA 1
ATOM 6632 C C . GLU B 1 201 ? -16.953 -35.969 -11.508 1 35.94 201 GLU B C 1
ATOM 6634 O O . GLU B 1 201 ? -17.891 -36.531 -10.922 1 35.94 201 GLU B O 1
ATOM 6639 N N . GLU B 1 202 ? -15.969 -35.344 -10.867 1 36.16 202 GLU B N 1
ATOM 6640 C CA . GLU B 1 202 ? -15.562 -35.281 -9.461 1 36.16 202 GLU B CA 1
ATOM 6641 C C . GLU B 1 202 ? -16.766 -35.031 -8.555 1 36.16 202 GLU B C 1
ATOM 6643 O O . GLU B 1 202 ? -17.75 -34.406 -8.977 1 36.16 202 GLU B O 1
ATOM 6648 N N . LEU B 1 203 ? -16.75 -35.438 -7.277 1 36.66 203 LEU B N 1
ATOM 6649 C CA . LEU B 1 203 ? -17.5 -35.5 -6.031 1 36.66 203 LEU B CA 1
ATOM 6650 C C . LEU B 1 203 ? -18.203 -34.156 -5.77 1 36.66 203 LEU B C 1
ATOM 6652 O O . LEU B 1 203 ? -17.562 -33.156 -5.508 1 36.66 203 LEU B O 1
ATOM 6656 N N . GLN B 1 204 ? -19.203 -33.875 -6.539 1 41.5 204 GLN B N 1
ATOM 6657 C CA . GLN B 1 204 ? -20.094 -32.906 -5.891 1 41.5 204 GLN B CA 1
ATOM 6658 C C . GLN B 1 204 ? -20.078 -33.062 -4.375 1 41.5 204 GLN B C 1
ATOM 6660 O O . GLN B 1 204 ? -20.469 -34.125 -3.861 1 41.5 204 GLN B O 1
ATOM 6665 N N . LEU B 1 205 ? -19.188 -32.406 -3.85 1 49.12 205 LEU B N 1
ATOM 6666 C CA . LEU B 1 205 ? -19.188 -32.469 -2.391 1 49.12 205 LEU B CA 1
ATOM 6667 C C . LEU B 1 205 ? -20.609 -32.344 -1.853 1 49.12 205 LEU B C 1
ATOM 6669 O O . LEU B 1 205 ? -21.406 -31.562 -2.367 1 49.12 205 LEU B O 1
ATOM 6673 N N . SER B 1 206 ? -21.094 -33.469 -1.27 1 50.28 206 SER B N 1
ATOM 6674 C CA . SER B 1 206 ? -22.359 -33.344 -0.533 1 50.28 206 SER B CA 1
ATOM 6675 C C . SER B 1 206 ? -22.438 -32.031 0.239 1 50.28 206 SER B C 1
ATOM 6677 O O . SER B 1 206 ? -21.422 -31.375 0.434 1 50.28 206 SER B O 1
ATOM 6679 N N . GLU B 1 207 ? -23.562 -31.547 0.346 1 51.97 207 GLU B N 1
ATOM 6680 C CA . GLU B 1 207 ? -23.766 -30.375 1.188 1 51.97 207 GLU B CA 1
ATOM 6681 C C . GLU B 1 207 ? -22.922 -30.453 2.455 1 51.97 207 GLU B C 1
ATOM 6683 O O . GLU B 1 207 ? -22.406 -29.438 2.916 1 51.97 207 GLU B O 1
ATOM 6688 N N . GLU B 1 208 ? -22.797 -31.703 2.938 1 51.31 208 GLU B N 1
ATOM 6689 C CA . GLU B 1 208 ? -22 -31.922 4.145 1 51.31 208 GLU B CA 1
ATOM 6690 C C . GLU B 1 208 ? -20.516 -31.703 3.877 1 51.31 208 GLU B C 1
ATOM 6692 O O . GLU B 1 208 ? -19.812 -31.125 4.703 1 51.31 208 GLU B O 1
ATOM 6697 N N . GLN B 1 209 ? -20.094 -32.156 2.721 1 56.75 209 GLN B N 1
ATOM 6698 C CA . GLN B 1 209 ? -18.688 -31.984 2.369 1 56.75 209 GLN B CA 1
ATOM 6699 C C . GLN B 1 209 ? -18.359 -30.516 2.09 1 56.75 209 GLN B C 1
ATOM 6701 O O . GLN B 1 209 ? -17.297 -30.047 2.469 1 56.75 209 GLN B O 1
ATOM 6706 N N . LEU B 1 210 ? -19.344 -29.969 1.471 1 59.09 210 LEU B N 1
ATOM 6707 C CA . LEU B 1 210 ? -19.156 -28.547 1.155 1 59.09 210 LEU B CA 1
ATOM 6708 C C . LEU B 1 210 ? -19.141 -27.703 2.426 1 59.09 210 LEU B C 1
ATOM 6710 O O . LEU B 1 210 ? -18.406 -26.719 2.512 1 59.09 210 LEU B O 1
ATOM 6714 N N . SER B 1 211 ? -19.953 -28.203 3.346 1 58.66 211 SER B N 1
ATOM 6715 C CA . SER B 1 211 ? -20 -27.453 4.602 1 58.66 211 SER B CA 1
ATOM 6716 C C . SER B 1 211 ? -18.672 -27.5 5.332 1 58.66 211 SER B C 1
ATOM 6718 O O . SER B 1 211 ? -18.359 -26.609 6.117 1 58.66 211 SER B O 1
ATOM 6720 N N . GLY B 1 212 ? -17.875 -28.422 4.953 1 66.44 212 GLY B N 1
ATOM 6721 C CA . GLY B 1 212 ? -16.562 -28.516 5.578 1 66.44 212 GLY B CA 1
ATOM 6722 C C . GLY B 1 212 ? -15.531 -27.594 4.949 1 66.44 212 GLY B C 1
ATOM 6723 O O . GLY B 1 212 ? -14.5 -27.312 5.555 1 66.44 212 GLY B O 1
ATOM 6724 N N . ILE B 1 213 ? -15.906 -27.078 3.812 1 79.5 213 ILE B N 1
ATOM 6725 C CA . ILE B 1 213 ? -15.016 -26.172 3.09 1 79.5 213 ILE B CA 1
ATOM 6726 C C . ILE B 1 213 ? -15.344 -24.719 3.445 1 79.5 213 ILE B C 1
ATOM 6728 O O . ILE B 1 213 ? -16.453 -24.25 3.191 1 79.5 213 ILE B O 1
ATOM 6732 N N . TRP B 1 214 ? -14.359 -24.062 4.023 1 83.12 214 TRP B N 1
ATOM 6733 C CA . TRP B 1 214 ? -14.648 -22.734 4.535 1 83.12 214 TRP B CA 1
ATOM 6734 C C . TRP B 1 214 ? -14.883 -21.75 3.389 1 83.12 214 TRP B C 1
ATOM 6736 O O . TRP B 1 214 ? -15.492 -20.688 3.58 1 83.12 214 TRP B O 1
ATOM 6746 N N . TRP B 1 215 ? -14.406 -22.156 2.141 1 86.44 215 TRP B N 1
ATOM 6747 C CA . TRP B 1 215 ? -14.602 -21.281 0.986 1 86.44 215 TRP B CA 1
ATOM 6748 C C . TRP B 1 215 ? -15.734 -21.797 0.103 1 86.44 215 TRP B C 1
ATOM 6750 O O . TRP B 1 215 ? -15.68 -21.656 -1.122 1 86.44 215 TRP B O 1
ATOM 6760 N N . HIS B 1 216 ? -16.719 -22.391 0.582 1 85.62 216 HIS B N 1
ATOM 6761 C CA . HIS B 1 216 ? -17.812 -23.031 -0.145 1 85.62 216 HIS B CA 1
ATOM 6762 C C . HIS B 1 216 ? -18.547 -22.031 -1.026 1 85.62 216 HIS B C 1
ATOM 6764 O O . HIS B 1 216 ? -19.094 -22.406 -2.07 1 85.62 216 HIS B O 1
ATOM 6770 N N . LYS B 1 217 ? -18.531 -20.781 -0.637 1 86.56 217 LYS B N 1
ATOM 6771 C CA . LYS B 1 217 ? -19.25 -19.766 -1.397 1 86.56 217 LYS B CA 1
ATOM 6772 C C . LYS B 1 217 ? -18.594 -19.516 -2.748 1 86.56 217 LYS B C 1
ATOM 6774 O O . LYS B 1 217 ? -19.234 -19.031 -3.682 1 86.56 217 LYS B O 1
ATOM 6779 N N . VAL B 1 218 ? -17.266 -19.781 -2.875 1 90.56 218 VAL B N 1
ATOM 6780 C CA . VAL B 1 218 ? -16.547 -19.562 -4.129 1 90.56 218 VAL B CA 1
ATOM 6781 C C . VAL B 1 218 ? -16.031 -20.891 -4.672 1 90.56 218 VAL B C 1
ATOM 6783 O O . VAL B 1 218 ? -15.219 -20.922 -5.59 1 90.56 218 VAL B O 1
ATOM 6786 N N . HIS B 1 219 ? -16.5 -21.969 -4.18 1 89.12 219 HIS B N 1
ATOM 6787 C CA . HIS B 1 219 ? -16 -23.297 -4.512 1 89.12 219 HIS B CA 1
ATOM 6788 C C . HIS B 1 219 ? -16.172 -23.594 -6 1 89.12 219 HIS B C 1
ATOM 6790 O O . HIS B 1 219 ? -15.266 -24.156 -6.629 1 89.12 219 HIS B O 1
ATOM 6796 N N . THR B 1 220 ? -17.281 -23.203 -6.547 1 89.31 220 THR B N 1
ATOM 6797 C CA . THR B 1 220 ? -17.594 -23.484 -7.941 1 89.31 220 THR B CA 1
ATOM 6798 C C . THR B 1 220 ? -16.547 -22.875 -8.859 1 89.31 220 THR B C 1
ATOM 6800 O O . THR B 1 220 ? -16.016 -23.562 -9.742 1 89.31 220 THR B O 1
ATOM 6803 N N . VAL B 1 221 ? -16.219 -21.656 -8.664 1 93.56 221 VAL B N 1
ATOM 6804 C CA . VAL B 1 221 ? -15.25 -20.984 -9.508 1 93.56 221 VAL B CA 1
ATOM 6805 C C . VAL B 1 221 ? -13.859 -21.547 -9.258 1 93.56 221 VAL B C 1
ATOM 6807 O O . VAL B 1 221 ? -13.078 -21.734 -10.203 1 93.56 221 VAL B O 1
ATOM 6810 N N . PHE B 1 222 ? -13.508 -21.891 -8.078 1 92.31 222 PHE B N 1
ATOM 6811 C CA . PHE B 1 222 ? -12.219 -22.484 -7.734 1 92.31 222 PHE B CA 1
ATOM 6812 C C . PHE B 1 222 ? -12.023 -23.797 -8.461 1 92.31 222 PHE B C 1
ATOM 6814 O O . PHE B 1 222 ? -10.961 -24.047 -9.047 1 92.31 222 PHE B O 1
ATOM 6821 N N . ASP B 1 223 ? -13.023 -24.5 -8.391 1 91.06 223 ASP B N 1
ATOM 6822 C CA . ASP B 1 223 ? -12.953 -25.828 -8.984 1 91.06 223 ASP B CA 1
ATOM 6823 C C . ASP B 1 223 ? -12.781 -25.75 -10.5 1 91.06 223 ASP B C 1
ATOM 6825 O O . ASP B 1 223 ? -11.961 -26.469 -11.07 1 91.06 223 ASP B O 1
ATOM 6829 N N . ILE B 1 224 ? -13.555 -24.938 -11.047 1 93.38 224 ILE B N 1
ATOM 6830 C CA . ILE B 1 224 ? -13.492 -24.781 -12.492 1 93.38 224 ILE B CA 1
ATOM 6831 C C . ILE B 1 224 ? -12.117 -24.25 -12.898 1 93.38 224 ILE B C 1
ATOM 6833 O O . ILE B 1 224 ? -11.508 -24.75 -13.844 1 93.38 224 ILE B O 1
ATOM 6837 N N . LEU B 1 225 ? -11.625 -23.312 -12.211 1 95.75 225 LEU B N 1
ATOM 6838 C CA . LEU B 1 225 ? -10.328 -22.703 -12.5 1 95.75 225 LEU B CA 1
ATOM 6839 C C . LEU B 1 225 ? -9.203 -23.719 -12.312 1 95.75 225 LEU B C 1
ATOM 6841 O O . LEU B 1 225 ? -8.281 -23.781 -13.133 1 95.75 225 LEU B O 1
ATOM 6845 N N . ARG B 1 226 ? -9.273 -24.5 -11.273 1 95.25 226 ARG B N 1
ATOM 6846 C CA . ARG B 1 226 ? -8.266 -25.516 -11.016 1 95.25 226 ARG B CA 1
ATOM 6847 C C . ARG B 1 226 ? -8.234 -26.562 -12.141 1 95.25 226 ARG B C 1
ATOM 6849 O O . ARG B 1 226 ? -7.164 -26.906 -12.641 1 95.25 226 ARG B O 1
ATOM 6856 N N . LYS B 1 227 ? -9.398 -26.984 -12.461 1 95.38 227 LYS B N 1
ATOM 6857 C CA . LYS B 1 227 ? -9.516 -27.984 -13.523 1 95.38 227 LYS B CA 1
ATOM 6858 C C . LYS B 1 227 ? -8.977 -27.438 -14.844 1 95.38 227 LYS B C 1
ATOM 6860 O O . LYS B 1 227 ? -8.211 -28.125 -15.531 1 95.38 227 LYS B O 1
ATOM 6865 N N . ALA B 1 228 ? -9.383 -26.266 -15.133 1 96.81 228 ALA B N 1
ATOM 6866 C CA . ALA B 1 228 ? -8.914 -25.656 -16.375 1 96.81 228 ALA B CA 1
ATOM 6867 C C . ALA B 1 228 ? -7.402 -25.469 -16.359 1 96.81 228 ALA B C 1
ATOM 6869 O O . ALA B 1 228 ? -6.719 -25.797 -17.328 1 96.81 228 ALA B O 1
ATOM 6870 N N . SER B 1 229 ? -6.84 -24.938 -15.289 1 97.75 229 SER B N 1
ATOM 6871 C CA . SER B 1 229 ? -5.406 -24.688 -15.172 1 97.75 229 SER B CA 1
ATOM 6872 C C . SER B 1 229 ? -4.602 -25.969 -15.328 1 97.75 229 SER B C 1
ATOM 6874 O O . SER B 1 229 ? -3.533 -25.969 -15.945 1 97.75 229 SER B O 1
ATOM 6876 N N . LYS B 1 230 ? -5.121 -27 -14.812 1 96.19 230 LYS B N 1
ATOM 6877 C CA . LYS B 1 230 ? -4.449 -28.297 -14.867 1 96.19 230 LYS B CA 1
ATOM 6878 C C . LYS B 1 230 ? -4.508 -28.891 -16.266 1 96.19 230 LYS B C 1
ATOM 6880 O O . LYS B 1 230 ? -3.521 -29.438 -16.766 1 96.19 230 LYS B O 1
ATOM 6885 N N . ASN B 1 231 ? -5.609 -28.734 -16.938 1 95.94 231 ASN B N 1
ATOM 6886 C CA . ASN B 1 231 ? -5.852 -29.406 -18.203 1 95.94 231 ASN B CA 1
ATOM 6887 C C . ASN B 1 231 ? -5.207 -28.656 -19.375 1 95.94 231 ASN B C 1
ATOM 6889 O O . ASN B 1 231 ? -4.832 -29.281 -20.375 1 95.94 231 ASN B O 1
ATOM 6893 N N . LEU B 1 232 ? -4.988 -27.406 -19.281 1 97.44 232 LEU B N 1
ATOM 6894 C CA . LEU B 1 232 ? -4.586 -26.578 -20.422 1 97.44 232 LEU B CA 1
ATOM 6895 C C . LEU B 1 232 ? -3.068 -26.453 -20.484 1 97.44 232 LEU B C 1
ATOM 6897 O O . LEU B 1 232 ? -2.523 -26 -21.5 1 97.44 232 LEU B O 1
ATOM 6901 N N . TYR B 1 233 ? -2.383 -26.875 -19.453 1 96.94 233 TYR B N 1
ATOM 6902 C CA . TYR B 1 233 ? -0.973 -26.531 -19.312 1 96.94 233 TYR B CA 1
ATOM 6903 C C . TYR B 1 233 ? -0.207 -27.656 -18.641 1 96.94 233 TYR B C 1
ATOM 6905 O O . TYR B 1 233 ? -0.575 -28.109 -17.547 1 96.94 233 TYR B O 1
ATOM 6913 N N . ILE B 1 234 ? 0.771 -28.234 -19.281 1 96.31 234 ILE B N 1
ATOM 6914 C CA . ILE B 1 234 ? 1.717 -29.141 -18.656 1 96.31 234 ILE B CA 1
ATOM 6915 C C . ILE B 1 234 ? 2.957 -28.375 -18.203 1 96.31 234 ILE B C 1
ATOM 6917 O O . ILE B 1 234 ? 3.703 -27.844 -19.031 1 96.31 234 ILE B O 1
ATOM 6921 N N . PRO B 1 235 ? 3.223 -28.312 -16.953 1 96.5 235 PRO B N 1
ATOM 6922 C CA . PRO B 1 235 ? 4.316 -27.5 -16.422 1 96.5 235 PRO B CA 1
ATOM 6923 C C . PRO B 1 235 ? 5.684 -27.938 -16.938 1 96.5 235 PRO B C 1
ATOM 6925 O O . PRO B 1 235 ? 5.844 -29.078 -17.375 1 96.5 235 PRO B O 1
ATOM 6928 N N . SER B 1 236 ? 6.625 -27.031 -16.906 1 96.19 236 SER B N 1
ATOM 6929 C CA . SER B 1 236 ? 8.023 -27.328 -17.203 1 96.19 236 SER B CA 1
ATOM 6930 C C . SER B 1 236 ? 8.656 -28.141 -16.078 1 96.19 236 SER B C 1
ATOM 6932 O O . SER B 1 236 ? 7.992 -28.484 -15.094 1 96.19 236 SER B O 1
ATOM 6934 N N . SER B 1 237 ? 9.922 -28.438 -16.266 1 95.62 237 SER B N 1
ATOM 6935 C CA . SER B 1 237 ? 10.625 -29.281 -15.297 1 95.62 237 SER B CA 1
ATOM 6936 C C . SER B 1 237 ? 10.789 -28.562 -13.961 1 95.62 237 SER B C 1
ATOM 6938 O O . SER B 1 237 ? 10.859 -29.203 -12.914 1 95.62 237 SER B O 1
ATOM 6940 N N . ASN B 1 238 ? 10.859 -27.266 -13.961 1 97.12 238 ASN B N 1
ATOM 6941 C CA . ASN B 1 238 ? 11.125 -26.5 -12.742 1 97.12 238 ASN B CA 1
ATOM 6942 C C . ASN B 1 238 ? 9.859 -25.828 -12.227 1 97.12 238 ASN B C 1
ATOM 6944 O O . ASN B 1 238 ? 9.328 -24.922 -12.875 1 97.12 238 ASN B O 1
ATOM 6948 N N . ILE B 1 239 ? 9.375 -26.25 -11.117 1 97.56 239 ILE B N 1
ATOM 6949 C CA . ILE B 1 239 ? 8.133 -25.734 -10.539 1 97.56 239 ILE B CA 1
ATOM 6950 C C . ILE B 1 239 ? 8.383 -25.266 -9.109 1 97.56 239 ILE B C 1
ATOM 6952 O O . ILE B 1 239 ? 9.43 -25.562 -8.523 1 97.56 239 ILE B O 1
ATOM 6956 N N . SER B 1 240 ? 7.508 -24.469 -8.57 1 98.25 240 SER B N 1
ATOM 6957 C CA . SER B 1 240 ? 7.645 -23.953 -7.215 1 98.25 240 SER B CA 1
ATOM 6958 C C . SER B 1 240 ? 6.301 -23.953 -6.488 1 98.25 240 SER B C 1
ATOM 6960 O O . SER B 1 240 ? 5.246 -23.906 -7.125 1 98.25 240 SER B O 1
ATOM 6962 N N . ILE B 1 241 ? 6.312 -24.125 -5.199 1 97.69 241 ILE B N 1
ATOM 6963 C CA . ILE B 1 241 ? 5.156 -23.984 -4.324 1 97.69 241 ILE B CA 1
ATOM 6964 C C . ILE B 1 241 ? 5.41 -22.859 -3.307 1 97.69 241 ILE B C 1
ATOM 6966 O O . ILE B 1 241 ? 6.5 -22.781 -2.734 1 97.69 241 ILE B O 1
ATOM 6970 N N . ASP B 1 242 ? 4.523 -22.016 -3.186 1 96.31 242 ASP B N 1
ATOM 6971 C CA . ASP B 1 242 ? 4.602 -20.922 -2.225 1 96.31 242 ASP B CA 1
ATOM 6972 C C . ASP B 1 242 ? 3.207 -20.438 -1.83 1 96.31 242 ASP B C 1
ATOM 6974 O O . ASP B 1 242 ? 2.205 -20.922 -2.357 1 96.31 242 ASP B O 1
ATOM 6978 N N . GLU B 1 243 ? 3.164 -19.578 -0.871 1 93.06 243 GLU B N 1
ATOM 6979 C CA . GLU B 1 243 ? 1.902 -19 -0.408 1 93.06 243 GLU B CA 1
ATOM 6980 C C . GLU B 1 243 ? 1.568 -17.719 -1.163 1 93.06 243 GLU B C 1
ATOM 6982 O O . GLU B 1 243 ? 2.457 -16.922 -1.462 1 93.06 243 GLU B O 1
ATOM 6987 N N . ALA B 1 244 ? 0.331 -17.594 -1.597 1 94 244 ALA B N 1
ATOM 6988 C CA . ALA B 1 244 ? -0.216 -16.359 -2.127 1 94 244 ALA B CA 1
ATOM 6989 C C . ALA B 1 244 ? -1.2 -15.727 -1.145 1 94 244 ALA B C 1
ATOM 6991 O O . ALA B 1 244 ? -2.096 -16.406 -0.635 1 94 244 ALA B O 1
ATOM 6992 N N . MET B 1 245 ? -1.008 -14.438 -0.861 1 92.5 245 MET B N 1
ATOM 6993 C CA . MET B 1 245 ? -1.896 -13.742 0.063 1 92.5 245 MET B CA 1
ATOM 6994 C C . MET B 1 245 ? -2.971 -12.969 -0.694 1 92.5 245 MET B C 1
ATOM 6996 O O . MET B 1 245 ? -2.686 -12.344 -1.721 1 92.5 245 MET B O 1
ATOM 7000 N N . VAL B 1 246 ? -4.168 -13.102 -0.245 1 92.69 246 VAL B N 1
ATOM 7001 C CA . VAL B 1 246 ? -5.289 -12.312 -0.751 1 92.69 246 VAL B CA 1
ATOM 7002 C C . VAL B 1 246 ? -5.699 -11.273 0.285 1 92.69 246 VAL B C 1
ATOM 7004 O O . VAL B 1 246 ? -6.223 -11.617 1.347 1 92.69 246 VAL B O 1
ATOM 7007 N N . CYS B 1 247 ? -5.453 -10.023 -0.065 1 89.88 247 CYS B N 1
ATOM 7008 C CA . CYS B 1 247 ? -5.723 -8.945 0.884 1 89.88 247 CYS B CA 1
ATOM 7009 C C . CYS B 1 247 ? -7.199 -8.914 1.265 1 89.88 247 CYS B C 1
ATOM 7011 O O . CYS B 1 247 ? -8.07 -8.938 0.393 1 89.88 247 CYS B O 1
ATOM 7013 N N . SER B 1 248 ? -7.531 -9.008 2.541 1 88 248 SER B N 1
ATOM 7014 C CA . SER B 1 248 ? -8.875 -8.898 3.092 1 88 248 SER B CA 1
ATOM 7015 C C . SER B 1 248 ? -8.859 -8.297 4.492 1 88 248 SER B C 1
ATOM 7017 O O . SER B 1 248 ? -8.117 -8.766 5.363 1 88 248 SER B O 1
ATOM 7019 N N . HIS B 1 249 ? -9.609 -7.242 4.656 1 79.25 249 HIS B N 1
ATOM 7020 C CA . HIS B 1 249 ? -9.68 -6.594 5.961 1 79.25 249 HIS B CA 1
ATOM 7021 C C . HIS B 1 249 ? -11.023 -6.855 6.637 1 79.25 249 HIS B C 1
ATOM 7023 O O . HIS B 1 249 ? -11.328 -6.262 7.676 1 79.25 249 HIS B O 1
ATOM 7029 N N . GLY B 1 250 ? -11.75 -7.73 5.992 1 75.75 250 GLY B N 1
ATOM 7030 C CA . GLY B 1 250 ? -13.031 -8.062 6.594 1 75.75 250 GLY B CA 1
ATOM 7031 C C . GLY B 1 250 ? -12.906 -8.953 7.812 1 75.75 250 GLY B C 1
ATOM 7032 O O . GLY B 1 250 ? -11.828 -9.477 8.102 1 75.75 250 GLY B O 1
ATOM 7033 N N . ARG B 1 251 ? -13.969 -9.062 8.547 1 76.25 251 ARG B N 1
ATOM 7034 C CA . ARG B 1 251 ? -14.008 -9.906 9.734 1 76.25 251 ARG B CA 1
ATOM 7035 C C . ARG B 1 251 ? -14.141 -11.375 9.359 1 76.25 251 ARG B C 1
ATOM 7037 O O . ARG B 1 251 ? -15.141 -11.781 8.766 1 76.25 251 ARG B O 1
ATOM 7044 N N . SER B 1 252 ? -13.086 -12.117 9.312 1 81.31 252 SER B N 1
ATOM 7045 C CA . SER B 1 252 ? -13.102 -13.547 9.039 1 81.31 252 SER B CA 1
ATOM 7046 C C . SER B 1 252 ? -12.117 -14.297 9.93 1 81.31 252 SER B C 1
ATOM 7048 O O . SER B 1 252 ? -11.016 -13.812 10.195 1 81.31 252 SER B O 1
ATOM 7050 N N . SER B 1 253 ? -12.625 -15.398 10.367 1 83.31 253 SER B N 1
ATOM 7051 C CA . SER B 1 253 ? -11.781 -16.219 11.219 1 83.31 253 SER B CA 1
ATOM 7052 C C . SER B 1 253 ? -10.719 -16.953 10.398 1 83.31 253 SER B C 1
ATOM 7054 O O . SER B 1 253 ? -9.805 -17.562 10.961 1 83.31 253 SER B O 1
ATOM 7056 N N . HIS B 1 254 ? -10.812 -16.844 9.133 1 87.12 254 HIS B N 1
ATOM 7057 C CA . HIS B 1 254 ? -9.938 -17.625 8.273 1 87.12 254 HIS B CA 1
ATOM 7058 C C . HIS B 1 254 ? -8.766 -16.781 7.781 1 87.12 254 HIS B C 1
ATOM 7060 O O . HIS B 1 254 ? -7.859 -17.297 7.113 1 87.12 254 HIS B O 1
ATOM 7066 N N . THR B 1 255 ? -8.719 -15.508 8.125 1 87.19 255 THR B N 1
ATOM 7067 C CA . THR B 1 255 ? -7.68 -14.609 7.637 1 87.19 255 THR B CA 1
ATOM 7068 C C . THR B 1 255 ? -6.418 -14.727 8.492 1 87.19 255 THR B C 1
ATOM 7070 O O . THR B 1 255 ? -6.484 -15.117 9.656 1 87.19 255 THR B O 1
ATOM 7073 N N . TYR B 1 256 ? -5.293 -14.531 7.84 1 87.44 256 TYR B N 1
ATOM 7074 C CA . TYR B 1 256 ? -3.982 -14.555 8.477 1 87.44 256 TYR B CA 1
ATOM 7075 C C . TYR B 1 256 ? -3.438 -13.141 8.656 1 87.44 256 TYR B C 1
ATOM 7077 O O . TYR B 1 256 ? -3.709 -12.258 7.84 1 87.44 256 TYR B O 1
ATOM 7085 N N . LYS B 1 257 ? -2.777 -12.844 9.742 1 82.44 257 LYS B N 1
ATOM 7086 C CA . LYS B 1 257 ? -2.033 -11.609 9.945 1 82.44 257 LYS B CA 1
ATOM 7087 C C . LYS B 1 257 ? -0.533 -11.836 9.781 1 82.44 257 LYS B C 1
ATOM 7089 O O . LYS B 1 257 ? 0.061 -12.641 10.5 1 82.44 257 LYS B O 1
ATOM 7094 N N . MET B 1 258 ? 0.056 -11.273 8.758 1 81.94 258 MET B N 1
ATOM 7095 C CA . MET B 1 258 ? 1.486 -11.352 8.469 1 81.94 258 MET B CA 1
ATOM 7096 C C . MET B 1 258 ? 2.09 -9.953 8.336 1 81.94 258 MET B C 1
ATOM 7098 O O . MET B 1 258 ? 2.281 -9.461 7.223 1 81.94 258 MET B O 1
ATOM 7102 N N . PRO B 1 259 ? 2.465 -9.289 9.406 1 74.12 259 PRO B N 1
ATOM 7103 C CA . PRO B 1 259 ? 2.857 -7.879 9.406 1 74.12 259 PRO B CA 1
ATOM 7104 C C . PRO B 1 259 ? 4.102 -7.613 8.562 1 74.12 259 PRO B C 1
ATOM 7106 O O . PRO B 1 259 ? 4.285 -6.5 8.062 1 74.12 259 PRO B O 1
ATOM 7109 N N . ASN B 1 260 ? 4.984 -8.578 8.375 1 73 260 ASN B N 1
ATOM 7110 C CA . ASN B 1 260 ? 6.234 -8.352 7.656 1 73 260 ASN B CA 1
ATOM 7111 C C . ASN B 1 260 ? 6.062 -8.547 6.152 1 73 260 ASN B C 1
ATOM 7113 O O . ASN B 1 260 ? 7.004 -8.336 5.387 1 73 260 ASN B O 1
ATOM 7117 N N . LYS B 1 261 ? 4.883 -8.992 5.746 1 74.88 261 LYS B N 1
ATOM 7118 C CA . LYS B 1 261 ? 4.617 -9.164 4.324 1 74.88 261 LYS B CA 1
ATOM 7119 C C . LYS B 1 261 ? 3.908 -7.941 3.746 1 74.88 261 LYS B C 1
ATOM 7121 O O . LYS B 1 261 ? 3.271 -7.18 4.48 1 74.88 261 LYS B O 1
ATOM 7126 N N . PRO B 1 262 ? 4.109 -7.695 2.498 1 74.5 262 PRO B N 1
ATOM 7127 C CA . PRO B 1 262 ? 3.422 -6.562 1.878 1 74.5 262 PRO B CA 1
ATOM 7128 C C . PRO B 1 262 ? 1.918 -6.57 2.141 1 74.5 262 PRO B C 1
ATOM 7130 O O . PRO B 1 262 ? 1.326 -5.516 2.389 1 74.5 262 PRO B O 1
ATOM 7133 N N . ILE B 1 263 ? 1.312 -7.738 1.999 1 82.75 263 ILE B N 1
ATOM 7134 C CA . ILE B 1 263 ? -0.067 -7.914 2.438 1 82.75 263 ILE B CA 1
ATOM 7135 C C . ILE B 1 263 ? -0.09 -8.445 3.869 1 82.75 263 ILE B C 1
ATOM 7137 O O . ILE B 1 263 ? 0.213 -9.617 4.105 1 82.75 263 ILE B O 1
ATOM 7141 N N . SER B 1 264 ? -0.41 -7.594 4.766 1 81.62 264 SER B N 1
ATOM 7142 C CA . SER B 1 264 ? -0.23 -7.91 6.18 1 81.62 264 SER B CA 1
ATOM 7143 C C . SER B 1 264 ? -1.414 -8.703 6.723 1 81.62 264 SER B C 1
ATOM 7145 O O . SER B 1 264 ? -1.312 -9.336 7.773 1 81.62 264 SER B O 1
ATOM 7147 N N . GLN B 1 265 ? -2.551 -8.602 6 1 87.31 265 GLN B N 1
ATOM 7148 C CA . GLN B 1 265 ? -3.727 -9.328 6.473 1 87.31 265 GLN B CA 1
ATOM 7149 C C . GLN B 1 265 ? -4.574 -9.828 5.305 1 87.31 265 GLN B C 1
ATOM 7151 O O . GLN B 1 265 ? -4.781 -9.102 4.328 1 87.31 265 GLN B O 1
ATOM 7156 N N . GLY B 1 266 ? -4.969 -11.109 5.395 1 92.38 266 GLY B N 1
ATOM 7157 C CA . GLY B 1 266 ? -5.812 -11.648 4.34 1 92.38 266 GLY B CA 1
ATOM 7158 C C . GLY B 1 266 ? -5.852 -13.164 4.32 1 92.38 266 GLY B C 1
ATOM 7159 O O . GLY B 1 266 ? -5.512 -13.812 5.309 1 92.38 266 GLY B O 1
ATOM 7160 N N . PHE B 1 267 ? -6.453 -13.641 3.258 1 92.62 267 PHE B N 1
ATOM 7161 C CA . PHE B 1 267 ? -6.527 -15.086 3.061 1 92.62 267 PHE B CA 1
ATOM 7162 C C . PHE B 1 267 ? -5.223 -15.625 2.49 1 92.62 267 PHE B C 1
ATOM 7164 O O . PHE B 1 267 ? -4.508 -14.914 1.78 1 92.62 267 PHE B O 1
ATOM 7171 N N . LYS B 1 268 ? -4.965 -16.812 2.871 1 92.5 268 LYS B N 1
ATOM 7172 C CA . LYS B 1 268 ? -3.764 -17.5 2.391 1 92.5 268 LYS B CA 1
ATOM 7173 C C . LYS B 1 268 ? -4.121 -18.641 1.449 1 92.5 268 LYS B C 1
ATOM 7175 O O . LYS B 1 268 ? -4.988 -19.453 1.759 1 92.5 268 LYS B O 1
ATOM 7180 N N . ILE B 1 269 ? -3.461 -18.656 0.237 1 94.75 269 ILE B N 1
ATOM 7181 C CA . ILE B 1 269 ? -3.658 -19.719 -0.738 1 94.75 269 ILE B CA 1
ATOM 7182 C C . ILE B 1 269 ? -2.314 -20.359 -1.088 1 94.75 269 ILE B C 1
ATOM 7184 O O . ILE B 1 269 ? -1.352 -19.656 -1.402 1 94.75 269 ILE B O 1
ATOM 7188 N N . PHE B 1 270 ? -2.209 -21.672 -0.99 1 94.81 270 PHE B N 1
ATOM 7189 C CA . PHE B 1 270 ? -1.022 -22.391 -1.45 1 94.81 270 PHE B CA 1
ATOM 7190 C C . PHE B 1 270 ? -1.102 -22.656 -2.947 1 94.81 270 PHE B C 1
ATOM 7192 O O . PHE B 1 270 ? -2.102 -23.188 -3.436 1 94.81 270 PHE B O 1
ATOM 7199 N N . VAL B 1 271 ? -0.043 -22.281 -3.611 1 97.44 271 VAL B N 1
ATOM 7200 C CA . VAL B 1 271 ? -0.099 -22.328 -5.066 1 97.44 271 VAL B CA 1
ATOM 7201 C C . VAL B 1 271 ? 1.095 -23.109 -5.605 1 97.44 271 VAL B C 1
ATOM 7203 O O . VAL B 1 271 ? 2.225 -22.922 -5.148 1 97.44 271 VAL B O 1
ATOM 7206 N N . LEU B 1 272 ? 0.854 -24.078 -6.422 1 98.19 272 LEU B N 1
ATOM 7207 C CA . LEU B 1 272 ? 1.856 -24.688 -7.281 1 98.19 272 LEU B CA 1
ATOM 7208 C C . LEU B 1 272 ? 1.955 -23.953 -8.617 1 98.19 272 LEU B C 1
ATOM 7210 O O . LEU B 1 272 ? 0.974 -23.875 -9.359 1 98.19 272 LEU B O 1
ATOM 7214 N N . ALA B 1 273 ? 3.115 -23.391 -8.906 1 98.38 273 ALA B N 1
ATOM 7215 C CA . ALA B 1 273 ? 3.227 -22.531 -10.07 1 98.38 273 ALA B CA 1
ATOM 7216 C C . ALA B 1 273 ? 4.426 -22.922 -10.938 1 98.38 273 ALA B C 1
ATOM 7218 O O . ALA B 1 273 ? 5.375 -23.531 -10.445 1 98.38 273 ALA B O 1
ATOM 7219 N N . ASP B 1 274 ? 4.344 -22.672 -12.18 1 97.81 274 ASP B N 1
ATOM 7220 C CA . ASP B 1 274 ? 5.418 -22.75 -13.164 1 97.81 274 ASP B CA 1
ATOM 7221 C C . ASP B 1 274 ? 5.707 -21.375 -13.773 1 97.81 274 ASP B C 1
ATOM 7223 O O . ASP B 1 274 ? 5.082 -20.984 -14.758 1 97.81 274 ASP B O 1
ATOM 7227 N N . HIS B 1 275 ? 6.668 -20.656 -13.258 1 96.06 275 HIS B N 1
ATOM 7228 C CA . HIS B 1 275 ? 7.121 -19.375 -13.773 1 96.06 275 HIS B CA 1
ATOM 7229 C C . HIS B 1 275 ? 5.949 -18.422 -14 1 96.06 275 HIS B C 1
ATOM 7231 O O . HIS B 1 275 ? 5.812 -17.859 -15.078 1 96.06 275 HIS B O 1
ATOM 7237 N N . GLY B 1 276 ? 5.066 -18.359 -13.086 1 97.12 276 GLY B N 1
ATOM 7238 C CA . GLY B 1 276 ? 3.992 -17.375 -13.141 1 97.12 276 GLY B CA 1
ATOM 7239 C C . GLY B 1 276 ? 2.646 -18 -13.477 1 97.12 276 GLY B C 1
ATOM 7240 O O . GLY B 1 276 ? 1.605 -17.359 -13.305 1 97.12 276 GLY B O 1
ATOM 7241 N N . TYR B 1 277 ? 2.619 -19.188 -14.062 1 98.44 277 TYR B N 1
ATOM 7242 C CA . TYR B 1 277 ? 1.373 -19.906 -14.312 1 98.44 277 TYR B CA 1
ATOM 7243 C C . TYR B 1 277 ? 0.922 -20.656 -13.062 1 98.44 277 TYR B C 1
ATOM 7245 O O . TYR B 1 277 ? 1.632 -21.531 -12.562 1 98.44 277 TYR B O 1
ATOM 7253 N N . CYS B 1 278 ? -0.204 -20.297 -12.555 1 98.5 278 CYS B N 1
ATOM 7254 C CA . CYS B 1 278 ? -0.759 -21 -11.406 1 98.5 278 CYS B CA 1
ATOM 7255 C C . CYS B 1 278 ? -1.409 -22.312 -11.828 1 98.5 278 CYS B C 1
ATOM 7257 O O . CYS B 1 278 ? -2.549 -22.328 -12.297 1 98.5 278 CYS B O 1
ATOM 7259 N N . TYR B 1 279 ? -0.748 -23.391 -11.586 1 98.25 279 TYR B N 1
ATOM 7260 C CA . TYR B 1 279 ? -1.172 -24.703 -12.062 1 98.25 279 TYR B CA 1
ATOM 7261 C C . TYR B 1 279 ? -2.264 -25.281 -11.172 1 98.25 279 TYR B C 1
ATOM 7263 O O . TYR B 1 279 ? -3.268 -25.812 -11.664 1 98.25 279 TYR B O 1
ATOM 7271 N N . TYR B 1 280 ? -2.037 -25.172 -9.906 1 96.81 280 TYR B N 1
ATOM 7272 C CA . TYR B 1 280 ? -2.986 -25.672 -8.914 1 96.81 280 TYR B CA 1
ATOM 7273 C C . TYR B 1 280 ? -2.877 -24.875 -7.617 1 96.81 280 TYR B C 1
ATOM 7275 O O . TYR B 1 280 ? -1.842 -24.281 -7.336 1 96.81 280 TYR B O 1
ATOM 7283 N N . PHE B 1 281 ? -3.984 -24.844 -6.844 1 95.06 281 PHE B N 1
ATOM 7284 C CA . PHE B 1 281 ? -3.957 -24.031 -5.633 1 95.06 281 PHE B CA 1
ATOM 7285 C C . PHE B 1 281 ? -5.016 -24.5 -4.645 1 95.06 281 PHE B C 1
ATOM 7287 O O . PHE B 1 281 ? -6.039 -25.062 -5.039 1 95.06 281 PHE B O 1
ATOM 7294 N N . TYR B 1 282 ? -4.684 -24.25 -3.371 1 89.06 282 TYR B N 1
ATOM 7295 C CA . TYR B 1 282 ? -5.547 -24.641 -2.26 1 89.06 2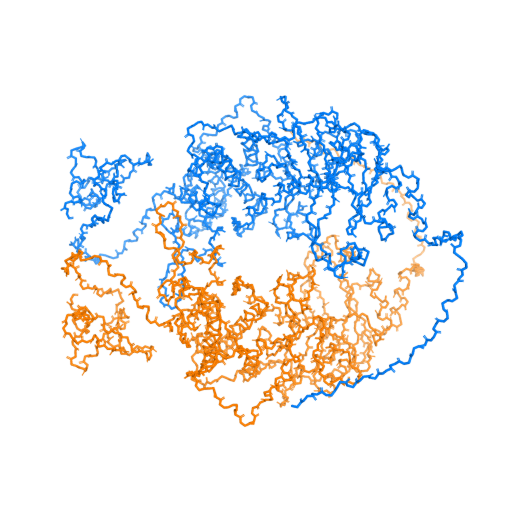82 TYR B CA 1
ATOM 7296 C C . TYR B 1 282 ? -5.617 -23.531 -1.217 1 89.06 282 TYR B C 1
ATOM 7298 O O . TYR B 1 282 ? -4.586 -23.062 -0.718 1 89.06 282 TYR B O 1
ATOM 7306 N N . PRO B 1 283 ? -6.891 -23.094 -0.864 1 90.12 283 PRO B N 1
ATOM 7307 C CA . PRO B 1 283 ? -7.008 -22.094 0.204 1 90.12 283 PRO B CA 1
ATOM 7308 C C . PRO B 1 283 ? -6.738 -22.688 1.589 1 90.12 283 PRO B C 1
ATOM 7310 O O . PRO B 1 283 ? -7.125 -23.812 1.867 1 90.12 283 PRO B O 1
ATOM 7313 N N . ALA B 1 284 ? -6.062 -21.938 2.365 1 88.25 284 ALA B N 1
ATOM 7314 C CA . ALA B 1 284 ? -5.789 -22.328 3.748 1 88.25 284 ALA B CA 1
ATOM 7315 C C . ALA B 1 284 ? -6.641 -21.516 4.719 1 88.25 284 ALA B C 1
ATOM 7317 O O . ALA B 1 284 ? -7.242 -20.5 4.336 1 88.25 284 ALA B O 1
ATOM 7318 N N . SER B 1 285 ? -6.805 -22.047 5.906 1 87.31 285 SER B N 1
ATOM 7319 C CA . SER B 1 285 ? -7.555 -21.359 6.961 1 87.31 285 SER B CA 1
ATOM 7320 C C . SER B 1 285 ? -6.738 -21.266 8.242 1 87.31 285 SER B C 1
ATOM 7322 O O . SER B 1 285 ? -6.074 -22.219 8.641 1 87.31 285 SER B O 1
ATOM 7324 N N . ARG B 1 286 ? -6.742 -20.172 8.766 1 81.62 286 ARG B N 1
ATOM 7325 C CA . ARG B 1 286 ? -6.066 -20 10.055 1 81.62 286 ARG B CA 1
ATOM 7326 C C . ARG B 1 286 ? -6.684 -20.906 11.117 1 81.62 286 ARG B C 1
ATOM 7328 O O . ARG B 1 286 ? -5.969 -21.516 11.914 1 81.62 286 ARG B O 1
ATOM 7335 N N . THR B 1 287 ? -7.996 -20.984 11.188 1 77.62 287 THR B N 1
ATOM 7336 C CA . THR B 1 287 ? -8.719 -21.703 12.227 1 77.62 287 THR B CA 1
ATOM 7337 C C . THR B 1 287 ? -8.812 -23.188 11.891 1 77.62 287 THR B C 1
ATOM 7339 O O . THR B 1 287 ? -8.664 -24.031 12.766 1 77.62 287 THR B O 1
ATOM 7342 N N . LYS B 1 288 ? -9.039 -23.531 10.664 1 72.56 288 LYS B N 1
ATOM 7343 C CA . LYS B 1 288 ? -9.266 -24.906 10.266 1 72.56 288 LYS B CA 1
ATOM 7344 C C . LYS B 1 288 ? -7.984 -25.547 9.742 1 72.56 288 LYS B C 1
ATOM 7346 O O . LYS B 1 288 ? -7.887 -26.766 9.648 1 72.56 288 LYS B O 1
ATOM 7351 N N . GLY B 1 289 ? -6.988 -24.75 9.719 1 67.12 289 GLY B N 1
ATOM 7352 C CA . GLY B 1 289 ? -5.746 -25.266 9.156 1 67.12 289 GLY B CA 1
ATOM 7353 C C . GLY B 1 289 ? -5.871 -25.656 7.699 1 67.12 289 GLY B C 1
ATOM 7354 O O . GLY B 1 289 ? -6.688 -25.094 6.965 1 67.12 289 GLY B O 1
ATOM 7355 N N . VAL B 1 290 ? -4.902 -26.531 7.289 1 60.22 290 VAL B N 1
ATOM 7356 C CA . VAL B 1 290 ? -4.926 -27.047 5.93 1 60.22 290 VAL B CA 1
ATOM 7357 C C . VAL B 1 290 ? -5.863 -28.25 5.848 1 60.22 290 VAL B C 1
ATOM 7359 O O . VAL B 1 290 ? -5.941 -29.047 6.785 1 60.22 290 VAL B O 1
ATOM 7362 N N . VAL B 1 291 ? -6.945 -28.203 5.152 1 54.53 291 VAL B N 1
ATOM 7363 C CA . VAL B 1 291 ? -7.938 -29.266 5.027 1 54.53 291 VAL B CA 1
ATOM 7364 C C . VAL B 1 291 ? -7.246 -30.625 5.055 1 54.53 291 VAL B C 1
ATOM 7366 O O . VAL B 1 291 ? -6.164 -30.797 4.488 1 54.53 291 VAL B O 1
ATOM 7369 N N . GLU B 1 292 ? -7.711 -31.469 6.031 1 49.5 292 GLU B N 1
ATOM 7370 C CA . GLU B 1 292 ? -7.25 -32.781 6.441 1 49.5 292 GLU B CA 1
ATOM 7371 C C . GLU B 1 292 ? -7.051 -33.719 5.234 1 49.5 292 GLU B C 1
ATOM 7373 O O . GLU B 1 292 ? -8.023 -34.156 4.613 1 49.5 292 GLU B O 1
ATOM 7378 N N . VAL B 1 293 ? -6.109 -33.375 4.422 1 49.66 293 VAL B N 1
ATOM 7379 C CA . VAL B 1 293 ? -5.801 -34.438 3.479 1 49.66 293 VAL B CA 1
ATOM 7380 C C . VAL B 1 293 ? -5.238 -35.625 4.23 1 49.66 293 VAL B C 1
ATOM 7382 O O . VAL B 1 293 ? -4.707 -35.5 5.332 1 49.66 293 VAL B O 1
ATOM 7385 N N . GLY B 1 294 ? -5.566 -36.75 3.844 1 48.78 294 GLY B N 1
ATOM 7386 C CA . GLY B 1 294 ? -5.105 -38.031 4.375 1 48.78 294 GLY B CA 1
ATOM 7387 C C . GLY B 1 294 ? -3.66 -38 4.84 1 48.78 294 GLY B C 1
ATOM 7388 O O . GLY B 1 294 ? -2.787 -37.5 4.133 1 48.78 294 GLY B O 1
ATOM 7389 N N . MET B 1 295 ? -3.428 -37.844 6.133 1 52.44 295 MET B N 1
ATOM 7390 C CA . MET B 1 295 ? -2.137 -37.688 6.801 1 52.44 295 MET B CA 1
ATOM 7391 C C . MET B 1 295 ? -1.237 -38.906 6.527 1 52.44 295 MET B C 1
ATOM 7393 O O . MET B 1 295 ? -1.617 -40.031 6.797 1 52.44 295 MET B O 1
ATOM 7397 N N . ALA B 1 296 ? -0.488 -38.812 5.469 1 55.06 296 ALA B N 1
ATOM 7398 C CA . ALA B 1 296 ? 0.612 -39.781 5.496 1 55.06 296 ALA B CA 1
ATOM 7399 C C . ALA B 1 296 ? 1.42 -39.656 6.785 1 55.06 296 ALA B C 1
ATOM 7401 O O . ALA B 1 296 ? 1.472 -38.562 7.387 1 55.06 296 ALA B O 1
ATOM 7402 N N . LYS B 1 297 ? 1.844 -40.688 7.562 1 60.12 297 LYS B N 1
ATOM 7403 C CA . LYS B 1 297 ? 2.35 -40.875 8.922 1 60.12 297 LYS B CA 1
ATOM 7404 C C . LYS B 1 297 ? 3.445 -39.844 9.242 1 60.12 297 LYS B C 1
ATOM 7406 O O . LYS B 1 297 ? 3.482 -39.312 10.352 1 60.12 297 LYS B O 1
ATOM 7411 N N . GLU B 1 298 ? 4.645 -39.594 8.352 1 76 298 GLU B N 1
ATOM 7412 C CA . GLU B 1 298 ? 5.844 -38.938 8.875 1 76 298 GLU B CA 1
ATOM 7413 C C . GLU B 1 298 ? 5.949 -37.5 8.398 1 76 298 GLU B C 1
ATOM 7415 O O . GLU B 1 298 ? 6.949 -36.844 8.648 1 76 298 GLU B O 1
ATOM 7420 N N . LEU B 1 299 ? 4.844 -36.969 7.902 1 87.06 299 LEU B N 1
ATOM 7421 C CA . LEU B 1 299 ? 4.965 -35.625 7.367 1 87.06 299 LEU B CA 1
ATOM 7422 C C . LEU B 1 299 ? 4.219 -34.625 8.242 1 87.06 299 LEU B C 1
ATOM 7424 O O . LEU B 1 299 ? 3.221 -34.969 8.883 1 87.06 299 LEU B O 1
ATOM 7428 N N . THR B 1 300 ? 4.758 -33.438 8.312 1 84.62 300 THR B N 1
ATOM 7429 C CA . THR B 1 300 ? 4.035 -32.312 8.945 1 84.62 300 THR B CA 1
ATOM 7430 C C . THR B 1 300 ? 2.809 -31.938 8.125 1 84.62 300 THR B C 1
ATOM 7432 O O . THR B 1 300 ? 2.668 -32.375 6.977 1 84.62 300 THR B O 1
ATOM 7435 N N . LYS B 1 301 ? 1.894 -31.203 8.68 1 83.06 301 LYS B N 1
ATOM 7436 C CA . LYS B 1 301 ? 0.699 -30.75 7.973 1 83.06 301 LYS B CA 1
ATOM 7437 C C . LYS B 1 301 ? 1.067 -29.984 6.707 1 83.06 301 LYS B C 1
ATOM 7439 O O . LYS B 1 301 ? 0.469 -30.203 5.652 1 83.06 301 LYS B O 1
ATOM 7444 N N . THR B 1 302 ? 2.027 -29.141 6.836 1 86 302 THR B N 1
ATOM 7445 C CA . THR B 1 302 ? 2.484 -28.375 5.691 1 86 302 THR B CA 1
ATOM 7446 C C . THR B 1 302 ? 3.16 -29.266 4.66 1 86 302 THR B C 1
ATOM 7448 O O . THR B 1 302 ? 2.975 -29.094 3.455 1 86 302 THR B O 1
ATOM 7451 N N . GLY B 1 303 ? 3.971 -30.203 5.176 1 89.75 303 GLY B N 1
ATOM 7452 C CA . GLY B 1 303 ? 4.598 -31.156 4.281 1 89.75 303 GLY B CA 1
ATOM 7453 C C . GLY B 1 303 ? 3.596 -32 3.516 1 89.75 303 GLY B C 1
ATOM 7454 O O . GLY B 1 303 ? 3.785 -32.281 2.328 1 89.75 303 GLY B O 1
ATOM 7455 N N . GLN B 1 304 ? 2.562 -32.344 4.168 1 89.06 304 GLN B N 1
ATOM 7456 C CA . GLN B 1 304 ? 1.516 -33.156 3.527 1 89.06 304 GLN B CA 1
ATOM 7457 C C . GLN B 1 304 ? 0.822 -32.344 2.426 1 89.06 304 GLN B C 1
ATOM 7459 O O . GLN B 1 304 ? 0.484 -32.906 1.375 1 89.06 304 GLN B O 1
ATOM 7464 N N . MET B 1 305 ? 0.556 -31.172 2.73 1 89.25 305 MET B N 1
ATOM 7465 C CA . MET B 1 305 ? -0.052 -30.297 1.732 1 89.25 305 MET B CA 1
ATOM 7466 C C . MET B 1 305 ? 0.816 -30.203 0.481 1 89.25 305 MET B C 1
ATOM 7468 O O . MET B 1 305 ? 0.311 -30.312 -0.638 1 89.25 305 MET B O 1
ATOM 7472 N N . VAL B 1 306 ? 2.125 -30.047 0.655 1 94.19 306 VAL B N 1
ATOM 7473 C CA . VAL B 1 306 ? 3.055 -29.984 -0.469 1 94.19 306 VAL B CA 1
ATOM 7474 C C . VAL B 1 306 ? 2.99 -31.297 -1.251 1 94.19 306 VAL B C 1
ATOM 7476 O O . VAL B 1 306 ? 2.912 -31.297 -2.48 1 94.19 306 VAL B O 1
ATOM 7479 N N . TYR B 1 307 ? 3.01 -32.344 -0.497 1 93.06 307 TYR B N 1
ATOM 7480 C CA . TYR B 1 307 ? 2.971 -33.656 -1.106 1 93.06 307 TYR B CA 1
ATOM 7481 C C . TYR B 1 307 ? 1.713 -33.844 -1.949 1 93.06 307 TYR B C 1
ATOM 7483 O O . TYR B 1 307 ? 1.775 -34.375 -3.068 1 93.06 307 TYR B O 1
ATOM 7491 N N . GLU B 1 308 ? 0.615 -33.344 -1.497 1 89.62 308 GLU B N 1
ATOM 7492 C CA . GLU B 1 308 ? -0.653 -33.469 -2.211 1 89.62 308 GLU B CA 1
ATOM 7493 C C . GLU B 1 308 ? -0.649 -32.594 -3.475 1 89.62 308 GLU B C 1
ATOM 7495 O O . GLU B 1 308 ? -1.165 -33.031 -4.516 1 89.62 308 GLU B O 1
ATOM 7500 N N . LEU B 1 309 ? -0.153 -31.469 -3.371 1 93.38 309 LEU B N 1
ATOM 7501 C CA . LEU B 1 309 ? -0.078 -30.578 -4.531 1 93.38 309 LEU B CA 1
ATOM 7502 C C . LEU B 1 309 ? 0.758 -31.219 -5.641 1 93.38 309 LEU B C 1
ATOM 7504 O O . LEU B 1 309 ? 0.393 -31.141 -6.816 1 93.38 309 LEU B O 1
ATOM 7508 N N . VAL B 1 310 ? 1.804 -31.891 -5.273 1 94.44 310 VAL B N 1
ATOM 7509 C CA . VAL B 1 310 ? 2.705 -32.5 -6.238 1 94.44 310 VAL B CA 1
ATOM 7510 C C . VAL B 1 310 ? 2.01 -33.688 -6.906 1 94.44 310 VAL B C 1
ATOM 7512 O O . VAL B 1 310 ? 2.275 -34 -8.07 1 94.44 310 VAL B O 1
ATOM 7515 N N . GLN B 1 311 ? 1.116 -34.312 -6.18 1 91.69 311 GLN B N 1
ATOM 7516 C CA . GLN B 1 311 ? 0.405 -35.469 -6.711 1 91.69 311 GLN B CA 1
ATOM 7517 C C . GLN B 1 311 ? -0.515 -35.062 -7.859 1 91.69 311 GLN B C 1
ATOM 7519 O O . GLN B 1 311 ? -0.931 -35.906 -8.656 1 91.69 311 GLN B O 1
ATOM 7524 N N . THR B 1 312 ? -0.791 -33.781 -7.961 1 93 312 THR B N 1
ATOM 7525 C CA . THR B 1 312 ? -1.677 -33.312 -9.023 1 93 312 THR B CA 1
ATOM 7526 C C . THR B 1 312 ? -0.933 -33.25 -10.352 1 93 312 THR B C 1
ATOM 7528 O O . THR B 1 312 ? -1.556 -33.156 -11.414 1 93 312 THR B O 1
ATOM 7531 N N . LEU B 1 313 ? 0.382 -33.312 -10.352 1 95.06 313 LEU B N 1
ATOM 7532 C CA . LEU B 1 313 ? 1.197 -33.188 -11.555 1 95.06 313 LEU B CA 1
ATOM 7533 C C . LEU B 1 313 ? 1.068 -34.406 -12.438 1 95.06 313 LEU B C 1
ATOM 7535 O O . LEU B 1 313 ? 0.954 -35.531 -11.93 1 95.06 313 LEU B O 1
ATOM 7539 N N . PRO B 1 314 ? 1.122 -34.188 -13.758 1 91.81 314 PRO B N 1
ATOM 7540 C CA . PRO B 1 314 ? 1.149 -35.375 -14.641 1 91.81 314 PRO B CA 1
ATOM 7541 C C . PRO B 1 314 ? 2.42 -36.188 -14.477 1 91.81 314 PRO B C 1
ATOM 7543 O O . PRO B 1 314 ? 3.523 -35.656 -14.453 1 91.81 314 PRO B O 1
ATOM 7546 N N . LYS B 1 315 ? 2.295 -37.438 -14.305 1 80.69 315 LYS B N 1
ATOM 7547 C CA . LYS B 1 315 ? 3.436 -38.312 -13.992 1 80.69 315 LYS B CA 1
ATOM 7548 C C . LYS B 1 315 ? 3.91 -39.062 -15.227 1 80.69 315 LYS B C 1
ATOM 7550 O O . LYS B 1 315 ? 5.008 -39.625 -15.234 1 80.69 315 LYS B O 1
ATOM 7555 N N . ASP B 1 316 ? 3.281 -39.125 -16.219 1 80.06 316 ASP B N 1
ATOM 7556 C CA . ASP B 1 316 ? 3.648 -39.969 -17.359 1 80.06 316 ASP B CA 1
ATOM 7557 C C . ASP B 1 316 ? 4.977 -39.531 -17.969 1 80.06 316 ASP B C 1
ATOM 7559 O O . ASP B 1 316 ? 5.012 -38.594 -18.766 1 80.06 316 ASP B O 1
ATOM 7563 N N . ASN B 1 317 ? 6.105 -40.156 -17.594 1 79.31 317 ASN B N 1
ATOM 7564 C CA . ASN B 1 317 ? 7.461 -40 -18.109 1 79.31 317 ASN B CA 1
ATOM 7565 C C . ASN B 1 317 ? 7.988 -38.594 -17.906 1 79.31 317 ASN B C 1
ATOM 7567 O O . ASN B 1 317 ? 8.672 -38.062 -18.781 1 79.31 317 ASN B O 1
ATOM 7571 N N . LYS B 1 318 ? 7.496 -37.969 -16.953 1 86.25 318 LYS B N 1
ATOM 7572 C CA . LYS B 1 318 ? 7.953 -36.594 -16.672 1 86.25 318 LYS B CA 1
ATOM 7573 C C . LYS B 1 318 ? 8.492 -36.5 -15.242 1 86.25 318 LYS B C 1
ATOM 7575 O O . LYS B 1 318 ? 7.957 -37.125 -14.32 1 86.25 318 LYS B O 1
ATOM 7580 N N . THR B 1 319 ? 9.586 -35.875 -15.172 1 92.19 319 THR B N 1
ATOM 7581 C CA . THR B 1 319 ? 10.172 -35.562 -13.859 1 92.19 319 THR B CA 1
ATOM 7582 C C . THR B 1 319 ? 10.141 -34.094 -13.57 1 92.19 319 THR B C 1
ATOM 7584 O O . THR B 1 319 ? 10.078 -33.25 -14.492 1 92.19 319 THR B O 1
ATOM 7587 N N . TYR B 1 320 ? 10.07 -33.75 -12.352 1 96.19 320 TYR B N 1
ATOM 7588 C CA . TYR B 1 320 ? 9.961 -32.375 -11.945 1 96.19 320 TYR B CA 1
ATOM 7589 C C . TYR B 1 320 ? 10.984 -32.031 -10.859 1 96.19 320 TYR B C 1
ATOM 7591 O O . TYR B 1 320 ? 11.367 -32.906 -10.078 1 96.19 320 TYR B O 1
ATOM 7599 N N . ASP B 1 321 ? 11.477 -30.875 -10.859 1 97.56 321 ASP B N 1
ATOM 7600 C CA . ASP B 1 321 ? 12.258 -30.297 -9.773 1 97.56 321 ASP B CA 1
ATOM 7601 C C . ASP B 1 321 ? 11.445 -29.25 -9.016 1 97.56 321 ASP B C 1
ATOM 7603 O O . ASP B 1 321 ? 11.102 -28.203 -9.578 1 97.56 321 ASP B O 1
ATOM 7607 N N . LEU B 1 322 ? 11.18 -29.516 -7.781 1 98.06 322 LEU B N 1
ATOM 7608 C CA . LEU B 1 322 ? 10.336 -28.656 -6.961 1 98.06 322 LEU B CA 1
ATOM 7609 C C . LEU B 1 322 ? 11.188 -27.734 -6.09 1 98.06 322 LEU B C 1
ATOM 7611 O O . LEU B 1 322 ? 12.109 -28.188 -5.418 1 98.06 322 LEU B O 1
ATOM 7615 N N . TYR B 1 323 ? 10.945 -26.516 -6.133 1 98.38 323 TYR B N 1
ATOM 7616 C CA . TYR B 1 323 ? 11.633 -25.531 -5.301 1 98.38 323 TYR B CA 1
ATOM 7617 C C . TYR B 1 323 ? 10.711 -25.016 -4.211 1 98.38 323 TYR B C 1
ATOM 7619 O O . TYR B 1 323 ? 9.555 -24.672 -4.477 1 98.38 323 TYR B O 1
ATOM 7627 N N . LEU B 1 324 ? 11.203 -24.922 -2.932 1 97.94 324 LEU B N 1
ATOM 7628 C CA . LEU B 1 324 ? 10.406 -24.578 -1.757 1 97.94 324 LEU B CA 1
ATOM 7629 C C . LEU B 1 324 ? 11.148 -23.594 -0.863 1 97.94 324 LEU B C 1
ATOM 7631 O O . LEU B 1 324 ? 12.383 -23.594 -0.831 1 97.94 324 LEU B O 1
ATOM 7635 N N . ASP B 1 325 ? 10.414 -22.797 -0.169 1 94.94 325 ASP B N 1
ATOM 7636 C CA . ASP B 1 325 ? 11.039 -21.922 0.826 1 94.94 325 ASP B CA 1
ATOM 7637 C C . ASP B 1 325 ? 11.078 -22.609 2.195 1 94.94 325 ASP B C 1
ATOM 7639 O O . ASP B 1 325 ? 10.617 -23.734 2.348 1 94.94 325 ASP B O 1
ATOM 7643 N N . ASN B 1 326 ? 11.602 -21.984 3.232 1 93.69 326 ASN B N 1
ATOM 7644 C CA . ASN B 1 326 ? 11.898 -22.578 4.531 1 93.69 326 ASN B CA 1
ATOM 7645 C C . ASN B 1 326 ? 10.625 -22.906 5.305 1 93.69 326 ASN B C 1
ATOM 7647 O O . ASN B 1 326 ? 10.656 -23.672 6.266 1 93.69 326 ASN B O 1
ATOM 7651 N N . TYR B 1 327 ? 9.523 -22.406 4.82 1 90.06 327 TYR B N 1
ATOM 7652 C CA . TYR B 1 327 ? 8.242 -22.688 5.453 1 90.06 327 TYR B CA 1
ATOM 7653 C C . TYR B 1 327 ? 7.801 -24.125 5.164 1 90.06 327 TYR B C 1
ATOM 7655 O O . TYR B 1 327 ? 7.164 -24.766 6 1 90.06 327 TYR B O 1
ATOM 7663 N N . PHE B 1 328 ? 8.219 -24.625 4.082 1 93.69 328 PHE B N 1
ATOM 7664 C CA . PHE B 1 328 ? 7.664 -25.875 3.586 1 93.69 328 PHE B CA 1
ATOM 7665 C C . PHE B 1 328 ? 8.664 -27.016 3.752 1 93.69 328 PHE B C 1
ATOM 7667 O O . PHE B 1 328 ? 8.297 -28.188 3.672 1 93.69 328 PHE B O 1
ATOM 7674 N N . THR B 1 329 ? 9.828 -26.75 4.035 1 94.94 329 THR B N 1
ATOM 7675 C CA . THR B 1 329 ? 10.883 -27.75 3.838 1 94.94 329 THR B CA 1
ATOM 7676 C C . THR B 1 329 ? 11.094 -28.562 5.105 1 94.94 329 THR B C 1
ATOM 7678 O O . THR B 1 329 ? 10.992 -28.047 6.219 1 94.94 329 THR B O 1
ATOM 7681 N N . SER B 1 330 ? 11.344 -29.812 4.953 1 95.94 330 SER B N 1
ATOM 7682 C CA . SER B 1 330 ? 11.781 -30.766 5.957 1 95.94 330 SER B CA 1
ATOM 7683 C C . SER B 1 330 ? 12.492 -31.953 5.312 1 95.94 330 SER B C 1
ATOM 7685 O O . SER B 1 330 ? 12.25 -32.281 4.148 1 95.94 330 SER B O 1
ATOM 7687 N N . VAL B 1 331 ? 13.398 -32.531 6.059 1 96.69 331 VAL B N 1
ATOM 7688 C CA . VAL B 1 331 ? 14.141 -33.688 5.535 1 96.69 331 VAL B CA 1
ATOM 7689 C C . VAL B 1 331 ? 13.164 -34.812 5.172 1 96.69 331 VAL B C 1
ATOM 7691 O O . VAL B 1 331 ? 13.289 -35.406 4.113 1 96.69 331 VAL B O 1
ATOM 7694 N N . ASN B 1 332 ? 12.172 -34.969 5.949 1 95.5 332 ASN B N 1
ATOM 7695 C CA . ASN B 1 332 ? 11.188 -36.031 5.711 1 95.5 332 ASN B CA 1
ATOM 7696 C C . ASN B 1 332 ? 10.391 -35.781 4.43 1 95.5 332 ASN B C 1
ATOM 7698 O O . ASN B 1 332 ? 10.117 -36.719 3.676 1 95.5 332 ASN B O 1
ATOM 7702 N N . LEU B 1 333 ? 10.023 -34.594 4.227 1 96 333 LEU B N 1
ATOM 7703 C CA . LEU B 1 333 ? 9.305 -34.25 3.004 1 96 333 LEU B CA 1
ATOM 7704 C C . LEU B 1 333 ? 10.172 -34.5 1.773 1 96 333 LEU B C 1
ATOM 7706 O O . LEU B 1 333 ? 9.703 -35.094 0.8 1 96 333 LEU B O 1
ATOM 7710 N N . PHE B 1 334 ? 11.398 -34.156 1.831 1 97.56 334 PHE B N 1
ATOM 7711 C CA . PHE B 1 334 ? 12.305 -34.312 0.697 1 97.56 334 PHE B CA 1
ATOM 7712 C C . PHE B 1 334 ? 12.531 -35.781 0.4 1 97.56 334 PHE B C 1
ATOM 7714 O O . PHE B 1 334 ? 12.633 -36.188 -0.763 1 97.56 334 PHE B O 1
ATOM 7721 N N . LYS B 1 335 ? 12.664 -36.531 1.441 1 96.5 335 LYS B N 1
ATOM 7722 C CA . LYS B 1 335 ? 12.781 -37.969 1.275 1 96.5 335 LYS B CA 1
ATOM 7723 C C . LYS B 1 335 ? 11.555 -38.531 0.571 1 96.5 335 LYS B C 1
ATOM 7725 O O . LYS B 1 335 ? 11.688 -39.312 -0.37 1 96.5 335 LYS B O 1
ATOM 7730 N N . ALA B 1 336 ? 10.406 -38.125 1.061 1 94.88 336 ALA B N 1
ATOM 7731 C CA . ALA B 1 336 ? 9.156 -38.594 0.474 1 94.88 336 ALA B CA 1
ATOM 7732 C C . ALA B 1 336 ? 9.062 -38.219 -1.002 1 94.88 336 ALA B C 1
ATOM 7734 O O . ALA B 1 336 ? 8.609 -39 -1.826 1 94.88 336 ALA B O 1
ATOM 7735 N N . LEU B 1 337 ? 9.438 -37.031 -1.363 1 96 337 LEU B N 1
ATOM 7736 C CA . LEU B 1 337 ? 9.406 -36.562 -2.744 1 96 337 LEU B CA 1
ATOM 7737 C C . LEU B 1 337 ? 10.367 -37.375 -3.613 1 96 337 LEU B C 1
ATOM 7739 O O . LEU B 1 337 ? 10.039 -37.719 -4.75 1 96 337 LEU B O 1
ATOM 7743 N N . ARG B 1 338 ? 11.523 -37.625 -3.072 1 95.31 338 ARG B N 1
ATOM 7744 C CA . ARG B 1 338 ? 12.508 -38.438 -3.783 1 95.31 338 ARG B CA 1
ATOM 7745 C C . ARG B 1 338 ? 11.953 -39.812 -4.102 1 95.31 338 ARG B C 1
ATOM 7747 O O . ARG B 1 338 ? 12.195 -40.344 -5.184 1 95.31 338 ARG B O 1
ATOM 7754 N N . GLU B 1 339 ? 11.234 -40.375 -3.248 1 92.88 339 GLU B N 1
ATOM 7755 C CA . GLU B 1 339 ? 10.664 -41.688 -3.412 1 92.88 339 GLU B CA 1
ATOM 7756 C C . GLU B 1 339 ? 9.695 -41.75 -4.594 1 92.88 339 GLU B C 1
ATOM 7758 O O . GLU B 1 339 ? 9.547 -42.781 -5.242 1 92.88 339 GLU B O 1
ATOM 7763 N N . ILE B 1 340 ? 9.07 -40.625 -4.844 1 92.06 340 ILE B N 1
ATOM 7764 C CA . ILE B 1 340 ? 8.141 -40.594 -5.965 1 92.06 340 ILE B CA 1
ATOM 7765 C C . ILE B 1 340 ? 8.812 -39.938 -7.176 1 92.06 340 ILE B C 1
ATOM 7767 O O . ILE B 1 340 ? 8.133 -39.438 -8.078 1 92.06 340 ILE B O 1
ATOM 7771 N N . GLN B 1 341 ? 10.109 -39.75 -7.117 1 92.75 341 GLN B N 1
ATOM 7772 C CA . GLN B 1 341 ? 10.961 -39.312 -8.219 1 92.75 341 GLN B CA 1
ATOM 7773 C C . GLN B 1 341 ? 10.711 -37.844 -8.539 1 92.75 341 GLN B C 1
ATOM 7775 O O . GLN B 1 341 ? 10.609 -37.469 -9.711 1 92.75 341 GLN B O 1
ATOM 7780 N N . VAL B 1 342 ? 10.484 -37.094 -7.602 1 95.5 342 VAL B N 1
ATOM 7781 C CA . VAL B 1 342 ? 10.406 -35.656 -7.727 1 95.5 342 VAL B CA 1
ATOM 7782 C C . VAL B 1 342 ? 11.602 -35 -7.027 1 95.5 342 VAL B C 1
ATOM 7784 O O . VAL B 1 342 ? 11.82 -35.219 -5.832 1 95.5 342 VAL B O 1
ATOM 7787 N N . GLY B 1 343 ? 12.398 -34.344 -7.797 1 96.88 343 GLY B N 1
ATOM 7788 C CA . GLY B 1 343 ? 13.508 -33.625 -7.211 1 96.88 343 GLY B CA 1
ATOM 7789 C C . GLY B 1 343 ? 13.062 -32.406 -6.398 1 96.88 343 GLY B C 1
ATOM 7790 O O . GLY B 1 343 ? 12 -31.844 -6.656 1 96.88 343 GLY B O 1
ATOM 7791 N N . ALA B 1 344 ? 13.867 -32 -5.426 1 97.88 344 ALA B N 1
ATOM 7792 C CA . ALA B 1 344 ? 13.484 -30.875 -4.578 1 97.88 344 ALA B CA 1
ATOM 7793 C C . ALA B 1 344 ? 14.703 -30.078 -4.129 1 97.88 344 ALA B C 1
ATOM 7795 O O . ALA B 1 344 ? 15.789 -30.641 -3.957 1 97.88 344 ALA B O 1
ATOM 7796 N N . CYS B 1 345 ? 14.547 -28.859 -4.035 1 98.25 345 CYS B N 1
ATOM 7797 C CA . CYS B 1 345 ? 15.555 -27.922 -3.549 1 98.25 345 CYS B CA 1
ATOM 7798 C C . CYS B 1 345 ? 14.906 -26.766 -2.818 1 98.25 345 CYS B C 1
ATOM 7800 O O . CYS B 1 345 ? 13.891 -26.234 -3.271 1 98.25 345 CYS B O 1
ATOM 7802 N N . GLY B 1 346 ? 15.406 -26.375 -1.653 1 98.06 346 GLY B N 1
ATOM 7803 C CA . GLY B 1 346 ? 14.828 -25.25 -0.933 1 98.06 346 GLY B CA 1
ATOM 7804 C C . GLY B 1 346 ? 15.617 -24.875 0.307 1 98.06 346 GLY B C 1
ATOM 7805 O O . GLY B 1 346 ? 16.453 -25.641 0.778 1 98.06 346 GLY B O 1
ATOM 7806 N N . THR B 1 347 ? 15.422 -23.688 0.809 1 97 347 THR B N 1
ATOM 7807 C CA . THR B 1 347 ? 16.016 -23.266 2.074 1 97 347 THR B CA 1
ATOM 7808 C C . THR B 1 347 ? 15.281 -23.906 3.25 1 97 347 THR B C 1
ATOM 7810 O O . THR B 1 347 ? 14.164 -24.391 3.096 1 97 347 THR B O 1
ATOM 7813 N N . THR B 1 348 ? 15.93 -23.969 4.387 1 96.31 348 THR B N 1
ATOM 7814 C CA . THR B 1 348 ? 15.305 -24.641 5.523 1 96.31 348 THR B CA 1
ATOM 7815 C C . THR B 1 348 ? 15.695 -23.953 6.832 1 96.31 348 THR B C 1
ATOM 7817 O O . THR B 1 348 ? 16.703 -23.25 6.891 1 96.31 348 THR B O 1
ATOM 7820 N N . ARG B 1 349 ? 14.859 -24.078 7.77 1 93.94 349 ARG B N 1
ATOM 7821 C CA . ARG B 1 349 ? 15.164 -23.734 9.156 1 93.94 349 ARG B CA 1
ATOM 7822 C C . ARG B 1 349 ? 15.609 -24.969 9.938 1 93.94 349 ARG B C 1
ATOM 7824 O O . ARG B 1 349 ? 15.32 -26.094 9.539 1 93.94 349 ARG B O 1
ATOM 7831 N N . PRO B 1 350 ? 16.344 -24.641 10.969 1 93.94 350 PRO B N 1
ATOM 7832 C CA . PRO B 1 350 ? 16.703 -25.797 11.797 1 93.94 350 PRO B CA 1
ATOM 7833 C C . PRO B 1 350 ? 15.484 -26.562 12.305 1 93.94 350 PRO B C 1
ATOM 7835 O O . PRO B 1 350 ? 14.492 -25.953 12.703 1 93.94 350 PRO B O 1
ATOM 7838 N N . HIS B 1 351 ? 15.469 -27.844 12.102 1 92.69 351 HIS B N 1
ATOM 7839 C CA . HIS B 1 351 ? 14.406 -28.719 12.578 1 92.69 351 HIS B CA 1
ATOM 7840 C C . HIS B 1 351 ? 14.961 -30.047 13.07 1 92.69 351 HIS B C 1
ATOM 7842 O O . HIS B 1 351 ? 16.172 -30.281 13.016 1 92.69 351 HIS B O 1
ATOM 7848 N N . LYS B 1 352 ? 14.172 -30.891 13.586 1 89.88 352 LYS B N 1
ATOM 7849 C CA . LYS B 1 352 ? 14.578 -32.094 14.328 1 89.88 352 LYS B CA 1
ATOM 7850 C C . LYS B 1 352 ? 15.461 -32.969 13.469 1 89.88 352 LYS B C 1
ATOM 7852 O O . LYS B 1 352 ? 16.5 -33.438 13.93 1 89.88 352 LYS B O 1
ATOM 7857 N N . GLU B 1 353 ? 15.18 -33.219 12.188 1 92.5 353 GLU B N 1
ATOM 7858 C CA . GLU B 1 353 ? 15.883 -34.188 11.336 1 92.5 353 GLU B CA 1
ATOM 7859 C C . GLU B 1 353 ? 17.125 -33.531 10.711 1 92.5 353 GLU B C 1
ATOM 7861 O O . GLU B 1 353 ? 17.953 -34.25 10.125 1 92.5 353 GLU B O 1
ATOM 7866 N N . PHE B 1 354 ? 17.266 -32.219 10.852 1 95.12 354 PHE B N 1
ATOM 7867 C CA . PHE B 1 354 ? 18.406 -31.516 10.297 1 95.12 354 PHE B CA 1
ATOM 7868 C C . PHE B 1 354 ? 19.656 -31.766 11.133 1 95.12 354 PHE B C 1
ATOM 7870 O O . PHE B 1 354 ? 19.594 -31.797 12.367 1 95.12 354 PHE B O 1
ATOM 7877 N N . PRO B 1 355 ? 20.812 -32.031 10.539 1 95.69 355 PRO B N 1
ATOM 7878 C CA . PRO B 1 355 ? 22.016 -32.375 11.289 1 95.69 355 PRO B CA 1
ATOM 7879 C C . PRO B 1 355 ? 22.391 -31.312 12.328 1 95.69 355 PRO B C 1
ATOM 7881 O O . PRO B 1 355 ? 22.453 -30.125 12.016 1 95.69 355 PRO B O 1
ATOM 7884 N N . ASN B 1 356 ? 22.734 -31.734 13.469 1 94.31 356 ASN B N 1
ATOM 7885 C CA . ASN B 1 356 ? 23.031 -30.844 14.594 1 94.31 356 ASN B CA 1
ATOM 7886 C C . ASN B 1 356 ? 24.25 -29.984 14.328 1 94.31 356 ASN B C 1
ATOM 7888 O O . ASN B 1 356 ? 24.297 -28.812 14.719 1 94.31 356 ASN B O 1
ATOM 7892 N N . LEU B 1 357 ? 25.234 -30.578 13.688 1 93.19 357 LEU B N 1
ATOM 7893 C CA . LEU B 1 357 ? 26.453 -29.844 13.391 1 93.19 357 LEU B CA 1
ATOM 7894 C C . LEU B 1 357 ? 26.156 -28.625 12.531 1 93.19 357 LEU B C 1
ATOM 7896 O O . LEU B 1 357 ? 26.719 -27.547 12.766 1 93.19 357 LEU B O 1
ATOM 7900 N N . LEU B 1 358 ? 25.281 -28.781 11.625 1 94.44 358 LEU B N 1
ATOM 7901 C CA . LEU B 1 358 ? 24.922 -27.672 10.734 1 94.44 358 LEU B CA 1
ATOM 7902 C C . LEU B 1 358 ? 24.031 -26.672 11.445 1 94.44 358 LEU B C 1
ATOM 7904 O O . LEU B 1 358 ? 24.109 -25.469 11.172 1 94.44 358 LEU B O 1
ATOM 7908 N N . LYS B 1 359 ? 23.172 -27.125 12.352 1 93.56 359 LYS B N 1
ATOM 7909 C CA . LYS B 1 359 ? 22.328 -26.234 13.141 1 93.56 359 LYS B CA 1
ATOM 7910 C C . LYS B 1 359 ? 23.156 -25.266 13.953 1 93.56 359 LYS B C 1
ATOM 7912 O O . LYS B 1 359 ? 22.828 -24.078 14.031 1 93.56 359 LYS B O 1
ATOM 7917 N N . LYS B 1 360 ? 24.156 -25.75 14.461 1 90.94 360 LYS B N 1
ATOM 7918 C CA . LYS B 1 360 ? 25.016 -24.953 15.32 1 90.94 360 LYS B CA 1
ATOM 7919 C C . LYS B 1 360 ? 25.75 -23.875 14.523 1 90.94 360 LYS B C 1
ATOM 7921 O O . LYS B 1 360 ? 26.062 -22.797 15.055 1 90.94 360 LYS B O 1
ATOM 7926 N N . LEU B 1 361 ? 26 -24.125 13.289 1 90.19 361 LEU B N 1
ATOM 7927 C CA . LEU B 1 361 ? 26.688 -23.156 12.438 1 90.19 361 LEU B CA 1
ATOM 7928 C C . LEU B 1 361 ? 25.844 -21.906 12.219 1 90.19 361 LEU B C 1
ATOM 7930 O O . LEU B 1 361 ? 26.375 -20.828 11.984 1 90.19 361 LEU B O 1
ATOM 7934 N N . LYS B 1 362 ? 24.562 -22.094 12.211 1 87.25 362 LYS B N 1
ATOM 7935 C CA . LYS B 1 362 ? 23.656 -20.969 11.969 1 87.25 362 LYS B CA 1
ATOM 7936 C C . LYS B 1 362 ? 23.906 -19.828 12.953 1 87.25 362 LYS B C 1
ATOM 7938 O O . LYS B 1 362 ? 23.828 -18.656 12.594 1 87.25 362 LYS B O 1
ATOM 7943 N N . ASP B 1 363 ? 24.234 -20.172 14.133 1 83.19 363 ASP B N 1
ATOM 7944 C CA . ASP B 1 363 ? 24.453 -19.172 15.18 1 83.19 363 ASP B CA 1
ATOM 7945 C C . ASP B 1 363 ? 25.891 -18.656 15.172 1 83.19 363 ASP B C 1
ATOM 7947 O O . ASP B 1 363 ? 26.25 -17.781 15.961 1 83.19 363 ASP B O 1
ATOM 7951 N N . LEU B 1 364 ? 26.719 -19.219 14.32 1 84.25 364 LEU B N 1
ATOM 7952 C CA . LEU B 1 364 ? 28.141 -18.875 14.289 1 84.25 364 LEU B CA 1
ATOM 7953 C C . LEU B 1 364 ? 28.531 -18.266 12.945 1 84.25 364 LEU B C 1
ATOM 7955 O O . LEU B 1 364 ? 29.672 -18.375 12.508 1 84.25 364 LEU B O 1
ATOM 7959 N N . GLY B 1 365 ? 27.609 -17.703 12.297 1 78.38 365 GLY B N 1
ATOM 7960 C CA . GLY B 1 365 ? 27.781 -17.203 10.938 1 78.38 365 GLY B CA 1
ATOM 7961 C C . GLY B 1 365 ? 28.938 -16.234 10.805 1 78.38 365 GLY B C 1
ATOM 7962 O O . GLY B 1 365 ? 29.688 -16.281 9.82 1 78.38 365 GLY B O 1
ATOM 7963 N N . SER B 1 366 ? 29.188 -15.398 11.766 1 77.69 366 SER B N 1
ATOM 7964 C CA . SER B 1 366 ? 30.203 -14.352 11.703 1 77.69 366 SER B CA 1
ATOM 7965 C C . SER B 1 366 ? 31.594 -14.945 11.758 1 77.69 366 SER B C 1
ATOM 7967 O O . SER B 1 366 ? 32.594 -14.266 11.453 1 77.69 366 SER B O 1
ATOM 7969 N N . TYR B 1 367 ? 31.719 -16.281 12.078 1 83.31 367 TYR B N 1
ATOM 7970 C CA . TYR B 1 367 ? 33.031 -16.906 12.273 1 83.31 367 TYR B CA 1
ATOM 7971 C C . TYR B 1 367 ? 33.312 -17.922 11.18 1 83.31 367 TYR B C 1
ATOM 7973 O O . TYR B 1 367 ? 34.312 -18.641 11.234 1 83.31 367 TYR B O 1
ATOM 7981 N N . ILE B 1 368 ? 32.406 -18 10.281 1 87.56 368 ILE B N 1
ATOM 7982 C CA . ILE B 1 368 ? 32.562 -18.922 9.164 1 87.56 368 ILE B CA 1
ATOM 7983 C C . ILE B 1 368 ? 33.062 -18.172 7.938 1 87.56 368 ILE B C 1
ATOM 7985 O O . ILE B 1 368 ? 32.594 -17.078 7.637 1 87.56 368 ILE B O 1
ATOM 7989 N N . PRO B 1 369 ? 34.156 -18.703 7.309 1 86.44 369 PRO B N 1
ATOM 7990 C CA . PRO B 1 369 ? 34.656 -18.031 6.109 1 86.44 369 PRO B CA 1
ATOM 7991 C C . PRO B 1 369 ? 33.562 -17.812 5.055 1 86.44 369 PRO B C 1
ATOM 7993 O O . PRO B 1 369 ? 32.719 -18.656 4.871 1 86.44 369 PRO B O 1
ATOM 7996 N N . TYR B 1 370 ? 33.656 -16.719 4.367 1 87.94 370 TYR B N 1
ATOM 7997 C CA . TYR B 1 370 ? 32.719 -16.359 3.314 1 87.94 370 TYR B CA 1
ATOM 7998 C C . TYR B 1 370 ? 32.719 -17.406 2.203 1 87.94 370 TYR B C 1
ATOM 8000 O O . TYR B 1 370 ? 33.781 -17.875 1.79 1 87.94 370 TYR B O 1
ATOM 8008 N N . HIS B 1 371 ? 31.578 -17.953 1.833 1 89.25 371 HIS B N 1
ATOM 8009 C CA . HIS B 1 371 ? 31.344 -18.875 0.723 1 89.25 371 HIS B CA 1
ATOM 8010 C C . HIS B 1 371 ? 31.656 -20.312 1.124 1 89.25 371 HIS B C 1
ATOM 8012 O O . HIS B 1 371 ? 31.688 -21.203 0.274 1 89.25 371 HIS B O 1
ATOM 8018 N N . LYS B 1 372 ? 32 -20.484 2.365 1 91.5 372 LYS B N 1
ATOM 8019 C CA . LYS B 1 372 ? 32.219 -21.844 2.836 1 91.5 372 LYS B CA 1
ATOM 8020 C C . LYS B 1 372 ? 30.938 -22.672 2.678 1 91.5 372 LYS B C 1
ATOM 8022 O O . LYS B 1 372 ? 29.844 -22.203 2.994 1 91.5 372 LYS B O 1
ATOM 8027 N N . VAL B 1 373 ? 31.094 -23.906 2.113 1 95.06 373 VAL B N 1
ATOM 8028 C CA . VAL B 1 373 ? 29.984 -24.812 1.925 1 95.06 373 VAL B CA 1
ATOM 8029 C C . VAL B 1 373 ? 30.188 -26.062 2.783 1 95.06 373 VAL B C 1
ATOM 8031 O O . VAL B 1 373 ? 31.25 -26.688 2.736 1 95.06 373 VAL B O 1
ATOM 8034 N N . CYS B 1 374 ? 29.281 -26.297 3.623 1 95.81 374 CYS B N 1
ATOM 8035 C CA . CYS B 1 374 ? 29.25 -27.516 4.43 1 95.81 374 CYS B CA 1
ATOM 8036 C C . CYS B 1 374 ? 28.031 -28.375 4.074 1 95.81 374 CYS B C 1
ATOM 8038 O O . CYS B 1 374 ? 26.938 -27.859 3.883 1 95.81 374 CYS B O 1
ATOM 8040 N N . ALA B 1 375 ? 28.266 -29.719 3.924 1 96.88 375 ALA B N 1
ATOM 8041 C CA . ALA B 1 375 ? 27.156 -30.594 3.512 1 96.88 375 ALA B CA 1
ATOM 8042 C C . ALA B 1 375 ? 27.219 -31.922 4.238 1 96.88 375 ALA B C 1
ATOM 8044 O O . ALA B 1 375 ? 28.297 -32.469 4.465 1 96.88 375 ALA B O 1
ATOM 8045 N N . ILE B 1 376 ? 26.125 -32.375 4.656 1 96.94 376 ILE B N 1
ATOM 8046 C CA . ILE B 1 376 ? 25.969 -33.688 5.301 1 96.94 376 ILE B CA 1
ATOM 8047 C C . ILE B 1 376 ? 24.734 -34.375 4.73 1 96.94 376 ILE B C 1
ATOM 8049 O O . ILE B 1 376 ? 23.609 -33.875 4.836 1 96.94 376 ILE B O 1
ATOM 8053 N N . PRO B 1 377 ? 24.891 -35.562 4.121 1 96.75 377 PRO B N 1
ATOM 8054 C CA . PRO B 1 377 ? 23.734 -36.312 3.652 1 96.75 377 PRO B CA 1
ATOM 8055 C C . PRO B 1 377 ? 22.969 -37 4.789 1 96.75 377 PRO B C 1
ATOM 8057 O O . PRO B 1 377 ? 23.578 -37.562 5.699 1 96.75 377 PRO B O 1
ATOM 8060 N N . VAL B 1 378 ? 21.688 -36.781 4.793 1 96.25 378 VAL B N 1
ATOM 8061 C CA . VAL B 1 378 ? 20.797 -37.406 5.758 1 96.25 378 VAL B CA 1
ATOM 8062 C C . VAL B 1 378 ? 19.594 -38.031 5.035 1 96.25 378 VAL B C 1
ATOM 8064 O O . VAL B 1 378 ? 18.828 -37.344 4.391 1 96.25 378 VAL B O 1
ATOM 8067 N N . ASN B 1 379 ? 19.344 -39.406 5.137 1 93.69 379 ASN B N 1
ATOM 8068 C CA . ASN B 1 379 ? 18.188 -40.094 4.57 1 93.69 379 ASN B CA 1
ATOM 8069 C C . ASN B 1 379 ? 18 -39.75 3.09 1 93.69 379 ASN B C 1
ATOM 8071 O O . ASN B 1 379 ? 16.922 -39.344 2.662 1 93.69 379 ASN B O 1
ATOM 8075 N N . ASP B 1 380 ? 19.109 -39.75 2.342 1 95 380 ASP B N 1
ATOM 8076 C CA . ASP B 1 380 ? 19.125 -39.531 0.897 1 95 380 ASP B CA 1
ATOM 8077 C C . ASP B 1 380 ? 18.75 -38.094 0.546 1 95 380 ASP B C 1
ATOM 8079 O O . ASP B 1 380 ? 18.188 -37.844 -0.515 1 95 380 ASP B O 1
ATOM 8083 N N . VAL B 1 381 ? 18.891 -37.219 1.493 1 98 381 VAL B N 1
ATOM 8084 C CA . VAL B 1 381 ? 18.734 -35.781 1.306 1 98 381 VAL B CA 1
ATOM 8085 C C . VAL B 1 381 ? 20.047 -35.062 1.662 1 98 381 VAL B C 1
ATOM 8087 O O . VAL B 1 381 ? 20.656 -35.344 2.688 1 98 381 VAL B O 1
ATOM 8090 N N . LEU B 1 382 ? 20.484 -34.281 0.829 1 98.06 382 LEU B N 1
ATOM 8091 C CA . LEU B 1 382 ? 21.703 -33.531 1.107 1 98.06 382 LEU B CA 1
ATOM 8092 C C . LEU B 1 382 ? 21.391 -32.25 1.898 1 98.06 382 LEU B C 1
ATOM 8094 O O . LEU B 1 382 ? 20.703 -31.359 1.397 1 98.06 382 LEU B O 1
ATOM 8098 N N . CYS B 1 383 ? 21.797 -32.156 3.15 1 98.06 383 CYS B N 1
ATOM 8099 C CA . CYS B 1 383 ? 21.688 -30.984 4.004 1 98.06 383 CYS B CA 1
ATOM 8100 C C . CYS B 1 383 ? 22.891 -30.078 3.857 1 98.06 383 CYS B C 1
ATOM 8102 O O . CYS B 1 383 ? 24.031 -30.531 4.043 1 98.06 383 CYS B O 1
ATOM 8104 N N . VAL B 1 384 ? 22.688 -28.859 3.529 1 97 384 VAL B N 1
ATOM 8105 C CA . VAL B 1 384 ? 23.812 -28 3.174 1 97 384 VAL B CA 1
ATOM 8106 C C . VAL B 1 384 ? 23.734 -26.703 3.979 1 97 384 VAL B C 1
ATOM 8108 O O . VAL B 1 384 ? 22.656 -26.25 4.34 1 97 384 VAL B O 1
ATOM 8111 N N . ALA B 1 385 ? 24.812 -26.125 4.336 1 96.25 385 ALA B N 1
ATOM 8112 C CA . ALA B 1 385 ? 25 -24.797 4.898 1 96.25 385 ALA B CA 1
ATOM 8113 C C . ALA B 1 385 ? 25.984 -23.969 4.066 1 96.25 385 ALA B C 1
ATOM 8115 O O . ALA B 1 385 ? 27.078 -24.453 3.74 1 96.25 385 ALA B O 1
ATOM 8116 N N . TRP B 1 386 ? 25.562 -22.828 3.613 1 95.06 386 TRP B N 1
ATOM 8117 C CA . TRP B 1 386 ? 26.375 -21.953 2.787 1 95.06 386 TRP B CA 1
ATOM 8118 C C . TRP B 1 386 ? 26.5 -20.562 3.416 1 95.06 386 TRP B C 1
ATOM 8120 O O . TRP B 1 386 ? 25.484 -19.938 3.76 1 95.06 386 TRP B O 1
ATOM 8130 N N . GLN B 1 387 ? 27.719 -20.109 3.562 1 91.94 387 GLN B N 1
ATOM 8131 C CA . GLN B 1 387 ? 27.953 -18.812 4.191 1 91.94 387 GLN B CA 1
ATOM 8132 C C . GLN B 1 387 ? 27.906 -17.688 3.16 1 91.94 387 GLN B C 1
ATOM 8134 O O . GLN B 1 387 ? 28.828 -17.562 2.35 1 91.94 387 GLN B O 1
ATOM 8139 N N . ASP B 1 388 ? 26.875 -16.969 3.119 1 89.75 388 ASP B N 1
ATOM 8140 C CA . ASP B 1 388 ? 26.75 -15.719 2.367 1 89.75 388 ASP B CA 1
ATOM 8141 C C . ASP B 1 388 ? 26.953 -14.508 3.275 1 89.75 388 ASP B C 1
ATOM 8143 O O . ASP B 1 388 ? 27.906 -14.453 4.047 1 89.75 388 ASP B O 1
ATOM 8147 N N . ASN B 1 389 ? 26.094 -13.445 3.164 1 83.5 389 ASN B N 1
ATOM 8148 C CA . ASN B 1 389 ? 26.109 -12.43 4.207 1 83.5 389 ASN B CA 1
ATOM 8149 C C . ASN B 1 389 ? 25.703 -13 5.562 1 83.5 389 ASN B C 1
ATOM 8151 O O . ASN B 1 389 ? 26.234 -12.594 6.594 1 83.5 389 ASN B O 1
ATOM 8155 N N . ASN B 1 390 ? 24.797 -13.953 5.457 1 86.75 390 ASN B N 1
ATOM 8156 C CA . ASN B 1 390 ? 24.391 -14.828 6.543 1 86.75 390 ASN B CA 1
ATOM 8157 C C . ASN B 1 390 ? 24.391 -16.297 6.113 1 86.75 390 ASN B C 1
ATOM 8159 O O . ASN B 1 390 ? 24.406 -16.594 4.918 1 86.75 390 ASN B O 1
ATOM 8163 N N . ILE B 1 391 ? 24.453 -17.141 7.086 1 91.38 391 ILE B N 1
ATOM 8164 C CA . ILE B 1 391 ? 24.469 -18.562 6.762 1 91.38 391 ILE B CA 1
ATOM 8165 C C . ILE B 1 391 ? 23.094 -18.969 6.203 1 91.38 391 ILE B C 1
ATOM 8167 O O . ILE B 1 391 ? 22.062 -18.609 6.754 1 91.38 391 ILE B O 1
ATOM 8171 N N . VAL B 1 392 ? 23.109 -19.594 5.102 1 94.56 392 VAL B N 1
ATOM 8172 C CA . VAL B 1 392 ? 21.906 -20.109 4.48 1 94.56 392 VAL B CA 1
ATOM 8173 C C . VAL B 1 392 ? 21.875 -21.625 4.594 1 94.56 392 VAL B C 1
ATOM 8175 O O . VAL B 1 392 ? 22.766 -22.312 4.109 1 94.56 392 VAL B O 1
ATOM 8178 N N . LEU B 1 393 ? 20.906 -22.141 5.266 1 96.94 393 LEU B N 1
ATOM 8179 C CA . LEU B 1 393 ? 20.688 -23.578 5.312 1 96.94 393 LEU B CA 1
ATOM 8180 C C . LEU B 1 393 ? 19.75 -24.031 4.191 1 96.94 393 LEU B C 1
ATOM 8182 O O . LEU B 1 393 ? 18.781 -23.328 3.873 1 96.94 393 LEU B O 1
ATOM 8186 N N . ALA B 1 394 ? 20.031 -25.141 3.635 1 97.75 394 ALA B N 1
ATOM 8187 C CA . ALA B 1 394 ? 19.219 -25.594 2.506 1 97.75 394 ALA B CA 1
ATOM 8188 C C . ALA B 1 394 ? 19.188 -27.109 2.43 1 97.75 394 ALA B C 1
ATOM 8190 O O . ALA B 1 394 ? 19.969 -27.797 3.088 1 97.75 394 ALA B O 1
ATOM 8191 N N . LEU B 1 395 ? 18.203 -27.656 1.759 1 98.31 395 LEU B N 1
ATOM 8192 C CA . LEU B 1 395 ? 18.031 -29.062 1.409 1 98.31 395 LEU B CA 1
ATOM 8193 C C . LEU B 1 395 ? 17.984 -29.25 -0.104 1 98.31 395 LEU B C 1
ATOM 8195 O O . LEU B 1 395 ? 17.406 -28.422 -0.812 1 98.31 395 LEU B O 1
ATOM 8199 N N . THR B 1 396 ? 18.609 -30.312 -0.6 1 98.25 396 THR B N 1
ATOM 8200 C CA . THR B 1 396 ? 18.5 -30.609 -2.023 1 98.25 396 THR B CA 1
ATOM 8201 C C . THR B 1 396 ? 18.609 -32.094 -2.271 1 98.25 396 THR B C 1
ATOM 8203 O O . THR B 1 396 ? 19.266 -32.812 -1.517 1 98.25 396 THR B O 1
ATOM 8206 N N . THR B 1 397 ? 17.922 -32.562 -3.225 1 98.25 397 THR B N 1
ATOM 8207 C CA . THR B 1 397 ? 18.016 -33.969 -3.672 1 98.25 397 THR B CA 1
ATOM 8208 C C . THR B 1 397 ? 18.516 -34.031 -5.109 1 98.25 397 THR B C 1
ATOM 8210 O O . THR B 1 397 ? 18.609 -35.125 -5.688 1 98.25 397 THR B O 1
ATOM 8213 N N . ILE B 1 398 ? 18.875 -32.875 -5.695 1 97.25 398 ILE B N 1
ATOM 8214 C CA . ILE B 1 398 ? 19.172 -32.875 -7.125 1 97.25 398 ILE B CA 1
ATOM 8215 C C . ILE B 1 398 ? 20.562 -32.281 -7.371 1 97.25 398 ILE B C 1
ATOM 8217 O O . ILE B 1 398 ? 21 -32.188 -8.516 1 97.25 398 ILE B O 1
ATOM 8221 N N . HIS B 1 399 ? 21.266 -31.922 -6.367 1 96.94 399 HIS B N 1
ATOM 8222 C CA . HIS B 1 399 ? 22.578 -31.297 -6.52 1 96.94 399 HIS B CA 1
ATOM 8223 C C . HIS B 1 399 ? 23.641 -32.062 -5.758 1 96.94 399 HIS B C 1
ATOM 8225 O O . HIS B 1 399 ? 23.328 -32.906 -4.918 1 96.94 399 HIS B O 1
ATOM 8231 N N . THR B 1 400 ? 24.844 -31.781 -6.086 1 96.44 400 THR B N 1
ATOM 8232 C CA . THR B 1 400 ? 26.031 -32.188 -5.355 1 96.44 400 THR B CA 1
ATOM 8233 C C . THR B 1 400 ? 26.906 -30.984 -5.023 1 96.44 400 THR B C 1
ATOM 8235 O O . THR B 1 400 ? 26.609 -29.859 -5.457 1 96.44 400 THR B O 1
ATOM 8238 N N . VAL B 1 401 ? 27.812 -31.203 -4.129 1 95.31 401 VAL B N 1
ATOM 8239 C CA . VAL B 1 401 ? 28.672 -30.078 -3.75 1 95.31 401 VAL B CA 1
ATOM 8240 C C . VAL B 1 401 ? 30.141 -30.469 -3.904 1 95.31 401 VAL B C 1
ATOM 8242 O O . VAL B 1 401 ? 31.031 -29.688 -3.574 1 95.31 401 VAL B O 1
ATOM 8245 N N . ASP B 1 402 ? 30.5 -31.609 -4.484 1 93.25 402 ASP B N 1
ATOM 8246 C CA . ASP B 1 402 ? 31.844 -32.156 -4.461 1 93.25 402 ASP B CA 1
ATOM 8247 C C . ASP B 1 402 ? 32.594 -31.875 -5.766 1 93.25 402 ASP B C 1
ATOM 8249 O O . ASP B 1 402 ? 33.781 -32.094 -5.855 1 93.25 402 ASP B O 1
ATOM 8253 N N . GLN B 1 403 ? 31.906 -31.422 -6.695 1 91.12 403 GLN B N 1
ATOM 8254 C CA . GLN B 1 403 ? 32.531 -31.219 -7.996 1 91.12 403 GLN B CA 1
ATOM 8255 C C . GLN B 1 403 ? 32.688 -29.719 -8.289 1 91.12 403 GLN B C 1
ATOM 8257 O O . GLN B 1 403 ? 31.984 -28.891 -7.711 1 91.12 403 GLN B O 1
ATOM 8262 N N . THR B 1 404 ? 33.594 -29.484 -9.164 1 85.56 404 THR B N 1
ATOM 8263 C CA . THR B 1 404 ? 33.844 -28.109 -9.586 1 85.56 404 THR B CA 1
ATOM 8264 C C . THR B 1 404 ? 32.625 -27.516 -10.297 1 85.56 404 THR B C 1
ATOM 8266 O O . THR B 1 404 ? 32.281 -26.344 -10.117 1 85.56 404 THR B O 1
ATOM 8269 N N . ASP B 1 405 ? 31.969 -28.344 -10.984 1 88.56 405 ASP B N 1
ATOM 8270 C CA . ASP B 1 405 ? 30.812 -27.891 -11.773 1 88.56 405 ASP B CA 1
ATOM 8271 C C . ASP B 1 405 ? 29.609 -27.641 -10.875 1 88.56 405 ASP B C 1
ATOM 8273 O O . ASP B 1 405 ? 28.578 -27.141 -11.344 1 88.56 405 ASP B O 1
ATOM 8277 N N . ASP B 1 406 ? 29.812 -27.906 -9.633 1 93.88 406 ASP B N 1
ATOM 8278 C CA . ASP B 1 406 ? 28.734 -27.656 -8.672 1 93.88 406 ASP B CA 1
ATOM 8279 C C . ASP B 1 406 ? 28.703 -26.188 -8.25 1 93.88 406 ASP B C 1
ATOM 8281 O O . ASP B 1 406 ? 27.828 -25.781 -7.48 1 93.88 406 ASP B O 1
ATOM 8285 N N . TYR B 1 407 ? 29.578 -25.453 -8.82 1 95.06 407 TYR B N 1
ATOM 8286 C CA . TYR B 1 407 ? 29.656 -24.016 -8.539 1 95.06 407 TYR B CA 1
ATOM 8287 C C . TYR B 1 407 ? 29.625 -23.219 -9.828 1 95.06 407 TYR B C 1
ATOM 8289 O O . TYR B 1 407 ? 30.047 -23.688 -10.883 1 95.06 407 TYR B O 1
ATOM 8297 N N . ILE B 1 408 ? 28.984 -22.078 -9.734 1 95.12 408 ILE B N 1
ATOM 8298 C CA . ILE B 1 408 ? 28.859 -21.203 -10.898 1 95.12 408 ILE B CA 1
ATOM 8299 C C . ILE B 1 408 ? 29.25 -19.781 -10.523 1 95.12 408 ILE B C 1
ATOM 8301 O O . ILE B 1 408 ? 28.938 -19.312 -9.43 1 95.12 408 ILE B O 1
ATOM 8305 N N . GLU B 1 409 ? 29.875 -19.062 -11.438 1 93.94 409 GLU B N 1
ATOM 8306 C CA . GLU B 1 409 ? 30.297 -17.688 -11.203 1 93.94 409 GLU B CA 1
ATOM 8307 C C . GLU B 1 409 ? 29.125 -16.719 -11.398 1 93.94 409 GLU B C 1
ATOM 8309 O O . GLU B 1 409 ? 28.422 -16.781 -12.414 1 93.94 409 GLU B O 1
ATOM 8314 N N . ARG B 1 410 ? 28.875 -15.945 -10.422 1 93.31 410 ARG B N 1
ATOM 8315 C CA . ARG B 1 410 ? 27.844 -14.914 -10.508 1 93.31 410 ARG B CA 1
ATOM 8316 C C . ARG B 1 410 ? 28.359 -13.586 -9.969 1 93.31 410 ARG B C 1
ATOM 8318 O O . ARG B 1 410 ? 29.188 -13.555 -9.062 1 93.31 410 ARG B O 1
ATOM 8325 N N . THR B 1 411 ? 27.797 -12.516 -10.609 1 91.75 411 THR B N 1
ATOM 8326 C CA . THR B 1 411 ? 28.125 -11.172 -10.148 1 91.75 411 THR B CA 1
ATOM 8327 C C . THR B 1 411 ? 27.453 -10.875 -8.812 1 91.75 411 THR B C 1
ATOM 8329 O O . THR B 1 411 ? 26.234 -11 -8.68 1 91.75 411 THR B O 1
ATOM 8332 N N . ARG B 1 412 ? 28.297 -10.57 -7.828 1 88.88 412 ARG B N 1
ATOM 8333 C CA . ARG B 1 412 ? 27.797 -10.242 -6.496 1 88.88 412 ARG B CA 1
ATOM 8334 C C . ARG B 1 412 ? 28.078 -8.789 -6.141 1 88.88 412 ARG B C 1
ATOM 8336 O O . ARG B 1 412 ? 29.109 -8.242 -6.539 1 88.88 412 ARG B O 1
ATOM 8343 N N . ARG B 1 413 ? 27.203 -8.203 -5.426 1 85.12 413 ARG B N 1
ATOM 8344 C CA . ARG B 1 413 ? 27.359 -6.828 -4.973 1 85.12 413 ARG B CA 1
ATOM 8345 C C . ARG B 1 413 ? 27.781 -6.777 -3.51 1 85.12 413 ARG B C 1
ATOM 8347 O O . ARG B 1 413 ? 27.297 -7.562 -2.691 1 85.12 413 ARG B O 1
ATOM 8354 N N . ARG B 1 414 ? 28.516 -5.824 -3.203 1 84.06 414 ARG B N 1
ATOM 8355 C CA . ARG B 1 414 ? 28.953 -5.617 -1.828 1 84.06 414 ARG B CA 1
ATOM 8356 C C . ARG B 1 414 ? 27.812 -5.152 -0.944 1 84.06 414 ARG B C 1
ATOM 8358 O O . ARG B 1 414 ? 27.047 -4.258 -1.321 1 84.06 414 ARG B O 1
ATOM 8365 N N . PRO B 1 415 ? 27.594 -5.793 0.195 1 77.56 415 PRO B N 1
ATOM 8366 C CA . PRO B 1 415 ? 26.5 -5.367 1.081 1 77.56 415 PRO B CA 1
ATOM 8367 C C . PRO B 1 415 ? 26.75 -3.986 1.688 1 77.56 415 PRO B C 1
ATOM 8369 O O . PRO B 1 415 ? 27.875 -3.492 1.677 1 77.56 415 PRO B O 1
ATOM 8372 N N . GLN B 1 416 ? 25.688 -3.428 2.137 1 70.19 416 GLN B N 1
ATOM 8373 C CA . GLN B 1 416 ? 25.781 -2.133 2.801 1 70.19 416 GLN B CA 1
ATOM 8374 C C . GLN B 1 416 ? 26.578 -2.236 4.098 1 70.19 416 GLN B C 1
ATOM 8376 O O . GLN B 1 416 ? 26.672 -3.309 4.699 1 70.19 416 GLN B O 1
ATOM 8381 N N . LYS B 1 417 ? 27.156 -1.229 4.488 1 65.75 417 LYS B N 1
ATOM 8382 C CA . LYS B 1 417 ? 28 -1.187 5.684 1 65.75 417 LYS B CA 1
ATOM 8383 C C . LYS B 1 417 ? 27.188 -1.537 6.93 1 65.75 417 LYS B C 1
ATOM 8385 O O . LYS B 1 417 ? 27.719 -2.09 7.891 1 65.75 417 LYS B O 1
ATOM 8390 N N . THR B 1 418 ? 25.844 -1.339 6.824 1 63 418 THR B N 1
ATOM 8391 C CA . THR B 1 418 ? 25 -1.535 7.992 1 63 418 THR B CA 1
ATOM 8392 C C . THR B 1 418 ? 24.531 -2.984 8.078 1 63 418 THR B C 1
ATOM 8394 O O . THR B 1 418 ? 23.844 -3.361 9.039 1 63 418 THR B O 1
ATOM 8397 N N . SER B 1 419 ? 25.047 -3.762 7.211 1 69.5 419 SER B N 1
ATOM 8398 C CA . SER B 1 419 ? 24.609 -5.156 7.23 1 69.5 419 SER B CA 1
ATOM 8399 C C . SER B 1 419 ? 25.281 -5.926 8.367 1 69.5 419 SER B C 1
ATOM 8401 O O . SER B 1 419 ? 26.422 -5.629 8.742 1 69.5 419 SER B O 1
ATOM 8403 N N . THR B 1 420 ? 24.688 -6.824 9.117 1 64.56 420 THR B N 1
ATOM 8404 C CA . THR B 1 420 ? 25.125 -7.574 10.289 1 64.56 420 THR B CA 1
ATOM 8405 C C . THR B 1 420 ? 26.531 -8.148 10.078 1 64.56 420 THR B C 1
ATOM 8407 O O . THR B 1 420 ? 27.391 -8.031 10.945 1 64.56 420 THR B O 1
ATOM 8410 N N . ASN B 1 421 ? 26.875 -8.844 8.914 1 68.06 421 ASN B N 1
ATOM 8411 C CA . ASN B 1 421 ? 28.203 -9.414 8.656 1 68.06 421 ASN B CA 1
ATOM 8412 C C . ASN B 1 421 ? 28.969 -8.609 7.617 1 68.06 421 ASN B C 1
ATOM 8414 O O . ASN B 1 421 ? 29.797 -9.164 6.891 1 68.06 421 ASN B O 1
ATOM 8418 N N . GLY B 1 422 ? 28.75 -7.316 7.621 1 70.38 422 GLY B N 1
ATOM 8419 C CA . GLY B 1 422 ? 29.312 -6.398 6.645 1 70.38 422 GLY B CA 1
ATOM 8420 C C . GLY B 1 422 ? 30.828 -6.426 6.605 1 70.38 422 GLY B C 1
ATOM 8421 O O . GLY B 1 422 ? 31.422 -6.625 5.543 1 70.38 422 GLY B O 1
ATOM 8422 N N . PRO B 1 423 ? 31.438 -6.348 7.695 1 70.88 423 PRO B N 1
ATOM 8423 C CA . PRO B 1 423 ? 32.906 -6.258 7.695 1 70.88 423 PRO B CA 1
ATOM 8424 C C . PRO B 1 423 ? 33.562 -7.504 7.125 1 70.88 423 PRO B C 1
ATOM 8426 O O . PRO B 1 423 ? 34.562 -7.398 6.402 1 70.88 423 PRO B O 1
ATOM 8429 N N . LEU B 1 424 ? 33.062 -8.68 7.465 1 73.88 424 LEU B N 1
ATOM 8430 C CA . LEU B 1 424 ? 33.656 -9.922 6.965 1 73.88 424 LEU B CA 1
ATOM 8431 C C . LEU B 1 424 ? 33.5 -10.016 5.449 1 73.88 424 LEU B C 1
ATOM 8433 O O . LEU B 1 424 ? 34.438 -10.422 4.762 1 73.88 424 LEU B O 1
ATOM 8437 N N . VAL B 1 425 ? 32.438 -9.586 4.969 1 79.81 425 VAL B N 1
ATOM 8438 C CA . VAL B 1 425 ? 32.125 -9.711 3.549 1 79.81 425 VAL B CA 1
ATOM 8439 C C . VAL B 1 425 ? 32.875 -8.625 2.766 1 79.81 425 VAL B C 1
ATOM 8441 O O . VAL B 1 425 ? 33.281 -8.859 1.633 1 79.81 425 VAL B O 1
ATOM 8444 N N . HIS B 1 426 ? 33.062 -7.5 3.402 1 81.62 426 HIS B N 1
ATOM 8445 C CA . HIS B 1 426 ? 33.75 -6.391 2.736 1 81.62 426 HIS B CA 1
ATOM 8446 C C . HIS B 1 426 ? 35.188 -6.742 2.41 1 81.62 426 HIS B C 1
ATOM 8448 O O . HIS B 1 426 ? 35.719 -6.297 1.393 1 81.62 426 HIS B O 1
ATOM 8454 N N . LYS B 1 427 ? 35.75 -7.562 3.273 1 80.75 427 LYS B N 1
ATOM 8455 C CA . LYS B 1 427 ? 37.156 -7.969 3.049 1 80.75 427 LYS B CA 1
ATOM 8456 C C . LYS B 1 427 ? 37.281 -8.758 1.751 1 80.75 427 LYS B C 1
ATOM 8458 O O . LYS B 1 427 ? 38.281 -8.625 1.037 1 80.75 427 LYS B O 1
ATOM 8463 N N . GLU B 1 428 ? 36.25 -9.469 1.466 1 83.19 428 GLU B N 1
ATOM 8464 C CA . GLU B 1 428 ? 36.281 -10.305 0.266 1 83.19 428 GLU B CA 1
ATOM 8465 C C . GLU B 1 428 ? 36.062 -9.461 -0.991 1 83.19 428 GLU B C 1
ATOM 8467 O O . GLU B 1 428 ? 36.594 -9.805 -2.062 1 83.19 428 GLU B O 1
ATOM 8472 N N . PHE B 1 429 ? 35.406 -8.414 -0.838 1 86.5 429 PHE B N 1
ATOM 8473 C CA . PHE B 1 429 ? 35.094 -7.555 -1.977 1 86.5 429 PHE B CA 1
ATOM 8474 C C . PHE B 1 429 ? 36.25 -6.559 -2.207 1 86.5 429 PHE B C 1
ATOM 8476 O O . PHE B 1 429 ? 36.438 -6.074 -3.322 1 86.5 429 PHE B O 1
ATOM 8483 N N . GLY B 1 430 ? 36.969 -6.215 -1.212 1 78.81 430 GLY B N 1
ATOM 8484 C CA . GLY B 1 430 ? 38 -5.199 -1.329 1 78.81 430 GLY B CA 1
ATOM 8485 C C . GLY B 1 430 ? 37.469 -3.842 -1.74 1 78.81 430 GLY B C 1
ATOM 8486 O O . GLY B 1 430 ? 36.531 -3.316 -1.108 1 78.81 430 GLY B O 1
ATOM 8487 N N . GLU B 1 431 ? 37.938 -3.336 -2.822 1 80.5 431 GLU B N 1
ATOM 8488 C CA . GLU B 1 431 ? 37.531 -2.02 -3.312 1 80.5 431 GLU B CA 1
ATOM 8489 C C . GLU B 1 431 ? 36.438 -2.133 -4.379 1 80.5 431 GLU B C 1
ATOM 8491 O O . GLU B 1 431 ? 35.906 -1.121 -4.824 1 80.5 431 GLU B O 1
ATOM 8496 N N . GLN B 1 432 ? 36.156 -3.395 -4.648 1 86.19 432 GLN B N 1
ATOM 8497 C CA . GLN B 1 432 ? 35.188 -3.59 -5.711 1 86.19 432 GLN B CA 1
ATOM 8498 C C . GLN B 1 432 ? 33.781 -3.627 -5.145 1 86.19 432 GLN B C 1
ATOM 8500 O O . GLN B 1 432 ? 33.469 -4.402 -4.23 1 86.19 432 GLN B O 1
ATOM 8505 N N . ALA B 1 433 ? 32.969 -2.787 -5.68 1 84.75 433 ALA B N 1
ATOM 8506 C CA . ALA B 1 433 ? 31.562 -2.789 -5.262 1 84.75 433 ALA B CA 1
ATOM 8507 C C . ALA B 1 433 ? 30.828 -4 -5.82 1 84.75 433 ALA B C 1
ATOM 8509 O O . ALA B 1 433 ? 29.859 -4.469 -5.23 1 84.75 433 ALA B O 1
ATOM 8510 N N . VAL B 1 434 ? 31.297 -4.453 -7.02 1 90.31 434 VAL B N 1
ATOM 8511 C CA . VAL B 1 434 ? 30.734 -5.633 -7.68 1 90.31 434 VAL B CA 1
ATOM 8512 C C . VAL B 1 434 ? 31.859 -6.602 -8.039 1 90.31 434 VAL B C 1
ATOM 8514 O O . VAL B 1 434 ? 32.938 -6.18 -8.484 1 90.31 434 VAL B O 1
ATOM 8517 N N . LYS B 1 435 ? 31.656 -7.855 -7.699 1 89.31 435 LYS B N 1
ATOM 8518 C CA . LYS B 1 435 ? 32.688 -8.859 -7.965 1 89.31 435 LYS B CA 1
ATOM 8519 C C . LYS B 1 435 ? 32.062 -10.18 -8.398 1 89.31 435 LYS B C 1
ATOM 8521 O O . LYS B 1 435 ? 31 -10.562 -7.902 1 89.31 435 LYS B O 1
ATOM 8526 N N . ASN B 1 436 ? 32.656 -10.844 -9.344 1 91.38 436 ASN B N 1
ATOM 8527 C CA . ASN B 1 436 ? 32.25 -12.195 -9.711 1 91.38 436 ASN B CA 1
ATOM 8528 C C . ASN B 1 436 ? 32.781 -13.234 -8.727 1 91.38 436 ASN B C 1
ATOM 8530 O O . ASN B 1 436 ? 34 -13.297 -8.477 1 91.38 436 ASN B O 1
ATOM 8534 N N . MET B 1 437 ? 31.938 -13.922 -8.188 1 90.94 437 MET B N 1
ATOM 8535 C CA . MET B 1 437 ? 32.312 -14.938 -7.211 1 90.94 437 MET B CA 1
ATOM 8536 C C . MET B 1 437 ? 31.578 -16.234 -7.469 1 90.94 437 MET B C 1
ATOM 8538 O O . MET B 1 437 ? 30.469 -16.234 -7.988 1 90.94 437 MET B O 1
ATOM 8542 N N . PRO B 1 438 ? 32.219 -17.344 -7.105 1 91.19 438 PRO B N 1
ATOM 8543 C CA . PRO B 1 438 ? 31.547 -18.625 -7.273 1 91.19 438 PRO B CA 1
ATOM 8544 C C . PRO B 1 438 ? 30.453 -18.875 -6.234 1 91.19 438 PRO B C 1
ATOM 8546 O O . PRO B 1 438 ? 30.688 -18.688 -5.035 1 91.19 438 PRO B O 1
ATOM 8549 N N . ILE B 1 439 ? 29.266 -19.203 -6.684 1 94.44 439 ILE B N 1
ATOM 8550 C CA . ILE B 1 439 ? 28.188 -19.594 -5.781 1 94.44 439 ILE B CA 1
ATOM 8551 C C . ILE B 1 439 ? 27.75 -21.016 -6.086 1 94.44 439 ILE B C 1
ATOM 8553 O O . ILE B 1 439 ? 27.891 -21.484 -7.219 1 94.44 439 ILE B O 1
ATOM 8557 N N . PRO B 1 440 ? 27.359 -21.734 -5.062 1 95.75 440 PRO B N 1
ATOM 8558 C CA . PRO B 1 440 ? 26.875 -23.094 -5.324 1 95.75 440 PRO B CA 1
ATOM 8559 C C . PRO B 1 440 ? 25.703 -23.125 -6.305 1 95.75 440 PRO B C 1
ATOM 8561 O O . PRO B 1 440 ? 24.828 -22.266 -6.262 1 95.75 440 PRO B O 1
ATOM 8564 N N . ARG B 1 441 ? 25.641 -24.109 -7.121 1 95.62 441 ARG B N 1
ATOM 8565 C CA . ARG B 1 441 ? 24.609 -24.25 -8.141 1 95.62 441 ARG B CA 1
ATOM 8566 C C . ARG B 1 441 ? 23.219 -24.375 -7.512 1 95.62 441 ARG B C 1
ATOM 8568 O O . ARG B 1 441 ? 22.234 -23.891 -8.07 1 95.62 441 ARG B O 1
ATOM 8575 N N . PHE B 1 442 ? 23.188 -25.078 -6.371 1 95.75 442 PHE B N 1
ATOM 8576 C CA . PHE B 1 442 ? 21.891 -25.266 -5.758 1 95.75 442 PHE B CA 1
ATOM 8577 C C . PHE B 1 442 ? 21.281 -23.922 -5.348 1 95.75 442 PHE B C 1
ATOM 8579 O O . PHE B 1 442 ? 20.062 -23.766 -5.348 1 95.75 442 PHE B O 1
ATOM 8586 N N . ILE B 1 443 ? 22.078 -22.938 -4.996 1 96.12 443 ILE B N 1
ATOM 8587 C CA . ILE B 1 443 ? 21.609 -21.594 -4.664 1 96.12 443 ILE B CA 1
ATOM 8588 C C . ILE B 1 443 ? 21.188 -20.875 -5.934 1 96.12 443 ILE B C 1
ATOM 8590 O O . ILE B 1 443 ? 20.172 -20.172 -5.945 1 96.12 443 ILE B O 1
ATOM 8594 N N . ASP B 1 444 ? 21.969 -20.938 -6.938 1 95.81 444 ASP B N 1
ATOM 8595 C CA . ASP B 1 444 ? 21.656 -20.312 -8.211 1 95.81 444 ASP B CA 1
ATOM 8596 C C . ASP B 1 444 ? 20.312 -20.812 -8.75 1 95.81 444 ASP B C 1
ATOM 8598 O O . ASP B 1 444 ? 19.469 -20.031 -9.172 1 95.81 444 ASP B O 1
ATOM 8602 N N . ASP B 1 445 ? 20.172 -22.172 -8.75 1 95.94 445 ASP B N 1
ATOM 8603 C CA . ASP B 1 445 ? 18.922 -22.766 -9.211 1 95.94 445 ASP B CA 1
ATOM 8604 C C . ASP B 1 445 ? 17.75 -22.328 -8.336 1 95.94 445 ASP B C 1
ATOM 8606 O O . ASP B 1 445 ? 16.688 -22 -8.852 1 95.94 445 ASP B O 1
ATOM 8610 N N . TYR B 1 446 ? 18 -22.328 -7.09 1 97.06 446 TYR B N 1
ATOM 8611 C CA . TYR B 1 446 ? 16.953 -21.906 -6.168 1 97.06 446 TYR B CA 1
ATOM 8612 C C . TYR B 1 446 ? 16.5 -20.484 -6.477 1 97.06 446 TYR B C 1
ATOM 8614 O O . TYR B 1 446 ? 15.297 -20.219 -6.586 1 97.06 446 TYR B O 1
ATOM 8622 N N . ASN B 1 447 ? 17.422 -19.562 -6.613 1 94.38 447 ASN B N 1
ATOM 8623 C CA . ASN B 1 447 ? 17.109 -18.156 -6.879 1 94.38 447 ASN B CA 1
ATOM 8624 C C . ASN B 1 447 ? 16.391 -17.984 -8.211 1 94.38 447 ASN B C 1
ATOM 8626 O O . ASN B 1 447 ? 15.547 -17.094 -8.359 1 94.38 447 ASN B O 1
ATOM 8630 N N . SER B 1 448 ? 16.641 -18.797 -9.117 1 94.5 448 SER B N 1
ATOM 8631 C CA . SER B 1 448 ? 16.094 -18.688 -10.461 1 94.5 448 SER B CA 1
ATOM 8632 C C . SER B 1 448 ? 14.68 -19.234 -10.539 1 94.5 448 SER B C 1
ATOM 8634 O O . SER B 1 448 ? 13.867 -18.766 -11.344 1 94.5 448 SER B O 1
ATOM 8636 N N . HIS B 1 449 ? 14.367 -20.281 -9.711 1 95.88 449 HIS B N 1
ATOM 8637 C CA . HIS B 1 449 ? 13.148 -21.031 -10 1 95.88 449 HIS B CA 1
ATOM 8638 C C . HIS B 1 449 ? 12.156 -20.938 -8.852 1 95.88 449 HIS B C 1
ATOM 8640 O O . HIS B 1 449 ? 10.992 -21.312 -8.992 1 95.88 449 HIS B O 1
ATOM 8646 N N . MET B 1 450 ? 12.555 -20.344 -7.723 1 96.44 450 MET B N 1
ATOM 8647 C CA . MET B 1 450 ? 11.672 -20.25 -6.559 1 96.44 450 MET B CA 1
ATOM 8648 C C . MET B 1 450 ? 10.594 -19.188 -6.77 1 96.44 450 MET B C 1
ATOM 8650 O O . MET B 1 450 ? 9.539 -19.25 -6.137 1 96.44 450 MET B O 1
ATOM 8654 N N . GLY B 1 451 ? 10.688 -18.297 -7.637 1 95 451 GLY B N 1
ATOM 8655 C CA . GLY B 1 451 ? 9.859 -17.109 -7.734 1 95 451 GLY B CA 1
ATOM 8656 C C . GLY B 1 451 ? 8.617 -17.312 -8.578 1 95 451 GLY B C 1
ATOM 8657 O O . GLY B 1 451 ? 7.992 -16.344 -9.023 1 95 451 GLY B O 1
ATOM 8658 N N . GLY B 1 452 ? 8.219 -18.547 -8.891 1 95.62 452 GLY B N 1
ATOM 8659 C CA . GLY B 1 452 ? 7.082 -18.781 -9.758 1 95.62 452 GLY B CA 1
ATOM 8660 C C . GLY B 1 452 ? 5.801 -18.156 -9.25 1 95.62 452 GLY B C 1
ATOM 8661 O O . GLY B 1 452 ? 5.09 -17.484 -10 1 95.62 452 GLY B O 1
ATOM 8662 N N . VAL B 1 453 ? 5.48 -18.359 -7.992 1 96.88 453 VAL B N 1
ATOM 8663 C CA . VAL B 1 453 ? 4.27 -17.812 -7.391 1 96.88 453 VAL B CA 1
ATOM 8664 C C . VAL B 1 453 ? 4.387 -16.297 -7.281 1 96.88 453 VAL B C 1
ATOM 8666 O O . VAL B 1 453 ? 3.412 -15.578 -7.516 1 96.88 453 VAL B O 1
ATOM 8669 N N . ASP B 1 454 ? 5.559 -15.82 -6.969 1 94.44 454 ASP B N 1
ATOM 8670 C CA . ASP B 1 454 ? 5.797 -14.383 -6.863 1 94.44 454 ASP B CA 1
ATOM 8671 C C . ASP B 1 454 ? 5.547 -13.68 -8.195 1 94.44 454 ASP B C 1
ATOM 8673 O O . ASP B 1 454 ? 5.004 -12.578 -8.227 1 94.44 454 ASP B O 1
ATOM 8677 N N . ILE B 1 455 ? 5.977 -14.289 -9.242 1 95.94 455 ILE B N 1
ATOM 8678 C CA . ILE B 1 455 ? 5.746 -13.734 -10.57 1 95.94 455 ILE B CA 1
ATOM 8679 C C . ILE B 1 455 ? 4.246 -13.617 -10.828 1 95.94 455 ILE B C 1
ATOM 8681 O O . ILE B 1 455 ? 3.766 -12.586 -11.305 1 95.94 455 ILE B O 1
ATOM 8685 N N . ALA B 1 456 ? 3.531 -14.672 -10.547 1 96.38 456 ALA B N 1
ATOM 8686 C CA . ALA B 1 456 ? 2.08 -14.656 -10.703 1 96.38 456 ALA B CA 1
ATOM 8687 C C . ALA B 1 456 ? 1.451 -13.555 -9.859 1 96.38 456 ALA B C 1
ATOM 8689 O O . ALA B 1 456 ? 0.569 -12.828 -10.328 1 96.38 456 ALA B O 1
ATOM 8690 N N . ASN B 1 457 ? 1.873 -13.438 -8.641 1 94.44 457 ASN B N 1
ATOM 8691 C CA . ASN B 1 457 ? 1.365 -12.414 -7.742 1 94.44 457 ASN B CA 1
ATOM 8692 C C . ASN B 1 457 ? 1.657 -11.008 -8.266 1 94.44 457 ASN B C 1
ATOM 8694 O O . ASN B 1 457 ? 0.83 -10.109 -8.133 1 94.44 457 ASN B O 1
ATOM 8698 N N . GLN B 1 458 ? 2.832 -10.844 -8.773 1 93.06 458 GLN B N 1
ATOM 8699 C CA . GLN B 1 458 ? 3.191 -9.555 -9.344 1 93.06 458 GLN B CA 1
ATOM 8700 C C . GLN B 1 458 ? 2.271 -9.188 -10.5 1 93.06 458 GLN B C 1
ATOM 8702 O O . GLN B 1 458 ? 1.82 -8.047 -10.609 1 93.06 458 GLN B O 1
ATOM 8707 N N . HIS B 1 459 ? 2.041 -10.148 -11.359 1 93.38 459 HIS B N 1
ATOM 8708 C CA . HIS B 1 459 ? 1.154 -9.906 -12.492 1 93.38 459 HIS B CA 1
ATOM 8709 C C . HIS B 1 459 ? -0.253 -9.555 -12.023 1 93.38 459 HIS B C 1
ATOM 8711 O O . HIS B 1 459 ? -0.935 -8.742 -12.656 1 93.38 459 HIS B O 1
ATOM 8717 N N . ARG B 1 460 ? -0.655 -10.156 -10.977 1 92.75 460 ARG B N 1
ATOM 8718 C CA . ARG B 1 460 ? -1.978 -9.875 -10.43 1 92.75 460 ARG B CA 1
ATOM 8719 C C . ARG B 1 460 ? -2.025 -8.484 -9.812 1 92.75 460 ARG B C 1
ATOM 8721 O O . ARG B 1 460 ? -2.994 -7.746 -10.008 1 92.75 460 ARG B O 1
ATOM 8728 N N . ALA B 1 461 ? -1.024 -8.148 -9.094 1 89.19 461 ALA B N 1
ATOM 8729 C CA . ALA B 1 461 ? -0.989 -6.938 -8.289 1 89.19 461 ALA B CA 1
ATOM 8730 C C . ALA B 1 461 ? -0.953 -5.688 -9.164 1 89.19 461 ALA B C 1
ATOM 8732 O O . ALA B 1 461 ? -1.493 -4.645 -8.789 1 89.19 461 ALA B O 1
ATOM 8733 N N . VAL B 1 462 ? -0.361 -5.773 -10.289 1 87.38 462 VAL B N 1
ATOM 8734 C CA . VAL B 1 462 ? -0.148 -4.609 -11.141 1 87.38 462 VAL B CA 1
ATOM 8735 C C . VAL B 1 462 ? -1.492 -4.062 -11.617 1 87.38 462 VAL B C 1
ATOM 8737 O O . VAL B 1 462 ? -1.695 -2.848 -11.664 1 87.38 462 VAL B O 1
ATOM 8740 N N . TYR B 1 463 ? -2.414 -4.895 -11.992 1 89.38 463 TYR B N 1
ATOM 8741 C CA . TYR B 1 463 ? -3.729 -4.5 -12.484 1 89.38 463 TYR B CA 1
ATOM 8742 C C . TYR B 1 463 ? -4.836 -5.164 -11.672 1 89.38 463 TYR B C 1
ATOM 8744 O O . TYR B 1 463 ? -5.75 -5.766 -12.234 1 89.38 463 TYR B O 1
ATOM 8752 N N . ASP B 1 464 ? -4.77 -4.91 -10.438 1 85.06 464 ASP B N 1
ATOM 8753 C CA . ASP B 1 464 ? -5.668 -5.609 -9.531 1 85.06 464 ASP B CA 1
ATOM 8754 C C . ASP B 1 464 ? -7.117 -5.188 -9.758 1 85.06 464 ASP B C 1
ATOM 8756 O O . ASP B 1 464 ? -7.41 -4 -9.883 1 85.06 464 ASP B O 1
ATOM 8760 N N . THR B 1 465 ? -8.008 -6.148 -9.828 1 84.38 465 THR B N 1
ATOM 8761 C CA . THR B 1 465 ? -9.422 -5.949 -10.133 1 84.38 465 THR B CA 1
ATOM 8762 C C . THR B 1 465 ? -10.227 -5.754 -8.852 1 84.38 465 THR B C 1
ATOM 8764 O O . THR B 1 465 ? -11.453 -5.848 -8.859 1 84.38 465 THR B O 1
ATOM 8767 N N . HIS B 1 466 ? -9.641 -5.441 -7.844 1 82 466 HIS B N 1
ATOM 8768 C CA . HIS B 1 466 ? -10.312 -5.344 -6.551 1 82 466 HIS B CA 1
ATOM 8769 C C . HIS B 1 466 ? -11.242 -4.137 -6.504 1 82 466 HIS B C 1
ATOM 8771 O O . HIS B 1 466 ? -10.828 -3.018 -6.816 1 82 466 HIS B O 1
ATOM 8777 N N . ILE B 1 467 ? -12.445 -4.398 -6.262 1 83.62 467 ILE B N 1
ATOM 8778 C CA . ILE B 1 467 ? -13.438 -3.377 -5.961 1 83.62 467 ILE B CA 1
ATOM 8779 C C . ILE B 1 467 ? -13.891 -3.504 -4.508 1 83.62 467 ILE B C 1
ATOM 8781 O O . ILE B 1 467 ? -14.039 -4.613 -3.994 1 83.62 467 ILE B O 1
ATOM 8785 N N . LYS B 1 468 ? -14.039 -2.422 -3.869 1 79.69 468 LYS B N 1
ATOM 8786 C CA . LYS B 1 468 ? -14.461 -2.441 -2.469 1 79.69 468 LYS B CA 1
ATOM 8787 C C . LYS B 1 468 ? -15.828 -3.092 -2.314 1 79.69 468 LYS B C 1
ATOM 8789 O O . LYS B 1 468 ? -16.766 -2.744 -3.029 1 79.69 468 LYS B O 1
ATOM 8794 N N . ALA B 1 469 ? -15.844 -4.152 -1.54 1 79.5 469 ALA B N 1
ATOM 8795 C CA . ALA B 1 469 ? -17.094 -4.832 -1.23 1 79.5 469 ALA B CA 1
ATOM 8796 C C . ALA B 1 469 ? -17.141 -5.285 0.226 1 79.5 469 ALA B C 1
ATOM 8798 O O . ALA B 1 469 ? -16.094 -5.523 0.832 1 79.5 469 ALA B O 1
ATOM 8799 N N . PHE B 1 470 ? -18.281 -5.332 0.769 1 80.19 470 PHE B N 1
ATOM 8800 C CA . PHE B 1 470 ? -18.438 -5.699 2.172 1 80.19 470 PHE B CA 1
ATOM 8801 C C . PHE B 1 470 ? -18.891 -7.148 2.307 1 80.19 470 PHE B C 1
ATOM 8803 O O . PHE B 1 470 ? -19.844 -7.441 3.018 1 80.19 470 PHE B O 1
ATOM 8810 N N . ARG B 1 471 ? -18.391 -7.957 1.492 1 86 471 ARG B N 1
ATOM 8811 C CA . ARG B 1 471 ? -18.594 -9.398 1.559 1 86 471 ARG B CA 1
ATOM 8812 C C . ARG B 1 471 ? -17.266 -10.125 1.73 1 86 471 ARG B C 1
ATOM 8814 O O . ARG B 1 471 ? -16.312 -9.867 0.993 1 86 471 ARG B O 1
ATOM 8821 N N . SER B 1 472 ? -17.234 -11.023 2.656 1 84.56 472 SER B N 1
ATOM 8822 C CA . SER B 1 472 ? -15.984 -11.656 3.062 1 84.56 472 SER B CA 1
ATOM 8823 C C . SER B 1 472 ? -15.406 -12.508 1.938 1 84.56 472 SER B C 1
ATOM 8825 O O . SER B 1 472 ? -14.195 -12.766 1.901 1 84.56 472 SER B O 1
ATOM 8827 N N . TRP B 1 473 ? -16.25 -13.039 1.018 1 89.62 473 TRP B N 1
ATOM 8828 C CA . TRP B 1 473 ? -15.766 -13.953 -0.006 1 89.62 473 TRP B CA 1
ATOM 8829 C C . TRP B 1 473 ? -15.352 -13.195 -1.265 1 89.62 473 TRP B C 1
ATOM 8831 O O . TRP B 1 473 ? -14.781 -13.773 -2.189 1 89.62 473 TRP B O 1
ATOM 8841 N N . TRP B 1 474 ? -15.648 -11.883 -1.349 1 92.19 474 TRP B N 1
ATOM 8842 C CA . TRP B 1 474 ? -15.414 -11.078 -2.541 1 92.19 474 TRP B CA 1
ATOM 8843 C C . TRP B 1 474 ? -13.93 -11.055 -2.902 1 92.19 474 TRP B C 1
ATOM 8845 O O . TRP B 1 474 ? -13.57 -11.141 -4.078 1 92.19 474 TRP B O 1
ATOM 8855 N N . PRO B 1 475 ? -13.039 -10.93 -1.923 1 92.19 475 PRO B N 1
ATOM 8856 C CA . PRO B 1 475 ? -11.609 -10.961 -2.27 1 92.19 475 PRO B CA 1
ATOM 8857 C C . PRO B 1 475 ? -11.195 -12.273 -2.939 1 92.19 475 PRO B C 1
ATOM 8859 O O . PRO B 1 475 ? -10.297 -12.281 -3.783 1 92.19 475 PRO B O 1
ATOM 8862 N N . LEU B 1 476 ? -11.812 -13.344 -2.588 1 93.5 476 LEU B N 1
ATOM 8863 C CA . LEU B 1 476 ? -11.508 -14.641 -3.195 1 93.5 476 LEU B CA 1
ATOM 8864 C C . LEU B 1 476 ? -11.984 -14.68 -4.645 1 93.5 476 LEU B C 1
ATOM 8866 O O . LEU B 1 476 ? -11.32 -15.266 -5.504 1 93.5 476 LEU B O 1
ATOM 8870 N N . TRP B 1 477 ? -13.133 -14.094 -4.902 1 94.62 477 TRP B N 1
ATOM 8871 C CA . TRP B 1 477 ? -13.602 -13.961 -6.277 1 94.62 477 TRP B CA 1
ATOM 8872 C C . TRP B 1 477 ? -12.594 -13.172 -7.117 1 94.62 477 TRP B C 1
ATOM 8874 O O . TRP B 1 477 ? -12.242 -13.594 -8.219 1 94.62 477 TRP B O 1
ATOM 8884 N N . ASN B 1 478 ? -12.211 -12.062 -6.59 1 94.94 478 ASN B N 1
ATOM 8885 C CA . ASN B 1 478 ? -11.234 -11.234 -7.297 1 94.94 478 ASN B CA 1
ATOM 8886 C C . ASN B 1 478 ? -9.953 -12 -7.582 1 94.94 478 ASN B C 1
ATOM 8888 O O . ASN B 1 478 ? -9.367 -11.867 -8.656 1 94.94 478 ASN B O 1
ATOM 8892 N N . TRP B 1 479 ? -9.508 -12.75 -6.609 1 95.94 479 TRP B N 1
ATOM 8893 C CA . TRP B 1 479 ? -8.289 -13.539 -6.793 1 95.94 479 TRP B CA 1
ATOM 8894 C C . TRP B 1 479 ? -8.461 -14.547 -7.922 1 95.94 479 TRP B C 1
ATOM 8896 O O . TRP B 1 479 ? -7.578 -14.703 -8.766 1 95.94 479 TRP B O 1
ATOM 8906 N N . CYS B 1 480 ? -9.602 -15.242 -7.922 1 96.5 480 CYS B N 1
ATOM 8907 C CA . CYS B 1 480 ? -9.883 -16.203 -8.977 1 96.5 480 CYS B CA 1
ATOM 8908 C C . CYS B 1 480 ? -9.883 -15.547 -10.344 1 96.5 480 CYS B C 1
ATOM 8910 O O . CYS B 1 480 ? -9.312 -16.078 -11.297 1 96.5 480 CYS B O 1
ATOM 8912 N N . LEU B 1 481 ? -10.531 -14.414 -10.406 1 96.94 481 LEU B N 1
ATOM 8913 C CA . LEU B 1 481 ? -10.594 -13.672 -11.664 1 96.94 481 LEU B CA 1
ATOM 8914 C C . LEU B 1 481 ? -9.188 -13.297 -12.141 1 96.94 481 LEU B C 1
ATOM 8916 O O . LEU B 1 481 ? -8.836 -13.523 -13.297 1 96.94 481 LEU B O 1
ATOM 8920 N N . ASP B 1 482 ? -8.398 -12.789 -11.297 1 96.94 482 ASP B N 1
ATOM 8921 C CA . ASP B 1 482 ? -7.043 -12.359 -11.633 1 96.94 482 ASP B CA 1
ATOM 8922 C C . ASP B 1 482 ? -6.18 -13.547 -12.047 1 96.94 482 ASP B C 1
ATOM 8924 O O . ASP B 1 482 ? -5.387 -13.445 -12.992 1 96.94 482 ASP B O 1
ATOM 8928 N N . VAL B 1 483 ? -6.312 -14.633 -11.305 1 97.5 483 VAL B N 1
ATOM 8929 C CA . VAL B 1 483 ? -5.539 -15.828 -11.648 1 97.5 483 VAL B CA 1
ATOM 8930 C C . VAL B 1 483 ? -5.938 -16.328 -13.031 1 97.5 483 VAL B C 1
ATOM 8932 O O . VAL B 1 483 ? -5.078 -16.703 -13.836 1 97.5 483 VAL B O 1
ATOM 8935 N N . GLY B 1 484 ? -7.277 -16.328 -13.273 1 97.94 484 GLY B N 1
ATOM 8936 C CA . GLY B 1 484 ? -7.727 -16.688 -14.609 1 97.94 484 GLY B CA 1
ATOM 8937 C C . GLY B 1 484 ? -7.113 -15.836 -15.695 1 97.94 484 GLY B C 1
ATOM 8938 O O . GLY B 1 484 ? -6.688 -16.344 -16.734 1 97.94 484 GLY B O 1
ATOM 8939 N N . ILE B 1 485 ? -7.02 -14.555 -15.445 1 98 485 ILE B N 1
ATOM 8940 C CA . ILE B 1 485 ? -6.461 -13.617 -16.406 1 98 485 ILE B CA 1
ATOM 8941 C C . ILE B 1 485 ? -4.961 -13.859 -16.562 1 98 485 ILE B C 1
ATOM 8943 O O . ILE B 1 485 ? -4.438 -13.898 -17.672 1 98 485 ILE B O 1
ATOM 8947 N N . VAL B 1 486 ? -4.254 -14.016 -15.469 1 97.94 486 VAL B N 1
ATOM 8948 C CA . VAL B 1 486 ? -2.809 -14.219 -15.484 1 97.94 486 VAL B CA 1
ATOM 8949 C C . VAL B 1 486 ? -2.467 -15.523 -16.203 1 97.94 486 VAL B C 1
ATOM 8951 O O . VAL B 1 486 ? -1.549 -15.562 -17.016 1 97.94 486 VAL B O 1
ATOM 8954 N N . ASN B 1 487 ? -3.191 -16.594 -15.875 1 98.56 487 ASN B N 1
ATOM 8955 C CA . ASN B 1 487 ? -2.967 -17.859 -16.547 1 98.56 487 ASN B CA 1
ATOM 8956 C C . ASN B 1 487 ? -3.232 -17.75 -18.047 1 98.56 487 ASN B C 1
ATOM 8958 O O . ASN B 1 487 ? -2.484 -18.297 -18.859 1 98.56 487 ASN B O 1
ATOM 8962 N N . ALA B 1 488 ? -4.289 -17.016 -18.406 1 98.5 488 ALA B N 1
ATOM 8963 C CA . ALA B 1 488 ? -4.574 -16.797 -19.812 1 98.5 488 ALA B CA 1
ATOM 8964 C C . ALA B 1 488 ? -3.441 -16.031 -20.484 1 98.5 488 ALA B C 1
ATOM 8966 O O . ALA B 1 488 ? -3.021 -16.391 -21.594 1 98.5 488 ALA B O 1
ATOM 8967 N N . TYR B 1 489 ? -2.961 -15.016 -19.922 1 98.06 489 TYR B N 1
ATOM 8968 C CA . TYR B 1 489 ? -1.852 -14.227 -20.453 1 98.06 489 TYR B CA 1
ATOM 8969 C C . TYR B 1 489 ? -0.601 -15.078 -20.609 1 98.06 489 TYR B C 1
ATOM 8971 O O . TYR B 1 489 ? 0.135 -14.938 -21.594 1 98.06 489 TYR B O 1
ATOM 8979 N N . LYS B 1 490 ? -0.349 -15.969 -19.562 1 98.19 490 LYS B N 1
ATOM 8980 C CA . LYS B 1 490 ? 0.814 -16.844 -19.625 1 98.19 490 LYS B CA 1
ATOM 8981 C C . LYS B 1 490 ? 0.714 -17.812 -20.797 1 98.19 490 LYS B C 1
ATOM 8983 O O . LYS B 1 490 ? 1.709 -18.078 -21.484 1 98.19 490 LYS B O 1
ATOM 8988 N N . ILE B 1 491 ? -0.466 -18.328 -21.016 1 98.19 491 ILE B N 1
ATOM 8989 C CA . ILE B 1 491 ? -0.688 -19.188 -22.172 1 98.19 491 ILE B CA 1
ATOM 8990 C C . ILE B 1 491 ? -0.391 -18.422 -23.453 1 98.19 491 ILE B C 1
ATOM 8992 O O . ILE B 1 491 ? 0.302 -18.938 -24.344 1 98.19 491 ILE B O 1
ATOM 8996 N N . HIS B 1 492 ? -0.89 -17.188 -23.531 1 98.06 492 HIS B N 1
ATOM 8997 C CA . HIS B 1 492 ? -0.624 -16.328 -24.672 1 98.06 492 HIS B CA 1
ATOM 8998 C C . HIS B 1 492 ? 0.874 -16.125 -24.875 1 98.06 492 HIS B C 1
ATOM 9000 O O . HIS B 1 492 ? 1.384 -16.297 -25.984 1 98.06 492 HIS B O 1
ATOM 9006 N N . SER B 1 493 ? 1.58 -15.836 -23.844 1 97.12 493 SER B N 1
ATOM 9007 C CA . SER B 1 493 ? 3.006 -15.531 -23.906 1 97.12 493 SER B CA 1
ATOM 9008 C C . SER B 1 493 ? 3.814 -16.75 -24.328 1 97.12 493 SER B C 1
ATOM 9010 O O . SER B 1 493 ? 4.711 -16.641 -25.172 1 97.12 493 SER B O 1
ATOM 9012 N N . VAL B 1 494 ? 3.52 -17.906 -23.781 1 96.75 494 VAL B N 1
ATOM 9013 C CA . VAL B 1 494 ? 4.238 -19.141 -24.094 1 96.75 494 VAL B CA 1
ATOM 9014 C C . VAL B 1 494 ? 4.031 -19.516 -25.562 1 96.75 494 VAL B C 1
ATOM 9016 O O . VAL B 1 494 ? 4.984 -19.859 -26.25 1 96.75 494 VAL B O 1
ATOM 9019 N N . ARG B 1 495 ? 2.797 -19.438 -26.016 1 96.31 495 ARG B N 1
ATOM 9020 C CA . ARG B 1 495 ? 2.494 -19.797 -27.406 1 96.31 495 ARG B CA 1
ATOM 9021 C C . ARG B 1 495 ? 3.17 -18.844 -28.375 1 96.31 495 ARG B C 1
ATOM 9023 O O . ARG B 1 495 ? 3.688 -19.266 -29.422 1 96.31 495 ARG B O 1
ATOM 9030 N N . CYS B 1 496 ? 3.133 -17.562 -28.062 1 96.56 496 CYS B N 1
ATOM 9031 C CA . CYS B 1 496 ? 3.793 -16.578 -28.922 1 96.56 496 CYS B CA 1
ATOM 9032 C C . CYS B 1 496 ? 5.289 -16.859 -29.016 1 96.56 496 CYS B C 1
ATOM 9034 O O . CYS B 1 496 ? 5.875 -16.75 -30.094 1 96.56 496 CYS B O 1
ATOM 9036 N N . LYS B 1 497 ? 5.832 -17.203 -27.922 1 94.75 497 LYS B N 1
ATOM 9037 C CA . LYS B 1 497 ? 7.254 -17.531 -27.906 1 94.75 497 LYS B CA 1
ATOM 9038 C C . LYS B 1 497 ? 7.531 -18.766 -28.781 1 94.75 497 LYS B C 1
ATOM 9040 O O . LYS B 1 497 ? 8.508 -18.797 -29.516 1 94.75 497 LYS B O 1
ATOM 9045 N N . GLU B 1 498 ? 6.699 -19.781 -28.688 1 94.06 498 GLU B N 1
ATOM 9046 C CA . GLU B 1 498 ? 6.824 -21 -29.484 1 94.06 498 GLU B CA 1
ATOM 9047 C C . GLU B 1 498 ? 6.746 -20.672 -30.969 1 94.06 498 GLU B C 1
ATOM 9049 O O . GLU B 1 498 ? 7.465 -21.266 -31.781 1 94.06 498 GLU B O 1
ATOM 9054 N N . LEU B 1 499 ? 5.887 -19.703 -31.297 1 94.19 499 LEU B N 1
ATOM 9055 C CA . LEU B 1 499 ? 5.641 -19.375 -32.688 1 94.19 499 LEU B CA 1
ATOM 9056 C C . LEU B 1 499 ? 6.629 -18.312 -33.188 1 94.19 499 LEU B C 1
ATOM 9058 O O . LEU B 1 499 ? 6.703 -18.031 -34.375 1 94.19 499 LEU B O 1
ATOM 9062 N N . GLY B 1 500 ? 7.344 -17.703 -32.281 1 94.06 500 GLY B N 1
ATOM 9063 C CA . GLY B 1 500 ? 8.297 -16.672 -32.656 1 94.06 500 GLY B CA 1
ATOM 9064 C C . GLY B 1 500 ? 7.645 -15.344 -33 1 94.06 500 GLY B C 1
ATOM 9065 O O . GLY B 1 500 ? 8.133 -14.617 -33.875 1 94.06 500 GLY B O 1
ATOM 9066 N N . ILE B 1 501 ? 6.461 -15.117 -32.5 1 94.5 501 ILE B N 1
ATOM 9067 C CA . ILE B 1 501 ? 5.758 -13.867 -32.75 1 94.5 501 ILE B CA 1
ATOM 9068 C C . ILE B 1 501 ? 5.785 -13 -31.484 1 94.5 501 ILE B C 1
ATOM 9070 O O . ILE B 1 501 ? 5.969 -13.508 -30.375 1 94.5 501 ILE B O 1
ATOM 9074 N N . ALA B 1 502 ? 5.641 -11.719 -31.672 1 94.44 502 ALA B N 1
ATOM 9075 C CA . ALA B 1 502 ? 5.633 -10.789 -30.547 1 94.44 502 ALA B CA 1
ATOM 9076 C C . ALA B 1 502 ? 4.355 -10.938 -29.719 1 94.44 502 ALA B C 1
ATOM 9078 O O . ALA B 1 502 ? 3.258 -11.008 -30.281 1 94.44 502 ALA B O 1
ATOM 9079 N N . SER B 1 503 ? 4.52 -11.055 -28.453 1 95.5 503 SER B N 1
ATOM 9080 C CA . SER B 1 503 ? 3.379 -11.164 -27.562 1 95.5 503 SER B CA 1
ATOM 9081 C C . SER B 1 503 ? 2.822 -9.789 -27.203 1 95.5 503 SER B C 1
ATOM 9083 O O . SER B 1 503 ? 3.514 -8.781 -27.328 1 95.5 503 SER B O 1
ATOM 9085 N N . LEU B 1 504 ? 1.527 -9.758 -26.859 1 94.25 504 LEU B N 1
ATOM 9086 C CA . LEU B 1 504 ? 0.951 -8.57 -26.234 1 94.25 504 LEU B CA 1
ATOM 9087 C C . LEU B 1 504 ? 1.568 -8.305 -24.875 1 94.25 504 LEU B C 1
ATOM 9089 O O . LEU B 1 504 ? 1.955 -9.242 -24.172 1 94.25 504 LEU B O 1
ATOM 9093 N N . THR B 1 505 ? 1.717 -7 -24.578 1 93 505 THR B N 1
ATOM 9094 C CA . THR B 1 505 ? 2.045 -6.703 -23.188 1 93 505 THR B CA 1
ATOM 9095 C C . THR B 1 505 ? 0.879 -7.059 -22.266 1 93 505 THR B C 1
ATOM 9097 O O . THR B 1 505 ? -0.254 -7.215 -22.719 1 93 505 THR B O 1
ATOM 9100 N N . HIS B 1 506 ? 1.169 -7.258 -21.031 1 94 506 HIS B N 1
ATOM 9101 C CA . HIS B 1 506 ? 0.12 -7.59 -20.078 1 94 506 HIS B CA 1
ATOM 9102 C C . HIS B 1 506 ? -0.978 -6.531 -20.078 1 94 506 HIS B C 1
ATOM 9104 O O . HIS B 1 506 ? -2.164 -6.859 -20.016 1 94 506 HIS B O 1
ATOM 9110 N N . SER B 1 507 ? -0.595 -5.273 -20.141 1 90.94 507 SER B N 1
ATOM 9111 C CA . SER B 1 507 ? -1.557 -4.18 -20.188 1 90.94 507 SER B CA 1
ATOM 9112 C C . SER B 1 507 ? -2.445 -4.285 -21.422 1 90.94 507 SER B C 1
ATOM 9114 O O . SER B 1 507 ? -3.67 -4.191 -21.328 1 90.94 507 SER B O 1
ATOM 9116 N N . GLN B 1 508 ? -1.839 -4.539 -22.578 1 91.38 508 GLN B N 1
ATOM 9117 C CA . GLN B 1 508 ? -2.592 -4.68 -23.812 1 91.38 508 GLN B CA 1
ATOM 9118 C C . GLN B 1 508 ? -3.545 -5.867 -23.75 1 91.38 508 GLN B C 1
ATOM 9120 O O . GLN B 1 508 ? -4.691 -5.777 -24.203 1 91.38 508 GLN B O 1
ATOM 9125 N N . PHE B 1 509 ? -3 -6.949 -23.266 1 95.62 509 PHE B N 1
ATOM 9126 C CA . PHE B 1 509 ? -3.795 -8.164 -23.141 1 95.62 509 PHE B CA 1
ATOM 9127 C C . PHE B 1 509 ? -5.059 -7.902 -22.328 1 95.62 509 PHE B C 1
ATOM 9129 O O . PHE B 1 509 ? -6.16 -8.258 -22.75 1 95.62 509 PHE B O 1
ATOM 9136 N N . ARG B 1 510 ? -4.98 -7.25 -21.172 1 94.62 510 ARG B N 1
ATOM 9137 C CA . ARG B 1 510 ? -6.105 -6.973 -20.281 1 94.62 510 ARG B CA 1
ATOM 9138 C C . ARG B 1 510 ? -7.059 -5.965 -20.906 1 94.62 510 ARG B C 1
ATOM 9140 O O . ARG B 1 510 ? -8.281 -6.082 -20.766 1 94.62 510 ARG B O 1
ATOM 9147 N N . ARG B 1 511 ? -6.547 -4.949 -21.547 1 92.75 511 ARG B N 1
ATOM 9148 C CA . ARG B 1 511 ? -7.387 -3.938 -22.172 1 92.75 511 ARG B CA 1
ATOM 9149 C C . ARG B 1 511 ? -8.234 -4.551 -23.297 1 92.75 511 ARG B C 1
ATOM 9151 O O . ARG B 1 511 ? -9.414 -4.23 -23.422 1 92.75 511 ARG B O 1
ATOM 9158 N N . GLN B 1 512 ? -7.605 -5.379 -24.078 1 94.75 512 GLN B N 1
ATOM 9159 C CA . GLN B 1 512 ? -8.336 -6.055 -25.141 1 94.75 512 GLN B CA 1
ATOM 9160 C C . GLN B 1 512 ? -9.375 -7.02 -24.578 1 94.75 512 GLN B C 1
ATOM 9162 O O . GLN B 1 512 ? -10.484 -7.129 -25.094 1 94.75 512 GLN B O 1
ATOM 9167 N N . LEU B 1 513 ? -8.969 -7.699 -23.531 1 97.06 513 LEU B N 1
ATOM 9168 C CA . LEU B 1 513 ? -9.906 -8.609 -22.875 1 97.06 513 LEU B CA 1
ATOM 9169 C C . LEU B 1 513 ? -11.109 -7.848 -22.344 1 97.06 513 LEU B C 1
ATOM 9171 O O . LEU B 1 513 ? -12.258 -8.258 -22.562 1 97.06 513 LEU B O 1
ATOM 9175 N N . SER B 1 514 ? -10.844 -6.777 -21.625 1 95.94 514 SER B N 1
ATOM 9176 C CA . SER B 1 514 ? -11.922 -5.953 -21.078 1 95.94 514 SER B CA 1
ATOM 9177 C C . SER B 1 514 ? -12.867 -5.496 -22.188 1 95.94 514 SER B C 1
ATOM 9179 O O . SER B 1 514 ? -14.094 -5.602 -22.047 1 95.94 514 SER B O 1
ATOM 9181 N N . LYS B 1 515 ? -12.328 -5.062 -23.25 1 94.12 515 LYS B N 1
ATOM 9182 C CA . LYS B 1 515 ? -13.141 -4.598 -24.375 1 94.12 515 LYS B CA 1
ATOM 9183 C C . LYS B 1 515 ? -14.031 -5.711 -24.922 1 94.12 515 LYS B C 1
ATOM 9185 O O . LYS B 1 515 ? -15.234 -5.516 -25.109 1 94.12 515 LYS B O 1
ATOM 9190 N N . SER B 1 516 ? -13.445 -6.844 -25.156 1 95.5 516 SER B N 1
ATOM 9191 C CA . SER B 1 516 ? -14.195 -7.984 -25.672 1 95.5 516 SER B CA 1
ATOM 9192 C C . SER B 1 516 ? -15.344 -8.352 -24.734 1 95.5 516 SER B C 1
ATOM 9194 O O . SER B 1 516 ? -16.453 -8.633 -25.188 1 95.5 516 SER B O 1
ATOM 9196 N N . LEU B 1 517 ? -15.086 -8.359 -23.453 1 96.94 517 LEU B N 1
ATOM 9197 C CA . LEU B 1 517 ? -16.109 -8.711 -22.469 1 96.94 517 LEU B CA 1
ATOM 9198 C C . LEU B 1 517 ? -17.219 -7.656 -22.438 1 96.94 517 LEU B C 1
ATOM 9200 O O . LEU B 1 517 ? -18.391 -7.996 -22.328 1 96.94 517 LEU B O 1
ATOM 9204 N N . LEU B 1 518 ? -16.812 -6.371 -22.5 1 94.94 518 LEU B N 1
ATOM 9205 C CA . LEU B 1 518 ? -17.781 -5.281 -22.469 1 94.94 518 LEU B CA 1
ATOM 9206 C C . LEU B 1 518 ? -18.734 -5.363 -23.672 1 94.94 518 LEU B C 1
ATOM 9208 O O . LEU B 1 518 ? -19.906 -4.98 -23.562 1 94.94 518 LEU B O 1
ATOM 9212 N N . LEU B 1 519 ? -18.297 -5.918 -24.719 1 92.5 519 LEU B N 1
ATOM 9213 C CA . LEU B 1 519 ? -19.078 -5.98 -25.953 1 92.5 519 LEU B CA 1
ATOM 9214 C C . LEU B 1 519 ? -20.219 -6.992 -25.828 1 92.5 519 LEU B C 1
ATOM 9216 O O . LEU B 1 519 ? -21.141 -6.996 -26.641 1 92.5 519 LEU B O 1
ATOM 9220 N N . PHE B 1 520 ? -20.234 -7.801 -24.812 1 93.31 520 PHE B N 1
ATOM 9221 C CA . PHE B 1 520 ? -21.297 -8.766 -24.594 1 93.31 520 PHE B CA 1
ATOM 9222 C C . PHE B 1 520 ? -22.516 -8.094 -23.938 1 93.31 520 PHE B C 1
ATOM 9224 O O . PHE B 1 520 ? -23.562 -8.711 -23.797 1 93.31 520 PHE B O 1
ATOM 9231 N N . ALA B 1 521 ? -22.297 -6.836 -23.469 1 91.06 521 ALA B N 1
ATOM 9232 C CA . ALA B 1 521 ? -23.406 -6.117 -22.828 1 91.06 521 ALA B CA 1
ATOM 9233 C C . ALA B 1 521 ? -24.625 -6.078 -23.75 1 91.06 521 ALA B C 1
ATOM 9235 O O . ALA B 1 521 ? -24.5 -5.91 -24.953 1 91.06 521 ALA B O 1
ATOM 9236 N N . PRO B 1 522 ? -25.797 -6.309 -23.078 1 84.88 522 PRO B N 1
ATOM 9237 C CA . PRO B 1 522 ? -27 -6.137 -23.891 1 84.88 522 PRO B CA 1
ATOM 9238 C C . PRO B 1 522 ? -27.156 -4.715 -24.422 1 84.88 522 PRO B C 1
ATOM 9240 O O . PRO B 1 522 ? -26.641 -3.77 -23.828 1 84.88 522 PRO B O 1
ATOM 9243 N N . PRO B 1 523 ? -27.688 -4.641 -25.5 1 69.81 523 PRO B N 1
ATOM 9244 C CA . PRO B 1 523 ? -27.875 -3.289 -26.031 1 69.81 523 PRO B CA 1
ATOM 9245 C C . PRO B 1 523 ? -28.641 -2.379 -25.078 1 69.81 523 PRO B C 1
ATOM 9247 O O . PRO B 1 523 ? -29.609 -2.818 -24.438 1 69.81 523 PRO B O 1
ATOM 9250 N N . MET B 1 524 ? -28.078 -1.428 -24.406 1 57.72 524 MET B N 1
ATOM 9251 C CA . MET B 1 524 ? -28.703 -0.49 -23.469 1 57.72 524 MET B CA 1
ATOM 9252 C C . MET B 1 524 ? -29.953 0.139 -24.078 1 57.72 524 MET B C 1
ATOM 9254 O O . MET B 1 524 ? -29.922 0.598 -25.219 1 57.72 524 MET B O 1
ATOM 9258 N N . ALA B 1 525 ? -31.094 -0.291 -23.734 1 41.16 525 ALA B N 1
ATOM 9259 C CA . ALA B 1 525 ? -32.25 0.494 -24.141 1 41.16 525 ALA B CA 1
ATOM 9260 C C . ALA B 1 525 ? -32.031 1.983 -23.906 1 41.16 525 ALA B C 1
ATOM 9262 O O . ALA B 1 525 ? -31.594 2.389 -22.812 1 41.16 525 ALA B O 1
ATOM 9263 N N . ARG B 1 526 ? -31.609 2.715 -24.672 1 35.53 526 ARG B N 1
ATOM 9264 C CA . ARG B 1 526 ? -31.703 4.152 -24.422 1 35.53 526 ARG B CA 1
ATOM 9265 C C . ARG B 1 526 ? -32.938 4.492 -23.625 1 35.53 526 ARG B C 1
ATOM 9267 O O . ARG B 1 526 ? -34.062 4.285 -24.094 1 35.53 526 ARG B O 1
ATOM 9274 N N . TYR B 1 527 ? -33.031 4.168 -22.438 1 33.06 527 TYR B N 1
ATOM 9275 C CA . TYR B 1 527 ? -34.125 4.809 -21.734 1 33.06 527 TYR B CA 1
ATOM 9276 C C . TYR B 1 527 ? -34.406 6.211 -22.266 1 33.06 527 TYR B C 1
ATOM 9278 O O . TYR B 1 527 ? -33.594 7.121 -22.047 1 33.06 527 TYR B O 1
ATOM 9286 N N . MET B 1 528 ? -34.875 6.355 -23.438 1 31.5 528 MET B N 1
ATOM 9287 C CA . MET B 1 528 ? -35.531 7.566 -23.922 1 31.5 528 MET B CA 1
ATOM 9288 C C . MET B 1 528 ? -36.469 8.133 -22.859 1 31.5 528 MET B C 1
ATOM 9290 O O . MET B 1 528 ? -37.5 7.52 -22.531 1 31.5 528 MET B O 1
ATOM 9294 N N . GLN B 1 529 ? -36.031 8.531 -21.828 1 28.78 529 GLN B N 1
ATOM 9295 C CA . GLN B 1 529 ? -37.062 9.375 -21.25 1 28.78 529 GLN B CA 1
ATOM 9296 C C . GLN B 1 529 ? -37.844 10.086 -22.344 1 28.78 529 GLN B C 1
ATOM 9298 O O . GLN B 1 529 ? -37.281 10.523 -23.344 1 28.78 529 GLN B O 1
ATOM 9303 N N . PRO B 1 530 ? -39.219 9.938 -22.391 1 29.8 530 PRO B N 1
ATOM 9304 C CA . PRO B 1 530 ? -40.031 10.844 -23.188 1 29.8 530 PRO B CA 1
ATOM 9305 C C . PRO B 1 530 ? -39.656 12.305 -23.016 1 29.8 530 PRO B C 1
ATOM 9307 O O . PRO B 1 530 ? -39.719 12.844 -21.906 1 29.8 530 PRO B O 1
ATOM 9310 N N . THR B 1 531 ? -38.594 12.852 -23.312 1 28.81 531 THR B N 1
ATOM 9311 C CA . THR B 1 531 ? -38.594 14.312 -23.344 1 28.81 531 THR B CA 1
ATOM 9312 C C . THR B 1 531 ? -39.938 14.812 -23.906 1 28.81 531 THR B C 1
ATOM 9314 O O . THR B 1 531 ? -40.625 14.094 -24.641 1 28.81 531 THR B O 1
ATOM 9317 N N . SER B 1 532 ? -40.531 15.836 -23.312 1 28.3 532 SER B N 1
ATOM 9318 C CA . SER B 1 532 ? -41.594 16.562 -24 1 28.3 532 SER B CA 1
ATOM 9319 C C . SER B 1 532 ? -41.375 16.531 -25.516 1 28.3 532 SER B C 1
ATOM 9321 O O . SER B 1 532 ? -40.25 16.328 -25.984 1 28.3 532 SER B O 1
ATOM 9323 N N . THR B 1 533 ? -42.375 16.594 -26.344 1 29.19 533 THR B N 1
ATOM 9324 C CA . THR B 1 533 ? -42.719 16.938 -27.719 1 29.19 533 THR B CA 1
ATOM 9325 C C . THR B 1 533 ? -41.875 18.125 -28.188 1 29.19 533 THR B C 1
ATOM 9327 O O . THR B 1 533 ? -42.312 18.859 -29.094 1 29.19 533 THR B O 1
ATOM 9330 N N . LYS B 1 534 ? -40.969 18.703 -27.672 1 27.7 534 LYS B N 1
ATOM 9331 C CA . LYS B 1 534 ? -40.406 19.625 -28.672 1 27.7 534 LYS B CA 1
ATOM 9332 C C . LYS B 1 534 ? -39.875 18.859 -29.875 1 27.7 534 LYS B C 1
ATOM 9334 O O . LYS B 1 534 ? -39.188 17.844 -29.734 1 27.7 534 LYS B O 1
ATOM 9339 N N . LYS B 1 535 ? -40.406 19.078 -31.156 1 28.23 535 LYS B N 1
ATOM 9340 C CA . LYS B 1 535 ? -40.125 18.859 -32.562 1 28.23 535 LYS B CA 1
ATOM 9341 C C . LYS B 1 535 ? -38.625 18.922 -32.844 1 28.23 535 LYS B C 1
ATOM 9343 O O . LYS B 1 535 ? -38.031 20 -32.875 1 28.23 535 LYS B O 1
ATOM 9348 N N . ARG B 1 536 ? -37.781 18.375 -32.25 1 26.78 536 ARG B N 1
ATOM 9349 C CA . ARG B 1 536 ? -36.531 18.516 -33 1 26.78 536 ARG B CA 1
ATOM 9350 C C . ARG B 1 536 ? -36.719 18.141 -34.469 1 26.78 536 ARG B C 1
ATOM 9352 O O . ARG B 1 536 ? -37.219 17.047 -34.75 1 26.78 536 ARG B O 1
ATOM 9359 N N . LYS B 1 537 ? -36.906 19.125 -35.281 1 28.47 537 LYS B N 1
ATOM 9360 C CA . LYS B 1 537 ? -36.906 19.078 -36.75 1 28.47 537 LYS B CA 1
ATOM 9361 C C . LYS B 1 537 ? -35.875 18.062 -37.25 1 28.47 537 LYS B C 1
ATOM 9363 O O . LYS B 1 537 ? -34.719 18.078 -36.844 1 28.47 537 LYS B O 1
ATOM 9368 N N . THR B 1 538 ? -36.188 16.844 -37.625 1 28.12 538 THR B N 1
ATOM 9369 C CA . THR B 1 538 ? -35.688 15.734 -38.438 1 28.12 538 THR B CA 1
ATOM 9370 C C . THR B 1 538 ? -34.719 16.234 -39.5 1 28.12 538 THR B C 1
ATOM 9372 O O . THR B 1 538 ? -34.25 15.461 -40.344 1 28.12 538 THR B O 1
ATOM 9375 N N . GLU B 1 539 ? -34.625 17.562 -39.688 1 28.16 539 GLU B N 1
ATOM 9376 C CA . GLU B 1 539 ? -34 17.859 -40.969 1 28.16 539 GLU B CA 1
ATOM 9377 C C . GLU B 1 539 ? -32.531 17.375 -40.969 1 28.16 539 GLU B C 1
ATOM 9379 O O . GLU B 1 539 ? -32.062 16.828 -41.969 1 28.16 539 GLU B O 1
ATOM 9384 N N . ASP B 1 540 ? -31.594 17.969 -40.156 1 27.27 540 ASP B N 1
ATOM 9385 C CA . ASP B 1 540 ? -30.25 18.031 -40.719 1 27.27 540 ASP B CA 1
ATOM 9386 C C . ASP B 1 540 ? -29.438 16.797 -40.312 1 27.27 540 ASP B C 1
ATOM 9388 O O . ASP B 1 540 ? -28.516 16.891 -39.531 1 27.27 540 ASP B O 1
ATOM 9392 N N . LEU B 1 541 ? -29.953 15.688 -40 1 30.12 541 LEU B N 1
ATOM 9393 C CA . LEU B 1 541 ? -29.156 14.484 -39.844 1 30.12 541 LEU B CA 1
ATOM 9394 C C . LEU B 1 541 ? -28.328 14.234 -41.125 1 30.12 541 LEU B C 1
ATOM 9396 O O . LEU B 1 541 ? -28.891 13.859 -42.156 1 30.12 541 LEU B O 1
ATOM 9400 N N . GLN B 1 542 ? -27.328 15.047 -41.281 1 31.38 542 GLN B N 1
ATOM 9401 C CA . GLN B 1 542 ? -26.5 14.703 -42.438 1 31.38 542 GLN B CA 1
ATOM 9402 C C . GLN B 1 542 ? -25.953 13.281 -42.344 1 31.38 542 GLN B C 1
ATOM 9404 O O . GLN B 1 542 ? -25.781 12.766 -41.25 1 31.38 542 GLN B O 1
ATOM 9409 N N . PRO B 1 543 ? -25.984 12.43 -43.344 1 31.27 543 PRO B N 1
ATOM 9410 C CA . PRO B 1 543 ? -25.453 11.07 -43.406 1 31.27 543 PRO B CA 1
ATOM 9411 C C . PRO B 1 543 ? -24.047 10.961 -42.812 1 31.27 543 PRO B C 1
ATOM 9413 O O . PRO B 1 543 ? -23.25 11.906 -42.906 1 31.27 543 PRO B O 1
ATOM 9416 N N . PRO B 1 544 ? -23.906 10.242 -41.812 1 33.28 544 PRO B N 1
ATOM 9417 C CA . PRO B 1 544 ? -22.531 10.055 -41.312 1 33.28 544 PRO B CA 1
ATOM 9418 C C . PRO B 1 544 ? -21.531 9.82 -42.469 1 33.28 544 PRO B C 1
ATOM 9420 O O . PRO B 1 544 ? -21.812 9.047 -43.375 1 33.28 544 PRO B O 1
ATOM 9423 N N . LYS B 1 545 ? -20.766 10.773 -42.844 1 36.59 545 LYS B N 1
ATOM 9424 C CA . LYS B 1 545 ? -19.812 10.672 -43.938 1 36.59 545 LYS B CA 1
ATOM 9425 C C . LYS B 1 545 ? -18.781 9.562 -43.688 1 36.59 545 LYS B C 1
ATOM 9427 O O . LYS B 1 545 ? -18.359 9.367 -42.562 1 36.59 545 LYS B O 1
ATOM 9432 N N . PRO B 1 546 ? -18.641 8.648 -44.688 1 38.78 546 PRO B N 1
ATOM 9433 C CA . PRO B 1 546 ? -17.609 7.605 -44.594 1 38.78 546 PRO B CA 1
ATOM 9434 C C . PRO B 1 546 ? -16.234 8.164 -44.25 1 38.78 546 PRO B C 1
ATOM 9436 O O . PRO B 1 546 ? -15.805 9.188 -44.781 1 38.78 546 PRO B O 1
ATOM 9439 N N . GLN B 1 547 ? -15.891 8.211 -43.125 1 34.25 547 GLN B N 1
ATOM 9440 C CA . GLN B 1 547 ? -14.523 8.656 -42.875 1 34.25 547 GLN B CA 1
ATOM 9441 C C . GLN B 1 547 ? -13.539 7.953 -43.812 1 34.25 547 GLN B C 1
ATOM 9443 O O . GLN B 1 547 ? -13.438 6.723 -43.812 1 34.25 547 GLN B O 1
ATOM 9448 N N . ASN B 1 548 ? -13.344 8.398 -45 1 35.25 548 ASN B N 1
ATOM 9449 C CA . ASN B 1 548 ? -12.453 7.973 -46.062 1 35.25 548 ASN B CA 1
ATOM 9450 C C . ASN B 1 548 ? -11.031 7.77 -45.562 1 35.25 548 ASN B C 1
ATOM 9452 O O . ASN B 1 548 ? -10.078 7.797 -46.375 1 35.25 548 ASN B O 1
ATOM 9456 N N . ASN B 1 549 ? -10.797 7.754 -44.375 1 36.25 549 ASN B N 1
ATOM 9457 C CA . ASN B 1 549 ? -9.352 7.852 -44.188 1 36.25 549 ASN B CA 1
ATOM 9458 C C . ASN B 1 549 ? -8.641 6.645 -44.812 1 36.25 549 ASN B C 1
ATOM 9460 O O . ASN B 1 549 ? -7.41 6.625 -44.875 1 36.25 549 ASN B O 1
ATOM 9464 N N . THR B 1 550 ? -9.18 5.41 -44.531 1 39.84 550 THR B N 1
ATOM 9465 C CA . THR B 1 550 ? -8.258 4.352 -44.906 1 39.84 550 THR B CA 1
ATOM 9466 C C . THR B 1 550 ? -8.344 4.074 -46.406 1 39.84 550 THR B C 1
ATOM 9468 O O . THR B 1 550 ? -9.414 4.211 -47 1 39.84 550 THR B O 1
ATOM 9471 N N . SER B 1 551 ? -7.266 4.207 -47.156 1 46 551 SER B N 1
ATOM 9472 C CA . SER B 1 551 ? -7.059 3.775 -48.531 1 46 551 SER B CA 1
ATOM 9473 C C . SER B 1 551 ? -7.695 2.412 -48.781 1 46 551 SER B C 1
ATOM 9475 O O . SER B 1 551 ? -7.559 1.848 -49.875 1 46 551 SER B O 1
ATOM 9477 N N . LEU B 1 552 ? -8.32 1.827 -47.906 1 47.66 552 LEU B N 1
ATOM 9478 C CA . LEU B 1 552 ? -8.898 0.522 -48.188 1 47.66 552 LEU B CA 1
ATOM 9479 C C . LEU B 1 552 ? -10.258 0.671 -48.875 1 47.66 552 LEU B C 1
ATOM 9481 O O . LEU B 1 552 ? -11 1.614 -48.594 1 47.66 552 LEU B O 1
ATOM 9485 N N . PRO B 1 553 ? -10.5 0.009 -49.906 1 55.91 553 PRO B N 1
ATOM 9486 C CA . PRO B 1 553 ? -11.797 0.05 -50.562 1 55.91 553 PRO B CA 1
ATOM 9487 C C . PRO B 1 553 ? -12.961 -0.281 -49.656 1 55.91 553 PRO B C 1
ATOM 9489 O O . PRO B 1 553 ? -12.797 -1.069 -48.719 1 55.91 553 PRO B O 1
ATOM 9492 N N . HIS B 1 554 ? -13.984 0.578 -49.594 1 62.59 554 HIS B N 1
ATOM 9493 C CA . HIS B 1 554 ? -15.227 0.261 -48.906 1 62.59 554 HIS B CA 1
ATOM 9494 C C . HIS B 1 554 ? -15.812 -1.056 -49.406 1 62.59 554 HIS B C 1
ATOM 9496 O O . HIS B 1 554 ? -16.5 -1.088 -50.406 1 62.59 554 HIS B O 1
ATOM 9502 N N . LEU B 1 555 ? -15.297 -2.234 -48.781 1 65.44 555 LEU B N 1
ATOM 9503 C CA . LEU B 1 555 ? -15.781 -3.561 -49.156 1 65.44 555 LEU B CA 1
ATOM 9504 C C . LEU B 1 555 ? -16.625 -4.156 -48.031 1 65.44 555 LEU B C 1
ATOM 9506 O O . LEU B 1 555 ? -16.328 -3.943 -46.844 1 65.44 555 LEU B O 1
ATOM 9510 N N . VAL B 1 556 ? -17.734 -4.656 -48.375 1 66.38 556 VAL B N 1
ATOM 9511 C CA . VAL B 1 556 ? -18.594 -5.367 -47.438 1 66.38 556 VAL B CA 1
ATOM 9512 C C . VAL B 1 556 ? -17.906 -6.656 -46.969 1 66.38 556 VAL B C 1
ATOM 9514 O O . VAL B 1 556 ? -17.562 -7.5 -47.812 1 66.38 556 VAL B O 1
ATOM 9517 N N . VAL B 1 557 ? -17.484 -6.715 -45.75 1 68.5 557 VAL B N 1
ATOM 9518 C CA . VAL B 1 557 ? -16.906 -7.949 -45.25 1 68.5 557 VAL B CA 1
ATOM 9519 C C . VAL B 1 557 ? -17.75 -8.469 -44.062 1 68.5 557 VAL B C 1
ATOM 9521 O O . VAL B 1 557 ? -18.484 -7.699 -43.438 1 68.5 557 VAL B O 1
ATOM 9524 N N . LYS B 1 558 ? -17.844 -9.781 -43.844 1 66 558 LYS B N 1
ATOM 9525 C CA . LYS B 1 558 ? -18.484 -10.375 -42.688 1 66 558 LYS B CA 1
ATOM 9526 C C . LYS B 1 558 ? -17.812 -9.93 -41.375 1 66 558 LYS B C 1
ATOM 9528 O O . LYS B 1 558 ? -16.578 -9.867 -41.312 1 66 558 LYS B O 1
ATOM 9533 N N . SER B 1 559 ? -18.641 -9.391 -40.594 1 58.22 559 SER B N 1
ATOM 9534 C CA . SER B 1 559 ? -18.094 -8.961 -39.312 1 58.22 559 SER B CA 1
ATOM 9535 C C . SER B 1 559 ? -17.297 -10.07 -38.656 1 58.22 559 SER B C 1
ATOM 9537 O O . SER B 1 559 ? -17.656 -11.242 -38.719 1 58.22 559 SER B O 1
ATOM 9539 N N . TYR B 1 560 ? -16.125 -9.867 -38.281 1 53.06 560 TYR B N 1
ATOM 9540 C CA . TYR B 1 560 ? -15.336 -10.836 -37.562 1 53.06 560 TYR B CA 1
ATOM 9541 C C . TYR B 1 560 ? -16.062 -11.281 -36.281 1 53.06 560 TYR B C 1
ATOM 9543 O O . TYR B 1 560 ? -15.789 -12.359 -35.75 1 53.06 560 TYR B O 1
ATOM 9551 N N . LEU B 1 561 ? -17.047 -10.508 -35.812 1 49.69 561 LEU B N 1
ATOM 9552 C CA . LEU B 1 561 ? -17.922 -10.867 -34.719 1 49.69 561 LEU B CA 1
ATOM 9553 C C . LEU B 1 561 ? -19.188 -11.562 -35.219 1 49.69 561 LEU B C 1
ATOM 9555 O O . LEU B 1 561 ? -19.812 -11.109 -36.188 1 49.69 561 LEU B O 1
ATOM 9559 N N . LYS B 1 562 ? -19.297 -12.727 -35.344 1 53 562 LYS B N 1
ATOM 9560 C CA . LYS B 1 562 ? -20.438 -13.539 -35.75 1 53 562 LYS B CA 1
ATOM 9561 C C . LYS B 1 562 ? -21.734 -13.047 -35.094 1 53 562 LYS B C 1
ATOM 9563 O O . LYS B 1 562 ? -22.672 -13.812 -34.938 1 53 562 LYS B O 1
ATOM 9568 N N . VAL B 1 563 ? -21.797 -11.82 -34.719 1 56.16 563 VAL B N 1
ATOM 9569 C CA . VAL B 1 563 ? -23.031 -11.289 -34.156 1 56.16 563 VAL B CA 1
ATOM 9570 C C . VAL B 1 563 ? -23.703 -10.344 -35.156 1 56.16 563 VAL B C 1
ATOM 9572 O O . VAL B 1 563 ? -23.016 -9.562 -35.844 1 56.16 563 VAL B O 1
ATOM 9575 N N . GLN B 1 564 ? -24.906 -10.438 -35.219 1 66.69 564 GLN B N 1
ATOM 9576 C CA . GLN B 1 564 ? -25.734 -9.578 -36.062 1 66.69 564 GLN B CA 1
ATOM 9577 C C . GLN B 1 564 ? -25.891 -8.188 -35.438 1 66.69 564 GLN B C 1
ATOM 9579 O O . GLN B 1 564 ? -26.094 -8.055 -34.25 1 66.69 564 GLN B O 1
ATOM 9584 N N . LYS B 1 565 ? -25.406 -7.152 -36.219 1 67.75 565 LYS B N 1
ATOM 9585 C CA . LYS B 1 565 ? -25.609 -5.754 -35.844 1 67.75 565 LYS B CA 1
ATOM 9586 C C . LYS B 1 565 ? -26.672 -5.105 -36.75 1 67.75 565 LYS B C 1
ATOM 9588 O O . LYS B 1 565 ? -26.953 -5.598 -37.844 1 67.75 565 LYS B O 1
ATOM 9593 N N . ARG B 1 566 ? -27.359 -4.109 -36.219 1 68.5 566 ARG B N 1
ATOM 9594 C CA . ARG B 1 566 ? -28.344 -3.404 -37.031 1 68.5 566 ARG B CA 1
ATOM 9595 C C . ARG B 1 566 ? -27.656 -2.564 -38.125 1 68.5 566 ARG B C 1
ATOM 9597 O O . ARG B 1 566 ? -26.641 -1.909 -37.844 1 68.5 566 ARG B O 1
ATOM 9604 N N . CYS B 1 567 ? -28.172 -2.598 -39.219 1 69.12 567 CYS B N 1
ATOM 9605 C CA . CYS B 1 567 ? -27.688 -1.798 -40.312 1 69.12 567 CYS B CA 1
ATOM 9606 C C . CYS B 1 567 ? -27.891 -0.311 -40.062 1 69.12 567 CYS B C 1
ATOM 9608 O O . CYS B 1 567 ? -29.016 0.135 -39.844 1 69.12 567 CYS B O 1
ATOM 9610 N N . ILE B 1 568 ? -26.891 0.435 -40.031 1 71.31 568 ILE B N 1
ATOM 9611 C CA . ILE B 1 568 ? -26.938 1.852 -39.688 1 71.31 568 ILE B CA 1
ATOM 9612 C C . ILE B 1 568 ? -27.766 2.605 -40.719 1 71.31 568 ILE B C 1
ATOM 9614 O O . ILE B 1 568 ? -28.484 3.545 -40.375 1 71.31 568 ILE B O 1
ATOM 9618 N N . TRP B 1 569 ? -27.781 2.195 -41.906 1 70.94 569 TRP B N 1
ATOM 9619 C CA . TRP B 1 569 ? -28.531 2.85 -42.969 1 70.94 569 TRP B CA 1
ATOM 9620 C C . TRP B 1 569 ? -30.016 2.531 -42.875 1 70.94 569 TRP B C 1
ATOM 9622 O O . TRP B 1 569 ? -30.859 3.416 -43.031 1 70.94 569 TRP B O 1
ATOM 9632 N N . CYS B 1 570 ? -30.25 1.327 -42.531 1 67.69 570 CYS B N 1
ATOM 9633 C CA . CYS B 1 570 ? -31.656 0.955 -42.344 1 67.69 570 CYS B CA 1
ATOM 9634 C C . CYS B 1 570 ? -32.25 1.691 -41.156 1 67.69 570 CYS B C 1
ATOM 9636 O O . CYS B 1 570 ? -33.406 2.117 -41.188 1 67.69 570 CYS B O 1
ATOM 9638 N N . LEU B 1 571 ? -31.516 1.874 -40.219 1 67.88 571 LEU B N 1
ATOM 9639 C CA . LEU B 1 571 ? -31.938 2.58 -39 1 67.88 571 LEU B CA 1
ATOM 9640 C C . LEU B 1 571 ? -32.188 4.055 -39.312 1 67.88 571 LEU B C 1
ATOM 9642 O O . LEU B 1 571 ? -33.156 4.637 -38.781 1 67.88 571 LEU B O 1
ATOM 9646 N N . TYR B 1 572 ? -31.422 4.594 -40.094 1 65.31 572 TYR B N 1
ATOM 9647 C CA . TYR B 1 572 ? -31.547 5.988 -40.5 1 65.31 572 TYR B CA 1
ATOM 9648 C C . TYR B 1 572 ? -32.781 6.188 -41.344 1 65.31 572 TYR B C 1
ATOM 9650 O O . TYR B 1 572 ? -33.531 7.16 -41.156 1 65.31 572 TYR B O 1
ATOM 9658 N N . LYS B 1 573 ? -33 5.391 -42.312 1 64.38 573 LYS B N 1
ATOM 9659 C CA . LYS B 1 573 ? -34.125 5.535 -43.25 1 64.38 573 LYS B CA 1
ATOM 9660 C C . LYS B 1 573 ? -35.438 5.223 -42.531 1 64.38 573 LYS B C 1
ATOM 9662 O O . LYS B 1 573 ? -36.469 5.844 -42.844 1 64.38 573 LYS B O 1
ATOM 9667 N N . ASN B 1 574 ? -35.469 4.16 -41.844 1 56.62 574 ASN B N 1
ATOM 9668 C CA . ASN B 1 574 ? -36.688 3.758 -41.188 1 56.62 574 ASN B CA 1
ATOM 9669 C C . ASN B 1 574 ? -36.531 3.713 -39.656 1 56.62 574 ASN B C 1
ATOM 9671 O O . ASN B 1 574 ? -36.281 2.65 -39.094 1 56.62 574 ASN B O 1
ATOM 9675 N N . PRO B 1 575 ? -36.438 4.824 -39.156 1 47.62 575 PRO B N 1
ATOM 9676 C CA . PRO B 1 575 ? -36.312 4.781 -37.688 1 47.62 575 PRO B CA 1
ATOM 9677 C C . PRO B 1 575 ? -37.5 4.062 -37.031 1 47.62 575 PRO B C 1
ATOM 9679 O O . PRO B 1 575 ? -38.594 3.973 -37.625 1 47.62 575 PRO B O 1
ATOM 9682 N N . LYS B 1 576 ? -37.5 3.369 -36.125 1 46.72 576 LYS B N 1
ATOM 9683 C CA . LYS B 1 576 ? -38.562 2.516 -35.594 1 46.72 576 LYS B CA 1
ATOM 9684 C C . LYS B 1 576 ? -39.938 3.156 -35.812 1 46.72 576 LYS B C 1
ATOM 9686 O O . LYS B 1 576 ? -40.938 2.457 -36 1 46.72 576 LYS B O 1
ATOM 9691 N N . ARG B 1 577 ? -40.062 4.332 -35.438 1 41.84 577 ARG B N 1
ATOM 9692 C CA . ARG B 1 577 ? -41.469 4.73 -35.219 1 41.84 577 ARG B CA 1
ATOM 9693 C C . ARG B 1 577 ? -42.25 4.676 -36.531 1 41.84 577 ARG B C 1
ATOM 9695 O O . ARG B 1 577 ? -43.469 4.574 -36.531 1 41.84 577 ARG B O 1
ATOM 9702 N N . GLN B 1 578 ? -41.594 5.059 -37.562 1 38.59 578 GLN B N 1
ATOM 9703 C CA . GLN B 1 578 ? -42.531 5.492 -38.594 1 38.59 578 GLN B CA 1
ATOM 9704 C C . GLN B 1 578 ? -43.031 4.305 -39.438 1 38.59 578 GLN B C 1
ATOM 9706 O O . GLN B 1 578 ? -44.219 4.25 -39.781 1 38.59 578 GLN B O 1
ATOM 9711 N N . THR B 1 579 ? -42.219 3.518 -40.156 1 44.28 579 THR B N 1
ATOM 9712 C CA . THR B 1 579 ? -42.844 2.785 -41.25 1 44.28 579 THR B CA 1
ATOM 9713 C C . THR B 1 579 ? -43.062 1.322 -40.875 1 44.28 579 THR B C 1
ATOM 9715 O O . THR B 1 579 ? -43.531 0.527 -41.688 1 44.28 579 THR B O 1
ATOM 9718 N N . GLY B 1 580 ? -43.281 0.818 -39.594 1 45.28 580 GLY B N 1
ATOM 9719 C CA . GLY B 1 580 ? -43.594 -0.539 -39.156 1 45.28 580 GLY B CA 1
ATOM 9720 C C . GLY B 1 580 ? -42.438 -1.509 -39.375 1 45.28 580 GLY B C 1
ATOM 9721 O O . GLY B 1 580 ? -42.531 -2.676 -39 1 45.28 580 GLY B O 1
ATOM 9722 N N . GLN B 1 581 ? -41.562 -1.254 -40.344 1 45.53 581 GLN B N 1
ATOM 9723 C CA . GLN B 1 581 ? -40.531 -2.23 -40.656 1 45.53 581 GLN B CA 1
ATOM 9724 C C . GLN B 1 581 ? -39.312 -2.039 -39.75 1 45.53 581 GLN B C 1
ATOM 9726 O O . GLN B 1 581 ? -38.781 -0.929 -39.656 1 45.53 581 GLN B O 1
ATOM 9731 N N . SER B 1 582 ? -38.969 -2.893 -38.844 1 53.22 582 S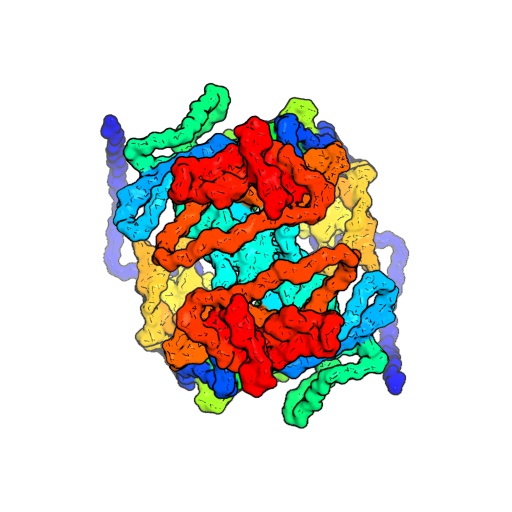ER B N 1
ATOM 9732 C CA . SER B 1 582 ? -37.875 -2.887 -37.906 1 53.22 582 SER B CA 1
ATOM 9733 C C . SER B 1 582 ? -36.531 -2.854 -38.656 1 53.22 582 SER B C 1
ATOM 9735 O O . SER B 1 582 ? -36.406 -3.428 -39.719 1 53.22 582 SER B O 1
ATOM 9737 N N . PRO B 1 583 ? -35.531 -1.999 -38.375 1 58.91 583 PRO B N 1
ATOM 9738 C CA . PRO B 1 583 ? -34.25 -1.993 -39.062 1 58.91 583 PRO B CA 1
ATOM 9739 C C . PRO B 1 583 ? -33.594 -3.371 -39.094 1 58.91 583 PRO B C 1
ATOM 9741 O O . PRO B 1 583 ? -33.781 -4.168 -38.188 1 58.91 583 PRO B O 1
ATOM 9744 N N . SER B 1 584 ? -33.062 -3.822 -40.281 1 65.44 584 SER B N 1
ATOM 9745 C CA . SER B 1 584 ? -32.531 -5.16 -40.5 1 65.44 584 SER B CA 1
ATOM 9746 C C . SER B 1 584 ? -31.234 -5.379 -39.75 1 65.44 584 SER B C 1
ATOM 9748 O O . SER B 1 584 ? -30.469 -4.438 -39.531 1 65.44 584 SER B O 1
ATOM 9750 N N . PHE B 1 585 ? -31.094 -6.609 -39.25 1 71.19 585 PHE B N 1
ATOM 9751 C CA . PHE B 1 585 ? -29.844 -7.039 -38.625 1 71.19 585 PHE B CA 1
ATOM 9752 C C . PHE B 1 585 ? -28.906 -7.605 -39.688 1 71.19 585 PHE B C 1
ATOM 9754 O O . PHE B 1 585 ? -29.344 -8.266 -40.625 1 71.19 585 PHE B O 1
ATOM 9761 N N . THR B 1 586 ? -27.562 -7.152 -39.562 1 71.69 586 THR B N 1
ATOM 9762 C CA . THR B 1 586 ? -26.578 -7.664 -40.531 1 71.69 586 THR B CA 1
ATOM 9763 C C . THR B 1 586 ? -25.328 -8.164 -39.781 1 71.69 586 THR B C 1
ATOM 9765 O O . THR B 1 586 ? -25.047 -7.73 -38.656 1 71.69 586 THR B O 1
ATOM 9768 N N . THR B 1 587 ? -24.734 -9.195 -40.375 1 70.38 587 THR B N 1
ATOM 9769 C CA . THR B 1 587 ? -23.438 -9.688 -39.906 1 70.38 587 THR B CA 1
ATOM 9770 C C . THR B 1 587 ? -22.297 -9.078 -40.719 1 70.38 587 THR B C 1
ATOM 9772 O O . THR B 1 587 ? -21.141 -9.453 -40.531 1 70.38 587 THR B O 1
ATOM 9775 N N . PHE B 1 588 ? -22.625 -8.117 -41.531 1 72.81 588 PHE B N 1
ATOM 9776 C CA . PHE B 1 588 ? -21.641 -7.562 -42.469 1 72.81 588 PHE B CA 1
ATOM 9777 C C . PHE B 1 588 ? -21.266 -6.141 -42.031 1 72.81 588 PHE B C 1
ATOM 9779 O O . PHE B 1 588 ? -22.109 -5.398 -41.531 1 72.81 588 PHE B O 1
ATOM 9786 N N . ILE B 1 589 ? -20 -5.793 -42.188 1 73.62 589 ILE B N 1
ATOM 9787 C CA . ILE B 1 589 ? -19.484 -4.465 -41.875 1 73.62 589 ILE B CA 1
ATOM 9788 C C . ILE B 1 589 ? -18.641 -3.967 -43.062 1 73.62 589 ILE B C 1
ATOM 9790 O O . ILE B 1 589 ? -18.141 -4.766 -43.844 1 73.62 589 ILE B O 1
ATOM 9794 N N . CYS B 1 590 ? -18.562 -2.676 -43.25 1 67.75 590 CYS B N 1
ATOM 9795 C CA . CYS B 1 590 ? -17.625 -2.1 -44.188 1 67.75 590 CYS B CA 1
ATOM 9796 C C . CYS B 1 590 ? -16.188 -2.215 -43.656 1 67.75 590 CYS B C 1
ATOM 9798 O O . CYS B 1 590 ? -15.914 -1.826 -42.531 1 67.75 590 CYS B O 1
ATOM 9800 N N . GLN B 1 591 ? -15.328 -2.803 -44.344 1 67.25 591 GLN B N 1
ATOM 9801 C CA . GLN B 1 591 ? -13.938 -3.047 -43.969 1 67.25 591 GLN B CA 1
ATOM 9802 C C . GLN B 1 591 ? -13.219 -1.741 -43.625 1 67.25 591 GLN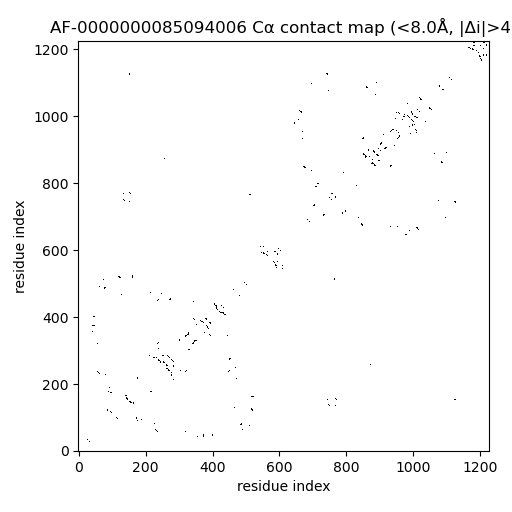 B C 1
ATOM 9804 O O . GLN B 1 591 ? -12.383 -1.692 -42.75 1 67.25 591 GLN B O 1
ATOM 9809 N N . ALA B 1 592 ? -13.555 -0.667 -44.344 1 64.81 592 ALA B N 1
ATOM 9810 C CA . ALA B 1 592 ? -12.828 0.595 -44.25 1 64.81 592 ALA B CA 1
ATOM 9811 C C . ALA B 1 592 ? -13.359 1.436 -43.094 1 64.81 592 ALA B C 1
ATOM 9813 O O . ALA B 1 592 ? -12.586 2.059 -42.375 1 64.81 592 ALA B O 1
ATOM 9814 N N . CYS B 1 593 ? -14.68 1.372 -42.906 1 64.5 593 CYS B N 1
ATOM 9815 C CA . CYS B 1 593 ? -15.258 2.305 -41.938 1 64.5 593 CYS B CA 1
ATOM 9816 C C . CYS B 1 593 ? -15.836 1.563 -40.75 1 64.5 593 CYS B C 1
ATOM 9818 O O . CYS B 1 593 ? -16.328 2.186 -39.812 1 64.5 593 CYS B O 1
ATOM 9820 N N . ASP B 1 594 ? -15.844 0.181 -40.75 1 67.25 594 ASP B N 1
ATOM 9821 C CA . ASP B 1 594 ? -16.281 -0.758 -39.719 1 67.25 594 ASP B CA 1
ATOM 9822 C C . ASP B 1 594 ? -17.734 -0.473 -39.281 1 67.25 594 ASP B C 1
ATOM 9824 O O . ASP B 1 594 ? -18.094 -0.639 -38.125 1 67.25 594 ASP B O 1
ATOM 9828 N N . VAL B 1 595 ? -18.594 -0.143 -40.156 1 73.38 595 VAL B N 1
ATOM 9829 C CA . VAL B 1 595 ? -20 0.172 -39.938 1 73.38 595 VAL B CA 1
ATOM 9830 C C . VAL B 1 595 ? -20.859 -0.996 -40.406 1 73.38 595 VAL B C 1
ATOM 9832 O O . VAL B 1 595 ? -20.672 -1.519 -41.5 1 73.38 595 VAL B O 1
ATOM 9835 N N . PRO B 1 596 ? -21.797 -1.498 -39.594 1 74.75 596 PRO B N 1
ATOM 9836 C CA . PRO B 1 596 ? -22.688 -2.57 -40.031 1 74.75 596 PRO B CA 1
ATOM 9837 C C . PRO B 1 596 ? -23.703 -2.096 -41.062 1 74.75 596 PRO B C 1
ATOM 9839 O O . PRO B 1 596 ? -24.438 -1.128 -40.844 1 74.75 596 PRO B O 1
ATOM 9842 N N . LEU B 1 597 ? -23.734 -2.678 -42.219 1 76 597 LEU B N 1
ATOM 9843 C CA . LEU B 1 597 ? -24.641 -2.354 -43.312 1 76 597 LEU B CA 1
ATOM 9844 C C . LEU B 1 597 ? -25.203 -3.623 -43.938 1 76 597 LEU B C 1
ATOM 9846 O O . LEU B 1 597 ? -24.531 -4.664 -43.938 1 76 597 LEU B O 1
ATOM 9850 N N . CYS B 1 598 ? -26.422 -3.596 -44.344 1 70.69 598 CYS B N 1
ATOM 9851 C CA . CYS B 1 598 ? -27.062 -4.75 -44.969 1 70.69 598 CYS B CA 1
ATOM 9852 C C . CYS B 1 598 ? -26.281 -5.188 -46.219 1 70.69 598 CYS B C 1
ATOM 9854 O O . CYS B 1 598 ? -25.656 -4.367 -46.875 1 70.69 598 CYS B O 1
ATOM 9856 N N . ARG B 1 599 ? -26.219 -6.461 -46.5 1 64.44 599 ARG B N 1
ATOM 9857 C CA . ARG B 1 599 ? -25.547 -7.055 -47.656 1 64.44 599 ARG B CA 1
ATOM 9858 C C . ARG B 1 599 ? -26.234 -6.66 -48.969 1 64.44 599 ARG B C 1
ATOM 9860 O O . ARG B 1 599 ? -27.469 -6.617 -49.031 1 64.44 599 ARG B O 1
ATOM 9867 N N . PRO B 1 600 ? -25.406 -6.312 -49.844 1 59.19 600 PRO B N 1
ATOM 9868 C CA . PRO B 1 600 ? -26 -6.07 -51.156 1 59.19 600 PRO B CA 1
ATOM 9869 C C . PRO B 1 600 ? -26.828 -7.254 -51.656 1 59.19 600 PRO B C 1
ATOM 9871 O O . PRO B 1 600 ? -27.781 -7.066 -52.438 1 59.19 600 PRO B O 1
ATOM 9874 N N . GLU B 1 601 ? -26.453 -8.484 -51.188 1 57.69 601 GLU B N 1
ATOM 9875 C CA . GLU B 1 601 ? -27.125 -9.641 -51.781 1 57.69 601 GLU B CA 1
ATOM 9876 C C . GLU B 1 601 ? -28.562 -9.758 -51.25 1 57.69 601 GLU B C 1
ATOM 9878 O O . GLU B 1 601 ? -29.391 -10.469 -51.844 1 57.69 601 GLU B O 1
ATOM 9883 N N . THR B 1 602 ? -28.891 -9.195 -50.094 1 58.88 602 THR B N 1
ATOM 9884 C CA . THR B 1 602 ? -30.25 -9.281 -49.594 1 58.88 602 THR B CA 1
ATOM 9885 C C . THR B 1 602 ? -31.156 -8.312 -50.344 1 58.88 602 THR B C 1
ATOM 9887 O O . THR B 1 602 ? -32.344 -8.172 -50 1 58.88 602 THR B O 1
ATOM 9890 N N . GLY B 1 603 ? -30.734 -7.629 -51.406 1 61.12 603 GLY B N 1
ATOM 9891 C CA . GLY B 1 603 ? -31.5 -6.691 -52.219 1 61.12 603 GLY B CA 1
ATOM 9892 C C . GLY B 1 603 ? -31.531 -5.289 -51.625 1 61.12 603 GLY B C 1
ATOM 9893 O O . GLY B 1 603 ? -32.094 -4.371 -52.25 1 61.12 603 GLY B O 1
ATOM 9894 N N . ARG B 1 604 ? -30.859 -5.176 -50.406 1 64.44 604 ARG B N 1
ATOM 9895 C CA . ARG B 1 604 ? -30.875 -3.848 -49.812 1 64.44 604 ARG B CA 1
ATOM 9896 C C . ARG B 1 604 ? -29.609 -3.07 -50.188 1 64.44 604 ARG B C 1
ATOM 9898 O O . ARG B 1 604 ? -28.547 -3.656 -50.375 1 64.44 604 ARG B O 1
ATOM 9905 N N . THR B 1 605 ? -29.75 -1.765 -50.562 1 68.56 605 THR B N 1
ATOM 9906 C CA . THR B 1 605 ? -28.672 -0.914 -51.094 1 68.56 605 THR B CA 1
ATOM 9907 C C . THR B 1 605 ? -28.094 -0.048 -49.969 1 68.56 605 THR B C 1
ATOM 9909 O O . THR B 1 605 ? -27.641 1.067 -50.219 1 68.56 605 THR B O 1
ATOM 9912 N N . CYS B 1 606 ? -28.031 -0.574 -48.719 1 71.56 606 CYS B N 1
ATOM 9913 C CA . CYS B 1 606 ? -27.641 0.227 -47.562 1 71.56 606 CYS B CA 1
ATOM 9914 C C . CYS B 1 606 ? -26.172 0.596 -47.656 1 71.56 606 CYS B C 1
ATOM 9916 O O . CYS B 1 606 ? -25.797 1.729 -47.344 1 71.56 606 CYS B O 1
ATOM 9918 N N . PHE B 1 607 ? -25.375 -0.342 -48.188 1 71.19 607 PHE B N 1
ATOM 9919 C CA . PHE B 1 607 ? -23.938 -0.109 -48.281 1 71.19 607 PHE B CA 1
ATOM 9920 C C . PHE B 1 607 ? -23.656 1.012 -49.281 1 71.19 607 PHE B C 1
ATOM 9922 O O . PHE B 1 607 ? -22.875 1.923 -48.969 1 71.19 607 PHE B O 1
ATOM 9929 N N . ARG B 1 608 ? -24.234 0.876 -50.438 1 69.69 608 ARG B N 1
ATOM 9930 C CA . ARG B 1 608 ? -24.078 1.891 -51.469 1 69.69 608 ARG B CA 1
ATOM 9931 C C . ARG B 1 608 ? -24.641 3.23 -51.031 1 69.69 608 ARG B C 1
ATOM 9933 O O . ARG B 1 608 ? -24.016 4.273 -51.188 1 69.69 608 ARG B O 1
ATOM 9940 N N . ASN B 1 609 ? -25.75 3.209 -50.375 1 70.12 609 ASN B N 1
ATOM 9941 C CA . ASN B 1 609 ? -26.438 4.449 -50 1 70.12 609 ASN B CA 1
ATOM 9942 C C . ASN B 1 609 ? -25.703 5.184 -48.906 1 70.12 609 ASN B C 1
ATOM 9944 O O . ASN B 1 609 ? -25.641 6.414 -48.875 1 70.12 609 ASN B O 1
ATOM 9948 N N . PHE B 1 610 ? -25.125 4.402 -48.031 1 70.5 610 PHE B N 1
ATOM 9949 C CA . PHE B 1 610 ? -24.406 4.98 -46.906 1 70.5 610 PHE B CA 1
ATOM 9950 C C . PHE B 1 610 ? -23.109 5.656 -47.375 1 70.5 610 PHE B C 1
ATOM 9952 O O . PHE B 1 610 ? -22.766 6.734 -46.906 1 70.5 610 PHE B O 1
ATOM 9959 N N . HIS B 1 611 ? -22.438 5.027 -48.281 1 68.31 611 HIS B N 1
ATOM 9960 C CA . HIS B 1 611 ? -21.141 5.527 -48.719 1 68.31 611 HIS B CA 1
ATOM 9961 C C . HIS B 1 611 ? -21.266 6.473 -49.906 1 68.31 611 HIS B C 1
ATOM 9963 O O . HIS B 1 611 ? -20.312 7.156 -50.281 1 68.31 611 HIS B O 1
ATOM 9969 N N . MET B 1 612 ? -22.453 6.516 -50.5 1 60.78 612 MET B N 1
ATOM 9970 C CA . MET B 1 612 ? -22.688 7.449 -51.625 1 60.78 612 MET B CA 1
ATOM 9971 C C . MET B 1 612 ? -23.344 8.734 -51.094 1 60.78 612 MET B C 1
ATOM 9973 O O . MET B 1 612 ? -23.391 9.734 -51.812 1 60.78 612 MET B O 1
ATOM 9977 N N . CYS B 1 613 ? -23.797 8.703 -49.938 1 49.62 613 CYS B N 1
ATOM 9978 C CA . CYS B 1 613 ? -24.391 9.945 -49.438 1 49.62 613 CYS B CA 1
ATOM 9979 C C . CYS B 1 613 ? -23.312 10.852 -48.844 1 49.62 613 CYS B C 1
ATOM 9981 O O . CYS B 1 613 ? -22.391 10.367 -48.188 1 49.62 613 CYS B O 1
#

Radius of gyration: 37.2 Å; Cα contacts (8 Å, |Δi|>4): 1970; chains: 2; bounding box: 105×89×112 Å

Secondary structure (DSSP, 8-state):
---------------------SS--------THHHHHHHHHHHSPPGGG---------S-PPPEE---TT--TT-HHHHHTTTS-HHHHHHHHHHHHHHHHHHHHH---TTSPPPPPP-HHHHHHHHHHHHHHHHSB-SSGGGGS--S-STTS---B-GGGGT--HHHHHHHHHH--SSPPSS--TT---SS------TTS-----HHHHHT-TTGGGHHHHHHHHHHHHHHEE--SEEEEEEEEEE--S--TT-EE-TTSSS-EEEEEEEEEETTEEEEEEE-BTTTBS------TTS-HHHHHHHHHHHTS--TT--EEEEE-TTT--HHHHHHHHHTTEEEEEE----TTS-HHHHHHHTTGGGSPTT-EEEEEETTEEEEEEESSSEEEEEESS--SSSGGGEEEEEEEPPPTTSTTHHHHHHHHTT-SEEEEEEEHHHHHHHHHTTHHHHHHHHHHHT------S-TTHHHHHHHHHHHHHHHHHHHHHHHHHHT-PPPPHHHHHHHHHHHHHTTS----------------GGG-------TTSSS---EEE-SS-S-EE-HHHHHHS-TTTSS-PPPEESEEETTT--B---GGGT--HHHHHHH-/---------------------SS--------THHHHHHHHHHHSPPGGG---------S-PPPEE---TT--TT-HHHHHTTTS-HHHHHHHHHHHHHHHHHHHHH---TTSPPPPPP-HHHHHHHHHHHHHHHHSB-SSGGGGS--S-STTS---B-GGGGT--HHHHHHHHHH---SPPSS--TT---SS------TTS-----HHHHHT-TTGGGHHHHHHHHHHHHHHEE--SEEEEEEEEEE--S--TT-EE-TTSSS-EEEEEEEEEETTEEEEEEEEBTTTBS------TTS-HHHHHHHHHHHTS--TT--EEEEE-TTT--HHHHHHHHHTTEEEEEE----TTS-HHHHHHHTTGGGSPTT-EEEEEETTEEEEEEESSSEEEEEESS--SSSGGGEEEEEEEPPPTTSTTHHHHHHHHTT-SEEEEEEEHHHHHHHHHTTHHHHHHHHHHHT------S-TTHHHHHHHHHHHHHHHHHHHHHHHHHHT-PPPPHHHHHHHHHHHHHTTS----------------STT-------TTSSS---EEE-SS-S-EE-HHHHHHS-HHHHS-PPPEESEEETTT--B---GGGT--HHHHHHH-